Protein AF-A0A182FDA2-F1 (afdb_monomer_lite)

Radius of gyration: 55.87 Å; chains: 1; bounding box: 161×146×212 Å

Sequence (959 aa):
EVDFEPELHINSNLETEDSETIPLSEDIINPGRIKLGPQDFELKKVLGKGGYGKVFQVRKTTGADANSFFAMKVLKKASIVRNQKDTAHTRAERNILEAVRHPFIVELVYAFQTGGKLYLILEYLSGGELFMHLEREGIFLEDTACFYLCEIILALEHLHNLGIIYRDLKPENVLLDAQGHVKLTDFGLCKEHIQEGIVTHTFCGTIEYMAPEILMRSGHGKAVDWWSLGALMYDMLTGMPPFCADNRKKTVDAILKDKLNIPGYLTPDSRDLIRRLMKRQVGQRLGSGPTDGQAVREHPFFKNVNWEDVLARRLDPPIKPVLASEDDVSQFDTKFTKEIPVDSPDETTLSESANLIFQGFTYVAPSVLEDMQTRVTTPRSPRRMPRHHHHHHGHHMHHHHHNHHLGGGSMGGASVGAAGSSTAAAPGAAGGGTHATSSSRMMAAGAGAGVGHVGLENGNIPPLHLHLHHNPLQHHPHQGSGSNIRIVRGPGGPQQQPASSSGAAPPQLHQQAPPMQSGPSGSRPFNAASIARRTPPHLQPFAPRPSPQDEMMDQNLVIVPAEQPKYTTHDWDANNRSQNLFSIAQQALADRVISESERIIDETKHTTNECKDEVDFRLRERIEDIRFRRDELQHQKREAHIEEEALKVYKRRTIDAINTLREIAVPLCQKCLVLRETREGSDLVNDGVDRELRKELTVMEGGVAMLEKVLAECVEQIRRLRATIYLLDRDLADKDRSIRIDEKNLELRPNQMEMKVYAGRVPLDPYNATDEEWIMVTNRNIEATAKEINSAQPLRSYIDQLLRQIADDIRVQVERTNAAFRQRIAELRYTKVKLENVHKETVRQVNELTRTVTRLEIEIAEKEGYVALAQTRLANRAQRPGIELCRDSVFEGLKRELAELRSTTAKLDGSLVKSKATLRYLLNTQVMQEEEINRKTGSLRIDEVDCMTMRESLKFQDF

Structure (mmCIF, N/CA/C/O backbone):
data_AF-A0A182FDA2-F1
#
_entry.id   AF-A0A182FDA2-F1
#
loop_
_atom_site.group_PDB
_atom_site.id
_atom_site.type_symbol
_atom_site.label_atom_id
_atom_site.label_alt_id
_atom_site.label_comp_id
_atom_site.label_asym_id
_atom_site.label_entity_id
_atom_site.label_seq_id
_atom_site.pdbx_PDB_ins_code
_atom_site.Cartn_x
_atom_site.Cartn_y
_atom_site.Cartn_z
_atom_site.occupancy
_atom_site.B_iso_or_equiv
_atom_site.auth_seq_id
_atom_site.auth_comp_id
_atom_site.auth_asym_id
_atom_site.auth_atom_id
_atom_site.pdbx_PDB_model_num
ATOM 1 N N . GLU A 1 1 ? -44.197 -9.170 -18.275 1.00 35.97 1 GLU A N 1
ATOM 2 C CA . GLU A 1 1 ? -44.218 -10.556 -18.789 1.00 35.97 1 GLU A CA 1
ATOM 3 C C . GLU A 1 1 ? -42.811 -10.878 -19.293 1.00 35.97 1 GLU A C 1
ATOM 5 O O . GLU A 1 1 ? -42.019 -9.948 -19.431 1.00 35.97 1 GLU A O 1
ATOM 10 N N . VAL A 1 2 ? -42.468 -12.152 -19.492 1.00 29.84 2 VAL A N 1
ATOM 11 C CA . VAL A 1 2 ? -41.174 -12.579 -20.056 1.00 29.84 2 VAL A CA 1
ATOM 12 C C . VAL A 1 2 ? -41.462 -13.693 -21.052 1.00 29.84 2 VAL A C 1
ATOM 14 O O . VAL A 1 2 ? -41.973 -14.738 -20.652 1.00 29.84 2 VAL A O 1
ATOM 17 N N . ASP A 1 3 ? -41.159 -13.458 -22.324 1.00 27.17 3 ASP A N 1
ATOM 18 C CA . ASP A 1 3 ? -41.335 -14.461 -23.370 1.00 27.17 3 ASP A CA 1
ATOM 19 C C . ASP A 1 3 ? -40.253 -15.545 -23.263 1.00 27.17 3 ASP A C 1
ATOM 21 O O . ASP A 1 3 ? -39.062 -15.253 -23.134 1.00 27.17 3 ASP A O 1
ATOM 25 N N . PHE A 1 4 ? -40.688 -16.803 -23.306 1.00 31.80 4 PHE A N 1
ATOM 26 C CA . PHE A 1 4 ? -39.827 -17.977 -23.430 1.00 31.80 4 PHE A CA 1
ATOM 27 C C . PHE A 1 4 ? -39.786 -18.407 -24.900 1.00 31.80 4 PHE A C 1
ATOM 29 O O . PHE A 1 4 ? -40.836 -18.692 -25.475 1.00 31.80 4 PHE A O 1
ATOM 36 N N . GLU A 1 5 ? -38.589 -18.559 -25.468 1.00 27.95 5 GLU A N 1
ATOM 37 C CA . GLU A 1 5 ? -38.373 -19.444 -26.621 1.00 27.95 5 GLU A CA 1
ATOM 38 C C . GLU A 1 5 ? -37.727 -20.768 -26.159 1.00 27.95 5 GLU A C 1
ATOM 40 O O . GLU A 1 5 ? -37.063 -20.791 -25.117 1.00 27.95 5 GLU A O 1
ATOM 45 N N . PRO A 1 6 ? -37.983 -21.893 -26.856 1.00 37.69 6 PRO A N 1
ATOM 46 C CA . PRO A 1 6 ? -37.813 -23.229 -26.284 1.00 37.69 6 PRO A CA 1
ATOM 47 C C . PRO A 1 6 ? -36.409 -23.825 -26.453 1.00 37.69 6 PRO A C 1
ATOM 49 O O . PRO A 1 6 ? -35.705 -23.571 -27.430 1.00 37.69 6 PRO A O 1
ATOM 52 N N . GLU A 1 7 ? -36.042 -24.718 -25.531 1.00 29.84 7 GLU A N 1
ATOM 53 C CA . GLU A 1 7 ? -34.841 -25.547 -25.645 1.00 29.84 7 GLU A CA 1
ATOM 54 C C . GLU A 1 7 ? -34.996 -26.619 -26.741 1.00 29.84 7 GLU A C 1
ATOM 56 O O . GLU A 1 7 ? -36.025 -27.291 -26.853 1.00 29.84 7 GLU A O 1
ATOM 61 N N . LEU A 1 8 ? -33.946 -26.812 -27.545 1.00 28.36 8 LEU A N 1
ATOM 62 C CA . LEU A 1 8 ? -33.887 -27.869 -28.554 1.00 28.36 8 LEU A CA 1
ATOM 63 C C . LEU A 1 8 ? -33.518 -29.210 -27.906 1.00 28.36 8 LEU A C 1
ATOM 65 O O . LEU A 1 8 ? -32.347 -29.478 -27.636 1.00 28.36 8 LEU A O 1
ATOM 69 N N . HIS A 1 9 ? -34.511 -30.079 -27.712 1.00 28.81 9 HIS A N 1
ATOM 70 C CA . HIS A 1 9 ? -34.269 -31.480 -27.364 1.00 28.81 9 HIS A CA 1
ATOM 71 C C . HIS A 1 9 ? -33.496 -32.194 -28.485 1.00 28.81 9 HIS A C 1
ATOM 73 O O . HIS A 1 9 ? -33.993 -32.346 -29.601 1.00 28.81 9 HIS A O 1
ATOM 79 N N . ILE A 1 10 ? -32.300 -32.684 -28.160 1.00 31.27 10 ILE A N 1
ATOM 80 C CA . ILE A 1 10 ? -31.494 -33.577 -28.999 1.00 31.27 10 ILE A CA 1
ATOM 81 C C . ILE A 1 10 ? -31.263 -34.874 -28.207 1.00 31.27 10 ILE A C 1
ATOM 83 O O . ILE A 1 10 ? -31.086 -34.823 -26.991 1.00 31.27 10 ILE A O 1
ATOM 87 N N . ASN A 1 11 ? -31.251 -36.011 -28.912 1.00 30.61 11 ASN A N 1
ATOM 88 C CA . ASN A 1 11 ? -31.189 -37.398 -28.415 1.00 30.61 11 ASN A CA 1
ATOM 89 C C . ASN A 1 11 ? -32.526 -37.998 -27.938 1.00 30.61 11 ASN A C 1
ATOM 91 O O . ASN A 1 11 ? -32.749 -38.240 -26.755 1.00 30.61 11 ASN A O 1
ATOM 95 N N . SER A 1 12 ? -33.365 -38.362 -28.909 1.00 31.22 12 SER A N 1
ATOM 96 C CA . SER A 1 12 ? -34.164 -39.592 -28.842 1.00 31.22 12 SER A CA 1
ATOM 97 C C . SER A 1 12 ? -33.597 -40.619 -29.836 1.00 31.22 12 SER A C 1
ATOM 99 O O . SER A 1 12 ? -32.899 -40.243 -30.777 1.00 31.22 12 SER A O 1
ATOM 101 N N . ASN A 1 13 ? -33.909 -41.902 -29.627 1.00 29.53 13 ASN A N 1
ATOM 102 C CA . ASN A 1 13 ? -33.491 -43.064 -30.430 1.00 29.53 13 ASN A CA 1
ATOM 103 C C . ASN A 1 13 ? -31.997 -43.444 -30.367 1.00 29.53 13 ASN A C 1
ATOM 105 O O . ASN A 1 13 ? -31.227 -43.143 -31.276 1.00 29.53 13 ASN A O 1
ATOM 109 N N . LEU A 1 14 ? -31.641 -44.252 -29.363 1.00 34.22 14 LEU A N 1
ATOM 110 C CA . LEU A 1 14 ? -30.783 -45.432 -29.558 1.00 34.22 14 LEU A CA 1
ATOM 111 C C . LEU A 1 14 ? -31.020 -46.443 -28.418 1.00 34.22 14 LEU A C 1
ATOM 113 O O . LEU A 1 14 ? -30.134 -46.760 -27.631 1.00 34.22 14 LEU A O 1
ATOM 117 N N . GLU A 1 15 ? -32.259 -46.927 -28.309 1.00 36.75 15 GLU A N 1
ATOM 118 C CA . GLU A 1 15 ? -32.572 -48.079 -27.459 1.00 36.75 15 GLU A CA 1
ATOM 119 C C . GLU A 1 15 ? -32.098 -49.356 -28.163 1.00 36.75 15 GLU A C 1
ATOM 121 O O . GLU A 1 15 ? -32.731 -49.842 -29.100 1.00 36.75 15 GLU A O 1
ATOM 126 N N . THR A 1 16 ? -30.959 -49.885 -27.722 1.00 34.91 16 THR A N 1
ATOM 127 C CA . THR A 1 16 ? -30.557 -51.268 -27.985 1.00 34.91 16 THR A CA 1
ATOM 128 C C . THR A 1 16 ? -30.722 -52.071 -26.703 1.00 34.91 16 THR A C 1
ATOM 130 O O . THR A 1 16 ? -30.028 -51.819 -25.711 1.00 34.91 16 THR A O 1
ATOM 133 N N . GLU A 1 17 ? -31.633 -53.043 -26.742 1.00 41.69 17 GLU A N 1
ATOM 134 C CA . GLU A 1 17 ? -31.697 -54.129 -25.761 1.00 41.69 17 GLU A CA 1
ATOM 135 C C . GLU A 1 17 ? -30.321 -54.836 -25.682 1.00 41.69 17 GLU A C 1
ATOM 137 O O . GLU A 1 17 ? -29.529 -54.765 -26.623 1.00 41.69 17 GLU A O 1
ATOM 142 N N . ASP A 1 18 ? -30.014 -55.459 -24.540 1.00 38.38 18 ASP A N 1
ATOM 143 C CA . ASP A 1 18 ? -28.679 -55.966 -24.159 1.00 38.38 18 ASP A CA 1
ATOM 144 C C . ASP A 1 18 ? -27.582 -54.891 -23.954 1.00 38.38 18 ASP A C 1
ATOM 146 O O . ASP A 1 18 ? -26.452 -55.006 -24.433 1.00 38.38 18 ASP A O 1
ATOM 150 N N . SER A 1 19 ? -27.880 -53.861 -23.149 1.00 31.23 19 SER A N 1
ATOM 151 C CA . SER A 1 19 ? -26.870 -52.961 -22.561 1.00 31.23 19 SER A CA 1
ATOM 152 C C . SER A 1 19 ? -26.817 -53.074 -21.025 1.00 31.23 19 SER A C 1
ATOM 154 O O . SER A 1 19 ? -27.722 -52.636 -20.316 1.00 31.23 19 SER A O 1
ATOM 156 N N . GLU A 1 20 ? -25.741 -53.662 -20.481 1.00 35.28 20 GLU A N 1
ATOM 157 C CA . GLU A 1 20 ? -25.531 -53.759 -19.026 1.00 35.28 20 GLU A CA 1
ATOM 158 C C . GLU A 1 20 ? -25.237 -52.380 -18.410 1.00 35.28 20 GLU A C 1
ATOM 160 O O . GLU A 1 20 ? -24.183 -51.781 -18.636 1.00 35.28 20 GLU A O 1
ATOM 165 N N . THR A 1 21 ? -26.145 -51.880 -17.568 1.00 37.59 21 THR A N 1
ATOM 166 C CA . THR A 1 21 ? -25.944 -50.633 -16.816 1.00 37.59 21 THR A CA 1
ATOM 167 C C . THR A 1 21 ? -24.972 -50.843 -15.651 1.00 37.59 21 THR A C 1
ATOM 169 O O . THR A 1 21 ? -25.389 -51.075 -14.513 1.00 37.59 21 THR A O 1
ATOM 172 N N . ILE A 1 22 ? -23.667 -50.750 -15.917 1.00 38.78 22 ILE A N 1
ATOM 173 C CA . ILE A 1 22 ? -22.638 -50.752 -14.868 1.00 38.78 22 ILE A CA 1
ATOM 174 C C . ILE A 1 22 ? -22.795 -49.475 -14.016 1.00 38.78 22 ILE A C 1
ATOM 176 O O . ILE A 1 22 ? -22.706 -48.372 -14.564 1.00 38.78 22 ILE A O 1
ATOM 180 N N . PRO A 1 23 ? -23.002 -49.570 -12.687 1.00 37.19 23 PRO A N 1
ATOM 181 C CA . PRO A 1 23 ? -23.067 -48.394 -11.828 1.00 37.19 23 PRO A CA 1
ATOM 182 C C . PRO A 1 23 ? -21.688 -47.728 -11.750 1.00 37.19 23 PRO A C 1
ATOM 184 O O . PRO A 1 23 ? -20.720 -48.325 -11.283 1.00 37.19 23 PRO A O 1
ATOM 187 N N . LEU A 1 24 ? -21.597 -46.481 -12.212 1.00 34.34 24 LEU A N 1
ATOM 188 C CA . LEU A 1 24 ? -20.350 -45.719 -12.312 1.00 34.34 24 LEU A CA 1
ATOM 189 C C . LEU A 1 24 ? -19.846 -45.236 -10.938 1.00 34.34 24 LEU A C 1
ATOM 191 O O . LEU A 1 24 ? -20.035 -44.077 -10.569 1.00 34.34 24 LEU A O 1
ATOM 195 N N . SER A 1 25 ? -19.182 -46.116 -10.183 1.00 42.75 25 SER A N 1
ATOM 196 C CA . SER A 1 25 ? -18.443 -45.733 -8.973 1.00 42.75 25 SER A CA 1
ATOM 197 C C . SER A 1 25 ? -17.075 -45.111 -9.297 1.00 42.75 25 SER A C 1
ATOM 199 O O . SER A 1 25 ? -16.518 -45.301 -10.382 1.00 42.75 25 SER A O 1
ATOM 201 N N . GLU A 1 26 ? -16.505 -44.383 -8.329 1.00 40.59 26 GLU A N 1
ATOM 202 C CA . GLU A 1 26 ? -15.170 -43.768 -8.440 1.00 40.59 26 GLU A CA 1
ATOM 203 C C . GLU A 1 26 ? -14.077 -44.808 -8.770 1.00 40.59 26 GLU A C 1
ATOM 205 O O . GLU A 1 26 ? -13.181 -44.536 -9.571 1.00 40.59 26 GLU A O 1
ATOM 210 N N . ASP A 1 27 ? -14.204 -46.023 -8.225 1.00 41.34 27 ASP A N 1
ATOM 211 C CA . ASP A 1 27 ? -13.261 -47.133 -8.418 1.00 41.34 27 ASP A CA 1
ATOM 212 C C . ASP A 1 27 ? -13.308 -47.749 -9.831 1.00 41.34 27 ASP A C 1
ATOM 214 O O . ASP A 1 27 ? -12.321 -48.329 -10.284 1.00 41.34 27 ASP A O 1
ATOM 218 N N . ILE A 1 28 ? -14.438 -47.622 -10.541 1.00 44.69 28 ILE A N 1
ATOM 219 C CA . ILE A 1 28 ? -14.645 -48.213 -11.878 1.00 44.69 28 ILE A CA 1
ATOM 220 C C . ILE A 1 28 ? -14.116 -47.294 -12.989 1.00 44.69 28 ILE A C 1
ATOM 222 O O . ILE A 1 28 ? -13.635 -47.780 -14.012 1.00 44.69 28 ILE A O 1
ATOM 226 N N . ILE A 1 29 ? -14.148 -45.972 -12.789 1.00 42.41 29 ILE A N 1
ATOM 227 C CA . ILE A 1 29 ? -13.668 -44.991 -13.782 1.00 42.41 29 ILE A CA 1
ATOM 228 C C . ILE A 1 29 ? -12.135 -44.830 -13.738 1.00 42.41 29 ILE A C 1
ATOM 230 O O . ILE A 1 29 ? -11.528 -44.497 -14.754 1.00 42.41 29 ILE A O 1
ATOM 234 N N . ASN A 1 30 ? -11.490 -45.063 -12.586 1.00 41.97 30 ASN A N 1
ATOM 235 C CA . ASN A 1 30 ? -10.058 -44.781 -12.383 1.00 41.97 30 ASN A CA 1
ATOM 236 C C . ASN A 1 30 ? -9.223 -45.977 -11.844 1.00 41.97 30 ASN A C 1
ATOM 238 O O . ASN A 1 30 ? -8.476 -45.822 -10.871 1.00 41.97 30 ASN A O 1
ATOM 242 N N . PRO A 1 31 ? -9.285 -47.177 -12.461 1.00 32.50 31 PRO A N 1
ATOM 243 C CA . PRO A 1 31 ? -8.534 -48.342 -11.996 1.00 32.50 31 PRO A CA 1
ATOM 244 C C . PRO A 1 31 ? -7.013 -48.159 -12.171 1.00 32.50 31 PRO A C 1
ATOM 246 O O . PRO A 1 31 ? -6.457 -48.394 -13.243 1.00 32.50 31 PRO A O 1
ATOM 249 N N . GLY A 1 32 ? -6.323 -47.781 -11.088 1.00 44.00 32 GLY A N 1
ATOM 250 C CA . GLY A 1 32 ? -4.858 -47.861 -10.974 1.00 44.00 32 GLY A CA 1
ATOM 251 C C . GLY A 1 32 ? -4.070 -46.543 -10.938 1.00 44.00 32 GLY A C 1
ATOM 252 O O . GLY A 1 32 ? -2.842 -46.596 -10.999 1.00 44.00 32 GLY A O 1
ATOM 253 N N . ARG A 1 33 ? -4.710 -45.369 -10.819 1.00 50.44 33 ARG A N 1
ATOM 254 C CA . ARG A 1 33 ? -3.995 -44.091 -10.591 1.00 50.44 33 ARG A CA 1
ATOM 255 C C . ARG A 1 33 ? -3.788 -43.792 -9.098 1.00 50.44 33 ARG A C 1
ATOM 257 O O . ARG A 1 33 ? -4.558 -44.228 -8.247 1.00 50.44 33 ARG A O 1
ATOM 264 N N . ILE A 1 34 ? -2.719 -43.054 -8.781 1.00 56.84 34 ILE A N 1
ATOM 265 C CA . ILE A 1 34 ? -2.297 -42.732 -7.405 1.00 56.84 34 ILE A CA 1
ATOM 266 C C . ILE A 1 34 ? -3.372 -41.878 -6.709 1.00 56.84 34 ILE A C 1
ATOM 268 O O . ILE A 1 34 ? -3.685 -40.784 -7.179 1.00 56.84 34 ILE A O 1
ATOM 272 N N . LYS A 1 35 ? -3.906 -42.344 -5.569 1.00 65.69 35 LYS A N 1
ATOM 273 C CA . LYS A 1 35 ? -4.932 -41.629 -4.784 1.00 65.69 35 LYS A CA 1
ATOM 274 C C . LYS A 1 35 ? -4.309 -40.535 -3.899 1.00 65.69 35 LYS A C 1
ATOM 276 O O . LYS A 1 35 ? -4.275 -40.657 -2.679 1.00 65.69 35 LYS A O 1
ATOM 281 N N . LEU A 1 36 ? -3.792 -39.489 -4.549 1.00 77.69 36 LEU A N 1
ATOM 282 C CA . LEU A 1 36 ? -3.275 -38.268 -3.917 1.00 77.69 36 LEU A CA 1
ATOM 283 C C . LEU A 1 36 ? -4.358 -37.561 -3.087 1.00 77.69 36 LEU A C 1
ATOM 285 O O . LEU A 1 36 ? -5.515 -37.477 -3.505 1.00 77.69 36 LEU A O 1
ATOM 289 N N . GLY A 1 37 ? -3.967 -36.989 -1.949 1.00 84.62 37 GLY A N 1
ATOM 290 C CA . GLY A 1 37 ? -4.824 -36.117 -1.143 1.00 84.62 37 GLY A CA 1
ATOM 291 C C . GLY A 1 37 ? -4.027 -35.126 -0.286 1.00 84.62 37 GLY A C 1
ATOM 292 O O . GLY A 1 37 ? -2.804 -35.046 -0.410 1.00 84.62 37 GLY A O 1
ATOM 293 N N . PRO A 1 38 ? -4.688 -34.363 0.608 1.00 85.56 38 PRO A N 1
ATOM 294 C CA . PRO A 1 38 ? -4.025 -33.342 1.424 1.00 85.56 38 PRO A CA 1
ATOM 295 C C . PRO A 1 38 ? -2.858 -33.879 2.268 1.00 85.56 38 PRO A C 1
ATOM 297 O O . PRO A 1 38 ? -1.892 -33.164 2.501 1.00 85.56 38 PRO A O 1
ATOM 300 N N . GLN A 1 39 ? -2.924 -35.145 2.696 1.00 87.06 39 GLN A N 1
ATOM 301 C CA . GLN A 1 39 ? -1.892 -35.808 3.502 1.00 87.06 39 GLN A CA 1
ATOM 302 C C . GLN A 1 39 ? -0.533 -35.985 2.795 1.00 87.06 39 GLN A C 1
ATOM 304 O O . GLN A 1 39 ? 0.482 -36.160 3.467 1.00 87.06 39 GLN A O 1
ATOM 309 N N . ASP A 1 40 ? -0.500 -35.927 1.460 1.00 88.62 40 ASP A N 1
ATOM 310 C CA . ASP A 1 40 ? 0.728 -36.025 0.659 1.00 88.62 40 ASP A CA 1
ATOM 311 C C . ASP A 1 40 ? 1.526 -34.701 0.624 1.00 88.62 40 ASP A C 1
ATOM 313 O O . ASP A 1 40 ? 2.588 -34.627 0.001 1.00 88.62 40 ASP A O 1
ATOM 317 N N . PHE A 1 41 ? 1.031 -33.648 1.288 1.00 92.75 41 PHE A N 1
ATOM 318 C CA . PHE A 1 41 ? 1.572 -32.289 1.235 1.00 92.75 41 PHE A CA 1
ATOM 319 C C . PHE A 1 41 ? 1.667 -31.650 2.633 1.00 92.75 41 PHE A C 1
ATOM 321 O O . PHE A 1 41 ? 0.671 -31.375 3.298 1.00 92.75 41 PHE A O 1
ATOM 328 N N . GLU A 1 42 ? 2.887 -31.350 3.073 1.00 93.56 42 GLU A N 1
ATOM 329 C CA . GLU A 1 42 ? 3.165 -30.601 4.300 1.00 93.56 42 GLU A CA 1
ATOM 330 C C . GLU A 1 42 ? 2.925 -29.099 4.066 1.00 93.56 42 GLU A C 1
ATOM 332 O O . GLU A 1 42 ? 3.623 -28.482 3.259 1.00 93.56 42 GLU A O 1
ATOM 337 N N . LEU A 1 43 ? 1.974 -28.488 4.783 1.00 93.44 43 LEU A N 1
ATOM 338 C CA . LEU A 1 43 ? 1.747 -27.037 4.740 1.00 93.44 43 LEU A CA 1
ATOM 339 C C . LEU A 1 43 ? 2.933 -26.285 5.375 1.00 93.44 43 LEU A C 1
ATOM 341 O O . LEU A 1 43 ? 3.273 -26.527 6.533 1.00 93.44 43 LEU A O 1
ATOM 345 N N . LYS A 1 44 ? 3.547 -25.349 4.637 1.00 94.06 44 LYS A N 1
ATOM 346 C CA . LYS A 1 44 ? 4.739 -24.596 5.081 1.00 94.06 44 LYS A CA 1
ATOM 347 C C . LYS A 1 44 ? 4.428 -23.141 5.429 1.00 94.06 44 LYS A C 1
ATOM 349 O O . LYS A 1 44 ? 4.767 -22.679 6.518 1.00 94.06 44 LYS A O 1
ATOM 354 N N . LYS A 1 45 ? 3.774 -22.421 4.513 1.00 93.75 45 LYS A N 1
ATOM 355 C CA . LYS A 1 45 ? 3.455 -20.986 4.618 1.00 93.75 45 LYS A CA 1
ATOM 356 C C . LYS A 1 45 ? 2.143 -20.664 3.913 1.00 93.75 45 LYS A C 1
ATOM 358 O O . LYS A 1 45 ? 1.767 -21.355 2.973 1.00 93.75 45 LYS A O 1
ATOM 363 N N . VAL A 1 46 ? 1.463 -19.596 4.330 1.00 92.75 46 VAL A N 1
ATOM 364 C CA . VAL A 1 46 ? 0.418 -18.961 3.511 1.00 92.75 46 VAL A CA 1
ATOM 365 C C . VAL A 1 46 ? 1.111 -17.961 2.584 1.00 92.75 46 VAL A C 1
ATOM 367 O O . VAL A 1 46 ? 1.839 -17.095 3.063 1.00 92.75 46 VAL A O 1
ATOM 370 N N . LEU A 1 47 ? 0.907 -18.102 1.275 1.00 90.12 47 LEU A N 1
ATOM 371 C CA . LEU A 1 47 ? 1.454 -17.199 0.253 1.00 90.12 47 LEU A CA 1
ATOM 372 C C . LEU A 1 47 ? 0.450 -16.104 -0.118 1.00 90.12 47 LEU A C 1
ATOM 374 O O . LEU A 1 47 ? 0.840 -14.968 -0.348 1.00 90.12 47 LEU A O 1
ATOM 378 N N . GLY A 1 48 ? -0.846 -16.434 -0.134 1.00 87.00 48 GLY A N 1
ATOM 379 C CA . GLY A 1 48 ? -1.903 -15.509 -0.538 1.00 87.00 48 GLY A CA 1
ATOM 380 C C . GLY A 1 48 ? -3.298 -15.938 -0.086 1.00 87.00 48 GLY A C 1
ATOM 381 O O . GLY A 1 48 ? -3.531 -17.080 0.323 1.00 87.00 48 GLY A O 1
ATOM 382 N N . LYS A 1 49 ? -4.249 -15.002 -0.146 1.00 82.94 49 LYS A N 1
ATOM 383 C CA . LYS A 1 49 ? -5.632 -15.180 0.322 1.00 82.94 49 LYS A CA 1
ATOM 384 C C . LYS A 1 49 ? -6.567 -14.267 -0.468 1.00 82.94 49 LYS A C 1
ATOM 386 O O . LYS A 1 49 ? -6.439 -13.049 -0.396 1.00 82.94 49 LYS A O 1
ATOM 391 N N . GLY A 1 50 ? -7.509 -14.862 -1.196 1.00 71.19 50 GLY A N 1
ATOM 392 C CA . GLY A 1 50 ? -8.485 -14.156 -2.031 1.00 71.19 50 GLY A CA 1
ATOM 393 C C . GLY A 1 50 ? -9.927 -14.521 -1.676 1.00 71.19 50 GLY A C 1
ATOM 394 O O . GLY A 1 50 ? -10.178 -15.321 -0.776 1.00 71.19 50 GLY A O 1
ATOM 395 N N . GLY A 1 51 ? -10.895 -13.965 -2.411 1.00 62.59 51 GLY A N 1
ATOM 396 C CA . GLY A 1 51 ? -12.326 -14.194 -2.152 1.00 62.59 51 GLY A CA 1
ATOM 397 C C . GLY A 1 51 ? -12.777 -15.658 -2.280 1.00 62.59 51 GLY A C 1
ATOM 398 O O . GLY A 1 51 ? -13.734 -16.063 -1.622 1.00 62.59 51 GLY A O 1
ATOM 399 N N . TYR A 1 52 ? -12.072 -16.461 -3.083 1.00 64.12 52 TYR A N 1
ATOM 400 C CA . TYR A 1 52 ? -12.439 -17.849 -3.389 1.00 64.12 52 TYR A CA 1
ATOM 401 C C . TYR A 1 52 ? -11.643 -18.905 -2.595 1.00 64.12 52 TYR A C 1
ATOM 403 O O . TYR A 1 52 ? -12.051 -20.068 -2.552 1.00 64.12 52 TYR A O 1
ATOM 411 N N . GLY A 1 53 ? -10.528 -18.530 -1.949 1.00 79.12 53 GLY A N 1
ATOM 412 C CA . GLY A 1 53 ? -9.633 -19.494 -1.303 1.00 79.12 53 GLY A CA 1
ATOM 413 C C . GLY A 1 53 ? -8.329 -18.934 -0.725 1.00 79.12 53 GLY A C 1
ATOM 414 O O . GLY A 1 53 ? -8.092 -17.724 -0.705 1.00 79.12 53 GLY A O 1
ATOM 415 N N . LYS A 1 54 ? -7.473 -19.850 -0.260 1.00 88.88 54 LYS A N 1
ATOM 416 C CA . LYS A 1 54 ? -6.098 -19.586 0.203 1.00 88.88 54 LYS A CA 1
ATOM 417 C C . LYS A 1 54 ? -5.085 -20.251 -0.728 1.00 88.88 54 LYS A C 1
ATOM 419 O O . LYS A 1 54 ? -5.369 -21.312 -1.276 1.00 88.88 54 LYS A O 1
ATOM 424 N N . VAL A 1 55 ? -3.896 -19.663 -0.837 1.00 92.19 55 VAL A N 1
ATOM 425 C CA . VAL A 1 55 ? -2.725 -20.275 -1.476 1.00 92.19 55 VAL A CA 1
ATOM 426 C C . VAL A 1 55 ? -1.676 -20.557 -0.405 1.00 92.19 55 VAL A C 1
ATOM 428 O O . VAL A 1 55 ? -1.298 -19.657 0.350 1.00 92.19 55 VAL A O 1
ATOM 431 N N . PHE A 1 56 ? -1.208 -21.800 -0.338 1.00 94.44 56 PHE A N 1
ATOM 432 C CA . PHE A 1 56 ? -0.169 -22.246 0.584 1.00 94.44 56 PHE A CA 1
ATOM 433 C C . PHE A 1 56 ? 1.088 -22.662 -0.181 1.00 94.44 56 PHE A C 1
ATOM 435 O O . PHE A 1 56 ? 0.996 -23.330 -1.207 1.00 94.44 56 PHE A O 1
ATOM 442 N N . GLN A 1 57 ? 2.260 -22.342 0.361 1.00 95.81 57 GLN A N 1
ATOM 443 C CA . GLN A 1 57 ? 3.488 -23.058 0.034 1.00 95.81 57 GLN A CA 1
ATOM 444 C C . GLN A 1 57 ? 3.397 -24.428 0.705 1.00 95.81 57 GLN A C 1
ATOM 446 O O . GLN A 1 57 ? 3.139 -24.509 1.913 1.00 95.81 57 GLN A O 1
ATOM 451 N N . VAL A 1 58 ? 3.609 -25.494 -0.060 1.00 95.62 58 VAL A N 1
ATOM 452 C CA . VAL A 1 58 ? 3.575 -26.868 0.448 1.00 95.62 58 VAL A CA 1
ATOM 453 C C . VAL A 1 58 ? 4.808 -27.640 0.014 1.00 95.62 58 VAL A C 1
ATOM 455 O O . VAL A 1 58 ? 5.323 -27.421 -1.080 1.00 95.62 58 VAL A O 1
ATOM 458 N N . ARG A 1 59 ? 5.264 -28.566 0.857 1.00 95.06 59 ARG A N 1
ATOM 459 C CA . ARG A 1 59 ? 6.315 -29.531 0.519 1.00 95.06 59 ARG A CA 1
ATOM 460 C C . ARG A 1 59 ? 5.686 -30.904 0.339 1.00 95.06 59 ARG A C 1
ATOM 462 O O . ARG A 1 59 ? 5.028 -31.392 1.257 1.00 95.06 59 ARG A O 1
ATOM 469 N N . LYS A 1 60 ? 5.880 -31.545 -0.811 1.00 93.19 60 LYS A N 1
ATOM 470 C CA . LYS A 1 60 ? 5.332 -32.889 -1.033 1.00 93.19 60 LYS A CA 1
ATOM 471 C C . LYS A 1 60 ? 6.105 -33.933 -0.222 1.00 93.19 60 LYS A C 1
ATOM 473 O O . LYS A 1 60 ? 7.331 -33.876 -0.148 1.00 93.19 60 LYS A O 1
ATOM 478 N N . THR A 1 61 ? 5.407 -34.884 0.391 1.00 90.38 61 THR A N 1
ATOM 479 C CA . THR A 1 61 ? 5.998 -35.898 1.286 1.00 90.38 61 THR A CA 1
ATOM 480 C C . THR A 1 61 ? 6.151 -37.275 0.631 1.00 90.38 61 THR A C 1
ATOM 482 O O . THR A 1 61 ? 6.886 -38.117 1.148 1.00 90.38 61 THR A O 1
ATOM 485 N N . THR A 1 62 ? 5.503 -37.506 -0.515 1.00 83.94 62 THR A N 1
ATOM 486 C CA . THR A 1 62 ? 5.440 -38.795 -1.224 1.00 83.94 62 THR A CA 1
ATOM 487 C C . THR A 1 62 ? 5.746 -38.646 -2.723 1.00 83.94 62 THR A C 1
ATOM 489 O O . THR A 1 62 ? 5.690 -37.550 -3.277 1.00 83.94 62 THR A O 1
ATOM 492 N N . GLY A 1 63 ? 6.057 -39.753 -3.408 1.00 80.06 63 GLY A N 1
ATOM 493 C CA . GLY A 1 63 ? 6.310 -39.773 -4.858 1.00 80.06 63 GLY A CA 1
ATOM 494 C C . GLY A 1 63 ? 7.783 -39.630 -5.264 1.00 80.06 63 GLY A C 1
ATOM 495 O O . GLY A 1 63 ? 8.686 -39.752 -4.439 1.00 80.06 63 GLY A O 1
ATOM 496 N N . ALA A 1 64 ? 8.022 -39.423 -6.563 1.00 75.25 64 ALA A N 1
ATOM 497 C CA . ALA A 1 64 ? 9.364 -39.232 -7.134 1.00 75.25 64 ALA A CA 1
ATOM 498 C C . ALA A 1 64 ? 9.904 -37.802 -6.911 1.00 75.25 64 ALA A C 1
ATOM 500 O O . ALA A 1 64 ? 11.110 -37.593 -6.837 1.00 75.25 64 ALA A O 1
ATOM 501 N N . ASP A 1 65 ? 8.974 -36.864 -6.757 1.00 84.75 65 ASP A N 1
ATOM 502 C CA . ASP A 1 65 ? 9.071 -35.436 -6.448 1.00 84.75 65 ASP A CA 1
ATOM 503 C C . ASP A 1 65 ? 8.904 -35.154 -4.937 1.00 84.75 65 ASP A C 1
ATOM 505 O O . ASP A 1 65 ? 8.458 -34.086 -4.512 1.00 84.75 65 ASP A O 1
ATOM 509 N N . ALA A 1 66 ? 9.228 -36.135 -4.090 1.00 86.31 66 ALA A N 1
ATOM 510 C CA . ALA A 1 66 ? 9.197 -35.968 -2.643 1.00 86.31 66 ALA A CA 1
ATOM 511 C C . ALA A 1 66 ? 10.272 -34.966 -2.180 1.00 86.31 66 ALA A C 1
ATOM 513 O O . ALA A 1 66 ? 11.439 -35.061 -2.558 1.00 86.31 66 ALA A O 1
ATOM 514 N N . ASN A 1 67 ? 9.885 -34.072 -1.269 1.00 87.88 67 ASN A N 1
ATOM 515 C CA . ASN A 1 67 ? 10.582 -32.860 -0.817 1.00 87.88 67 ASN A CA 1
ATOM 516 C C . ASN A 1 67 ? 10.532 -31.651 -1.766 1.00 87.88 67 ASN A C 1
ATOM 518 O O . ASN A 1 67 ? 10.940 -30.577 -1.331 1.00 87.88 67 ASN A O 1
ATOM 522 N N . SER A 1 68 ? 9.988 -31.763 -2.982 1.00 91.75 68 SER A N 1
ATOM 523 C CA . SER A 1 68 ? 9.774 -30.596 -3.850 1.00 91.75 68 SER A CA 1
ATOM 524 C C . SER A 1 68 ? 8.694 -29.657 -3.292 1.00 91.75 68 SER A C 1
ATOM 526 O O . SER A 1 68 ? 7.744 -30.095 -2.627 1.00 91.75 68 SER A O 1
ATOM 528 N N . PHE A 1 69 ? 8.848 -28.359 -3.569 1.00 94.00 69 PHE A N 1
ATOM 529 C CA . PHE A 1 69 ? 7.929 -27.303 -3.143 1.00 94.00 69 PHE A CA 1
ATOM 530 C C . PHE A 1 69 ? 6.938 -26.931 -4.250 1.00 94.00 69 PHE A C 1
ATOM 532 O O . PHE A 1 69 ? 7.300 -26.829 -5.420 1.00 94.00 69 PHE A O 1
ATOM 539 N N . PHE A 1 70 ? 5.687 -26.696 -3.857 1.00 95.31 70 PHE A N 1
ATOM 540 C CA . PHE A 1 70 ? 4.574 -26.369 -4.749 1.00 95.31 70 PHE A CA 1
ATOM 541 C C . PHE A 1 70 ? 3.687 -25.268 -4.150 1.00 95.31 70 PHE A C 1
ATOM 543 O O . PHE A 1 70 ? 3.674 -25.057 -2.932 1.00 95.31 70 PHE A O 1
ATOM 550 N N . ALA A 1 71 ? 2.900 -24.601 -4.994 1.00 95.00 71 ALA A N 1
ATOM 551 C CA . ALA A 1 71 ? 1.853 -23.674 -4.573 1.00 95.00 71 ALA A CA 1
ATOM 552 C C . ALA A 1 71 ? 0.477 -24.370 -4.605 1.00 95.00 71 ALA A C 1
ATOM 554 O O . ALA A 1 71 ? -0.083 -24.646 -5.665 1.00 95.00 71 ALA A O 1
ATOM 555 N N . MET A 1 72 ? -0.085 -24.655 -3.429 1.00 94.50 72 MET A N 1
ATOM 556 C CA . MET A 1 72 ? -1.403 -25.275 -3.261 1.00 94.50 72 MET A CA 1
ATOM 557 C C . MET A 1 72 ? -2.494 -24.202 -3.145 1.00 94.50 72 MET A C 1
ATOM 559 O O . MET A 1 72 ? -2.632 -23.564 -2.099 1.00 94.50 72 MET A O 1
ATOM 563 N N . LYS A 1 73 ? -3.313 -24.032 -4.188 1.00 92.19 73 LYS A N 1
ATOM 564 C CA . LYS A 1 73 ? -4.521 -23.188 -4.182 1.00 92.19 73 LYS A CA 1
ATOM 565 C C . LYS A 1 73 ? -5.717 -24.026 -3.708 1.00 92.19 73 LYS A C 1
ATOM 567 O O . LYS A 1 73 ? -6.136 -24.965 -4.384 1.00 92.19 73 LYS A O 1
ATOM 572 N N . VAL A 1 74 ? -6.247 -23.697 -2.527 1.00 91.12 74 VAL A N 1
ATOM 573 C CA . VAL A 1 74 ? -7.347 -24.413 -1.853 1.00 91.12 74 VAL A CA 1
ATOM 574 C C . VAL A 1 74 ? -8.637 -23.610 -1.963 1.00 91.12 74 VAL A C 1
ATOM 576 O O . VAL A 1 74 ? -8.732 -22.501 -1.430 1.00 91.12 74 VAL A O 1
ATOM 579 N N . LEU A 1 75 ? -9.645 -24.189 -2.617 1.00 88.00 75 LEU A N 1
ATOM 580 C CA . LEU A 1 75 ? -10.940 -23.561 -2.881 1.00 88.00 75 LEU A CA 1
ATOM 581 C C . LEU A 1 75 ? -12.069 -24.316 -2.165 1.00 88.00 75 LEU A C 1
ATOM 583 O O . LEU A 1 75 ? -12.097 -25.547 -2.146 1.00 88.00 75 LEU A O 1
ATOM 587 N N . LYS A 1 76 ? -13.044 -23.592 -1.603 1.00 86.69 76 LYS A N 1
ATOM 588 C CA . LYS A 1 76 ? -14.200 -24.205 -0.922 1.00 86.69 76 LYS A CA 1
ATOM 589 C C . LYS A 1 76 ? -15.354 -24.424 -1.903 1.00 86.69 76 LYS A C 1
ATOM 591 O O . LYS A 1 76 ? -15.964 -23.452 -2.352 1.00 86.69 76 LYS A O 1
ATOM 596 N N . LYS A 1 77 ? -15.729 -25.684 -2.167 1.00 85.25 77 LYS A N 1
ATOM 597 C CA . LYS A 1 77 ? -16.883 -26.038 -3.022 1.00 85.25 77 LYS A CA 1
ATOM 598 C C . LYS A 1 77 ? -18.161 -25.340 -2.541 1.00 85.25 77 LYS A C 1
ATOM 600 O O . LYS A 1 77 ? -18.909 -24.794 -3.344 1.00 85.25 77 LYS A O 1
ATOM 605 N N . ALA A 1 78 ? -18.373 -25.278 -1.223 1.00 80.56 78 ALA A N 1
ATOM 606 C CA . ALA A 1 78 ? -19.534 -24.627 -0.609 1.00 80.56 78 ALA A CA 1
ATOM 607 C C . ALA A 1 78 ? -19.565 -23.087 -0.750 1.00 80.56 78 ALA A C 1
ATOM 609 O O . ALA A 1 78 ? -20.605 -22.484 -0.474 1.00 80.56 78 ALA A O 1
ATOM 610 N N . SER A 1 79 ? -18.466 -22.451 -1.175 1.00 78.00 79 SER A N 1
ATOM 611 C CA . SER A 1 79 ? -18.455 -21.055 -1.640 1.00 78.00 79 SER A CA 1
ATOM 612 C C . SER A 1 79 ? -18.773 -20.984 -3.135 1.00 78.00 79 SER A C 1
ATOM 614 O O . SER A 1 79 ? -19.658 -20.232 -3.528 1.00 78.00 79 SER A O 1
ATOM 616 N N . ILE A 1 80 ? -18.109 -21.820 -3.942 1.00 78.56 80 ILE A N 1
ATOM 617 C CA . ILE A 1 80 ? -18.235 -21.877 -5.408 1.00 78.56 80 ILE A CA 1
ATOM 618 C C . ILE A 1 80 ? -19.683 -22.159 -5.852 1.00 78.56 80 ILE A C 1
ATOM 620 O O . ILE A 1 80 ? -20.236 -21.434 -6.674 1.00 78.56 80 ILE A O 1
ATOM 624 N N . VAL A 1 81 ? -20.330 -23.181 -5.280 1.00 79.19 81 VAL A N 1
ATOM 625 C CA . VAL A 1 81 ? -21.670 -23.651 -5.699 1.00 79.19 81 VAL A CA 1
ATOM 626 C C . VAL A 1 81 ? -22.781 -22.625 -5.416 1.00 79.19 81 VAL A C 1
ATOM 628 O O . VAL A 1 81 ? -23.847 -22.688 -6.024 1.00 79.19 81 VAL A O 1
ATOM 631 N N . ARG A 1 82 ? -22.540 -21.622 -4.556 1.00 74.75 82 ARG A N 1
ATOM 632 C CA . ARG A 1 82 ? -23.501 -20.527 -4.302 1.00 74.75 82 ARG A CA 1
ATOM 633 C C . ARG A 1 82 ? -23.714 -19.625 -5.520 1.00 74.75 82 ARG A C 1
ATOM 635 O O . ARG A 1 82 ? -24.690 -18.880 -5.552 1.00 74.75 82 ARG A O 1
ATOM 642 N N . ASN A 1 83 ? -22.806 -19.666 -6.493 1.00 72.69 83 ASN A N 1
ATOM 643 C CA . ASN A 1 83 ? -22.837 -18.825 -7.678 1.00 72.69 83 ASN A CA 1
ATOM 644 C C . ASN A 1 83 ? -22.460 -19.653 -8.915 1.00 72.69 83 ASN A C 1
ATOM 646 O O . ASN A 1 83 ? -21.330 -20.117 -9.068 1.00 72.69 83 ASN A O 1
ATOM 650 N N . GLN A 1 84 ? -23.407 -19.797 -9.845 1.00 69.06 84 GLN A N 1
ATOM 651 C CA . GLN A 1 84 ? -23.192 -20.529 -11.099 1.00 69.06 84 GLN A CA 1
ATOM 652 C C . GLN A 1 84 ? -22.033 -19.954 -11.932 1.00 69.06 84 GLN A C 1
ATOM 654 O O . GLN A 1 84 ? -21.380 -20.700 -12.659 1.00 69.06 84 GLN A O 1
ATOM 659 N N . LYS A 1 85 ? -21.734 -18.651 -11.803 1.00 70.50 85 LYS A N 1
ATOM 660 C CA . LYS A 1 85 ? -20.575 -18.035 -12.464 1.00 70.50 85 LYS A CA 1
ATOM 661 C C . LYS A 1 85 ? -19.275 -18.558 -11.876 1.00 70.50 85 LYS A C 1
ATOM 663 O O . LYS A 1 85 ? -18.444 -19.043 -12.628 1.00 70.50 85 LYS A O 1
ATOM 668 N N . ASP A 1 86 ? -19.125 -18.524 -10.556 1.00 75.75 86 ASP A N 1
ATOM 669 C CA . ASP A 1 86 ? -17.897 -18.958 -9.875 1.00 75.75 86 ASP A CA 1
ATOM 670 C C . ASP A 1 86 ? -17.665 -20.461 -10.098 1.00 75.75 86 ASP A C 1
ATOM 672 O O . ASP A 1 86 ? -16.543 -20.900 -10.336 1.00 75.75 86 ASP A O 1
ATOM 676 N N . THR A 1 87 ? -18.753 -21.236 -10.157 1.00 75.50 87 THR A N 1
ATOM 677 C CA . THR A 1 87 ? -18.748 -22.647 -10.577 1.00 75.50 87 THR A CA 1
ATOM 678 C C . THR A 1 87 ? -18.196 -22.840 -11.994 1.00 75.50 87 THR A C 1
ATOM 680 O O . THR A 1 87 ? -17.354 -23.714 -12.213 1.00 75.50 87 THR A O 1
ATOM 683 N N . ALA A 1 88 ? -18.623 -22.019 -12.958 1.00 72.62 88 ALA A N 1
ATOM 684 C CA . ALA A 1 88 ? -18.083 -22.049 -14.316 1.00 72.62 88 ALA A CA 1
ATOM 685 C C . ALA A 1 88 ? -16.623 -21.558 -14.378 1.00 72.62 88 ALA A C 1
ATOM 687 O O . ALA A 1 88 ? -15.823 -22.146 -15.102 1.00 72.62 88 ALA A O 1
ATOM 688 N N . HIS A 1 89 ? -16.264 -20.536 -13.594 1.00 77.19 89 HIS A N 1
ATOM 689 C CA . HIS A 1 89 ? -14.909 -19.989 -13.503 1.00 77.19 89 HIS A CA 1
ATOM 690 C C . HIS A 1 89 ? -13.906 -21.026 -12.977 1.00 77.19 89 HIS A C 1
ATOM 692 O O . HIS A 1 89 ? -12.911 -21.282 -13.646 1.00 77.19 89 HIS A O 1
ATOM 698 N N . THR A 1 90 ? -14.181 -21.705 -11.855 1.00 78.88 90 THR A N 1
ATOM 699 C CA . THR A 1 90 ? -13.271 -22.742 -11.327 1.00 78.88 90 THR A CA 1
ATOM 700 C C . THR A 1 90 ? -13.145 -23.955 -12.257 1.00 78.88 90 THR A C 1
ATOM 702 O O . THR A 1 90 ? -12.073 -24.556 -12.336 1.00 78.88 90 THR A O 1
ATOM 705 N N . ARG A 1 91 ? -14.203 -24.320 -13.000 1.00 77.81 91 ARG A N 1
ATOM 706 C CA . ARG A 1 91 ? -14.106 -25.381 -14.018 1.00 77.81 91 ARG A CA 1
ATOM 707 C C . ARG A 1 91 ? -13.239 -24.940 -15.204 1.00 77.81 91 ARG A C 1
ATOM 709 O O . ARG A 1 91 ? -12.374 -25.705 -15.618 1.00 77.81 91 ARG A O 1
ATOM 716 N N . ALA A 1 92 ? -13.444 -23.725 -15.715 1.00 76.94 92 ALA A N 1
ATOM 717 C CA . ALA A 1 92 ? -12.645 -23.169 -16.807 1.00 76.94 92 ALA A CA 1
ATOM 718 C C . ALA A 1 92 ? -11.167 -23.016 -16.413 1.00 76.94 92 ALA A C 1
ATOM 720 O O . ALA A 1 92 ? -10.301 -23.410 -17.181 1.00 76.94 92 ALA A O 1
ATOM 721 N N . GLU A 1 93 ? -10.873 -22.540 -15.198 1.00 84.19 93 GLU A N 1
ATOM 722 C CA . GLU A 1 93 ? -9.507 -22.439 -14.670 1.00 84.19 93 GLU A CA 1
ATOM 723 C C . GLU A 1 93 ? -8.774 -23.790 -14.731 1.00 84.19 93 GLU A C 1
ATOM 725 O O . GLU A 1 93 ? -7.677 -23.879 -15.280 1.00 84.19 93 GLU A O 1
ATOM 730 N N . ARG A 1 94 ? -9.412 -24.861 -14.234 1.00 83.19 94 ARG A N 1
ATOM 731 C CA . ARG A 1 94 ? -8.856 -26.224 -14.256 1.00 83.19 94 ARG A CA 1
ATOM 732 C C . ARG A 1 94 ? -8.689 -26.771 -15.680 1.00 83.19 94 ARG A C 1
ATOM 734 O O . ARG A 1 94 ? -7.704 -27.446 -15.945 1.00 83.19 94 ARG A O 1
ATOM 741 N N . ASN A 1 95 ? -9.630 -26.491 -16.585 1.00 83.25 95 ASN A N 1
ATOM 742 C CA . ASN A 1 95 ? -9.536 -26.904 -17.991 1.00 83.25 95 ASN A CA 1
ATOM 743 C C . ASN A 1 95 ? -8.368 -26.218 -18.712 1.00 83.25 95 ASN A C 1
ATOM 745 O O . ASN A 1 95 ? -7.565 -26.882 -19.363 1.00 83.25 95 ASN A O 1
ATOM 749 N N . ILE A 1 96 ? -8.254 -24.898 -18.559 1.00 86.31 96 ILE A N 1
ATOM 750 C CA . ILE A 1 96 ? -7.211 -24.086 -19.191 1.00 86.31 96 ILE A CA 1
ATOM 751 C C . ILE A 1 96 ? -5.830 -24.523 -18.696 1.00 86.31 96 ILE A C 1
ATOM 753 O O . ILE A 1 96 ? -4.938 -24.744 -19.506 1.00 86.31 96 ILE A O 1
ATOM 757 N N . LEU A 1 97 ? -5.669 -24.718 -17.385 1.00 86.62 97 LEU A N 1
ATOM 758 C CA . LEU A 1 97 ? -4.408 -25.163 -16.786 1.00 86.62 97 LEU A CA 1
ATOM 759 C C . LEU A 1 97 ? -4.027 -26.624 -17.112 1.00 86.62 97 LEU A C 1
ATOM 761 O O . LEU A 1 97 ? -2.871 -26.994 -16.931 1.00 86.62 97 LEU A O 1
ATOM 765 N N . GLU A 1 98 ? -4.960 -27.453 -17.592 1.00 86.38 98 GLU A N 1
ATOM 766 C CA . GLU A 1 98 ? -4.661 -28.776 -18.170 1.00 86.38 98 GLU A CA 1
ATOM 767 C C . GLU A 1 98 ? -4.275 -28.681 -19.659 1.00 86.38 98 GLU A C 1
ATOM 769 O O . GLU A 1 98 ? -3.422 -29.433 -20.128 1.00 86.38 98 GLU A O 1
ATOM 774 N N . ALA A 1 99 ? -4.888 -27.760 -20.410 1.00 83.50 99 ALA A N 1
ATOM 775 C CA . ALA A 1 99 ? -4.689 -27.618 -21.855 1.00 83.50 99 ALA A CA 1
ATOM 776 C C . ALA A 1 99 ? -3.474 -26.755 -22.254 1.00 83.50 99 ALA A C 1
ATOM 778 O O . ALA A 1 99 ? -2.981 -26.871 -23.377 1.00 83.50 99 ALA A O 1
ATOM 779 N N . VAL A 1 100 ? -3.008 -25.869 -21.370 1.00 88.50 100 VAL A N 1
ATOM 780 C CA . VAL A 1 100 ? -1.951 -24.882 -21.642 1.00 88.50 100 VAL A CA 1
ATOM 781 C C . VAL A 1 100 ? -0.606 -25.349 -21.088 1.00 88.50 100 VAL A C 1
ATOM 783 O O . VAL A 1 100 ? -0.482 -25.644 -19.902 1.00 88.50 100 VAL A O 1
ATOM 786 N N . ARG A 1 101 ? 0.441 -25.337 -21.926 1.00 89.56 101 ARG A N 1
ATOM 787 C CA . ARG A 1 101 ? 1.826 -25.601 -21.501 1.00 89.56 101 ARG A CA 1
ATOM 788 C C . ARG A 1 101 ? 2.798 -24.679 -22.235 1.00 89.56 101 ARG A C 1
ATOM 790 O O . ARG A 1 101 ? 3.031 -24.835 -23.431 1.00 89.56 101 ARG A O 1
ATOM 797 N N . HIS A 1 102 ? 3.362 -23.713 -21.512 1.00 94.81 102 HIS A N 1
ATOM 798 C CA . HIS A 1 102 ? 4.209 -22.654 -22.066 1.00 94.81 102 HIS A CA 1
ATOM 799 C C . HIS A 1 102 ? 5.249 -22.196 -21.023 1.00 94.81 102 HIS A C 1
ATOM 801 O O . HIS A 1 102 ? 4.889 -22.096 -19.850 1.00 94.81 102 HIS A O 1
ATOM 807 N N . PRO A 1 103 ? 6.510 -21.874 -21.389 1.00 95.56 103 PRO A N 1
ATOM 808 C CA . PRO A 1 103 ? 7.554 -21.498 -20.423 1.00 95.56 103 PRO A CA 1
ATOM 809 C C . PRO A 1 103 ? 7.207 -20.285 -19.545 1.00 95.56 103 PRO A C 1
ATOM 811 O O . PRO A 1 103 ? 7.726 -20.191 -18.436 1.00 95.56 103 PRO A O 1
ATOM 814 N N . PHE A 1 104 ? 6.318 -19.403 -20.015 1.00 97.50 104 PHE A N 1
ATOM 815 C CA . PHE A 1 104 ? 5.888 -18.176 -19.324 1.00 97.50 104 PHE A CA 1
ATOM 816 C C . PHE A 1 104 ? 4.463 -18.247 -18.743 1.00 97.50 104 PHE A C 1
ATOM 818 O O . PHE A 1 104 ? 3.824 -17.228 -18.481 1.00 97.50 104 PHE A O 1
ATOM 825 N N . ILE A 1 105 ? 3.939 -19.460 -18.552 1.00 96.44 105 ILE A N 1
ATOM 826 C CA . ILE A 1 105 ? 2.661 -19.733 -17.879 1.00 96.44 105 ILE A CA 1
ATOM 827 C C . ILE A 1 105 ? 2.910 -20.746 -16.753 1.00 96.44 105 ILE A C 1
ATOM 829 O O . ILE A 1 105 ? 3.820 -21.574 -16.856 1.00 96.44 105 ILE A O 1
ATOM 833 N N . VAL A 1 106 ? 2.147 -20.639 -15.661 1.00 94.88 106 VAL A N 1
ATOM 834 C CA . VAL A 1 106 ? 2.236 -21.544 -14.507 1.00 94.88 106 VAL A CA 1
ATOM 835 C C . VAL A 1 106 ? 1.756 -22.969 -14.856 1.00 94.88 106 VAL A C 1
ATOM 837 O O . VAL A 1 106 ? 0.643 -23.149 -15.348 1.00 94.88 106 VAL A O 1
ATOM 840 N N . GLU A 1 107 ? 2.582 -23.991 -14.610 1.00 92.94 107 GLU A N 1
ATOM 841 C CA . GLU A 1 107 ? 2.241 -25.409 -14.805 1.00 92.94 107 GLU A CA 1
ATOM 842 C C . GLU A 1 107 ? 1.398 -25.918 -13.620 1.00 92.94 107 GLU A C 1
ATOM 844 O O . GLU A 1 107 ? 1.787 -25.818 -12.450 1.00 92.94 107 GLU A O 1
ATOM 849 N N . LEU A 1 108 ? 0.231 -26.491 -13.931 1.00 92.31 108 LEU A N 1
ATOM 850 C CA . LEU A 1 108 ? -0.555 -27.296 -13.000 1.00 92.31 108 LEU A CA 1
ATOM 851 C C . LEU A 1 108 ? 0.036 -28.705 -12.958 1.00 92.31 108 LEU A C 1
ATOM 853 O O . LEU A 1 108 ? 0.040 -29.414 -13.960 1.00 92.31 108 LEU A O 1
ATOM 857 N N . VAL A 1 109 ? 0.508 -29.115 -11.783 1.00 90.38 109 VAL A N 1
ATOM 858 C CA . VAL A 1 109 ? 1.204 -30.393 -11.580 1.00 90.38 109 VAL A CA 1
ATOM 859 C C . VAL A 1 109 ? 0.229 -31.475 -11.103 1.00 90.38 109 VAL A C 1
ATOM 861 O O . VAL A 1 109 ? 0.258 -32.610 -11.583 1.00 90.38 109 VAL A O 1
ATOM 864 N N . TYR A 1 110 ? -0.687 -31.113 -10.197 1.00 90.06 110 TYR A N 1
ATOM 865 C CA . TYR A 1 110 ? -1.739 -32.000 -9.689 1.00 90.06 110 TYR A CA 1
ATOM 866 C C . TYR A 1 110 ? -3.040 -31.239 -9.431 1.00 90.06 110 TYR A C 1
ATOM 868 O O . TYR A 1 110 ? -3.017 -30.078 -9.027 1.00 90.06 110 TYR A O 1
ATOM 876 N N . ALA A 1 111 ? -4.176 -31.923 -9.543 1.00 89.69 111 ALA A N 1
ATOM 877 C CA . ALA A 1 111 ? -5.435 -31.467 -8.960 1.00 89.69 111 ALA A CA 1
ATOM 878 C C . ALA A 1 111 ? -6.144 -32.625 -8.249 1.00 89.69 111 ALA A C 1
ATOM 880 O O . ALA A 1 111 ? -6.097 -33.764 -8.713 1.00 89.69 111 ALA A O 1
ATOM 881 N N . PHE A 1 112 ? -6.807 -32.347 -7.128 1.00 89.44 112 PHE A N 1
ATOM 882 C CA . PHE A 1 112 ? -7.616 -33.323 -6.388 1.00 89.44 112 PHE A CA 1
ATOM 883 C C . PHE A 1 112 ? -8.708 -32.622 -5.565 1.00 89.44 112 PHE A C 1
ATOM 885 O O . PHE A 1 112 ? -8.803 -31.395 -5.535 1.00 89.44 112 PHE A O 1
ATOM 892 N N . GLN A 1 113 ? -9.580 -33.393 -4.914 1.00 87.12 113 GLN A N 1
ATOM 893 C CA . GLN A 1 113 ? -10.724 -32.862 -4.170 1.00 87.12 113 GLN A CA 1
ATOM 894 C C . GLN A 1 113 ? -11.032 -33.668 -2.905 1.00 87.12 113 GLN A C 1
ATOM 896 O O . GLN A 1 113 ? -10.644 -34.827 -2.786 1.00 87.12 113 GLN A O 1
ATOM 901 N N . THR A 1 114 ? -11.762 -33.047 -1.980 1.00 85.44 114 THR A N 1
ATOM 902 C CA . THR A 1 114 ? -12.340 -33.689 -0.786 1.00 85.44 114 THR A CA 1
ATOM 903 C C . THR A 1 114 ? -13.862 -33.481 -0.769 1.00 85.44 114 THR A C 1
ATOM 905 O O . THR A 1 114 ? -14.446 -33.081 -1.782 1.00 85.44 114 THR A O 1
ATOM 908 N N . GLY A 1 115 ? -14.536 -33.743 0.357 1.00 79.19 115 GLY A N 1
ATOM 909 C CA . GLY A 1 115 ? -15.989 -33.584 0.474 1.00 79.19 115 GLY A CA 1
ATOM 910 C C . GLY A 1 115 ? -16.460 -32.149 0.207 1.00 79.19 115 GLY A C 1
ATOM 911 O O . GLY A 1 115 ? -17.370 -31.943 -0.598 1.00 79.19 115 GLY A O 1
ATOM 912 N N . GLY A 1 116 ? -15.807 -31.156 0.820 1.00 82.44 116 GLY A N 1
ATOM 913 C CA . GLY A 1 116 ? -16.179 -29.739 0.720 1.00 82.44 116 GLY A CA 1
ATOM 914 C C . GLY A 1 116 ? -15.189 -28.840 -0.032 1.00 82.44 116 GLY A C 1
ATOM 915 O O . GLY A 1 116 ? -15.451 -27.637 -0.150 1.00 82.44 116 GLY A O 1
ATOM 916 N N . LYS A 1 117 ? -14.077 -29.366 -0.572 1.00 88.00 117 LYS A N 1
ATOM 917 C CA . LYS A 1 117 ? -13.004 -28.552 -1.186 1.00 88.00 117 LYS A CA 1
ATOM 918 C C . LYS A 1 117 ? -12.428 -29.107 -2.489 1.00 88.00 117 LYS A C 1
ATOM 920 O O . LYS A 1 117 ? -12.587 -30.282 -2.816 1.00 88.00 117 LYS A O 1
ATOM 925 N N . LEU A 1 118 ? -11.722 -28.224 -3.192 1.00 88.38 118 LEU A N 1
ATOM 926 C CA . LEU A 1 118 ? -10.904 -28.478 -4.375 1.00 88.38 118 LEU A CA 1
ATOM 927 C C . LEU A 1 118 ? -9.472 -27.990 -4.109 1.00 88.38 118 LEU A C 1
ATOM 929 O O . LEU A 1 118 ? -9.283 -26.955 -3.464 1.00 88.38 118 LEU A O 1
ATOM 933 N N . TYR A 1 119 ? -8.488 -28.713 -4.633 1.00 90.56 119 TYR A N 1
ATOM 934 C CA . TYR A 1 119 ? -7.062 -28.446 -4.467 1.00 90.56 119 TYR A CA 1
ATOM 935 C C . TYR A 1 119 ? -6.381 -28.428 -5.841 1.00 90.56 119 TYR A C 1
ATOM 937 O O . TYR A 1 119 ? -6.414 -29.431 -6.554 1.00 90.56 119 TYR A O 1
ATOM 945 N N . LEU A 1 120 ? -5.759 -27.303 -6.201 1.00 91.25 120 LEU A N 1
ATOM 946 C CA . LEU A 1 120 ? -4.871 -27.175 -7.363 1.00 91.25 120 LEU A CA 1
ATOM 947 C C . LEU A 1 120 ? -3.430 -27.047 -6.857 1.00 91.25 120 LEU A C 1
ATOM 949 O O . LEU A 1 120 ? -3.163 -26.214 -5.991 1.00 91.25 120 LEU A O 1
ATOM 953 N N . ILE A 1 121 ? -2.516 -27.863 -7.381 1.00 93.25 121 ILE A N 1
ATOM 954 C CA . ILE A 1 121 ? -1.091 -27.864 -7.034 1.00 93.25 121 ILE A CA 1
ATOM 955 C C . ILE A 1 121 ? -0.307 -27.350 -8.240 1.00 93.25 121 ILE A C 1
ATOM 957 O O . ILE A 1 121 ? -0.159 -28.053 -9.240 1.00 93.25 121 ILE A O 1
ATOM 961 N N . LEU A 1 122 ? 0.159 -26.112 -8.135 1.00 94.06 122 LEU A N 1
ATOM 962 C CA . LEU A 1 122 ? 0.934 -25.401 -9.149 1.00 94.06 122 LEU A CA 1
ATOM 963 C C . LEU A 1 122 ? 2.435 -25.473 -8.819 1.00 94.06 122 LEU A C 1
ATOM 965 O O . LEU A 1 122 ? 2.806 -25.715 -7.665 1.00 94.06 122 LEU A O 1
ATOM 969 N N . GLU A 1 123 ? 3.304 -25.221 -9.798 1.00 93.94 123 GLU A N 1
ATOM 970 C CA . GLU A 1 123 ? 4.734 -24.981 -9.531 1.00 93.94 123 GLU A CA 1
ATOM 971 C C . GLU A 1 123 ? 4.944 -23.832 -8.515 1.00 93.94 123 GLU A C 1
ATOM 973 O O . GLU A 1 123 ? 4.136 -22.902 -8.426 1.00 93.94 123 GLU A O 1
ATOM 978 N N . TYR A 1 124 ? 6.015 -23.894 -7.715 1.00 94.44 124 TYR A N 1
ATOM 979 C CA . TYR A 1 124 ? 6.319 -22.843 -6.739 1.00 94.44 124 TYR A CA 1
ATOM 980 C C . TYR A 1 124 ? 7.189 -21.735 -7.349 1.00 94.44 124 TYR A C 1
ATOM 982 O O . TYR A 1 124 ? 8.359 -21.938 -7.664 1.00 94.44 124 TYR A O 1
ATOM 990 N N . LEU A 1 125 ? 6.607 -20.543 -7.476 1.00 94.69 125 LEU A N 1
ATOM 991 C CA . LEU A 1 125 ? 7.235 -19.361 -8.068 1.00 94.69 125 LEU A CA 1
ATOM 992 C C . LEU A 1 125 ? 7.859 -18.478 -6.979 1.00 94.69 125 LEU A C 1
ATOM 994 O O . LEU A 1 125 ? 7.277 -17.487 -6.542 1.00 94.69 125 LEU A O 1
ATOM 998 N N . SER A 1 126 ? 9.039 -18.877 -6.503 1.00 92.62 126 SER A N 1
ATOM 999 C CA . SER A 1 126 ? 9.734 -18.246 -5.368 1.00 92.62 126 SER A CA 1
ATOM 1000 C C . SER A 1 126 ? 10.192 -16.801 -5.604 1.00 92.62 126 SER A C 1
ATOM 1002 O O . SER A 1 126 ? 10.487 -16.102 -4.635 1.00 92.62 126 SER A O 1
ATOM 1004 N N . GLY A 1 127 ? 10.225 -16.327 -6.854 1.00 91.44 127 GLY A N 1
ATOM 1005 C CA . GLY A 1 127 ? 10.568 -14.944 -7.183 1.00 91.44 127 GLY A CA 1
ATOM 1006 C C . GLY A 1 127 ? 9.522 -13.916 -6.737 1.00 91.44 127 GLY A C 1
ATOM 1007 O O . GLY A 1 127 ? 9.873 -12.754 -6.576 1.00 91.44 127 GLY A O 1
ATOM 1008 N N . GLY A 1 128 ? 8.279 -14.330 -6.463 1.00 91.38 128 GLY A N 1
ATOM 1009 C CA . GLY A 1 128 ? 7.209 -13.441 -5.994 1.00 91.38 128 GLY A CA 1
ATOM 1010 C C . GLY A 1 128 ? 6.508 -12.667 -7.117 1.00 91.38 128 GLY A C 1
ATOM 1011 O O . GLY A 1 128 ? 6.630 -12.999 -8.293 1.00 91.38 128 GLY A O 1
ATOM 1012 N N . GLU A 1 129 ? 5.716 -11.659 -6.753 1.00 92.19 129 GLU A N 1
ATOM 1013 C CA . GLU A 1 129 ? 4.886 -10.877 -7.685 1.00 92.19 129 GLU A CA 1
ATOM 1014 C C . GLU A 1 129 ? 5.689 -9.749 -8.360 1.00 92.19 129 GLU A C 1
ATOM 1016 O O . GLU A 1 129 ? 6.401 -8.994 -7.691 1.00 92.19 129 GLU A O 1
ATOM 1021 N N . LEU A 1 130 ? 5.512 -9.548 -9.672 1.00 91.00 130 LEU A N 1
ATOM 1022 C CA . LEU A 1 130 ? 6.113 -8.427 -10.408 1.00 91.00 130 LEU A CA 1
ATOM 1023 C C . LEU A 1 130 ? 5.658 -7.073 -9.838 1.00 91.00 130 LEU A C 1
ATOM 1025 O O . LEU A 1 130 ? 6.437 -6.121 -9.841 1.00 91.00 130 LEU A O 1
ATOM 1029 N N . PHE A 1 131 ? 4.447 -7.009 -9.268 1.00 87.44 131 PHE A N 1
ATOM 1030 C CA . PHE A 1 131 ? 3.968 -5.884 -8.458 1.00 87.44 131 PHE A CA 1
ATOM 1031 C C . PHE A 1 131 ? 4.950 -5.486 -7.343 1.00 87.44 131 PHE A C 1
ATOM 1033 O O . PHE A 1 131 ? 5.324 -4.320 -7.238 1.00 87.44 131 PHE A O 1
ATOM 1040 N N . MET A 1 132 ? 5.427 -6.449 -6.546 1.00 85.69 132 MET A N 1
ATOM 1041 C CA . MET A 1 132 ? 6.340 -6.190 -5.422 1.00 85.69 132 MET A CA 1
ATOM 1042 C C . MET A 1 132 ? 7.710 -5.691 -5.901 1.00 85.69 132 MET A C 1
ATOM 1044 O O . MET A 1 132 ? 8.342 -4.862 -5.241 1.00 85.69 132 MET A O 1
ATOM 1048 N N . HIS A 1 133 ? 8.160 -6.147 -7.074 1.00 88.62 133 HIS A N 1
ATOM 1049 C CA . HIS A 1 133 ? 9.345 -5.597 -7.731 1.00 88.62 133 HIS A CA 1
ATOM 1050 C C . HIS A 1 133 ? 9.104 -4.170 -8.240 1.00 88.62 133 HIS A C 1
ATOM 1052 O O . HIS A 1 133 ? 9.945 -3.300 -8.015 1.00 88.62 133 HIS A O 1
ATOM 1058 N N . LEU A 1 134 ? 7.953 -3.894 -8.860 1.00 88.19 134 LEU A N 1
ATOM 1059 C CA . LEU A 1 134 ? 7.621 -2.563 -9.366 1.00 88.19 134 LEU A CA 1
ATOM 1060 C C . LEU A 1 134 ? 7.410 -1.540 -8.237 1.00 88.19 134 LEU A C 1
ATOM 1062 O O . LEU A 1 134 ? 7.897 -0.422 -8.355 1.00 88.19 134 LEU A O 1
ATOM 1066 N N . GLU A 1 135 ? 6.808 -1.899 -7.099 1.00 82.50 135 GLU A N 1
ATOM 1067 C CA . GLU A 1 135 ? 6.748 -1.011 -5.922 1.00 82.50 135 GLU A CA 1
ATOM 1068 C C . GLU A 1 135 ? 8.141 -0.669 -5.366 1.00 82.50 135 GLU A C 1
ATOM 1070 O O . GLU A 1 135 ? 8.382 0.452 -4.894 1.00 82.50 135 GLU A O 1
ATOM 1075 N N . ARG A 1 136 ? 9.067 -1.637 -5.412 1.00 80.06 136 ARG A N 1
ATOM 1076 C CA . ARG A 1 136 ? 10.435 -1.497 -4.902 1.00 80.06 136 ARG A CA 1
ATOM 1077 C C . ARG A 1 136 ? 11.284 -0.621 -5.821 1.00 80.06 136 ARG A C 1
ATOM 1079 O O . ARG A 1 136 ? 11.824 0.393 -5.366 1.00 80.06 136 ARG A O 1
ATOM 1086 N N . GLU A 1 137 ? 11.344 -0.945 -7.112 1.00 79.81 137 GLU A N 1
ATOM 1087 C CA . GLU A 1 137 ? 12.123 -0.188 -8.104 1.00 79.81 137 GLU A CA 1
ATOM 1088 C C . GLU A 1 137 ? 11.410 1.102 -8.565 1.00 79.81 137 GLU A C 1
ATOM 1090 O O . GLU A 1 137 ? 12.049 2.047 -9.020 1.00 79.81 137 GLU A O 1
ATOM 1095 N N . GLY A 1 138 ? 10.094 1.207 -8.358 1.00 78.88 138 GLY A N 1
ATOM 1096 C CA . GLY A 1 138 ? 9.225 2.356 -8.651 1.00 78.88 138 GLY A CA 1
ATOM 1097 C C . GLY A 1 138 ? 8.946 2.590 -10.129 1.00 78.88 138 GLY A C 1
ATOM 1098 O O . GLY A 1 138 ? 7.812 2.871 -10.487 1.00 78.88 138 GLY A O 1
ATOM 1099 N N . ILE A 1 139 ? 9.973 2.498 -10.969 1.00 85.56 139 ILE A N 1
ATOM 1100 C CA . ILE A 1 139 ? 9.874 2.415 -12.427 1.00 85.56 139 ILE A CA 1
ATOM 1101 C C . ILE A 1 139 ? 10.921 1.413 -12.914 1.00 85.56 139 ILE A C 1
ATOM 1103 O O . ILE A 1 139 ? 12.010 1.316 -12.347 1.00 85.56 139 ILE A O 1
ATOM 1107 N N . PHE A 1 140 ? 10.616 0.694 -13.984 1.00 87.88 140 PHE A N 1
ATOM 1108 C CA . PHE A 1 140 ? 11.584 -0.116 -14.710 1.00 87.88 140 PHE A CA 1
ATOM 1109 C C . PHE A 1 140 ? 12.209 0.690 -15.854 1.00 87.88 140 PHE A C 1
ATOM 1111 O O . PHE A 1 140 ? 11.581 1.575 -16.440 1.00 87.88 140 PHE A O 1
ATOM 1118 N N . LEU A 1 141 ? 13.460 0.365 -16.191 1.00 86.75 141 LEU A N 1
ATOM 1119 C CA . LEU A 1 141 ? 14.116 0.876 -17.395 1.00 86.75 141 LEU A CA 1
ATOM 1120 C C . LEU A 1 141 ? 13.392 0.333 -18.640 1.00 86.75 141 LEU A C 1
ATOM 1122 O O . LEU A 1 141 ? 12.812 -0.752 -18.588 1.00 86.75 141 LEU A O 1
ATOM 1126 N N . GLU A 1 142 ? 13.471 1.030 -19.777 1.00 89.38 142 GLU A N 1
ATOM 1127 C CA . GLU A 1 142 ? 12.852 0.548 -21.024 1.00 89.38 142 GLU A CA 1
ATOM 1128 C C . GLU A 1 142 ? 13.348 -0.849 -21.439 1.00 89.38 142 GLU A C 1
ATOM 1130 O O . GLU A 1 142 ? 12.528 -1.655 -21.866 1.00 89.38 142 GLU A O 1
ATOM 1135 N N . ASP A 1 143 ? 14.624 -1.186 -21.217 1.00 88.88 143 ASP A N 1
ATOM 1136 C CA . ASP A 1 143 ? 15.164 -2.530 -21.485 1.00 88.88 143 ASP A CA 1
ATOM 1137 C C . ASP A 1 143 ? 14.595 -3.598 -20.526 1.00 88.88 143 ASP A C 1
ATOM 1139 O O . ASP A 1 143 ? 14.219 -4.690 -20.953 1.00 88.88 143 ASP A O 1
ATOM 1143 N N . THR A 1 144 ? 14.456 -3.272 -19.234 1.00 92.31 144 THR A N 1
ATOM 1144 C CA . THR A 1 144 ? 13.849 -4.146 -18.211 1.00 92.31 144 THR A CA 1
ATOM 1145 C C . THR A 1 144 ? 12.373 -4.409 -18.510 1.00 92.31 144 THR A C 1
ATOM 1147 O O . THR A 1 144 ? 11.922 -5.552 -18.472 1.00 92.31 144 THR A O 1
ATOM 1150 N N . ALA A 1 145 ? 11.621 -3.360 -18.856 1.00 95.44 145 ALA A N 1
ATOM 1151 C CA . ALA A 1 145 ? 10.232 -3.486 -19.278 1.00 95.44 145 ALA A CA 1
ATOM 1152 C C . ALA A 1 145 ? 10.121 -4.255 -20.606 1.00 95.44 145 ALA A C 1
ATOM 1154 O O . ALA A 1 145 ? 9.235 -5.091 -20.746 1.00 95.44 145 ALA A O 1
ATOM 1155 N N . CYS A 1 146 ? 11.029 -4.024 -21.562 1.00 96.62 146 CYS A N 1
ATOM 1156 C CA . CYS A 1 146 ? 11.067 -4.738 -22.838 1.00 96.62 146 CYS A CA 1
ATOM 1157 C C . CYS A 1 146 ? 11.227 -6.249 -22.637 1.00 96.62 146 CYS A C 1
ATOM 1159 O O . CYS A 1 146 ? 10.436 -7.005 -23.199 1.00 96.62 146 CYS A O 1
ATOM 1161 N N . PHE A 1 147 ? 12.164 -6.683 -21.784 1.00 97.19 147 PHE A N 1
ATOM 1162 C CA . PHE A 1 147 ? 12.360 -8.097 -21.440 1.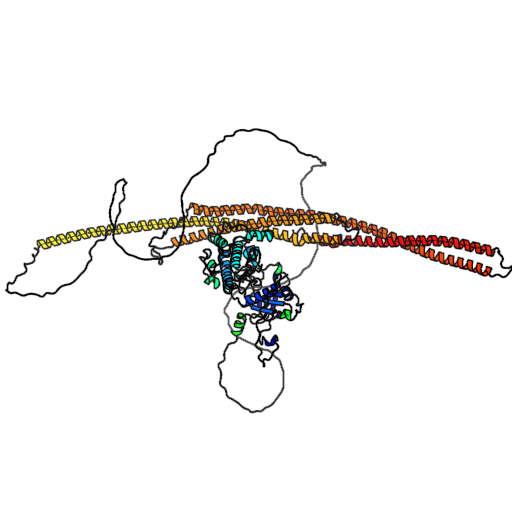00 97.19 147 PHE A CA 1
ATOM 1163 C C . PHE A 1 147 ? 11.048 -8.750 -20.972 1.00 97.19 147 PHE A C 1
ATOM 1165 O O . PHE A 1 147 ? 10.570 -9.695 -21.602 1.00 97.19 147 PHE A O 1
ATOM 1172 N N . TYR A 1 148 ? 10.407 -8.198 -19.934 1.00 97.88 148 TYR A N 1
ATOM 1173 C CA . TYR A 1 148 ? 9.167 -8.765 -19.390 1.00 97.88 148 TYR A CA 1
ATOM 1174 C C . TYR A 1 148 ? 7.992 -8.684 -20.370 1.00 97.88 148 TYR A C 1
ATOM 1176 O O . TYR A 1 148 ? 7.212 -9.629 -20.472 1.00 97.88 148 TYR A O 1
ATOM 1184 N N . LEU A 1 149 ? 7.881 -7.604 -21.151 1.00 98.12 149 LEU A N 1
ATOM 1185 C CA . LEU A 1 149 ? 6.867 -7.502 -22.202 1.00 98.12 149 LEU A CA 1
ATOM 1186 C C . LEU A 1 149 ? 7.043 -8.591 -23.266 1.00 98.12 149 LEU A C 1
ATOM 1188 O O . LEU A 1 149 ? 6.039 -9.134 -23.712 1.00 98.12 149 LEU A O 1
ATOM 1192 N N . CYS A 1 150 ? 8.272 -8.953 -23.648 1.00 98.19 150 CYS A N 1
ATOM 1193 C CA . CYS A 1 150 ? 8.500 -10.014 -24.632 1.00 98.19 150 CYS A CA 1
ATOM 1194 C C . CYS A 1 150 ? 7.990 -11.377 -24.141 1.00 98.19 150 CYS A C 1
ATOM 1196 O O . CYS A 1 150 ? 7.292 -12.079 -24.874 1.00 98.19 150 CYS A O 1
ATOM 1198 N N . GLU A 1 151 ? 8.292 -11.736 -22.893 1.00 98.31 151 GLU A N 1
ATOM 1199 C CA . GLU A 1 151 ? 7.843 -12.999 -22.297 1.00 98.31 151 GLU A CA 1
ATOM 1200 C C . GLU A 1 151 ? 6.308 -13.039 -22.124 1.00 98.31 151 GLU A C 1
ATOM 1202 O O . GLU A 1 151 ? 5.667 -14.036 -22.473 1.00 98.31 151 GLU A O 1
ATOM 1207 N N . ILE A 1 152 ? 5.694 -11.926 -21.691 1.00 98.44 152 ILE A N 1
ATOM 1208 C CA . ILE A 1 152 ? 4.230 -11.786 -21.578 1.00 98.44 152 ILE A CA 1
ATOM 1209 C C . ILE A 1 152 ? 3.551 -11.849 -22.956 1.00 98.44 152 ILE A C 1
ATOM 1211 O O . ILE A 1 152 ? 2.535 -12.528 -23.094 1.00 98.44 152 ILE A O 1
ATOM 1215 N N . ILE A 1 153 ? 4.095 -11.190 -23.989 1.00 98.38 153 ILE A N 1
ATOM 1216 C CA . ILE A 1 153 ? 3.539 -11.221 -25.356 1.00 98.38 153 ILE A CA 1
ATOM 1217 C C . ILE A 1 153 ? 3.470 -12.659 -25.877 1.00 98.38 153 ILE A C 1
ATOM 1219 O O . ILE A 1 153 ? 2.434 -13.055 -26.407 1.00 98.38 153 ILE A O 1
ATOM 1223 N N . LEU A 1 154 ? 4.525 -13.458 -25.679 1.00 98.12 154 LEU A N 1
ATOM 1224 C CA . LEU A 1 154 ? 4.532 -14.868 -26.084 1.00 98.12 154 LEU A CA 1
ATOM 1225 C C . LEU A 1 154 ? 3.498 -15.700 -25.304 1.00 98.12 154 LEU A C 1
ATOM 1227 O O . LEU A 1 154 ? 2.834 -16.553 -25.890 1.00 98.12 154 LEU A O 1
ATOM 1231 N N . ALA A 1 155 ? 3.314 -15.435 -24.004 1.00 97.56 155 ALA A N 1
ATOM 1232 C CA . ALA A 1 155 ? 2.283 -16.097 -23.201 1.00 97.56 155 ALA A CA 1
ATOM 1233 C C . ALA A 1 155 ? 0.855 -15.761 -23.675 1.00 97.56 155 ALA A C 1
ATOM 1235 O O . ALA A 1 155 ? 0.027 -16.664 -23.813 1.00 97.56 155 ALA A O 1
ATOM 1236 N N . LEU A 1 156 ? 0.573 -14.487 -23.972 1.00 97.44 156 LEU A N 1
ATOM 1237 C CA . LEU A 1 156 ? -0.716 -14.055 -24.523 1.00 97.44 156 LEU A CA 1
ATOM 1238 C C . LEU A 1 156 ? -0.965 -14.652 -25.911 1.00 97.44 156 LEU A C 1
ATOM 1240 O O . LEU A 1 156 ? -2.033 -15.208 -26.147 1.00 97.44 156 LEU A O 1
ATOM 1244 N N . GLU A 1 157 ? 0.024 -14.604 -26.807 1.00 95.62 157 GLU A N 1
ATOM 1245 C CA . GLU A 1 157 ? -0.082 -15.154 -28.163 1.00 95.62 157 GLU A CA 1
ATOM 1246 C C . GLU A 1 157 ? -0.346 -16.673 -28.135 1.00 95.62 157 GLU A C 1
ATOM 1248 O O . GLU A 1 157 ? -1.180 -17.175 -28.889 1.00 95.62 157 GLU A O 1
ATOM 1253 N N . HIS A 1 158 ? 0.274 -17.413 -27.208 1.00 95.56 158 HIS A N 1
ATOM 1254 C CA . HIS A 1 158 ? -0.018 -18.834 -26.990 1.00 95.56 158 HIS A CA 1
ATOM 1255 C C . HIS A 1 158 ? -1.481 -19.077 -26.564 1.00 95.56 158 HIS A C 1
ATOM 1257 O O . HIS A 1 158 ? -2.164 -19.909 -27.164 1.00 95.56 158 HIS A O 1
ATOM 1263 N N . LEU A 1 159 ? -1.997 -18.321 -25.585 1.00 94.81 159 LEU A N 1
ATOM 1264 C CA . LEU A 1 159 ? -3.402 -18.410 -25.150 1.00 94.81 159 LEU A CA 1
ATOM 1265 C C . LEU A 1 159 ? -4.374 -18.038 -26.281 1.00 94.81 159 LEU A C 1
ATOM 1267 O O . LEU A 1 159 ? -5.349 -18.749 -26.536 1.00 94.81 159 LEU A O 1
ATOM 1271 N N . HIS A 1 160 ? -4.075 -16.962 -27.007 1.00 94.38 160 HIS A N 1
ATOM 1272 C CA . HIS A 1 160 ? -4.862 -16.489 -28.139 1.00 94.38 160 HIS A CA 1
ATOM 1273 C C . HIS A 1 160 ? -4.913 -17.514 -29.278 1.00 94.38 160 HIS A C 1
ATOM 1275 O O . HIS A 1 160 ? -5.972 -17.677 -29.892 1.00 94.38 160 HIS A O 1
ATOM 1281 N N . ASN A 1 161 ? -3.820 -18.233 -29.546 1.00 92.50 161 ASN A N 1
ATOM 1282 C CA . ASN A 1 161 ? -3.779 -19.312 -30.537 1.00 92.50 161 ASN A CA 1
ATOM 1283 C C . ASN A 1 161 ? -4.626 -20.531 -30.126 1.00 92.50 161 ASN A C 1
ATOM 1285 O O . ASN A 1 161 ? -5.200 -21.190 -30.990 1.00 92.50 161 ASN A O 1
ATOM 1289 N N . LEU A 1 162 ? -4.800 -20.775 -28.823 1.00 91.94 162 LEU A N 1
ATOM 1290 C CA . LEU A 1 162 ? -5.726 -21.781 -28.281 1.00 91.94 162 LEU A CA 1
ATOM 1291 C C . LEU A 1 162 ? -7.189 -21.287 -28.184 1.00 91.94 162 LEU A C 1
ATOM 1293 O O . LEU A 1 162 ? -8.060 -22.008 -27.700 1.00 91.94 162 LEU A O 1
ATOM 1297 N N . GLY A 1 163 ? -7.491 -20.063 -28.636 1.00 90.25 163 GLY A N 1
ATOM 1298 C CA . GLY A 1 163 ? -8.837 -19.480 -28.551 1.00 90.25 163 GLY A CA 1
ATOM 1299 C C . GLY A 1 163 ? -9.247 -19.076 -27.129 1.00 90.25 163 GLY A C 1
ATOM 1300 O O . GLY A 1 163 ? -10.442 -19.012 -26.825 1.00 90.25 163 GLY A O 1
ATOM 1301 N N . ILE A 1 164 ? -8.265 -18.823 -26.260 1.00 92.00 164 ILE A N 1
ATOM 1302 C CA . ILE A 1 164 ? -8.432 -18.402 -24.867 1.00 92.00 164 ILE A CA 1
ATOM 1303 C C . ILE A 1 164 ? -8.121 -16.903 -24.769 1.00 92.00 164 ILE A C 1
ATOM 1305 O O . ILE A 1 164 ? -7.171 -16.423 -25.380 1.00 92.00 164 ILE A O 1
ATOM 1309 N N . ILE A 1 165 ? -8.912 -16.164 -23.990 1.00 92.69 165 ILE A N 1
ATOM 1310 C CA . ILE A 1 165 ? -8.615 -14.778 -23.587 1.00 92.69 165 ILE A CA 1
ATOM 1311 C C . ILE A 1 165 ? -8.401 -14.709 -22.075 1.00 92.69 165 ILE A C 1
ATOM 1313 O O . ILE A 1 165 ? -9.093 -15.405 -21.324 1.00 92.69 165 ILE A O 1
ATOM 1317 N N . TYR A 1 166 ? -7.448 -13.892 -21.633 1.00 94.00 166 TYR A N 1
ATOM 1318 C CA . TYR A 1 166 ? -6.911 -13.922 -20.271 1.00 94.00 166 TYR A CA 1
ATOM 1319 C C . TYR A 1 166 ? -7.686 -12.994 -19.319 1.00 94.00 166 TYR A C 1
ATOM 1321 O O . TYR A 1 166 ? -8.196 -13.441 -18.292 1.00 94.00 166 TYR A O 1
ATOM 1329 N N . ARG A 1 167 ? -7.895 -11.740 -19.739 1.00 93.88 167 ARG A N 1
ATOM 1330 C CA . ARG A 1 167 ? -8.764 -10.689 -19.170 1.00 93.88 167 ARG A CA 1
ATOM 1331 C C . ARG A 1 167 ? -8.401 -10.097 -17.807 1.00 93.88 167 ARG A C 1
ATOM 1333 O O . ARG A 1 167 ? -9.128 -9.216 -17.350 1.00 93.88 167 ARG A O 1
ATOM 1340 N N . ASP A 1 168 ? -7.313 -10.521 -17.173 1.00 92.94 168 ASP A N 1
ATOM 1341 C CA . ASP A 1 168 ? -6.864 -9.958 -15.889 1.00 92.94 168 ASP A CA 1
ATOM 1342 C C . ASP A 1 168 ? -5.337 -9.764 -15.840 1.00 92.94 168 ASP A C 1
ATOM 1344 O O . ASP A 1 168 ? -4.676 -10.097 -14.860 1.00 92.94 168 ASP A O 1
ATOM 1348 N N . LEU A 1 169 ? -4.753 -9.246 -16.927 1.00 96.44 169 LEU A N 1
ATOM 1349 C CA . LEU A 1 169 ? -3.332 -8.889 -16.973 1.00 96.44 169 LEU A CA 1
ATOM 1350 C C . LEU A 1 169 ? -3.063 -7.599 -16.190 1.00 96.44 169 LEU A C 1
ATOM 1352 O O . LEU A 1 169 ? -3.544 -6.528 -16.556 1.00 96.44 169 LEU A O 1
ATOM 1356 N N . LYS A 1 170 ? -2.270 -7.746 -15.127 1.00 93.62 170 LYS A N 1
ATOM 1357 C CA . LYS A 1 170 ? -1.860 -6.724 -14.157 1.00 93.62 170 LYS A CA 1
ATOM 1358 C C . LYS A 1 170 ? -0.602 -7.204 -13.406 1.00 93.62 170 LYS A C 1
ATOM 1360 O O . LYS A 1 170 ? -0.374 -8.419 -13.398 1.00 93.62 170 LYS A O 1
ATOM 1365 N N . PRO A 1 171 ? 0.200 -6.326 -12.774 1.00 91.56 171 PRO A N 1
ATOM 1366 C CA . PRO A 1 171 ? 1.454 -6.714 -12.118 1.00 91.56 171 PRO A CA 1
ATOM 1367 C C . PRO A 1 171 ? 1.316 -7.801 -11.037 1.00 91.56 171 PRO A C 1
ATOM 1369 O O . PRO A 1 171 ? 2.248 -8.574 -10.839 1.00 91.56 171 PRO A O 1
ATOM 1372 N N . GLU A 1 172 ? 0.172 -7.883 -10.349 1.00 90.62 172 GLU A N 1
ATOM 1373 C CA . GLU A 1 172 ? -0.085 -8.874 -9.287 1.00 90.62 172 GLU A CA 1
ATOM 1374 C C . GLU A 1 172 ? -0.262 -10.306 -9.833 1.00 90.62 172 GLU A C 1
ATOM 1376 O O . GLU A 1 172 ? -0.003 -11.281 -9.133 1.00 90.62 172 GLU A O 1
ATOM 1381 N N . ASN A 1 173 ? -0.686 -10.444 -11.096 1.00 93.69 173 ASN A N 1
ATOM 1382 C CA . ASN A 1 173 ? -0.922 -11.739 -11.751 1.00 93.69 173 ASN A CA 1
ATOM 1383 C C . ASN A 1 173 ? 0.272 -12.206 -12.614 1.00 93.69 173 ASN A C 1
ATOM 1385 O O . ASN A 1 173 ? 0.197 -13.244 -13.280 1.00 93.69 173 ASN A O 1
ATOM 1389 N N . VAL A 1 174 ? 1.371 -11.446 -12.611 1.00 96.06 174 VAL A N 1
ATOM 1390 C CA . VAL A 1 174 ? 2.643 -11.803 -13.247 1.00 96.06 174 VAL A CA 1
ATOM 1391 C C . VAL A 1 174 ? 3.639 -12.105 -12.132 1.00 96.06 174 VAL A C 1
ATOM 1393 O O . VAL A 1 174 ? 4.031 -11.203 -11.399 1.00 96.06 174 VAL A O 1
ATOM 1396 N N . LEU A 1 175 ? 4.040 -13.364 -11.974 1.00 95.62 175 LEU A N 1
ATOM 1397 C CA . LEU A 1 175 ? 5.016 -13.773 -10.957 1.00 95.62 175 LEU A CA 1
ATOM 1398 C C . LEU A 1 175 ? 6.376 -14.043 -11.603 1.00 95.62 175 LEU A C 1
ATOM 1400 O O . LEU A 1 175 ? 6.441 -14.339 -12.794 1.00 95.62 175 LEU A O 1
ATOM 1404 N N . LEU A 1 176 ? 7.453 -13.963 -10.823 1.00 95.62 176 LEU A N 1
ATOM 1405 C CA . LEU A 1 176 ? 8.792 -14.375 -11.238 1.00 95.62 176 LEU A CA 1
ATOM 1406 C C . LEU A 1 176 ? 9.130 -15.771 -10.700 1.00 95.62 176 LEU A C 1
ATOM 1408 O O . LEU A 1 176 ? 8.809 -16.119 -9.561 1.00 95.62 176 LEU A O 1
ATOM 1412 N N . ASP A 1 177 ? 9.822 -16.569 -11.510 1.00 94.19 177 ASP A N 1
ATOM 1413 C CA . ASP A 1 177 ? 10.456 -17.803 -11.042 1.00 94.19 177 ASP A CA 1
ATOM 1414 C C . ASP A 1 177 ? 11.802 -17.545 -10.338 1.00 94.19 177 ASP A C 1
ATOM 1416 O O . ASP A 1 177 ? 12.266 -16.411 -10.219 1.00 94.19 177 ASP A O 1
ATOM 1420 N N . ALA A 1 178 ? 12.451 -18.613 -9.865 1.00 92.81 178 ALA A N 1
ATOM 1421 C CA . ALA A 1 178 ? 13.723 -18.536 -9.142 1.00 92.81 178 ALA A CA 1
ATOM 1422 C C . ALA A 1 178 ? 14.905 -17.986 -9.973 1.00 92.81 178 ALA A C 1
ATOM 1424 O O . ALA A 1 178 ? 15.956 -17.689 -9.408 1.00 92.81 178 ALA A O 1
ATOM 1425 N N . GLN A 1 179 ? 14.771 -17.869 -11.300 1.00 92.81 179 GLN A N 1
ATOM 1426 C CA . GLN A 1 179 ? 15.784 -17.279 -12.180 1.00 92.81 179 GLN A CA 1
ATOM 1427 C C . GLN A 1 179 ? 15.453 -15.828 -12.564 1.00 92.81 179 GLN A C 1
ATOM 1429 O O . GLN A 1 179 ? 16.368 -15.077 -12.902 1.00 92.81 179 GLN A O 1
ATOM 1434 N N . GLY A 1 180 ? 14.180 -15.425 -12.471 1.00 94.25 180 GLY A N 1
ATOM 1435 C CA . GLY A 1 180 ? 13.696 -14.077 -12.779 1.00 94.25 180 GLY A CA 1
ATOM 1436 C C . GLY A 1 180 ? 12.878 -13.960 -14.069 1.00 94.25 180 GLY A C 1
ATOM 1437 O O . GLY A 1 180 ? 12.640 -12.838 -14.512 1.00 94.25 180 GLY A O 1
ATOM 1438 N N . HIS A 1 181 ? 12.455 -15.075 -14.676 1.00 96.88 181 HIS A N 1
ATOM 1439 C CA . HIS A 1 181 ? 11.545 -15.062 -15.833 1.00 96.88 181 HIS A CA 1
ATOM 1440 C C . HIS A 1 181 ? 10.085 -14.978 -15.377 1.00 96.88 181 HIS A C 1
ATOM 1442 O O . HIS A 1 181 ? 9.743 -15.482 -14.302 1.00 96.88 181 HIS A O 1
ATOM 1448 N N . VAL A 1 182 ? 9.212 -14.380 -16.193 1.00 96.62 182 VAL A N 1
ATOM 1449 C CA . VAL A 1 182 ? 7.792 -14.219 -15.835 1.00 96.62 182 VAL A CA 1
ATOM 1450 C C . VAL A 1 182 ? 6.973 -15.490 -16.028 1.00 96.62 182 VAL A C 1
ATOM 1452 O O . VAL A 1 182 ? 7.195 -16.292 -16.935 1.00 96.62 182 VAL A O 1
ATOM 1455 N N . LYS A 1 183 ? 5.937 -15.616 -15.206 1.00 96.94 183 LYS A N 1
ATOM 1456 C CA . LYS A 1 183 ? 4.923 -16.665 -15.235 1.00 96.94 183 LYS A CA 1
ATOM 1457 C C . LYS A 1 183 ? 3.554 -16.026 -15.001 1.00 96.94 183 LYS A C 1
ATOM 1459 O O . LYS A 1 183 ? 3.300 -15.479 -13.927 1.00 96.94 183 LYS A O 1
ATOM 1464 N N . LEU A 1 184 ? 2.664 -16.093 -15.994 1.00 96.62 184 LEU A N 1
ATOM 1465 C CA . LEU A 1 184 ? 1.260 -15.707 -15.804 1.00 96.62 184 LEU A CA 1
ATOM 1466 C C . LEU A 1 184 ? 0.553 -16.718 -14.887 1.00 96.62 184 LEU A C 1
ATOM 1468 O O . LEU A 1 184 ? 0.750 -17.928 -15.039 1.00 96.62 184 LEU A O 1
ATOM 1472 N N . THR A 1 185 ? -0.286 -16.225 -13.970 1.00 92.88 185 THR A N 1
ATOM 1473 C CA . THR A 1 185 ? -1.059 -17.040 -13.011 1.00 92.88 185 THR A CA 1
ATOM 1474 C C . THR A 1 185 ? -2.555 -16.667 -12.979 1.00 92.88 185 THR A C 1
ATOM 1476 O O . THR A 1 185 ? -3.031 -15.929 -13.834 1.00 92.88 185 THR A O 1
ATOM 1479 N N . ASP A 1 186 ? -3.307 -17.222 -12.024 1.00 87.12 186 ASP A N 1
ATOM 1480 C CA . ASP A 1 186 ? -4.728 -16.961 -11.713 1.00 87.12 186 ASP A CA 1
ATOM 1481 C C . ASP A 1 186 ? -5.700 -16.949 -12.913 1.00 87.12 186 ASP A C 1
ATOM 1483 O O . ASP A 1 186 ? -6.396 -15.976 -13.205 1.00 87.12 186 ASP A O 1
ATOM 1487 N N . PHE A 1 187 ? -5.816 -18.094 -13.590 1.00 87.12 187 PHE A N 1
ATOM 1488 C CA . PHE A 1 187 ? -6.641 -18.269 -14.794 1.00 87.12 187 PHE A CA 1
ATOM 1489 C C . PHE A 1 187 ? -8.169 -18.268 -14.543 1.00 87.12 187 PHE A C 1
ATOM 1491 O O . PHE A 1 187 ? -8.960 -18.529 -15.452 1.00 87.12 187 PHE A O 1
ATOM 1498 N N . GLY A 1 188 ? -8.618 -17.933 -13.327 1.00 81.25 188 GLY A N 1
ATOM 1499 C CA . GLY A 1 188 ? -10.032 -17.909 -12.938 1.00 81.25 188 GLY A CA 1
ATOM 1500 C C . GLY A 1 188 ? -10.903 -16.946 -13.754 1.00 81.25 188 GLY A C 1
ATOM 1501 O O . GLY A 1 188 ? -12.091 -17.206 -13.953 1.00 81.25 188 GLY A O 1
ATOM 1502 N N . LEU A 1 189 ? -10.334 -15.851 -14.273 1.00 81.75 189 LEU A N 1
ATOM 1503 C CA . LEU A 1 189 ? -11.062 -14.862 -15.083 1.00 81.75 189 LEU A CA 1
ATOM 1504 C C . LEU A 1 189 ? -10.930 -15.055 -16.600 1.00 81.75 189 LEU A C 1
ATOM 1506 O O . LEU A 1 189 ? -11.536 -14.295 -17.363 1.00 81.75 189 LEU A O 1
ATOM 1510 N N . CYS A 1 190 ? -10.244 -16.098 -17.059 1.00 87.25 190 CYS A N 1
ATOM 1511 C CA . CYS A 1 190 ? -10.083 -16.379 -18.482 1.00 87.25 190 CYS A CA 1
ATOM 1512 C C . CYS A 1 190 ? -11.395 -16.826 -19.163 1.00 87.25 190 CYS A C 1
ATOM 1514 O O . CYS A 1 190 ? -12.440 -17.003 -18.523 1.00 87.25 190 CYS A O 1
ATOM 1516 N N . LYS A 1 191 ? -11.375 -16.967 -20.494 1.00 84.62 191 LYS A N 1
ATOM 1517 C CA . LYS A 1 191 ? -12.500 -17.503 -21.276 1.00 84.62 191 LYS A CA 1
ATOM 1518 C C . LYS A 1 191 ? -12.017 -18.236 -22.529 1.00 84.62 191 LYS A C 1
ATOM 1520 O O . LYS A 1 191 ? -11.404 -17.635 -23.400 1.00 84.62 191 LYS A O 1
ATOM 1525 N N . GLU A 1 192 ? -12.357 -19.518 -22.613 1.00 84.06 192 GLU A N 1
ATOM 1526 C CA . GLU A 1 192 ? -12.131 -20.401 -23.765 1.00 84.06 192 GLU A CA 1
ATOM 1527 C C . GLU A 1 192 ? -13.164 -20.181 -24.892 1.00 84.06 192 GLU A C 1
ATOM 1529 O O . GLU A 1 192 ? -14.222 -19.574 -24.674 1.00 84.06 192 GLU A O 1
ATOM 1534 N N . HIS A 1 193 ? -12.909 -20.812 -26.046 1.00 72.81 193 HIS A N 1
ATOM 1535 C CA . HIS A 1 193 ? -13.803 -20.910 -27.212 1.00 72.81 193 HIS A CA 1
ATOM 1536 C C . HIS A 1 193 ? -14.094 -19.567 -27.920 1.00 72.81 193 HIS A C 1
ATOM 1538 O O . HIS A 1 193 ? -15.152 -19.385 -28.524 1.00 72.81 193 HIS A O 1
ATOM 1544 N N . ILE A 1 194 ? -13.147 -18.624 -27.880 1.00 69.88 194 ILE A N 1
ATOM 1545 C CA . ILE A 1 194 ? -13.221 -17.344 -28.601 1.00 69.88 194 ILE A CA 1
ATOM 1546 C C . ILE A 1 194 ? -12.661 -17.515 -30.023 1.00 69.88 194 ILE A C 1
ATOM 1548 O O . ILE A 1 194 ? -11.471 -17.316 -30.281 1.00 69.88 194 ILE A O 1
ATOM 1552 N N . GLN A 1 195 ? -13.543 -17.910 -30.944 1.00 69.06 195 GLN A N 1
ATOM 1553 C CA . GLN A 1 195 ? -13.292 -17.910 -32.392 1.00 69.06 195 GLN A CA 1
ATOM 1554 C C . GLN A 1 195 ? -13.530 -16.512 -32.995 1.00 69.06 195 GLN A C 1
ATOM 1556 O O . GLN A 1 195 ? -14.094 -15.631 -32.340 1.00 69.06 195 GLN A O 1
ATOM 1561 N N . GLU A 1 196 ? -13.109 -16.290 -34.243 1.00 64.00 196 GLU A N 1
ATOM 1562 C CA . GLU A 1 196 ? -13.319 -15.006 -34.926 1.00 64.00 196 GLU A CA 1
ATOM 1563 C C . GLU A 1 196 ? -14.810 -14.629 -34.984 1.00 64.00 196 GLU A C 1
ATOM 1565 O O . GLU A 1 196 ? -15.671 -15.447 -35.301 1.00 64.00 196 GLU A O 1
ATOM 1570 N N . GLY A 1 197 ? -15.124 -13.379 -34.635 1.00 63.50 197 GLY A N 1
ATOM 1571 C CA . GLY A 1 197 ? -16.498 -12.868 -34.556 1.00 63.50 197 GLY A CA 1
ATOM 1572 C C . GLY A 1 197 ? -17.269 -13.218 -33.273 1.00 63.50 197 GLY A C 1
ATOM 1573 O O . GLY A 1 197 ? -18.269 -12.560 -32.991 1.00 63.50 197 GLY A O 1
ATOM 1574 N N . ILE A 1 198 ? -16.812 -14.176 -32.456 1.00 74.75 198 ILE A N 1
ATOM 1575 C CA . ILE A 1 198 ? -17.457 -14.505 -31.174 1.00 74.75 198 ILE A CA 1
ATOM 1576 C C . ILE A 1 198 ? -16.976 -13.538 -30.084 1.00 74.75 198 ILE A C 1
ATOM 1578 O O . ILE A 1 198 ? -15.781 -13.426 -29.814 1.00 74.75 198 ILE A O 1
ATOM 1582 N N . VAL A 1 199 ? -17.919 -12.871 -29.413 1.00 84.19 199 VAL A N 1
ATOM 1583 C CA . VAL A 1 199 ? -17.651 -11.957 -28.290 1.00 84.19 199 VAL A CA 1
ATOM 1584 C C . VAL A 1 199 ? -18.321 -12.421 -26.998 1.00 84.19 199 VAL A C 1
ATOM 1586 O O . VAL A 1 199 ? -19.368 -13.067 -27.002 1.00 84.19 199 VAL A O 1
ATOM 1589 N N . THR A 1 200 ? -17.723 -12.067 -25.863 1.00 85.81 200 THR A N 1
ATOM 1590 C CA . THR A 1 200 ? -18.296 -12.252 -24.521 1.00 85.81 200 THR A CA 1
ATOM 1591 C C . THR A 1 200 ? -18.693 -10.900 -23.924 1.00 85.81 200 THR A C 1
ATOM 1593 O O . THR A 1 200 ? -18.108 -9.883 -24.268 1.00 85.81 200 THR A O 1
ATOM 1596 N N . HIS A 1 201 ? -19.692 -10.872 -23.035 1.00 85.88 201 HIS A N 1
ATOM 1597 C CA . HIS A 1 201 ? -20.177 -9.653 -22.362 1.00 85.88 201 HIS A CA 1
ATOM 1598 C C . HIS A 1 201 ? -19.928 -9.665 -20.835 1.00 85.88 201 HIS A C 1
ATOM 1600 O O . HIS A 1 201 ? -20.513 -8.875 -20.091 1.00 85.88 201 HIS A O 1
ATOM 1606 N N . THR A 1 202 ? -19.083 -10.574 -20.331 1.00 84.62 202 THR A N 1
ATOM 1607 C CA . THR A 1 202 ? -18.783 -10.687 -18.892 1.00 84.62 202 THR A CA 1
ATOM 1608 C C . THR A 1 202 ? -17.946 -9.505 -18.395 1.00 84.62 202 THR A C 1
ATOM 1610 O O . THR A 1 202 ? -16.788 -9.368 -18.769 1.00 84.62 202 THR A O 1
ATOM 1613 N N . PHE A 1 203 ? -18.488 -8.690 -17.491 1.00 86.75 203 PHE A N 1
ATOM 1614 C CA . PHE A 1 203 ? -17.717 -7.658 -16.790 1.00 86.75 203 PHE A CA 1
ATOM 1615 C C . PHE A 1 203 ? -16.801 -8.310 -15.730 1.00 86.75 203 PHE A C 1
ATOM 1617 O O . PHE A 1 203 ? -17.311 -8.827 -14.734 1.00 86.75 203 PHE A O 1
ATOM 1624 N N . CYS A 1 204 ? -15.480 -8.300 -15.937 1.00 85.06 204 CYS A N 1
ATOM 1625 C CA . CYS A 1 204 ? -14.468 -8.911 -15.057 1.00 85.06 204 CYS A CA 1
ATOM 1626 C C . CYS A 1 204 ? -13.070 -8.280 -15.249 1.00 85.06 204 CYS A C 1
ATOM 1628 O O . CYS A 1 204 ? -12.835 -7.660 -16.284 1.00 85.06 204 CYS A O 1
ATOM 1630 N N . GLY A 1 205 ? -12.172 -8.463 -14.268 1.00 85.50 205 GLY A N 1
ATOM 1631 C CA . GLY A 1 205 ? -10.786 -7.949 -14.231 1.00 85.50 205 GLY A CA 1
ATOM 1632 C C . GLY A 1 205 ? -10.554 -6.849 -13.175 1.00 85.50 205 GLY A C 1
ATOM 1633 O O . GLY A 1 205 ? -11.512 -6.381 -12.549 1.00 85.50 205 GLY A O 1
ATOM 1634 N N . THR A 1 206 ? -9.305 -6.406 -12.988 1.00 89.19 206 THR A N 1
ATOM 1635 C CA . THR A 1 206 ? -8.963 -5.160 -12.260 1.00 89.19 206 THR A CA 1
ATOM 1636 C C . THR A 1 206 ? -9.204 -3.926 -13.148 1.00 89.19 206 THR A C 1
ATOM 1638 O O . THR A 1 206 ? -8.843 -3.907 -14.322 1.00 89.19 206 THR A O 1
ATOM 1641 N N . ILE A 1 207 ? -9.850 -2.886 -12.606 1.00 92.75 207 ILE A N 1
ATOM 1642 C CA . ILE A 1 207 ? -10.498 -1.805 -13.382 1.00 92.75 207 ILE A CA 1
ATOM 1643 C C . ILE A 1 207 ? -9.488 -0.912 -14.097 1.00 92.75 207 ILE A C 1
ATOM 1645 O O . ILE A 1 207 ? -9.704 -0.537 -15.244 1.00 92.75 207 ILE A O 1
ATOM 1649 N N . GLU A 1 208 ? -8.384 -0.625 -13.428 1.00 94.75 208 GLU A N 1
ATOM 1650 C CA . GLU A 1 208 ? -7.270 0.220 -13.850 1.00 94.75 208 GLU A CA 1
ATOM 1651 C C . GLU A 1 208 ? -6.595 -0.318 -15.132 1.00 94.75 208 GLU A C 1
ATOM 1653 O O . GLU A 1 208 ? -6.035 0.452 -15.914 1.00 94.75 208 GLU A O 1
ATOM 1658 N N . TYR A 1 209 ? -6.737 -1.626 -15.387 1.00 96.56 209 TYR A N 1
ATOM 1659 C CA . TYR A 1 209 ? -6.242 -2.335 -16.571 1.00 96.56 209 TYR A CA 1
ATOM 1660 C C . TYR A 1 209 ? -7.360 -2.717 -17.563 1.00 96.56 209 TYR A C 1
ATOM 1662 O O . TYR A 1 209 ? -7.060 -3.152 -18.671 1.00 96.56 209 TYR A O 1
ATOM 1670 N N . MET A 1 210 ? -8.649 -2.536 -17.230 1.00 96.12 210 MET A N 1
ATOM 1671 C CA . MET A 1 210 ? -9.760 -2.916 -18.118 1.00 96.12 210 MET A CA 1
ATOM 1672 C C . MET A 1 210 ? -9.793 -2.099 -19.412 1.00 96.12 210 MET A C 1
ATOM 1674 O O . MET A 1 210 ? -9.728 -0.867 -19.407 1.00 96.12 210 MET A O 1
ATOM 1678 N N . ALA A 1 211 ? -10.047 -2.793 -20.520 1.00 96.31 211 ALA A N 1
ATOM 1679 C CA . ALA A 1 211 ? -10.340 -2.166 -21.799 1.00 96.31 211 ALA A CA 1
ATOM 1680 C C . ALA A 1 211 ? -11.713 -1.443 -21.794 1.00 96.31 211 ALA A C 1
ATOM 1682 O O . ALA A 1 211 ? -12.670 -1.941 -21.185 1.00 96.31 211 ALA A O 1
ATOM 1683 N N . PRO A 1 212 ? -11.862 -0.304 -22.506 1.00 96.56 212 PRO A N 1
ATOM 1684 C CA . PRO A 1 212 ? -13.106 0.471 -22.583 1.00 96.56 212 PRO A CA 1
ATOM 1685 C C . PRO A 1 212 ? -14.354 -0.345 -22.939 1.00 96.56 212 PRO A C 1
ATOM 1687 O O . PRO A 1 212 ? -15.420 -0.115 -22.373 1.00 96.56 212 PRO A O 1
ATOM 1690 N N . GLU A 1 213 ? -14.231 -1.326 -23.833 1.00 95.50 213 GLU A N 1
ATOM 1691 C CA . GLU A 1 213 ? -15.324 -2.206 -24.259 1.00 95.50 213 GLU A CA 1
ATOM 1692 C C . GLU A 1 213 ? -15.858 -3.124 -23.140 1.00 95.50 213 GLU A C 1
ATOM 1694 O O . GLU A 1 213 ? -17.059 -3.406 -23.107 1.00 95.50 213 GLU A O 1
ATOM 1699 N N . ILE A 1 214 ? -15.017 -3.518 -22.170 1.00 94.56 214 ILE A N 1
ATOM 1700 C CA . ILE A 1 214 ? -15.452 -4.256 -20.969 1.00 94.56 214 ILE A CA 1
ATOM 1701 C C . ILE A 1 214 ? -16.273 -3.319 -20.076 1.00 94.56 214 ILE A C 1
ATOM 1703 O O . ILE A 1 214 ? -17.362 -3.674 -19.618 1.00 94.56 214 ILE A O 1
ATOM 1707 N N . LEU A 1 215 ? -15.783 -2.090 -19.879 1.00 93.38 215 LEU A N 1
ATOM 1708 C CA . LEU A 1 215 ? -16.449 -1.065 -19.071 1.00 93.38 215 LEU A CA 1
ATOM 1709 C C . LEU A 1 215 ? -17.800 -0.641 -19.666 1.00 93.38 215 LEU A C 1
ATOM 1711 O O . LEU A 1 215 ? -18.773 -0.472 -18.930 1.00 93.38 215 LEU A O 1
ATOM 1715 N N . MET A 1 216 ? -17.876 -0.539 -20.995 1.00 91.94 216 MET A N 1
ATOM 1716 C CA . MET A 1 216 ? -19.098 -0.259 -21.757 1.00 91.94 216 MET A CA 1
ATOM 1717 C C . MET A 1 216 ? -20.000 -1.491 -21.954 1.00 91.94 216 MET A C 1
ATOM 1719 O O . MET A 1 216 ? -21.142 -1.334 -22.381 1.00 91.94 216 MET A O 1
ATOM 1723 N N . ARG A 1 217 ? -19.516 -2.703 -21.637 1.00 91.19 217 ARG A N 1
ATOM 1724 C CA . ARG A 1 217 ? -20.192 -4.003 -21.845 1.00 91.19 217 ARG A CA 1
ATOM 1725 C C . ARG A 1 217 ? -20.595 -4.292 -23.299 1.00 91.19 217 ARG A C 1
ATOM 1727 O O . ARG A 1 217 ? -21.475 -5.120 -23.545 1.00 91.19 217 ARG A O 1
ATOM 1734 N N . SER A 1 218 ? -19.941 -3.650 -24.266 1.00 86.94 218 SER A N 1
ATOM 1735 C CA . SER A 1 218 ? -20.281 -3.714 -25.698 1.00 86.94 218 SER A CA 1
ATOM 1736 C C . SER A 1 218 ? -20.007 -5.070 -26.358 1.00 86.94 218 SER A C 1
ATOM 1738 O O . SER A 1 218 ? -20.360 -5.259 -27.517 1.00 86.94 218 SER A O 1
ATOM 1740 N N . GLY A 1 219 ? -19.393 -6.001 -25.627 1.00 88.38 219 GLY A N 1
ATOM 1741 C CA . GLY A 1 219 ? -18.843 -7.244 -26.154 1.00 88.38 219 GLY A CA 1
ATOM 1742 C C . GLY A 1 219 ? -17.336 -7.110 -26.351 1.00 88.38 219 GLY A C 1
ATOM 1743 O O . GLY A 1 219 ? -16.853 -6.053 -26.763 1.00 88.38 219 GLY A O 1
ATOM 1744 N N . HIS A 1 220 ? -16.589 -8.165 -26.028 1.00 91.88 220 HIS A N 1
ATOM 1745 C CA . HIS A 1 220 ? -15.131 -8.192 -26.137 1.00 91.88 220 HIS A CA 1
ATOM 1746 C C . HIS A 1 220 ? -14.563 -9.568 -26.513 1.00 91.88 220 HIS A C 1
ATOM 1748 O O . HIS A 1 220 ? -15.217 -10.600 -26.361 1.00 91.88 220 HIS A O 1
ATOM 1754 N N . GLY A 1 221 ? -13.316 -9.548 -26.988 1.00 92.69 221 GLY A N 1
ATOM 1755 C CA . GLY A 1 221 ? -12.485 -10.699 -27.357 1.00 92.69 221 GLY A CA 1
ATOM 1756 C C . GLY A 1 221 ? -10.996 -10.372 -27.153 1.00 92.69 221 GLY A C 1
ATOM 1757 O O . GLY A 1 221 ? -10.684 -9.444 -26.407 1.00 92.69 221 GLY A O 1
ATOM 1758 N N . LYS A 1 222 ? -10.091 -11.089 -27.838 1.00 93.94 222 LYS A N 1
ATOM 1759 C CA . LYS A 1 222 ? -8.612 -11.060 -27.661 1.00 93.94 222 LYS A CA 1
ATOM 1760 C C . LYS A 1 222 ? -7.990 -9.663 -27.508 1.00 93.94 222 LYS A C 1
ATOM 1762 O O . LYS A 1 222 ? -7.095 -9.453 -26.698 1.00 93.94 222 LYS A O 1
ATOM 1767 N N . ALA A 1 223 ? -8.520 -8.671 -28.225 1.00 95.00 223 ALA A N 1
ATOM 1768 C CA . ALA A 1 223 ? -8.024 -7.296 -28.207 1.00 95.00 223 ALA A CA 1
ATOM 1769 C C . ALA A 1 223 ? -7.994 -6.616 -26.819 1.00 95.00 223 ALA A C 1
ATOM 1771 O O . ALA A 1 223 ? -7.297 -5.608 -26.674 1.00 95.00 223 ALA A O 1
ATOM 1772 N N . VAL A 1 224 ? -8.723 -7.114 -25.808 1.00 96.56 224 VAL A N 1
ATOM 1773 C CA . VAL A 1 224 ? -8.661 -6.552 -24.443 1.00 96.56 224 VAL A CA 1
ATOM 1774 C C . VAL A 1 224 ? -7.319 -6.801 -23.771 1.00 96.56 224 VAL A C 1
ATOM 1776 O O . VAL A 1 224 ? -6.815 -5.904 -23.106 1.00 96.56 224 VAL A O 1
ATOM 1779 N N . ASP A 1 225 ? -6.705 -7.960 -24.002 1.00 97.62 225 ASP A N 1
ATOM 1780 C CA . ASP A 1 225 ? -5.445 -8.324 -23.353 1.00 97.62 225 ASP A CA 1
ATOM 1781 C C . ASP A 1 225 ? -4.284 -7.468 -23.886 1.00 97.62 225 ASP A C 1
ATOM 1783 O O . ASP A 1 225 ? -3.405 -7.065 -23.127 1.00 97.62 225 ASP A O 1
ATOM 1787 N N . TRP A 1 226 ? -4.362 -7.031 -25.150 1.00 98.19 226 TRP A N 1
ATOM 1788 C CA . TRP A 1 226 ? -3.458 -6.027 -25.721 1.00 98.19 226 TRP A CA 1
ATOM 1789 C C . TRP A 1 226 ? -3.663 -4.610 -25.153 1.00 98.19 226 TRP A C 1
ATOM 1791 O O . TRP A 1 226 ? -2.701 -3.846 -25.070 1.00 98.19 226 TRP A O 1
ATOM 1801 N N . TRP A 1 227 ? -4.871 -4.244 -24.704 1.00 98.25 227 TRP A N 1
ATOM 1802 C CA . TRP A 1 227 ? -5.061 -3.001 -23.939 1.00 98.25 227 TRP A CA 1
ATOM 1803 C C . TRP A 1 227 ? -4.441 -3.122 -22.544 1.00 98.25 227 TRP A C 1
ATOM 1805 O O . TRP A 1 227 ? -3.704 -2.225 -22.133 1.00 98.25 227 TRP A O 1
ATOM 1815 N N . SER A 1 228 ? -4.686 -4.236 -21.846 1.00 98.19 228 SER A N 1
ATOM 1816 C CA . SER A 1 228 ? -4.114 -4.502 -20.522 1.00 98.19 228 SER A CA 1
ATOM 1817 C C . SER A 1 228 ? -2.583 -4.545 -20.564 1.00 98.19 228 SER A C 1
ATOM 1819 O O . SER A 1 228 ? -1.937 -3.979 -19.687 1.00 98.19 228 SER A O 1
ATOM 1821 N N . LEU A 1 229 ? -1.987 -5.097 -21.630 1.00 98.44 229 LEU A N 1
ATOM 1822 C CA . LEU A 1 229 ? -0.544 -5.030 -21.887 1.00 98.44 229 LEU A CA 1
ATOM 1823 C C . LEU A 1 229 ? -0.057 -3.581 -22.053 1.00 98.44 229 LEU A C 1
ATOM 1825 O O . LEU A 1 229 ? 0.990 -3.220 -21.526 1.00 98.44 229 LEU A O 1
ATOM 1829 N N . GLY A 1 230 ? -0.818 -2.732 -22.752 1.00 98.12 230 GLY A N 1
ATOM 1830 C CA . GLY A 1 230 ? -0.519 -1.302 -22.876 1.00 98.12 230 GLY A CA 1
ATOM 1831 C C . GLY A 1 230 ? -0.589 -0.551 -21.542 1.00 98.12 230 GLY A C 1
ATOM 1832 O O . GLY A 1 230 ? 0.240 0.323 -21.289 1.00 98.12 230 GLY A O 1
ATOM 1833 N N . ALA A 1 231 ? -1.536 -0.919 -20.675 1.00 97.81 231 ALA A N 1
ATOM 1834 C CA . ALA A 1 231 ? -1.649 -0.380 -19.322 1.00 97.81 231 ALA A CA 1
ATOM 1835 C C . ALA A 1 231 ? -0.510 -0.864 -18.406 1.00 97.81 231 ALA A C 1
ATOM 1837 O O . ALA A 1 231 ? 0.091 -0.043 -17.719 1.00 97.81 231 ALA A O 1
ATOM 1838 N N . LEU A 1 232 ? -0.149 -2.150 -18.465 1.00 97.50 232 LEU A N 1
ATOM 1839 C CA . LEU A 1 232 ? 0.983 -2.741 -17.743 1.00 97.50 232 LEU A CA 1
ATOM 1840 C C . LEU A 1 232 ? 2.335 -2.170 -18.212 1.00 97.50 232 LEU A C 1
ATOM 1842 O O . LEU A 1 232 ? 3.195 -1.868 -17.391 1.00 97.50 232 LEU A O 1
ATOM 1846 N N . MET A 1 233 ? 2.518 -1.951 -19.519 1.00 97.62 233 MET A N 1
ATOM 1847 C CA . MET A 1 233 ? 3.689 -1.252 -20.064 1.00 97.62 233 MET A CA 1
ATOM 1848 C C . MET A 1 233 ? 3.789 0.179 -19.527 1.00 97.62 233 MET A C 1
ATOM 1850 O O . MET A 1 233 ? 4.875 0.622 -19.158 1.00 97.62 233 MET A O 1
ATOM 1854 N N . TYR A 1 234 ? 2.673 0.913 -19.494 1.00 97.00 234 TYR A N 1
ATOM 1855 C CA . TYR A 1 234 ? 2.646 2.263 -18.938 1.00 97.00 234 TYR A CA 1
ATOM 1856 C C . TYR A 1 234 ? 2.969 2.254 -17.435 1.00 97.00 234 TYR A C 1
ATOM 1858 O O . TYR A 1 234 ? 3.752 3.089 -16.984 1.00 97.00 234 TYR A O 1
ATOM 1866 N N . ASP A 1 235 ? 2.408 1.310 -16.678 1.00 95.19 235 ASP A N 1
ATOM 1867 C CA . ASP A 1 235 ? 2.650 1.166 -15.242 1.00 95.19 235 ASP A CA 1
ATOM 1868 C C . ASP A 1 235 ? 4.132 0.874 -14.954 1.00 95.19 235 ASP A C 1
ATOM 1870 O O . ASP A 1 235 ? 4.793 1.669 -14.289 1.00 95.19 235 ASP A O 1
ATOM 1874 N N . MET A 1 236 ? 4.717 -0.147 -15.594 1.00 94.75 236 MET A N 1
ATOM 1875 C CA . MET A 1 236 ? 6.152 -0.452 -15.474 1.00 94.75 236 MET A CA 1
ATOM 1876 C C . MET A 1 236 ? 7.060 0.743 -15.810 1.00 94.75 236 MET A C 1
ATOM 1878 O O . MET A 1 236 ? 8.079 0.942 -15.155 1.00 94.75 236 MET A O 1
ATOM 1882 N N . LEU A 1 237 ? 6.706 1.559 -16.809 1.00 92.94 237 LEU A N 1
ATOM 1883 C CA . LEU A 1 237 ? 7.523 2.690 -17.276 1.00 92.94 237 LEU A CA 1
ATOM 1884 C C . LEU A 1 237 ? 7.259 4.023 -16.548 1.00 92.94 237 LEU A C 1
ATOM 1886 O O . LEU A 1 237 ? 7.928 5.027 -16.830 1.00 92.94 237 LEU A O 1
ATOM 1890 N N . THR A 1 238 ? 6.275 4.086 -15.647 1.00 89.00 238 THR A N 1
ATOM 1891 C CA . THR A 1 238 ? 5.894 5.348 -14.984 1.00 89.00 238 THR A CA 1
ATOM 1892 C C . THR A 1 238 ? 5.589 5.243 -13.492 1.00 89.00 238 THR A C 1
ATOM 1894 O O . THR A 1 238 ? 5.643 6.279 -12.828 1.00 89.00 238 THR A O 1
ATOM 1897 N N . GLY A 1 239 ? 5.347 4.040 -12.966 1.00 87.38 239 GLY A N 1
ATOM 1898 C CA . GLY A 1 239 ? 5.145 3.733 -11.547 1.00 87.38 239 GLY A CA 1
ATOM 1899 C C . GLY A 1 239 ? 3.707 3.849 -11.043 1.00 87.38 239 GLY A C 1
ATOM 1900 O O . GLY A 1 239 ? 3.499 3.791 -9.834 1.00 87.38 239 GLY A O 1
ATOM 1901 N N . MET A 1 240 ? 2.740 4.076 -11.938 1.00 88.19 240 MET A N 1
ATOM 1902 C CA . MET A 1 240 ? 1.300 3.959 -11.677 1.00 88.19 240 MET A CA 1
ATOM 1903 C C . MET A 1 240 ? 0.547 3.631 -12.979 1.00 88.19 240 MET A C 1
ATOM 1905 O O . MET A 1 240 ? 0.968 4.084 -14.050 1.00 88.19 240 MET A O 1
ATOM 1909 N N . PRO A 1 241 ? -0.619 2.957 -12.923 1.00 92.75 241 PRO A N 1
ATOM 1910 C CA . PRO A 1 241 ? -1.438 2.703 -14.103 1.00 92.75 241 PRO A CA 1
ATOM 1911 C C . PRO A 1 241 ? -1.934 4.005 -14.773 1.00 92.75 241 PRO A C 1
ATOM 1913 O O . PRO A 1 241 ? -2.120 5.032 -14.113 1.00 92.75 241 PRO A O 1
ATOM 1916 N N . PRO A 1 242 ? -2.200 3.978 -16.095 1.00 94.50 242 PRO A N 1
ATOM 1917 C CA . PRO A 1 242 ? -2.446 5.172 -16.922 1.00 94.50 242 PRO A CA 1
ATOM 1918 C C . PRO A 1 242 ? -3.705 5.970 -16.573 1.00 94.50 242 PRO A C 1
ATOM 1920 O O . PRO A 1 242 ? -3.821 7.134 -16.960 1.00 94.50 242 PRO A O 1
ATOM 1923 N N . PHE A 1 243 ? -4.648 5.353 -15.862 1.00 94.88 243 PHE A N 1
ATOM 1924 C CA . PHE A 1 243 ? -5.862 5.989 -15.370 1.00 94.88 243 PHE A CA 1
ATOM 1925 C C . PHE A 1 243 ? -6.132 5.484 -13.949 1.00 94.88 243 PHE A C 1
ATOM 1927 O O . PHE A 1 243 ? -6.499 4.328 -13.758 1.00 94.88 243 PHE A O 1
ATOM 1934 N N . CYS A 1 244 ? -5.964 6.354 -12.955 1.00 87.50 244 CYS A N 1
ATOM 1935 C CA . CYS A 1 244 ? -6.262 6.074 -11.552 1.00 87.50 244 CYS A CA 1
ATOM 1936 C C . CYS A 1 244 ? -6.865 7.325 -10.899 1.00 87.50 244 CYS A C 1
ATOM 1938 O O . CYS A 1 244 ? -6.503 8.450 -11.252 1.00 87.50 244 CYS A O 1
ATOM 1940 N N . ALA A 1 245 ? -7.814 7.139 -9.982 1.00 87.62 245 ALA A N 1
ATOM 1941 C CA . ALA A 1 245 ? -8.477 8.217 -9.261 1.00 87.62 245 ALA A CA 1
ATOM 1942 C C . ALA A 1 245 ? -9.053 7.717 -7.929 1.00 87.62 245 ALA A C 1
ATOM 1944 O O . ALA A 1 245 ? -9.331 6.533 -7.760 1.00 87.62 245 ALA A O 1
ATOM 1945 N N . ASP A 1 246 ? -9.327 8.643 -7.009 1.00 78.38 246 ASP A N 1
ATOM 1946 C CA . ASP A 1 246 ? -9.771 8.385 -5.629 1.00 78.38 246 ASP A CA 1
ATOM 1947 C C . ASP A 1 246 ? -11.134 7.663 -5.474 1.00 78.38 246 ASP A C 1
ATOM 1949 O O . ASP A 1 246 ? -11.569 7.394 -4.357 1.00 78.38 246 ASP A O 1
ATOM 1953 N N . ASN A 1 247 ? -11.814 7.296 -6.569 1.00 87.44 247 ASN A N 1
ATOM 1954 C CA . ASN A 1 247 ? -12.833 6.245 -6.541 1.00 87.44 247 ASN A CA 1
ATOM 1955 C C . ASN A 1 247 ? -13.058 5.593 -7.915 1.00 87.44 247 ASN A C 1
ATOM 1957 O O . ASN A 1 247 ? -12.965 6.238 -8.960 1.00 87.44 247 ASN A O 1
ATOM 1961 N N . ARG A 1 248 ? -13.522 4.336 -7.880 1.00 88.88 248 ARG A N 1
ATOM 1962 C CA . ARG A 1 248 ? -13.907 3.506 -9.035 1.00 88.88 248 ARG A CA 1
ATOM 1963 C C . ARG A 1 248 ? -14.679 4.241 -10.138 1.00 88.88 248 ARG A C 1
ATOM 1965 O O . ARG A 1 248 ? -14.452 3.961 -11.311 1.00 88.88 248 ARG A O 1
ATOM 1972 N N . LYS A 1 249 ? -15.624 5.129 -9.799 1.00 91.56 249 LYS A N 1
ATOM 1973 C CA . LYS A 1 249 ? -16.421 5.827 -10.820 1.00 91.56 249 LYS A CA 1
ATOM 1974 C C . LYS A 1 249 ? -15.561 6.837 -11.581 1.00 91.56 249 LYS A C 1
ATOM 1976 O O . LYS A 1 249 ? -15.601 6.827 -12.806 1.00 91.56 249 LYS A O 1
ATOM 1981 N N . LYS A 1 250 ? -14.754 7.638 -10.872 1.00 92.56 250 LYS A N 1
ATOM 1982 C CA . LYS A 1 250 ? -13.769 8.536 -11.496 1.00 92.56 250 LYS A CA 1
ATOM 1983 C C . LYS A 1 250 ? -12.791 7.758 -12.384 1.00 92.56 250 LYS A C 1
ATOM 1985 O O . LYS A 1 250 ? -12.573 8.179 -13.512 1.00 92.56 250 LYS A O 1
ATOM 1990 N N . THR A 1 251 ? -12.269 6.615 -11.925 1.00 93.88 251 THR A N 1
ATOM 1991 C CA . THR A 1 251 ? -11.350 5.780 -12.723 1.00 93.88 251 THR A CA 1
ATOM 1992 C C . THR A 1 251 ? -11.997 5.310 -14.029 1.00 93.88 251 THR A C 1
ATOM 1994 O O . THR A 1 251 ? -11.418 5.475 -15.099 1.00 93.88 251 THR A O 1
ATOM 1997 N N . VAL A 1 252 ? -13.236 4.805 -13.977 1.00 94.88 252 VAL A N 1
ATOM 1998 C CA . VAL A 1 252 ? -13.990 4.403 -15.181 1.00 94.88 252 VAL A CA 1
ATOM 1999 C C . VAL A 1 252 ? -14.272 5.595 -16.102 1.00 94.88 252 VAL A C 1
ATOM 2001 O O . VAL A 1 252 ? -14.092 5.481 -17.313 1.00 94.88 252 VAL A O 1
ATOM 2004 N N . ASP A 1 253 ? -14.679 6.745 -15.556 1.00 94.75 253 ASP A N 1
ATOM 2005 C CA . ASP A 1 253 ? -14.881 7.965 -16.344 1.00 94.75 253 ASP A CA 1
ATOM 2006 C C . ASP A 1 253 ? -13.578 8.399 -17.054 1.00 94.75 253 ASP A C 1
ATOM 2008 O O . ASP A 1 253 ? -13.618 8.704 -18.249 1.00 94.75 253 ASP A O 1
ATOM 2012 N N . ALA A 1 254 ? -12.426 8.330 -16.375 1.00 94.38 254 ALA A N 1
ATOM 2013 C CA . ALA A 1 254 ? -11.112 8.651 -16.934 1.00 94.38 254 ALA A CA 1
ATOM 2014 C C . ALA A 1 254 ? -10.684 7.675 -18.047 1.00 94.38 254 ALA A C 1
ATOM 2016 O O . ALA A 1 254 ? -10.337 8.111 -19.149 1.00 94.38 254 ALA A O 1
ATOM 2017 N N . ILE A 1 255 ? -10.800 6.357 -17.820 1.00 96.31 255 ILE A N 1
ATOM 2018 C CA . ILE A 1 255 ? -10.499 5.322 -18.830 1.00 96.31 255 ILE A CA 1
ATOM 2019 C C . ILE A 1 255 ? -11.319 5.541 -20.104 1.00 96.31 255 ILE A C 1
ATOM 2021 O O . ILE A 1 255 ? -10.795 5.360 -21.205 1.00 96.31 255 ILE A O 1
ATOM 2025 N N . LEU A 1 256 ? -12.576 5.979 -19.988 1.00 95.44 256 LEU A N 1
ATOM 2026 C CA . LEU A 1 256 ? -13.456 6.216 -21.134 1.00 95.44 256 LEU A CA 1
ATOM 2027 C C . LEU A 1 256 ? -13.224 7.568 -21.836 1.00 95.44 256 LEU A C 1
ATOM 2029 O O . LEU A 1 256 ? -13.419 7.647 -23.051 1.00 95.44 256 LEU A O 1
ATOM 2033 N N . LYS A 1 257 ? -12.820 8.624 -21.114 1.00 93.81 257 LYS A N 1
ATOM 2034 C CA . LYS A 1 257 ? -12.874 10.016 -21.613 1.00 93.81 257 LYS A CA 1
ATOM 2035 C C . LYS A 1 257 ? -11.523 10.721 -21.696 1.00 93.81 257 LYS A C 1
ATOM 2037 O O . LYS A 1 257 ? -11.268 11.410 -22.684 1.00 93.81 257 LYS A O 1
ATOM 2042 N N . ASP A 1 258 ? -10.654 10.548 -20.707 1.00 94.75 258 ASP A N 1
ATOM 2043 C CA . ASP A 1 258 ? -9.514 11.447 -20.502 1.00 94.75 258 ASP A CA 1
ATOM 2044 C C . ASP A 1 258 ? -8.402 11.249 -21.536 1.00 94.75 258 ASP A C 1
ATOM 2046 O O . ASP A 1 258 ? -8.320 10.226 -22.224 1.00 94.75 258 ASP A O 1
ATOM 2050 N N . LYS A 1 259 ? -7.525 12.244 -21.681 1.00 93.44 259 LYS A N 1
ATOM 2051 C CA . LYS A 1 259 ? -6.379 12.153 -22.588 1.00 93.44 259 LYS A CA 1
ATOM 2052 C C . LYS A 1 259 ? -5.249 11.376 -21.913 1.00 93.44 259 LYS A C 1
ATOM 2054 O O . LYS A 1 259 ? -4.713 11.835 -20.912 1.00 93.44 259 LYS A O 1
ATOM 2059 N N . LEU A 1 260 ? -4.839 10.260 -22.517 1.00 93.56 260 LEU A N 1
ATOM 2060 C CA . LEU A 1 260 ? -3.665 9.496 -22.091 1.00 93.56 260 LEU A CA 1
ATOM 2061 C C . LEU A 1 260 ? -2.416 10.398 -22.071 1.00 93.56 260 LEU A C 1
ATOM 2063 O O . LEU A 1 260 ? -2.000 10.923 -23.111 1.00 93.56 260 LEU A O 1
ATOM 2067 N N . ASN A 1 261 ? -1.844 10.594 -20.884 1.00 92.19 261 ASN A N 1
ATOM 2068 C CA . ASN A 1 261 ? -0.721 11.495 -20.643 1.00 92.19 261 ASN A CA 1
ATOM 2069 C C . ASN A 1 261 ? 0.590 10.706 -20.561 1.00 92.19 261 ASN A C 1
ATOM 2071 O O . ASN A 1 261 ? 0.940 10.204 -19.503 1.00 92.19 261 ASN A O 1
ATOM 2075 N N . ILE A 1 262 ? 1.316 10.585 -21.673 1.00 92.00 262 ILE A N 1
ATOM 2076 C CA . ILE A 1 262 ? 2.554 9.795 -21.716 1.00 92.00 262 ILE A CA 1
ATOM 2077 C C . ILE A 1 262 ? 3.765 10.707 -21.448 1.00 92.00 262 ILE A C 1
ATOM 2079 O O . ILE A 1 262 ? 3.949 11.667 -22.206 1.00 92.00 262 ILE A O 1
ATOM 2083 N N . PRO A 1 263 ? 4.602 10.431 -20.424 1.00 87.56 263 PRO A N 1
ATOM 2084 C CA . PRO A 1 263 ? 5.725 11.294 -20.059 1.00 87.56 263 PRO A CA 1
ATOM 2085 C C . PRO A 1 263 ? 6.749 11.534 -21.175 1.00 87.56 263 PRO A C 1
ATOM 2087 O O . PRO A 1 263 ? 6.993 10.687 -22.034 1.00 87.56 263 PRO A O 1
ATOM 2090 N N . GLY A 1 264 ? 7.388 12.707 -21.137 1.00 82.94 264 GLY A N 1
ATOM 2091 C CA . GLY A 1 264 ? 8.347 13.146 -22.156 1.00 82.94 264 GLY A CA 1
ATOM 2092 C C . GLY A 1 264 ? 9.719 12.462 -22.118 1.00 82.94 264 GLY A C 1
ATOM 2093 O O . GLY A 1 264 ? 10.440 12.557 -23.107 1.00 82.94 264 GLY A O 1
ATOM 2094 N N . TYR A 1 265 ? 10.076 11.786 -21.018 1.00 81.31 265 TYR A N 1
ATOM 2095 C CA . TYR A 1 265 ? 11.372 11.110 -20.855 1.00 81.31 265 TYR A CA 1
ATOM 2096 C C . TYR A 1 265 ? 11.478 9.778 -21.622 1.00 81.31 265 TYR A C 1
ATOM 2098 O O . TYR A 1 265 ? 12.584 9.371 -21.986 1.00 81.31 265 TYR A O 1
ATOM 2106 N N . LEU A 1 266 ? 10.335 9.138 -21.897 1.00 88.38 266 LEU A N 1
ATOM 2107 C CA . LEU A 1 266 ? 10.232 7.882 -22.642 1.00 88.38 266 LEU A CA 1
ATOM 2108 C C . LEU A 1 266 ? 10.593 8.074 -24.124 1.00 88.38 266 LEU A C 1
ATOM 2110 O O . LEU A 1 266 ? 10.311 9.119 -24.725 1.00 88.38 266 LEU A O 1
ATOM 2114 N N . THR A 1 267 ? 11.190 7.058 -24.746 1.00 88.06 267 THR A N 1
ATOM 2115 C CA . THR A 1 267 ? 11.653 7.138 -26.142 1.00 88.06 267 THR A CA 1
ATOM 2116 C C . THR A 1 267 ? 10.490 7.281 -27.138 1.00 88.06 267 THR A C 1
ATOM 2118 O O . THR A 1 267 ? 9.321 7.077 -26.790 1.00 88.06 267 THR A O 1
ATOM 2121 N N . PRO A 1 268 ? 10.735 7.719 -28.392 1.00 92.12 268 PRO A N 1
ATOM 2122 C CA . PRO A 1 268 ? 9.688 7.771 -29.415 1.00 92.12 268 PRO A CA 1
ATOM 2123 C C . PRO A 1 268 ? 8.964 6.429 -29.590 1.00 92.12 268 PRO A C 1
ATOM 2125 O O . PRO A 1 268 ? 7.735 6.424 -29.647 1.00 92.12 268 PRO A O 1
ATOM 2128 N N . ASP A 1 269 ? 9.715 5.324 -29.580 1.00 94.12 269 ASP A N 1
ATOM 2129 C CA . ASP A 1 269 ? 9.210 3.967 -29.805 1.00 94.12 269 ASP A CA 1
ATOM 2130 C C . ASP A 1 269 ? 8.313 3.491 -28.652 1.00 94.12 269 ASP A C 1
ATOM 2132 O O . ASP A 1 269 ? 7.181 3.075 -28.904 1.00 94.12 269 ASP A O 1
ATOM 2136 N N . SER A 1 270 ? 8.743 3.638 -27.390 1.00 95.12 270 SER A N 1
ATOM 2137 C CA . SER A 1 270 ? 7.916 3.313 -26.212 1.00 95.12 270 SER A CA 1
ATOM 2138 C C . SER A 1 270 ? 6.608 4.090 -26.201 1.00 95.12 270 SER A C 1
ATOM 2140 O O . SER A 1 270 ? 5.524 3.534 -26.015 1.00 95.12 270 SER A O 1
ATOM 2142 N N . ARG A 1 271 ? 6.696 5.405 -26.444 1.00 96.44 271 ARG A N 1
ATOM 2143 C CA . ARG A 1 271 ? 5.520 6.277 -26.444 1.00 96.44 271 ARG A CA 1
ATOM 2144 C C . ARG A 1 271 ? 4.576 5.962 -27.598 1.00 96.44 271 ARG A C 1
ATOM 2146 O O . ARG A 1 271 ? 3.389 6.243 -27.466 1.00 96.44 271 ARG A O 1
ATOM 2153 N N . ASP A 1 272 ? 5.062 5.414 -28.711 1.00 97.75 272 ASP A N 1
ATOM 2154 C CA . ASP A 1 272 ? 4.191 4.991 -29.806 1.00 97.75 272 ASP A CA 1
ATOM 2155 C C . ASP A 1 272 ? 3.560 3.616 -29.565 1.00 97.75 272 ASP A C 1
ATOM 2157 O O . ASP A 1 272 ? 2.360 3.471 -29.796 1.00 97.75 272 ASP A O 1
ATOM 2161 N N . LEU A 1 273 ? 4.297 2.658 -28.989 1.00 98.19 273 LEU A N 1
ATOM 2162 C CA . LEU A 1 273 ? 3.748 1.351 -28.609 1.00 98.19 273 LEU A CA 1
ATOM 2163 C C . LEU A 1 273 ? 2.562 1.515 -27.646 1.00 98.19 273 LEU A C 1
ATOM 2165 O O . LEU A 1 273 ? 1.462 1.037 -27.933 1.00 98.19 273 LEU A O 1
ATOM 2169 N N . ILE A 1 274 ? 2.744 2.305 -26.580 1.00 98.19 274 ILE A N 1
ATOM 2170 C CA . ILE A 1 274 ? 1.677 2.651 -25.626 1.00 98.19 274 ILE A CA 1
ATOM 2171 C C . ILE A 1 274 ? 0.479 3.294 -26.352 1.00 98.19 274 ILE A C 1
ATOM 2173 O O . ILE A 1 274 ? -0.659 2.877 -26.144 1.00 98.19 274 ILE A O 1
ATOM 2177 N N . ARG A 1 275 ? 0.692 4.264 -27.260 1.00 97.62 275 ARG A N 1
ATOM 2178 C CA . ARG A 1 275 ? -0.405 4.909 -28.022 1.00 97.62 275 ARG A CA 1
ATOM 2179 C C . ARG A 1 275 ? -1.176 3.960 -28.937 1.00 97.62 275 ARG A C 1
ATOM 2181 O O . ARG A 1 275 ? -2.325 4.270 -29.259 1.00 97.62 275 ARG A O 1
ATOM 2188 N N . ARG A 1 276 ? -0.551 2.882 -29.423 1.00 98.06 276 ARG A N 1
ATOM 2189 C CA . ARG A 1 276 ? -1.181 1.901 -30.320 1.00 98.06 276 ARG A CA 1
ATOM 2190 C C . ARG A 1 276 ? -1.890 0.786 -29.544 1.00 98.06 276 ARG A C 1
ATOM 2192 O O . ARG A 1 276 ? -2.979 0.392 -29.951 1.00 98.06 276 ARG A O 1
ATOM 2199 N N . LEU A 1 277 ? -1.332 0.331 -28.420 1.00 98.31 277 LEU A N 1
ATOM 2200 C CA . LEU A 1 277 ? -1.981 -0.624 -27.507 1.00 98.31 277 LEU A CA 1
ATOM 2201 C C . LEU A 1 277 ? -3.161 0.016 -26.750 1.00 98.31 277 LEU A C 1
ATOM 2203 O O . LEU A 1 277 ? -4.224 -0.582 -26.621 1.00 98.31 277 LEU A O 1
ATOM 2207 N N . MET A 1 278 ? -3.044 1.280 -26.334 1.00 97.56 278 MET A N 1
ATOM 2208 C CA . MET A 1 278 ? -4.099 2.000 -25.604 1.00 97.56 278 MET A CA 1
ATOM 2209 C C . MET A 1 278 ? -5.104 2.731 -26.517 1.00 97.56 278 MET A C 1
ATOM 2211 O O . MET A 1 278 ? -5.575 3.836 -26.226 1.00 97.56 278 MET A O 1
ATOM 2215 N N . LYS A 1 279 ? -5.465 2.127 -27.655 1.00 97.31 279 LYS A N 1
ATOM 2216 C CA . LYS A 1 279 ? -6.522 2.653 -28.535 1.00 97.31 279 LYS A CA 1
ATOM 2217 C C . LYS A 1 279 ? -7.898 2.240 -28.024 1.00 97.31 279 LYS A C 1
ATOM 2219 O O . LYS A 1 279 ? -8.225 1.056 -27.972 1.00 97.31 279 LYS A O 1
ATOM 2224 N N . ARG A 1 280 ? -8.738 3.231 -27.699 1.00 95.88 280 ARG A N 1
ATOM 2225 C CA . ARG A 1 280 ? -10.128 2.998 -27.256 1.00 95.88 280 ARG A CA 1
ATOM 2226 C C . ARG A 1 280 ? -10.981 2.318 -28.329 1.00 95.88 280 ARG A C 1
ATOM 2228 O O . ARG A 1 280 ? -11.795 1.467 -28.008 1.00 95.88 280 ARG A O 1
ATOM 2235 N N . GLN A 1 281 ? -10.772 2.673 -29.596 1.00 94.69 281 GLN A N 1
ATOM 2236 C CA . GLN A 1 281 ? -11.418 2.011 -30.727 1.00 94.69 281 GLN A CA 1
ATOM 2237 C C . GLN A 1 281 ? -10.701 0.694 -31.027 1.00 94.69 281 GLN A C 1
ATOM 2239 O O . GLN A 1 281 ? -9.545 0.720 -31.449 1.00 94.69 281 GLN A O 1
ATOM 2244 N N . VAL A 1 282 ? -11.392 -0.431 -30.818 1.00 94.75 282 VAL A N 1
ATOM 2245 C CA . VAL A 1 282 ? -10.819 -1.786 -30.903 1.00 94.75 282 VAL A CA 1
ATOM 2246 C C . VAL A 1 282 ? -10.107 -2.012 -32.234 1.00 94.75 282 VAL A C 1
ATOM 2248 O O . VAL A 1 282 ? -8.921 -2.294 -32.227 1.00 94.75 282 VAL A O 1
ATOM 2251 N N . GLY A 1 283 ? -10.771 -1.767 -33.370 1.00 93.44 283 GLY A N 1
ATOM 2252 C CA . GLY A 1 283 ? -10.193 -1.937 -34.715 1.00 93.44 283 GLY A CA 1
ATOM 2253 C C . GLY A 1 283 ? -9.088 -0.943 -35.115 1.00 93.44 283 GLY A C 1
ATOM 2254 O O . GLY A 1 283 ? -8.699 -0.911 -36.277 1.00 93.44 283 GLY A O 1
ATOM 2255 N N . GLN A 1 284 ? -8.605 -0.102 -34.193 1.00 95.69 284 GLN A N 1
ATOM 2256 C CA . GLN A 1 284 ? -7.385 0.702 -34.365 1.00 95.69 284 GLN A CA 1
ATOM 2257 C C . GLN A 1 284 ? -6.249 0.262 -33.426 1.00 95.69 284 GLN A C 1
ATOM 2259 O O . GLN A 1 284 ? -5.185 0.883 -33.441 1.00 95.69 284 GLN A O 1
ATOM 2264 N N . ARG A 1 285 ? -6.482 -0.741 -32.570 1.00 97.62 285 ARG A N 1
ATOM 2265 C CA . ARG A 1 285 ? -5.561 -1.181 -31.521 1.00 97.62 285 ARG A CA 1
ATOM 2266 C C . ARG A 1 285 ? -4.523 -2.149 -32.082 1.00 97.62 285 ARG A C 1
ATOM 2268 O O . ARG A 1 285 ? -4.846 -3.025 -32.880 1.00 97.62 285 ARG A O 1
ATOM 2275 N N . LEU A 1 286 ? -3.269 -2.010 -31.657 1.00 97.62 286 LEU A N 1
ATOM 2276 C CA . LEU A 1 286 ? -2.246 -3.002 -31.996 1.00 97.62 286 LEU A CA 1
ATOM 2277 C C . LEU A 1 286 ? -2.645 -4.363 -31.408 1.00 97.62 286 LEU A C 1
ATOM 2279 O O . LEU A 1 286 ? -3.186 -4.418 -30.306 1.00 97.62 286 LEU A O 1
ATOM 2283 N N . GLY A 1 287 ? -2.441 -5.434 -32.173 1.00 94.88 287 GLY A N 1
ATOM 2284 C CA . GLY A 1 287 ? -2.901 -6.777 -31.816 1.00 94.88 287 GLY A CA 1
ATOM 2285 C C . GLY A 1 287 ? -4.404 -7.044 -32.007 1.00 94.88 287 GLY A C 1
ATOM 2286 O O . GLY A 1 287 ? -4.837 -8.168 -31.803 1.00 94.88 287 GLY A O 1
ATOM 2287 N N . SER A 1 288 ? -5.232 -6.082 -32.446 1.00 93.50 288 SER A N 1
ATOM 2288 C CA . SER A 1 288 ? -6.654 -6.364 -32.742 1.00 93.50 288 SER A CA 1
ATOM 2289 C C . SER A 1 288 ? -6.908 -6.990 -34.122 1.00 93.50 288 SER A C 1
ATOM 2291 O O . SER A 1 288 ? -8.064 -7.207 -34.483 1.00 93.50 288 SER A O 1
ATOM 2293 N N . GLY A 1 289 ? -5.868 -7.136 -34.945 1.00 90.56 289 GLY A N 1
ATOM 2294 C CA . GLY A 1 289 ? -5.953 -7.687 -36.299 1.00 90.56 289 GLY A CA 1
ATOM 2295 C C . GLY A 1 289 ? -5.761 -9.208 -36.328 1.00 90.56 289 GLY A C 1
ATOM 2296 O O . GLY A 1 289 ? -5.406 -9.792 -35.308 1.00 90.56 289 GLY A O 1
ATOM 2297 N N . PRO A 1 290 ? -5.920 -9.856 -37.496 1.00 88.44 290 PRO A N 1
ATOM 2298 C CA . PRO A 1 290 ? -5.779 -11.311 -37.631 1.00 88.44 290 PRO A CA 1
ATOM 2299 C C . PRO A 1 290 ? -4.355 -11.826 -37.353 1.00 88.44 290 PRO A C 1
ATOM 2301 O O . PRO A 1 290 ? -4.170 -13.012 -37.113 1.00 88.44 290 PRO A O 1
ATOM 2304 N N . THR A 1 291 ? -3.347 -10.948 -37.368 1.00 91.81 291 THR A N 1
ATOM 2305 C CA . THR A 1 291 ? -1.960 -11.255 -36.981 1.00 91.81 291 THR A CA 1
ATOM 2306 C C . THR A 1 291 ? -1.694 -11.143 -35.475 1.00 91.81 291 THR A C 1
ATOM 2308 O O . THR A 1 291 ? -0.606 -11.508 -35.043 1.00 91.81 291 THR A O 1
ATOM 2311 N N . ASP A 1 292 ? -2.657 -10.657 -34.680 1.00 94.12 292 ASP A N 1
ATOM 2312 C CA . ASP A 1 292 ? -2.644 -10.674 -33.209 1.00 94.12 292 ASP A CA 1
ATOM 2313 C C . ASP A 1 292 ? -1.265 -10.308 -32.597 1.00 94.12 292 ASP A C 1
ATOM 2315 O O . ASP A 1 292 ? -0.751 -9.215 -32.868 1.00 94.12 292 ASP A O 1
ATOM 2319 N N . GLY A 1 293 ? -0.638 -11.198 -31.817 1.00 93.50 293 GLY A N 1
ATOM 2320 C CA . GLY A 1 293 ? 0.667 -10.968 -31.185 1.00 93.50 293 GLY A CA 1
ATOM 2321 C C . GLY A 1 293 ? 1.805 -10.619 -32.153 1.00 93.50 293 GLY A C 1
ATOM 2322 O O . GLY A 1 293 ? 2.627 -9.760 -31.828 1.00 93.50 293 GLY A O 1
ATOM 2323 N N . GLN A 1 294 ? 1.819 -11.154 -33.382 1.00 95.19 294 GLN A N 1
ATOM 2324 C CA . GLN A 1 294 ? 2.853 -10.843 -34.382 1.00 95.19 294 GLN A CA 1
ATOM 2325 C C . GLN A 1 294 ? 2.917 -9.335 -34.683 1.00 95.19 294 GLN A C 1
ATOM 2327 O O . GLN A 1 294 ? 4.005 -8.763 -34.733 1.00 95.19 294 GLN A O 1
ATOM 2332 N N . ALA A 1 295 ? 1.767 -8.659 -34.792 1.00 95.81 295 ALA A N 1
ATOM 2333 C CA . ALA A 1 295 ? 1.721 -7.213 -35.032 1.00 95.81 295 ALA A CA 1
ATOM 2334 C C . ALA A 1 295 ? 2.272 -6.385 -33.853 1.00 95.81 295 ALA A C 1
ATOM 2336 O O . ALA A 1 295 ? 2.683 -5.239 -34.040 1.00 95.81 295 ALA A O 1
ATOM 2337 N N . VAL A 1 296 ? 2.279 -6.949 -32.640 1.00 97.38 296 VAL A N 1
ATOM 2338 C CA . VAL A 1 296 ? 2.931 -6.355 -31.465 1.00 97.38 296 VAL A CA 1
ATOM 2339 C C . VAL A 1 296 ? 4.440 -6.616 -31.515 1.00 97.38 296 VAL A C 1
ATOM 2341 O O . VAL A 1 296 ? 5.220 -5.683 -31.324 1.00 97.38 296 VAL A O 1
ATOM 2344 N N . ARG A 1 297 ? 4.855 -7.849 -31.849 1.00 97.12 297 ARG A N 1
ATOM 2345 C CA . ARG A 1 297 ? 6.267 -8.268 -31.958 1.00 97.12 297 ARG A CA 1
ATOM 2346 C C . ARG A 1 297 ? 7.054 -7.532 -33.049 1.00 97.12 297 ARG A C 1
ATOM 2348 O O . ARG A 1 297 ? 8.245 -7.294 -32.880 1.00 97.12 297 ARG A O 1
ATOM 2355 N N . GLU A 1 298 ? 6.392 -7.122 -34.131 1.00 96.50 298 GLU A N 1
ATOM 2356 C CA . GLU A 1 298 ? 6.975 -6.334 -35.233 1.00 96.50 298 GLU A CA 1
ATOM 2357 C C . GLU A 1 298 ? 7.151 -4.831 -34.914 1.00 96.50 298 GLU A C 1
ATOM 2359 O O . GLU A 1 298 ? 7.656 -4.069 -35.743 1.00 96.50 298 GLU A O 1
ATOM 2364 N N . HIS A 1 299 ? 6.744 -4.357 -33.729 1.00 98.06 299 HIS A N 1
ATOM 2365 C CA . HIS A 1 299 ? 6.850 -2.939 -33.383 1.00 98.06 299 HIS A CA 1
ATOM 2366 C C . HIS A 1 299 ? 8.320 -2.490 -33.188 1.00 98.06 299 HIS A C 1
ATOM 2368 O O . HIS A 1 299 ? 9.067 -3.188 -32.503 1.00 98.06 299 HIS A O 1
ATOM 2374 N N . PRO A 1 300 ? 8.747 -1.293 -33.659 1.00 96.81 300 PRO A N 1
ATOM 2375 C CA . PRO A 1 300 ? 10.140 -0.821 -33.554 1.00 96.81 300 PRO A CA 1
ATOM 2376 C C . PRO A 1 300 ? 10.756 -0.795 -32.146 1.00 96.81 300 PRO A C 1
ATOM 2378 O O . PRO A 1 300 ? 11.976 -0.816 -32.016 1.00 96.81 300 PRO A O 1
ATOM 2381 N N . PHE A 1 301 ? 9.938 -0.795 -31.094 1.00 96.88 301 PHE A N 1
ATOM 2382 C CA . PHE A 1 301 ? 10.393 -0.963 -29.708 1.00 96.88 301 PHE A CA 1
ATOM 2383 C C . PHE A 1 301 ? 11.125 -2.307 -29.490 1.00 96.88 301 PHE A C 1
ATOM 2385 O O . PHE A 1 301 ? 12.125 -2.353 -28.782 1.00 96.88 301 PHE A O 1
ATOM 2392 N N . PHE A 1 302 ? 10.705 -3.374 -30.178 1.00 97.19 302 PHE A N 1
ATOM 2393 C CA . PHE A 1 302 ? 11.287 -4.719 -30.091 1.00 97.19 302 PHE A CA 1
ATOM 2394 C C . PHE A 1 302 ? 12.308 -5.033 -31.204 1.00 97.19 302 PHE A C 1
ATOM 2396 O O . PHE A 1 302 ? 12.720 -6.179 -31.356 1.00 97.19 302 PHE A O 1
ATOM 2403 N N . LYS A 1 303 ? 12.756 -4.040 -31.989 1.00 91.94 303 LYS A N 1
ATOM 2404 C CA . LYS A 1 303 ? 13.613 -4.228 -33.188 1.00 91.94 303 LYS A CA 1
ATOM 2405 C C . LYS A 1 303 ? 14.943 -4.972 -32.966 1.00 91.94 303 LYS A C 1
ATOM 2407 O O . LYS A 1 303 ? 15.532 -5.439 -33.934 1.00 91.94 303 LYS A O 1
ATOM 2412 N N . ASN A 1 304 ? 15.410 -5.061 -31.719 1.00 89.25 304 ASN A N 1
ATOM 2413 C CA . ASN A 1 304 ? 16.649 -5.742 -31.325 1.00 89.25 304 ASN A CA 1
ATOM 2414 C C . ASN A 1 304 ? 16.404 -7.111 -30.647 1.00 89.25 304 ASN A C 1
ATOM 2416 O O . ASN A 1 304 ? 17.356 -7.739 -30.191 1.00 89.25 304 ASN A O 1
ATOM 2420 N N . VAL A 1 305 ? 15.149 -7.559 -30.524 1.00 94.31 305 VAL A N 1
ATOM 2421 C CA . VAL A 1 305 ? 14.773 -8.773 -29.781 1.00 94.31 305 VAL A CA 1
ATOM 2422 C C . VAL A 1 305 ? 14.836 -10.002 -30.685 1.00 94.31 305 VAL A C 1
ATOM 2424 O O . VAL A 1 305 ? 14.125 -10.079 -31.688 1.00 94.31 305 VAL A O 1
ATOM 2427 N N . ASN A 1 306 ? 15.618 -11.011 -30.291 1.00 95.44 306 ASN A N 1
ATOM 2428 C CA . ASN A 1 306 ? 15.490 -12.348 -30.865 1.00 95.44 306 ASN A CA 1
ATOM 2429 C C . ASN A 1 306 ? 14.419 -13.149 -30.110 1.00 95.44 306 ASN A C 1
ATOM 2431 O O . ASN A 1 306 ? 14.666 -13.692 -29.035 1.00 95.44 306 ASN A O 1
ATOM 2435 N N . TRP A 1 307 ? 13.230 -13.249 -30.699 1.00 96.44 307 TRP A N 1
ATOM 2436 C CA . TRP A 1 307 ? 12.087 -13.958 -30.118 1.00 96.44 307 TRP A CA 1
ATOM 2437 C C . TRP A 1 307 ? 12.332 -15.458 -29.883 1.00 96.44 307 TRP A C 1
ATOM 2439 O O . TRP A 1 307 ? 11.714 -16.031 -28.987 1.00 96.44 307 TRP A O 1
ATOM 2449 N N . GLU A 1 308 ? 13.260 -16.090 -30.614 1.00 96.06 308 GLU A N 1
ATOM 2450 C CA . GLU A 1 308 ? 13.668 -17.475 -30.339 1.00 96.06 308 GLU A CA 1
ATOM 2451 C C . GLU A 1 308 ? 14.518 -17.591 -29.066 1.00 96.06 308 GLU A C 1
ATOM 2453 O O . GLU A 1 308 ? 14.387 -18.571 -28.333 1.00 96.06 308 GLU A O 1
ATOM 2458 N N . ASP A 1 309 ? 15.369 -16.598 -28.778 1.00 96.44 309 ASP A N 1
ATOM 2459 C CA . ASP A 1 309 ? 16.155 -16.555 -27.539 1.00 96.44 309 ASP A CA 1
ATOM 2460 C C . ASP A 1 309 ? 15.270 -16.248 -26.327 1.00 96.44 309 ASP A C 1
ATOM 2462 O O . ASP A 1 309 ? 15.499 -16.817 -25.259 1.00 96.44 309 ASP A O 1
ATOM 2466 N N . VAL A 1 310 ? 14.230 -15.418 -26.498 1.00 96.75 310 VAL A N 1
ATOM 2467 C CA . VAL A 1 310 ? 13.187 -15.217 -25.477 1.00 96.75 310 VAL A CA 1
ATOM 2468 C C . VAL A 1 310 ? 12.484 -16.549 -25.200 1.00 96.75 310 VAL A C 1
ATOM 2470 O O . VAL A 1 310 ? 12.563 -17.056 -24.087 1.00 96.75 310 VAL A O 1
ATOM 2473 N N . LEU A 1 311 ? 11.849 -17.165 -26.207 1.00 96.38 311 LEU A N 1
ATOM 2474 C CA . LEU A 1 311 ? 11.046 -18.382 -26.021 1.00 96.38 311 LEU A CA 1
ATOM 2475 C C . LEU A 1 311 ? 11.856 -19.558 -25.447 1.00 96.38 311 LEU A C 1
ATOM 2477 O O . LEU A 1 311 ? 11.340 -20.331 -24.642 1.00 96.38 311 LEU A O 1
ATOM 2481 N N . ALA A 1 312 ? 13.130 -19.678 -25.828 1.00 95.75 312 ALA A N 1
ATOM 2482 C CA . ALA A 1 312 ? 14.041 -20.697 -25.312 1.00 95.75 312 ALA A CA 1
ATOM 2483 C C . ALA A 1 312 ? 14.741 -20.312 -23.990 1.00 95.75 312 ALA A C 1
ATOM 2485 O O . ALA A 1 312 ? 15.634 -21.042 -23.560 1.00 95.75 312 ALA A O 1
ATOM 2486 N N . ARG A 1 313 ? 14.370 -19.182 -23.364 1.00 96.31 313 ARG A N 1
ATOM 2487 C CA . ARG A 1 313 ? 14.940 -18.659 -22.106 1.00 96.31 313 ARG A CA 1
ATOM 2488 C C . ARG A 1 313 ? 16.474 -18.557 -22.124 1.00 96.31 313 ARG A C 1
ATOM 2490 O O . ARG A 1 313 ? 17.149 -18.888 -21.153 1.00 96.31 313 ARG A O 1
ATOM 2497 N N . ARG A 1 314 ? 17.025 -18.097 -23.254 1.00 94.19 314 ARG A N 1
ATOM 2498 C CA . ARG A 1 314 ? 18.468 -17.869 -23.468 1.00 94.19 314 ARG A CA 1
ATOM 2499 C C . ARG A 1 314 ? 18.919 -16.441 -23.148 1.00 94.19 314 ARG A C 1
ATOM 2501 O O . ARG A 1 314 ? 20.119 -16.186 -23.128 1.00 94.19 314 ARG A O 1
ATOM 2508 N N . LEU A 1 315 ? 17.984 -15.519 -22.910 1.00 91.81 315 LEU A N 1
ATOM 2509 C CA . LEU A 1 315 ? 18.280 -14.160 -22.453 1.00 91.81 315 LEU A CA 1
ATOM 2510 C C . LEU A 1 315 ? 18.369 -14.111 -20.921 1.00 91.81 315 LEU A C 1
ATOM 2512 O O . LEU A 1 315 ? 17.510 -14.661 -20.236 1.00 91.81 315 LEU A O 1
ATOM 2516 N N . ASP A 1 316 ? 19.382 -13.422 -20.395 1.00 90.94 316 ASP A N 1
ATOM 2517 C CA . ASP A 1 316 ? 19.572 -13.204 -18.957 1.00 90.94 316 ASP A CA 1
ATOM 2518 C C . ASP A 1 316 ? 18.477 -12.289 -18.361 1.00 90.94 316 ASP A C 1
ATOM 2520 O O . ASP A 1 316 ? 18.334 -11.153 -18.823 1.00 90.94 316 ASP A O 1
ATOM 2524 N N . PRO A 1 317 ? 17.749 -12.715 -17.306 1.00 93.62 317 PRO A N 1
ATOM 2525 C CA . PRO A 1 317 ? 16.767 -11.861 -16.640 1.00 93.62 317 PRO A CA 1
ATOM 2526 C C . PRO A 1 317 ? 17.373 -10.605 -15.989 1.00 93.62 317 PRO A C 1
ATOM 2528 O O . PRO A 1 317 ? 18.412 -10.705 -15.324 1.00 93.62 317 PRO A O 1
ATOM 2531 N N . PRO A 1 318 ? 16.716 -9.431 -16.109 1.00 91.31 318 PRO A N 1
ATOM 2532 C CA . PRO A 1 318 ? 17.228 -8.158 -15.596 1.00 91.31 318 PRO A CA 1
ATOM 2533 C C . PRO A 1 318 ? 17.084 -8.011 -14.073 1.00 91.31 318 PRO A C 1
ATOM 2535 O O . PRO A 1 318 ? 17.880 -7.310 -13.453 1.00 91.31 318 PRO A O 1
ATOM 2538 N N . ILE A 1 319 ? 16.100 -8.678 -13.459 1.00 90.69 319 ILE A N 1
ATOM 2539 C CA . ILE A 1 319 ? 15.974 -8.809 -12.002 1.00 90.69 319 ILE A CA 1
ATOM 2540 C C . ILE A 1 319 ? 16.083 -10.294 -11.673 1.00 90.69 319 ILE A C 1
ATOM 2542 O O . ILE A 1 319 ? 15.238 -11.085 -12.083 1.00 90.69 319 ILE A O 1
ATOM 2546 N N . LYS A 1 320 ? 17.117 -10.664 -10.915 1.00 89.06 320 LYS A N 1
ATOM 2547 C CA . LYS A 1 320 ? 17.322 -12.029 -10.419 1.00 89.06 320 LYS A CA 1
ATOM 2548 C C . LYS A 1 320 ? 16.956 -12.059 -8.931 1.00 89.06 320 LYS A C 1
ATOM 2550 O O . LYS A 1 320 ? 17.590 -11.327 -8.165 1.00 89.06 320 LYS A O 1
ATOM 2555 N N . PRO A 1 321 ? 15.923 -12.813 -8.508 1.00 88.31 321 PRO A N 1
ATOM 2556 C CA . PRO A 1 321 ? 15.490 -12.837 -7.113 1.00 88.31 321 PRO A CA 1
ATOM 2557 C C . PRO A 1 321 ? 16.608 -13.272 -6.159 1.00 88.31 321 PRO A C 1
ATOM 2559 O O . PRO A 1 321 ? 17.324 -14.239 -6.413 1.00 88.31 321 PRO A O 1
ATOM 2562 N N . VAL A 1 322 ? 16.751 -12.560 -5.039 1.00 85.94 322 VAL A N 1
ATOM 2563 C CA . VAL A 1 322 ? 17.713 -12.909 -3.986 1.00 85.94 322 VAL A CA 1
ATOM 2564 C C . VAL A 1 322 ? 17.003 -13.810 -2.983 1.00 85.94 322 VAL A C 1
ATOM 2566 O O . VAL A 1 322 ? 16.238 -13.326 -2.152 1.00 85.94 322 VAL A O 1
ATOM 2569 N N . LEU A 1 323 ? 17.245 -15.115 -3.097 1.00 88.75 323 LEU A N 1
ATOM 2570 C CA . LEU A 1 323 ? 16.601 -16.159 -2.299 1.00 88.75 323 LEU A CA 1
ATOM 2571 C C . LEU A 1 323 ? 17.614 -16.822 -1.361 1.00 88.75 323 LEU A C 1
ATOM 2573 O O . LEU A 1 323 ? 18.733 -17.133 -1.771 1.00 88.75 323 LEU A O 1
ATOM 2577 N N . ALA A 1 324 ? 17.220 -17.063 -0.111 1.00 87.81 324 ALA A N 1
ATOM 2578 C CA . ALA A 1 324 ? 18.065 -17.753 0.869 1.00 87.81 324 ALA A CA 1
ATOM 2579 C C . ALA A 1 324 ? 18.077 -19.287 0.697 1.00 87.81 324 ALA A C 1
ATOM 2581 O O . ALA A 1 324 ? 19.051 -19.946 1.067 1.00 87.81 324 ALA A O 1
ATOM 2582 N N . SER A 1 325 ? 16.992 -19.851 0.163 1.00 89.50 325 SER A N 1
ATOM 2583 C CA . SER A 1 325 ? 16.742 -21.290 0.019 1.00 89.50 325 SER A CA 1
ATOM 2584 C C . SER A 1 325 ? 15.592 -21.547 -0.967 1.00 89.50 325 SER A C 1
ATOM 2586 O O . SER A 1 325 ? 14.876 -20.625 -1.353 1.00 89.50 325 SER A O 1
ATOM 2588 N N . GLU A 1 326 ? 15.380 -22.808 -1.360 1.00 84.94 326 GLU A N 1
ATOM 2589 C CA . GLU A 1 326 ? 14.241 -23.215 -2.209 1.00 84.94 326 GLU A CA 1
ATOM 2590 C C . GLU A 1 326 ? 12.873 -22.999 -1.533 1.00 84.94 326 GLU A C 1
ATOM 2592 O O . GLU A 1 326 ? 11.861 -22.856 -2.218 1.00 84.94 326 GLU A O 1
ATOM 2597 N N . ASP A 1 327 ? 12.837 -22.950 -0.197 1.00 86.75 327 ASP A N 1
ATOM 2598 C CA . ASP A 1 327 ? 11.638 -22.685 0.603 1.00 86.75 327 ASP A CA 1
ATOM 2599 C C . ASP A 1 327 ? 11.494 -21.220 1.045 1.00 86.75 327 ASP A C 1
ATOM 2601 O O . ASP A 1 327 ? 10.565 -20.895 1.790 1.00 86.75 327 ASP A O 1
ATOM 2605 N N . ASP A 1 328 ? 12.364 -20.323 0.570 1.00 88.62 328 ASP A N 1
ATOM 2606 C CA . ASP A 1 328 ? 12.303 -18.905 0.911 1.00 88.62 328 ASP A CA 1
ATOM 2607 C C . ASP A 1 328 ? 11.008 -18.255 0.389 1.00 88.62 328 ASP A C 1
ATOM 2609 O O . ASP A 1 328 ? 10.581 -18.467 -0.748 1.00 88.62 328 ASP A O 1
ATOM 2613 N N . VAL A 1 329 ? 10.386 -17.449 1.252 1.00 89.38 329 VAL A N 1
ATOM 2614 C CA . VAL A 1 329 ? 9.167 -16.666 0.988 1.00 89.38 329 VAL A CA 1
ATOM 2615 C C . VAL A 1 329 ? 9.417 -15.155 1.117 1.00 89.38 329 VAL A C 1
ATOM 2617 O O . VAL A 1 329 ? 8.473 -14.380 1.255 1.00 89.38 329 VAL A O 1
ATOM 2620 N N . SER A 1 330 ? 10.682 -14.722 1.099 1.00 87.06 330 SER A N 1
ATOM 2621 C CA . SER A 1 330 ? 11.114 -13.328 1.287 1.00 87.06 330 SER A CA 1
ATOM 2622 C C . SER A 1 330 ? 10.529 -12.327 0.283 1.00 87.06 330 SER A C 1
ATOM 2624 O O . SER A 1 330 ? 10.391 -11.154 0.627 1.00 87.06 330 SER A O 1
ATOM 2626 N N . GLN A 1 331 ? 10.151 -12.775 -0.921 1.00 87.31 331 GLN A N 1
ATOM 2627 C CA . GLN A 1 331 ? 9.527 -11.933 -1.953 1.00 87.31 331 GLN A CA 1
ATOM 2628 C C . GLN A 1 331 ? 7.981 -11.890 -1.870 1.00 87.31 331 GLN A C 1
ATOM 2630 O O . GLN A 1 331 ? 7.345 -11.222 -2.683 1.00 87.31 331 GLN A O 1
ATOM 2635 N N . PHE A 1 332 ? 7.361 -12.569 -0.893 1.00 87.00 332 PHE A N 1
ATOM 2636 C CA . PHE A 1 332 ? 5.906 -12.569 -0.670 1.00 87.00 332 PHE A CA 1
ATOM 2637 C C . PHE A 1 332 ? 5.499 -11.646 0.486 1.00 87.00 332 PHE A C 1
ATOM 2639 O O . PHE A 1 332 ? 6.235 -11.469 1.460 1.00 87.00 332 PHE A O 1
ATOM 2646 N N . ASP A 1 333 ? 4.283 -11.094 0.423 1.00 84.38 333 ASP A N 1
ATOM 2647 C CA . ASP A 1 333 ? 3.797 -10.150 1.430 1.00 84.38 333 ASP A CA 1
ATOM 2648 C C . ASP A 1 333 ? 3.748 -10.768 2.842 1.00 84.38 333 ASP A C 1
ATOM 2650 O O . ASP A 1 333 ? 3.095 -11.786 3.111 1.00 84.38 333 ASP A O 1
ATOM 2654 N N . THR A 1 334 ? 4.413 -10.098 3.788 1.00 83.31 334 THR A N 1
ATOM 2655 C CA . THR A 1 334 ? 4.498 -10.556 5.177 1.00 83.31 334 THR A CA 1
ATOM 2656 C C . THR A 1 334 ? 3.153 -10.597 5.905 1.00 83.31 334 THR A C 1
ATOM 2658 O O . THR A 1 334 ? 3.051 -11.308 6.905 1.00 83.31 334 THR A O 1
ATOM 2661 N N . LYS A 1 335 ? 2.104 -9.918 5.409 1.00 84.00 335 LYS A N 1
ATOM 2662 C CA . LYS A 1 335 ? 0.727 -10.056 5.922 1.00 84.00 335 LYS A CA 1
ATOM 2663 C C . LYS A 1 335 ? 0.191 -11.483 5.763 1.00 84.00 335 LYS A C 1
ATOM 2665 O O . LYS A 1 335 ? -0.615 -11.921 6.578 1.00 84.00 335 LYS A O 1
ATOM 2670 N N . PHE A 1 336 ? 0.667 -12.217 4.752 1.00 86.81 336 PHE A N 1
ATOM 2671 C CA . PHE A 1 336 ? 0.319 -13.618 4.518 1.00 86.81 336 PHE A CA 1
ATOM 2672 C C . PHE A 1 336 ? 1.356 -14.570 5.117 1.00 86.81 336 PHE A C 1
ATOM 2674 O O . PHE A 1 336 ? 0.982 -15.481 5.851 1.00 86.81 336 PHE A O 1
ATOM 2681 N N . THR A 1 337 ? 2.659 -14.343 4.909 1.00 88.50 337 THR A N 1
ATOM 2682 C CA . THR A 1 337 ? 3.701 -15.303 5.342 1.00 88.50 337 THR A CA 1
ATOM 2683 C C . THR A 1 337 ? 3.904 -15.380 6.867 1.00 88.50 337 THR A C 1
ATOM 2685 O O . THR A 1 337 ? 4.604 -16.279 7.358 1.00 88.50 337 THR A O 1
ATOM 2688 N N . LYS A 1 338 ? 3.260 -14.476 7.625 1.00 87.62 338 LYS A N 1
ATOM 2689 C CA . LYS A 1 338 ? 3.096 -14.517 9.091 1.00 87.62 338 LYS A CA 1
ATOM 2690 C C . LYS A 1 338 ? 1.803 -15.214 9.563 1.00 87.62 338 LYS A C 1
ATOM 2692 O O . LYS A 1 338 ? 1.723 -15.533 10.748 1.00 87.62 338 LYS A O 1
ATOM 2697 N N . GLU A 1 339 ? 0.807 -15.475 8.703 1.00 87.69 339 GLU A N 1
ATOM 2698 C CA . GLU A 1 339 ? -0.348 -16.312 9.082 1.00 87.69 339 GLU A CA 1
ATOM 2699 C C . GLU A 1 339 ? 0.127 -17.745 9.400 1.00 87.69 339 GLU A C 1
ATOM 2701 O O . GLU A 1 339 ? 0.994 -18.301 8.720 1.00 87.69 339 GLU A O 1
ATOM 2706 N N . ILE A 1 340 ? -0.476 -18.379 10.412 1.00 85.56 340 ILE A N 1
ATOM 2707 C CA . ILE A 1 340 ? -0.226 -19.796 10.710 1.00 85.56 340 ILE A CA 1
ATOM 2708 C C . ILE A 1 340 ? -0.763 -20.636 9.528 1.00 85.56 340 ILE A C 1
ATOM 2710 O O . ILE A 1 340 ? -1.921 -20.440 9.137 1.00 85.56 340 ILE A O 1
ATOM 2714 N N . PRO A 1 341 ? 0.027 -21.561 8.944 1.00 87.00 341 PRO A N 1
ATOM 2715 C CA . PRO A 1 341 ? -0.347 -22.321 7.748 1.00 87.00 341 PRO A CA 1
ATOM 2716 C C . PRO A 1 341 ? -1.352 -23.440 8.072 1.00 87.00 341 PRO A C 1
ATOM 2718 O O . PRO A 1 341 ? -1.031 -24.624 8.046 1.00 87.00 341 PRO A O 1
ATOM 2721 N N . VAL A 1 342 ? -2.587 -23.049 8.390 1.00 84.50 342 VAL A N 1
ATOM 2722 C CA . VAL A 1 342 ? -3.703 -23.951 8.699 1.00 84.50 342 VAL A CA 1
ATOM 2723 C C . VAL A 1 342 ? -4.745 -23.880 7.585 1.00 84.50 342 VAL A C 1
ATOM 2725 O O . VAL A 1 342 ? -5.308 -22.813 7.311 1.00 84.50 342 VAL A O 1
ATOM 2728 N N . ASP A 1 343 ? -5.025 -25.025 6.966 1.00 79.88 343 ASP A N 1
ATOM 2729 C CA . ASP A 1 343 ? -6.248 -25.237 6.194 1.00 79.88 343 ASP A CA 1
ATOM 2730 C C . ASP A 1 343 ? -7.407 -25.533 7.164 1.00 79.88 343 ASP A C 1
ATOM 2732 O O . ASP A 1 343 ? -7.278 -26.333 8.090 1.00 79.88 343 ASP A O 1
ATOM 2736 N N . SER A 1 344 ? -8.539 -24.850 6.989 1.00 77.75 344 SER A N 1
ATOM 2737 C CA . SER A 1 344 ? -9.720 -25.018 7.850 1.00 77.75 344 SER A CA 1
ATOM 2738 C C . SER A 1 344 ? -10.315 -26.431 7.726 1.00 77.75 344 SER A C 1
ATOM 2740 O O . SER A 1 344 ? -10.224 -26.997 6.635 1.00 77.75 344 SER A O 1
ATOM 2742 N N . PRO A 1 345 ? -10.990 -26.984 8.750 1.00 73.06 345 PRO A N 1
ATOM 2743 C CA . PRO A 1 345 ? -11.620 -28.304 8.653 1.00 73.06 345 PRO A CA 1
ATOM 2744 C C . PRO A 1 345 ? -12.617 -28.422 7.482 1.00 73.06 345 PRO A C 1
ATOM 2746 O O . PRO A 1 345 ? -13.148 -27.423 6.989 1.00 73.06 345 PRO A O 1
ATOM 2749 N N . ASP A 1 346 ? -12.854 -29.648 7.006 1.00 67.88 346 ASP A N 1
ATOM 2750 C CA . ASP A 1 346 ? -13.787 -29.921 5.900 1.00 67.88 346 ASP A CA 1
ATOM 2751 C C . ASP A 1 346 ? -15.221 -30.120 6.434 1.00 67.88 346 ASP A C 1
ATOM 2753 O O . ASP A 1 346 ? -15.741 -31.228 6.508 1.00 67.88 346 ASP A O 1
ATOM 2757 N N . GLU A 1 347 ? -15.828 -29.025 6.900 1.00 57.19 347 GLU A N 1
ATOM 2758 C CA . GLU A 1 347 ? -17.055 -29.023 7.723 1.00 57.19 347 GLU A CA 1
ATOM 2759 C C . GLU A 1 347 ? -18.368 -29.247 6.947 1.00 57.19 347 GLU A C 1
ATOM 2761 O O . GLU A 1 347 ? -19.437 -29.294 7.556 1.00 57.19 347 GLU A O 1
ATOM 2766 N N . THR A 1 348 ? -18.332 -29.356 5.614 1.00 59.16 348 THR A N 1
ATOM 2767 C CA . THR A 1 348 ? -19.548 -29.395 4.781 1.00 59.16 348 THR A CA 1
ATOM 2768 C C . THR A 1 348 ? -19.557 -30.548 3.783 1.00 59.16 348 THR A C 1
ATOM 2770 O O . THR A 1 348 ? -18.925 -30.470 2.727 1.00 59.16 348 THR A O 1
ATOM 2773 N N . THR A 1 349 ? -20.376 -31.564 4.051 1.00 59.81 349 THR A N 1
ATOM 2774 C CA . THR A 1 349 ? -20.857 -32.494 3.025 1.00 59.81 349 THR A CA 1
ATOM 2775 C C . THR A 1 349 ? -21.868 -31.781 2.124 1.00 59.81 349 THR A C 1
ATOM 2777 O O . THR A 1 349 ? -22.959 -31.403 2.547 1.00 59.81 349 THR A O 1
ATOM 2780 N N . LEU A 1 350 ? -21.495 -31.564 0.863 1.00 65.31 350 LEU A N 1
ATOM 2781 C CA . LEU A 1 350 ? -22.418 -31.070 -0.161 1.00 65.31 350 LEU A CA 1
ATOM 2782 C C . LEU A 1 350 ? -23.344 -32.184 -0.661 1.00 65.31 350 LEU A C 1
ATOM 2784 O O . LEU A 1 350 ? -23.009 -33.366 -0.564 1.00 65.31 350 LEU A O 1
ATOM 2788 N N . SER A 1 351 ? -24.487 -31.804 -1.241 1.00 68.25 351 SER A N 1
ATOM 2789 C CA . SER A 1 351 ? -25.370 -32.762 -1.909 1.00 68.25 351 SER A CA 1
ATOM 2790 C C . SER A 1 351 ? -24.639 -33.484 -3.041 1.00 68.25 351 SER A C 1
ATOM 2792 O O . SER A 1 351 ? -23.747 -32.933 -3.688 1.00 68.25 351 SER A O 1
ATOM 2794 N N . GLU A 1 352 ? -25.044 -34.720 -3.313 1.00 65.38 352 GLU A N 1
ATOM 2795 C CA . GLU A 1 352 ? -24.488 -35.545 -4.390 1.00 65.38 352 GLU A CA 1
ATOM 2796 C C . GLU A 1 352 ? -24.559 -34.825 -5.749 1.00 65.38 352 GLU A C 1
ATOM 2798 O O . GLU A 1 352 ? -23.555 -34.698 -6.449 1.00 65.38 352 GLU A O 1
ATOM 2803 N N . SER A 1 353 ? -25.697 -34.180 -6.031 1.00 64.56 353 SER A N 1
ATOM 2804 C CA . SER A 1 353 ? -25.906 -33.296 -7.186 1.00 64.56 353 SER A CA 1
ATOM 2805 C C . SER A 1 353 ? -24.909 -32.133 -7.296 1.00 64.56 353 SER A C 1
ATOM 2807 O O . SER A 1 353 ? -24.552 -31.744 -8.405 1.00 64.56 353 SER A O 1
ATOM 2809 N N . ALA A 1 354 ? -24.430 -31.588 -6.174 1.00 64.69 354 ALA A N 1
ATOM 2810 C CA . ALA A 1 354 ? -23.426 -30.525 -6.149 1.00 64.69 354 ALA A CA 1
ATOM 2811 C C . ALA A 1 354 ? -21.984 -31.060 -6.221 1.00 64.69 354 ALA A C 1
ATOM 2813 O O . ALA A 1 354 ? -21.076 -30.314 -6.583 1.00 64.69 354 ALA A O 1
ATOM 2814 N N . ASN A 1 355 ? -21.759 -32.343 -5.917 1.00 69.38 355 ASN A N 1
ATOM 2815 C CA . ASN A 1 355 ? -20.469 -33.005 -6.111 1.00 69.38 355 ASN A CA 1
ATOM 2816 C C . ASN A 1 355 ? -20.265 -33.482 -7.558 1.00 69.38 355 ASN A C 1
ATOM 2818 O O . ASN A 1 355 ? -19.154 -33.350 -8.069 1.00 69.38 355 ASN A O 1
ATOM 2822 N N . LEU A 1 356 ? -21.325 -33.917 -8.255 1.00 71.38 356 LEU A N 1
ATOM 2823 C CA . LEU A 1 356 ? -21.282 -34.246 -9.693 1.00 71.38 356 LEU A CA 1
ATOM 2824 C C . LEU A 1 356 ? -20.761 -33.079 -10.558 1.00 71.38 356 LEU A C 1
ATOM 2826 O O . LEU A 1 356 ? -20.093 -33.296 -11.565 1.00 71.38 356 LEU A O 1
ATOM 2830 N N . ILE A 1 357 ? -20.973 -31.831 -10.125 1.00 70.81 357 ILE A N 1
ATOM 2831 C CA . ILE A 1 357 ? -20.429 -30.616 -10.763 1.00 70.81 357 ILE A CA 1
ATOM 2832 C C . ILE A 1 357 ? -18.888 -30.640 -10.861 1.00 70.81 357 ILE A C 1
ATOM 2834 O O . ILE A 1 357 ? -18.328 -30.032 -11.779 1.00 70.81 357 ILE A O 1
ATOM 2838 N N . PHE A 1 358 ? -18.210 -31.351 -9.956 1.00 75.31 358 PHE A N 1
ATOM 2839 C CA . PHE A 1 358 ? -16.749 -31.466 -9.875 1.00 75.31 358 PHE A CA 1
ATOM 2840 C C . PHE A 1 358 ? -16.242 -32.884 -10.198 1.00 75.31 358 PHE A C 1
ATOM 2842 O O . PHE A 1 358 ? -15.098 -33.227 -9.889 1.00 75.31 358 PHE A O 1
ATOM 2849 N N . GLN A 1 359 ? -17.064 -33.725 -10.833 1.00 72.88 359 GLN A N 1
ATOM 2850 C CA . GLN A 1 359 ? -16.605 -35.001 -11.382 1.00 72.88 359 GLN A CA 1
ATOM 2851 C C . GLN A 1 359 ? -15.515 -34.750 -12.442 1.00 72.88 359 GLN A C 1
ATOM 2853 O O . GLN A 1 359 ? -15.591 -33.790 -13.208 1.00 72.88 359 GLN A O 1
ATOM 2858 N N . GLY A 1 360 ? -14.462 -35.573 -12.451 1.00 71.62 360 GLY A N 1
ATOM 2859 C CA . GLY A 1 360 ? -13.310 -35.389 -13.346 1.00 71.62 360 GLY A CA 1
ATOM 2860 C C . GLY A 1 360 ? -12.312 -34.294 -12.934 1.00 71.62 360 GLY A C 1
ATOM 2861 O O . GLY A 1 360 ? -11.378 -34.031 -13.681 1.00 71.62 360 GLY A O 1
ATOM 2862 N N . PHE A 1 361 ? -12.449 -33.667 -11.757 1.00 78.31 361 PHE A N 1
ATOM 2863 C CA . PHE A 1 361 ? -11.498 -32.637 -11.301 1.00 78.31 361 PHE A CA 1
ATOM 2864 C C . PHE A 1 361 ? -10.076 -33.173 -11.025 1.00 78.31 361 PHE A C 1
ATOM 2866 O O . PHE A 1 361 ? -9.117 -32.408 -11.074 1.00 78.31 361 PHE A O 1
ATOM 2873 N N . THR A 1 362 ? -9.928 -34.466 -10.720 1.00 81.50 362 THR A N 1
ATOM 2874 C CA . THR A 1 362 ? -8.647 -35.074 -10.320 1.00 81.50 362 THR A CA 1
ATOM 2875 C C . THR A 1 362 ? -7.694 -35.246 -11.509 1.00 81.50 362 THR A C 1
ATOM 2877 O O . THR A 1 362 ? -8.019 -35.947 -12.465 1.00 81.50 362 THR A O 1
ATOM 2880 N N . TYR A 1 363 ? -6.497 -34.662 -11.419 1.00 82.31 363 TYR A N 1
ATOM 2881 C CA . TYR A 1 363 ? -5.506 -34.572 -12.498 1.00 82.31 363 TYR A CA 1
ATOM 2882 C C . TYR A 1 363 ? -4.074 -34.810 -11.986 1.00 82.31 363 TYR A C 1
ATOM 2884 O O . TYR A 1 363 ? -3.751 -34.506 -10.836 1.00 82.31 363 TYR A O 1
ATOM 2892 N N . VAL A 1 364 ? -3.217 -35.342 -12.860 1.00 79.31 364 VAL A N 1
ATOM 2893 C CA . VAL A 1 364 ? -1.774 -35.549 -12.655 1.00 79.31 364 VAL A CA 1
ATOM 2894 C C . VAL A 1 364 ? -1.077 -35.203 -13.968 1.00 79.31 364 VAL A C 1
ATOM 2896 O O . VAL A 1 364 ? -1.443 -35.764 -15.002 1.00 79.31 364 VAL A O 1
ATOM 2899 N N . ALA A 1 365 ? -0.091 -34.306 -13.933 1.00 76.94 365 ALA A N 1
ATOM 2900 C CA . ALA A 1 365 ? 0.553 -33.804 -15.141 1.00 76.94 365 ALA A CA 1
ATOM 2901 C C . ALA A 1 365 ? 1.334 -34.889 -15.916 1.00 76.94 365 ALA A C 1
ATOM 2903 O O . ALA A 1 365 ? 1.992 -35.734 -15.297 1.00 76.94 365 ALA A O 1
ATOM 2904 N N . PRO A 1 366 ? 1.327 -34.860 -17.268 1.00 76.00 366 PRO A N 1
ATOM 2905 C CA . PRO A 1 366 ? 2.109 -35.784 -18.092 1.00 76.00 366 PRO A CA 1
ATOM 2906 C C . PRO A 1 366 ? 3.608 -35.784 -17.771 1.00 76.00 366 PRO A C 1
ATOM 2908 O O . PRO A 1 366 ? 4.209 -36.851 -17.756 1.00 76.00 366 PRO A O 1
ATOM 2911 N N . SER A 1 367 ? 4.176 -34.626 -17.418 1.00 70.06 367 SER A N 1
ATOM 2912 C CA . SER A 1 367 ? 5.563 -34.460 -16.955 1.00 70.06 367 SER A CA 1
ATOM 2913 C C . SER A 1 367 ? 5.925 -35.428 -15.821 1.00 70.06 367 SER A C 1
ATOM 2915 O O . SER A 1 367 ? 6.901 -36.172 -15.909 1.00 70.06 367 SER A O 1
ATOM 2917 N N . VAL A 1 368 ? 5.076 -35.502 -14.794 1.00 70.81 368 VAL A N 1
ATOM 2918 C CA . VAL A 1 368 ? 5.234 -36.426 -13.659 1.00 70.81 368 VAL A CA 1
ATOM 2919 C C . VAL A 1 368 ? 5.121 -37.890 -14.104 1.00 70.81 368 VAL A C 1
ATOM 2921 O O . VAL A 1 368 ? 5.842 -38.756 -13.605 1.00 70.81 368 VAL A O 1
ATOM 2924 N N . LEU A 1 369 ? 4.218 -38.190 -15.041 1.00 66.94 369 LEU A N 1
ATOM 2925 C CA . LEU A 1 369 ? 3.996 -39.551 -15.541 1.00 66.94 369 LEU A CA 1
ATOM 2926 C C . LEU A 1 369 ? 5.148 -40.041 -16.438 1.00 66.94 369 LEU A C 1
ATOM 2928 O O . LEU A 1 369 ? 5.458 -41.233 -16.424 1.00 66.94 369 LEU A O 1
ATOM 2932 N N . GLU A 1 370 ? 5.792 -39.142 -17.180 1.00 62.91 370 GLU A N 1
ATOM 2933 C CA . GLU A 1 370 ? 6.983 -39.405 -17.997 1.00 62.91 370 GLU A CA 1
ATOM 2934 C C . GLU A 1 370 ? 8.207 -39.693 -17.107 1.00 62.91 370 GLU A C 1
ATOM 2936 O O . GLU A 1 370 ? 8.868 -40.721 -17.284 1.00 62.91 370 GLU A O 1
ATOM 2941 N N . ASP A 1 371 ? 8.446 -38.883 -16.069 1.00 58.66 371 ASP A N 1
ATOM 2942 C CA . ASP A 1 371 ? 9.513 -39.114 -15.078 1.00 58.66 371 ASP A CA 1
ATOM 2943 C C . ASP A 1 371 ? 9.325 -40.412 -14.270 1.00 58.66 371 ASP A C 1
ATOM 2945 O O . ASP A 1 371 ? 10.300 -41.070 -13.888 1.00 58.66 371 ASP A O 1
ATOM 2949 N N . MET A 1 372 ? 8.076 -40.837 -14.044 1.00 55.62 372 MET A N 1
ATOM 2950 C CA . MET A 1 372 ? 7.781 -42.147 -13.455 1.00 55.62 372 MET A CA 1
ATOM 2951 C C . MET A 1 372 ? 8.068 -43.314 -14.413 1.00 55.62 372 MET A C 1
ATOM 2953 O O . MET A 1 372 ? 8.443 -44.391 -13.951 1.00 55.62 372 MET A O 1
ATOM 2957 N N . GLN A 1 373 ? 7.923 -43.130 -15.730 1.00 47.31 373 GLN A N 1
ATOM 2958 C CA . GLN A 1 373 ? 8.141 -44.191 -16.724 1.00 47.31 373 GLN A CA 1
ATOM 2959 C C . GLN A 1 373 ? 9.617 -44.367 -17.104 1.00 47.31 373 GLN A C 1
ATOM 2961 O O . GLN A 1 373 ? 10.087 -45.503 -17.211 1.00 47.31 373 GLN A O 1
ATOM 2966 N N . THR A 1 374 ? 10.379 -43.276 -17.249 1.00 44.38 374 THR A N 1
ATOM 2967 C CA . THR A 1 374 ? 11.796 -43.319 -17.676 1.00 44.38 374 THR A CA 1
ATOM 2968 C C . THR A 1 374 ? 12.704 -44.127 -16.741 1.00 44.38 374 THR A C 1
ATOM 2970 O O . THR A 1 374 ? 13.748 -44.622 -17.167 1.00 44.38 374 THR A O 1
ATOM 2973 N N . ARG A 1 375 ? 12.303 -44.332 -15.479 1.00 45.12 375 ARG A N 1
ATOM 2974 C CA . ARG A 1 375 ? 13.051 -45.127 -14.488 1.00 45.12 375 ARG A CA 1
ATOM 2975 C C . ARG A 1 375 ? 12.716 -46.630 -14.480 1.00 45.12 375 ARG A C 1
ATOM 2977 O O . ARG A 1 375 ? 13.320 -47.362 -13.698 1.00 45.12 375 ARG A O 1
ATOM 2984 N N . VAL A 1 376 ? 11.812 -47.121 -15.341 1.00 44.75 376 VAL A N 1
ATOM 2985 C CA . VAL A 1 376 ? 11.299 -48.515 -15.305 1.00 44.75 376 VAL A CA 1
ATOM 2986 C C . VAL A 1 376 ? 11.622 -49.327 -16.577 1.00 44.75 376 VAL A C 1
ATOM 2988 O O . VAL A 1 376 ? 10.876 -50.220 -16.970 1.00 44.75 376 VAL A O 1
ATOM 2991 N N . THR A 1 377 ? 12.784 -49.107 -17.208 1.00 33.97 377 THR A N 1
ATOM 2992 C CA . THR A 1 377 ? 13.283 -50.006 -18.275 1.00 33.97 377 THR A CA 1
ATOM 2993 C C . THR A 1 377 ? 14.774 -50.340 -18.177 1.00 33.97 377 THR A C 1
ATOM 2995 O O . THR A 1 377 ? 15.627 -49.586 -18.634 1.00 33.97 377 THR A O 1
ATOM 2998 N N . THR A 1 378 ? 15.087 -51.557 -17.717 1.00 28.86 378 THR A N 1
ATOM 2999 C CA . THR A 1 378 ? 16.301 -52.292 -18.132 1.00 28.86 378 THR A CA 1
ATOM 3000 C C . THR A 1 378 ? 15.918 -53.712 -18.584 1.00 28.86 378 THR A C 1
ATOM 3002 O O . THR A 1 378 ? 15.735 -54.606 -17.754 1.00 28.86 378 THR A O 1
ATOM 3005 N N . PRO A 1 379 ? 15.747 -53.964 -19.898 1.00 34.97 379 PRO A N 1
ATOM 3006 C CA . PRO A 1 379 ? 15.327 -55.277 -20.389 1.00 34.97 379 PRO A CA 1
ATOM 3007 C C . PRO A 1 379 ? 16.422 -56.339 -20.207 1.00 34.97 379 PRO A C 1
ATOM 3009 O O . PRO A 1 379 ? 17.497 -56.252 -20.801 1.00 34.97 379 PRO A O 1
ATOM 3012 N N . ARG A 1 380 ? 16.150 -57.395 -19.428 1.00 33.34 380 ARG A N 1
ATOM 3013 C CA . ARG A 1 380 ? 17.009 -58.592 -19.395 1.00 33.34 380 ARG A CA 1
ATOM 3014 C C . ARG A 1 380 ? 16.678 -59.517 -20.569 1.00 33.34 380 ARG A C 1
ATOM 3016 O O . ARG A 1 380 ? 15.549 -59.975 -20.706 1.00 33.34 380 ARG A O 1
ATOM 3023 N N . SER A 1 381 ? 17.689 -59.813 -21.385 1.00 30.36 381 SER A N 1
ATOM 3024 C CA . SER A 1 381 ? 17.588 -60.700 -22.554 1.00 30.36 381 SER A CA 1
ATOM 3025 C C . SER A 1 381 ? 17.200 -62.146 -22.161 1.00 30.36 381 SER A C 1
ATOM 3027 O O . SER A 1 381 ? 17.678 -62.641 -21.133 1.00 30.36 381 SER A O 1
ATOM 3029 N N . PRO A 1 382 ? 16.334 -62.842 -22.928 1.00 38.75 382 PRO A N 1
ATOM 3030 C CA . PRO A 1 382 ? 15.708 -64.091 -22.490 1.00 38.75 382 PRO A CA 1
ATOM 3031 C C . PRO A 1 382 ? 16.629 -65.319 -22.591 1.00 38.75 382 PRO A C 1
ATOM 3033 O O . PRO A 1 382 ? 17.272 -65.561 -23.612 1.00 38.75 382 PRO A O 1
ATOM 3036 N N . ARG A 1 383 ? 16.609 -66.180 -21.562 1.00 31.78 383 ARG A N 1
ATOM 3037 C CA . ARG A 1 383 ? 17.161 -67.548 -21.632 1.00 31.78 383 ARG A CA 1
ATOM 3038 C C . ARG A 1 383 ? 16.066 -68.573 -21.940 1.00 31.78 383 ARG A C 1
ATOM 3040 O O . ARG A 1 383 ? 14.961 -68.494 -21.412 1.00 31.78 383 ARG A O 1
ATOM 3047 N N . ARG A 1 384 ? 16.396 -69.553 -22.788 1.00 31.00 384 ARG A N 1
ATOM 3048 C CA . ARG A 1 384 ? 15.528 -70.693 -23.141 1.00 31.00 384 ARG A CA 1
ATOM 3049 C C . ARG A 1 384 ? 15.383 -71.688 -21.974 1.00 31.00 384 ARG A C 1
ATOM 3051 O O . ARG A 1 384 ? 16.293 -71.837 -21.165 1.00 31.00 384 ARG A O 1
ATOM 3058 N N . MET A 1 385 ? 14.238 -72.377 -21.952 1.00 32.06 385 MET A N 1
ATOM 3059 C CA . MET A 1 385 ? 13.853 -73.446 -21.009 1.00 32.06 385 MET A CA 1
ATOM 3060 C C . MET A 1 385 ? 14.810 -74.658 -21.040 1.00 32.06 385 MET A C 1
ATOM 3062 O O . MET A 1 385 ? 15.496 -74.866 -22.044 1.00 32.06 385 MET A O 1
ATOM 3066 N N . PRO A 1 386 ? 14.794 -75.515 -19.998 1.00 31.45 386 PRO A N 1
ATOM 3067 C CA . PRO A 1 386 ? 14.075 -76.800 -20.125 1.00 31.45 386 PRO A CA 1
ATOM 3068 C C . PRO A 1 386 ? 12.934 -77.010 -19.104 1.00 31.45 386 PRO A C 1
ATOM 3070 O O . PRO A 1 386 ? 12.611 -76.131 -18.312 1.00 31.45 386 PRO A O 1
ATOM 3073 N N . ARG A 1 387 ? 12.276 -78.178 -19.175 1.00 29.30 387 ARG A N 1
ATOM 3074 C CA . ARG A 1 387 ? 10.966 -78.502 -18.574 1.00 29.30 387 ARG A CA 1
ATOM 3075 C C . ARG A 1 387 ? 11.018 -79.685 -17.581 1.00 29.30 387 ARG A C 1
ATOM 3077 O O . ARG A 1 387 ? 11.718 -80.650 -17.848 1.00 29.30 387 ARG A O 1
ATOM 3084 N N . HIS A 1 388 ? 10.105 -79.647 -16.599 1.00 28.27 388 HIS A N 1
ATOM 3085 C CA . HIS A 1 388 ? 9.424 -80.767 -15.901 1.00 28.27 388 HIS A CA 1
ATOM 3086 C C . HIS A 1 388 ? 10.149 -81.734 -14.925 1.00 28.27 388 HIS A C 1
ATOM 3088 O O . HIS A 1 388 ? 11.221 -82.251 -15.195 1.00 28.27 388 HIS A O 1
ATOM 3094 N N . HIS A 1 389 ? 9.384 -82.070 -13.865 1.00 26.47 389 HIS A N 1
ATOM 3095 C CA . HIS A 1 389 ? 9.332 -83.322 -13.070 1.00 26.47 389 HIS A CA 1
ATOM 3096 C C . HIS A 1 389 ? 10.566 -83.749 -12.236 1.00 26.47 389 HIS A C 1
ATOM 3098 O O . HIS A 1 389 ? 11.634 -84.038 -12.748 1.00 26.47 389 HIS A O 1
ATOM 3104 N N . HIS A 1 390 ? 10.475 -83.681 -10.898 1.00 28.02 390 HIS A N 1
ATOM 3105 C CA . HIS A 1 390 ? 9.901 -84.687 -9.964 1.00 28.02 390 HIS A CA 1
ATOM 3106 C C . HIS A 1 390 ? 10.858 -85.849 -9.613 1.00 28.02 390 HIS A C 1
ATOM 3108 O O . HIS A 1 390 ? 10.830 -86.881 -10.273 1.00 28.02 390 HIS A O 1
ATOM 3114 N N . HIS A 1 391 ? 11.598 -85.720 -8.505 1.00 27.77 391 HIS A N 1
ATOM 3115 C CA . HIS A 1 391 ? 11.469 -86.499 -7.248 1.00 27.77 391 HIS A CA 1
ATOM 3116 C C . HIS A 1 391 ? 12.278 -85.731 -6.162 1.00 27.77 391 HIS A C 1
ATOM 3118 O O . HIS A 1 391 ? 13.243 -85.070 -6.530 1.00 27.77 391 HIS A O 1
ATOM 3124 N N . HIS A 1 392 ? 11.913 -85.548 -4.883 1.00 26.88 392 HIS A N 1
ATOM 3125 C CA . HIS A 1 392 ? 11.300 -86.347 -3.797 1.00 26.88 392 HIS A CA 1
ATOM 3126 C C . HIS A 1 392 ? 12.353 -86.901 -2.807 1.00 26.88 392 HIS A C 1
ATOM 3128 O O . HIS A 1 392 ? 13.376 -87.417 -3.243 1.00 26.88 392 HIS A O 1
ATOM 3134 N N . HIS A 1 393 ? 12.046 -86.844 -1.499 1.00 28.94 393 HIS A N 1
ATOM 3135 C CA . HIS A 1 393 ? 12.936 -86.989 -0.317 1.00 28.94 393 HIS A CA 1
ATOM 3136 C C . HIS A 1 393 ? 13.859 -85.776 -0.031 1.00 28.94 393 HIS A C 1
ATOM 3138 O O . HIS A 1 393 ? 14.438 -85.211 -0.951 1.00 28.94 393 HIS A O 1
ATOM 3144 N N . GLY A 1 394 ? 14.040 -85.337 1.226 1.00 25.12 394 GLY A N 1
ATOM 3145 C CA . GLY A 1 394 ? 13.336 -85.732 2.462 1.00 25.12 394 GLY A CA 1
ATOM 3146 C C . GLY A 1 394 ? 13.949 -85.133 3.747 1.00 25.12 394 GLY A C 1
ATOM 3147 O O . GLY A 1 394 ? 15.108 -84.739 3.724 1.00 25.12 394 GLY A O 1
ATOM 3148 N N . HIS A 1 395 ? 13.179 -85.143 4.852 1.00 30.50 395 HIS A N 1
ATOM 3149 C CA . HIS A 1 395 ? 13.557 -84.769 6.242 1.00 30.50 395 HI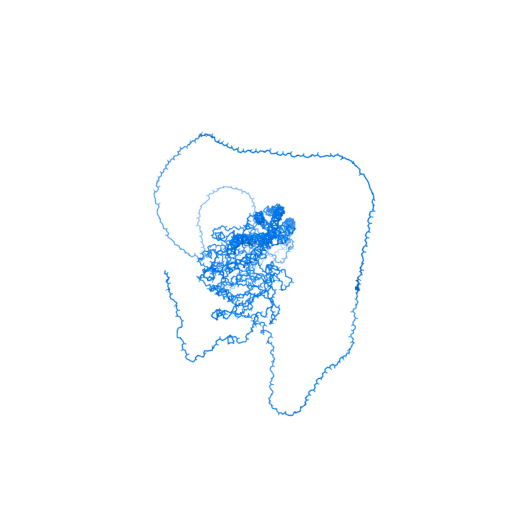S A CA 1
ATOM 3150 C C . HIS A 1 395 ? 13.875 -83.265 6.493 1.00 30.50 395 HIS A C 1
ATOM 3152 O O . HIS A 1 395 ? 14.545 -82.615 5.704 1.00 30.50 395 HIS A O 1
ATOM 3158 N N . HIS A 1 396 ? 13.162 -82.584 7.411 1.00 29.31 396 HIS A N 1
ATOM 3159 C CA . HIS A 1 396 ? 13.348 -82.480 8.885 1.00 29.31 396 HIS A CA 1
ATOM 3160 C C . HIS A 1 396 ? 14.587 -81.660 9.309 1.00 29.31 396 HIS A C 1
ATOM 3162 O O . HIS A 1 396 ? 15.643 -81.824 8.720 1.00 29.31 396 HIS A O 1
ATOM 3168 N N . MET A 1 397 ? 14.566 -80.842 10.374 1.00 27.48 397 MET A N 1
ATOM 3169 C CA . MET A 1 397 ? 13.473 -80.252 11.183 1.00 27.48 397 MET A CA 1
ATOM 3170 C C . MET A 1 397 ? 14.051 -79.078 12.011 1.00 27.48 397 MET A C 1
ATOM 3172 O O . MET A 1 397 ? 15.225 -79.130 12.341 1.00 27.48 397 MET A O 1
ATOM 3176 N N . HIS A 1 398 ? 13.201 -78.117 12.408 1.00 30.69 398 HIS A N 1
ATOM 3177 C CA . HIS A 1 398 ? 13.329 -77.180 13.552 1.00 30.69 398 HIS A CA 1
ATOM 3178 C C . HIS A 1 398 ? 14.620 -76.344 13.817 1.00 30.69 398 HIS A C 1
ATOM 3180 O O . HIS A 1 398 ? 15.712 -76.873 13.910 1.00 30.69 398 HIS A O 1
ATOM 3186 N N . HIS A 1 399 ? 14.393 -75.046 14.117 1.00 31.48 399 HIS A N 1
ATOM 3187 C CA . HIS A 1 399 ? 14.920 -74.232 15.251 1.00 31.48 399 HIS A CA 1
ATOM 3188 C C . HIS A 1 399 ? 16.432 -74.207 15.619 1.00 31.48 399 HIS A C 1
ATOM 3190 O O . HIS A 1 399 ? 17.134 -75.199 15.539 1.00 31.48 399 HIS A O 1
ATOM 3196 N N . HIS A 1 400 ? 17.002 -73.130 16.182 1.00 33.06 400 HIS A N 1
ATOM 3197 C CA . HIS A 1 400 ? 16.587 -71.729 16.421 1.00 33.06 400 HIS A CA 1
ATOM 3198 C C . HIS A 1 400 ? 17.847 -70.917 16.811 1.00 33.06 400 HIS A C 1
ATOM 3200 O O . HIS A 1 400 ? 18.747 -71.502 17.400 1.00 33.06 400 HIS A O 1
ATOM 3206 N N . HIS A 1 401 ? 17.805 -69.576 16.685 1.00 31.89 401 HIS A N 1
ATOM 3207 C CA . HIS A 1 401 ? 18.572 -68.625 17.532 1.00 31.89 401 HIS A CA 1
ATOM 3208 C C . HIS A 1 401 ? 20.128 -68.704 17.479 1.00 31.89 401 HIS A C 1
ATOM 3210 O O . HIS A 1 401 ? 20.695 -69.583 16.850 1.00 31.89 401 HIS A O 1
ATOM 3216 N N . HIS A 1 402 ? 20.901 -67.793 18.092 1.00 34.12 402 HIS A N 1
ATOM 3217 C CA . HIS A 1 402 ? 20.877 -66.314 18.014 1.00 34.12 402 HIS A CA 1
ATOM 3218 C C . HIS A 1 402 ? 22.275 -65.753 18.398 1.00 34.12 402 HIS A C 1
ATOM 3220 O O . HIS A 1 402 ? 23.033 -66.442 19.066 1.00 34.12 402 HIS A O 1
ATOM 3226 N N . ASN A 1 403 ? 22.535 -64.477 18.077 1.00 33.38 403 ASN A N 1
ATOM 3227 C CA . ASN A 1 403 ? 23.527 -63.563 18.691 1.00 33.38 403 ASN A CA 1
ATOM 3228 C C . ASN A 1 403 ? 25.055 -63.853 18.702 1.00 33.38 403 ASN A C 1
ATOM 3230 O O . ASN A 1 403 ? 25.527 -64.766 19.364 1.00 33.38 403 ASN A O 1
ATOM 3234 N N . HIS A 1 404 ? 25.796 -62.836 18.215 1.00 33.94 404 HIS A N 1
ATOM 3235 C CA . HIS A 1 404 ? 27.099 -62.334 18.722 1.00 33.94 404 HIS A CA 1
ATOM 3236 C C . HIS A 1 404 ? 28.356 -63.247 18.575 1.00 33.94 404 HIS A C 1
ATOM 3238 O O . HIS A 1 404 ? 28.236 -64.430 18.303 1.00 33.94 404 HIS A O 1
ATOM 3244 N N . HIS A 1 405 ? 29.613 -62.763 18.654 1.00 31.23 405 HIS A N 1
ATOM 3245 C CA . HIS A 1 405 ? 30.174 -61.458 19.079 1.00 31.23 405 HIS A CA 1
ATOM 3246 C C . HIS A 1 405 ? 31.540 -61.150 18.380 1.00 31.23 405 HIS A C 1
ATOM 3248 O O . HIS A 1 405 ? 32.194 -62.075 17.921 1.00 31.23 405 HIS A O 1
ATOM 3254 N N . LEU A 1 406 ? 31.960 -59.869 18.359 1.00 31.97 406 LEU A N 1
ATOM 3255 C CA . LEU A 1 406 ? 33.332 -59.280 18.253 1.00 31.97 406 LEU A CA 1
ATOM 3256 C C . LEU A 1 406 ? 34.487 -59.899 17.397 1.00 31.97 406 LEU A C 1
ATOM 3258 O O . LEU A 1 406 ? 34.904 -61.025 17.628 1.00 31.97 406 LEU A O 1
ATOM 3262 N N . GLY A 1 407 ? 35.223 -59.025 16.671 1.00 28.03 407 GLY A N 1
ATOM 3263 C CA . GLY A 1 407 ? 36.684 -58.860 16.912 1.00 28.03 407 GLY A CA 1
ATOM 3264 C C . GLY A 1 407 ? 37.715 -58.860 15.748 1.00 28.03 407 GLY A C 1
ATOM 3265 O O . GLY A 1 407 ? 38.004 -59.908 15.190 1.00 28.03 407 GLY A O 1
ATOM 3266 N N . GLY A 1 408 ? 38.425 -57.728 15.544 1.00 27.45 408 GLY A N 1
ATOM 3267 C CA . GLY A 1 408 ? 39.915 -57.706 15.522 1.00 27.45 408 GLY A CA 1
ATOM 3268 C C . GLY A 1 408 ? 40.751 -57.522 14.221 1.00 27.45 408 GLY A C 1
ATOM 3269 O O . GLY A 1 408 ? 41.146 -58.510 13.619 1.00 27.45 408 GLY A O 1
ATOM 3270 N N . GLY A 1 409 ? 41.231 -56.288 13.953 1.00 28.72 409 GLY A N 1
ATOM 3271 C CA . GLY A 1 409 ? 42.532 -55.966 13.290 1.00 28.72 409 GLY A CA 1
ATOM 3272 C C . GLY A 1 409 ? 42.700 -56.182 11.761 1.00 28.72 409 GLY A C 1
ATOM 3273 O O . GLY A 1 409 ? 41.841 -56.780 11.133 1.00 28.72 409 GLY A O 1
ATOM 3274 N N . SER A 1 410 ? 43.791 -55.752 11.085 1.00 33.00 410 SER A N 1
ATOM 3275 C CA . SER A 1 410 ? 44.807 -54.693 11.352 1.00 33.00 410 SER A CA 1
ATOM 3276 C C . SER A 1 410 ? 45.733 -54.442 10.115 1.00 33.00 410 SER A C 1
ATOM 3278 O O . SER A 1 410 ? 45.757 -55.270 9.212 1.00 33.00 410 SER A O 1
ATOM 3280 N N . MET A 1 411 ? 46.573 -53.384 10.162 1.00 33.84 411 MET A N 1
ATOM 3281 C CA . MET A 1 411 ? 47.813 -53.087 9.378 1.00 33.84 411 MET A CA 1
ATOM 3282 C C . MET A 1 411 ? 47.794 -52.457 7.953 1.00 33.84 411 MET A C 1
ATOM 3284 O O . MET A 1 411 ? 47.219 -52.998 7.017 1.00 33.84 411 MET A O 1
ATOM 3288 N N . GLY A 1 412 ? 48.633 -51.407 7.790 1.00 30.08 412 GLY A N 1
ATOM 3289 C CA . GLY A 1 412 ? 49.284 -50.941 6.538 1.00 30.08 412 GLY A CA 1
ATOM 3290 C C . GLY A 1 412 ? 48.622 -49.767 5.778 1.00 30.08 412 GLY A C 1
ATOM 3291 O O . GLY A 1 412 ? 47.443 -49.844 5.467 1.00 30.08 412 GLY A O 1
ATOM 3292 N N . GLY A 1 413 ? 49.303 -48.668 5.398 1.00 30.33 413 GLY A N 1
ATOM 3293 C CA . GLY A 1 413 ? 50.669 -48.188 5.706 1.00 30.33 413 GLY A CA 1
ATOM 3294 C C . GLY A 1 413 ? 51.060 -46.911 4.908 1.00 30.33 413 GLY A C 1
ATOM 3295 O O . GLY A 1 413 ? 50.541 -46.728 3.819 1.00 30.33 413 GLY A O 1
ATOM 3296 N N . ALA A 1 414 ? 51.955 -46.071 5.469 1.00 30.94 414 ALA A N 1
ATOM 3297 C CA . ALA A 1 414 ? 52.722 -44.907 4.928 1.00 30.94 414 ALA A CA 1
ATOM 3298 C C . ALA A 1 414 ? 52.091 -43.915 3.892 1.00 30.94 414 ALA A C 1
ATOM 3300 O O . ALA A 1 414 ? 51.600 -44.343 2.860 1.00 30.94 414 ALA A O 1
ATOM 3301 N N . SER A 1 415 ? 52.086 -42.566 3.972 1.00 31.19 415 SER A N 1
ATOM 3302 C CA . SER A 1 415 ? 52.713 -41.478 4.779 1.00 31.19 415 SER A CA 1
ATOM 3303 C C . SER A 1 415 ? 53.801 -40.606 4.094 1.00 31.19 415 SER A C 1
ATOM 3305 O O . SER A 1 415 ? 54.987 -40.898 4.229 1.00 31.19 415 SER A O 1
ATOM 3307 N N . VAL A 1 416 ? 53.404 -39.461 3.507 1.00 32.34 416 VAL A N 1
ATOM 3308 C CA . VAL A 1 416 ? 54.154 -38.173 3.413 1.00 32.34 416 VAL A CA 1
ATOM 3309 C C . VAL A 1 416 ? 53.104 -37.044 3.252 1.00 32.34 416 VAL A C 1
ATOM 3311 O O . VAL A 1 416 ? 52.150 -37.248 2.513 1.00 32.34 416 VAL A O 1
ATOM 3314 N N . GLY A 1 417 ? 53.165 -35.858 3.876 1.00 33.09 417 GLY A N 1
ATOM 3315 C CA . GLY A 1 417 ? 53.987 -35.422 5.012 1.00 33.09 417 GLY A CA 1
ATOM 3316 C C . GLY A 1 417 ? 53.937 -33.896 5.261 1.00 33.09 417 GLY A C 1
ATOM 3317 O O . GLY A 1 417 ? 54.296 -33.154 4.362 1.00 33.09 417 GLY A O 1
ATOM 3318 N N . ALA A 1 418 ? 53.589 -33.492 6.501 1.00 35.09 418 ALA A N 1
ATOM 3319 C CA . ALA A 1 418 ? 53.906 -32.217 7.201 1.00 35.09 418 ALA A CA 1
ATOM 3320 C C . ALA A 1 418 ? 53.483 -30.854 6.579 1.00 35.09 418 ALA A C 1
ATOM 3322 O O . ALA A 1 418 ? 53.448 -30.690 5.371 1.00 35.09 418 ALA A O 1
ATOM 3323 N N . ALA A 1 419 ? 53.233 -29.770 7.330 1.00 34.84 419 ALA A N 1
ATOM 3324 C CA . ALA A 1 419 ? 52.847 -29.487 8.735 1.00 34.84 419 ALA A CA 1
ATOM 3325 C C . ALA A 1 419 ? 52.317 -28.019 8.727 1.00 34.84 419 ALA A C 1
ATOM 3327 O O . ALA A 1 419 ? 52.645 -27.287 7.800 1.00 34.84 419 ALA A O 1
ATOM 3328 N N . GLY A 1 420 ? 51.481 -27.467 9.613 1.00 33.06 420 GLY A N 1
ATOM 3329 C CA . GLY A 1 420 ? 51.307 -27.536 11.074 1.00 33.06 420 GLY A CA 1
ATOM 3330 C C . GLY A 1 420 ? 50.988 -26.088 11.548 1.00 33.06 420 GLY A C 1
ATOM 3331 O O . GLY A 1 420 ? 51.191 -25.156 10.778 1.00 33.06 420 GLY A O 1
ATOM 3332 N N . SER A 1 421 ? 50.480 -25.785 12.747 1.00 33.56 421 SER A N 1
ATOM 3333 C CA . SER A 1 421 ? 50.059 -26.618 13.884 1.00 33.56 421 SER A CA 1
ATOM 3334 C C . SER A 1 421 ? 49.229 -25.798 14.903 1.00 33.56 421 SER A C 1
ATOM 3336 O O . SER A 1 421 ? 49.394 -24.586 14.957 1.00 33.56 421 SER A O 1
ATOM 3338 N N . SER A 1 422 ? 48.478 -26.492 15.784 1.00 32.09 422 SER A N 1
ATOM 3339 C CA . SER A 1 422 ? 48.195 -26.156 17.216 1.00 32.09 422 SER A CA 1
ATOM 3340 C C . SER A 1 422 ? 47.496 -24.830 17.613 1.00 32.09 422 SER A C 1
ATOM 3342 O O . SER A 1 422 ? 47.800 -23.787 17.060 1.00 32.09 422 SER A O 1
ATOM 3344 N N . THR A 1 423 ? 46.653 -24.710 18.655 1.00 30.64 423 THR A N 1
ATOM 3345 C CA . THR A 1 423 ? 45.869 -25.608 19.560 1.00 30.64 423 THR A CA 1
ATOM 3346 C C . THR A 1 423 ? 44.880 -24.681 20.309 1.00 30.64 423 THR A C 1
ATOM 3348 O O . THR A 1 423 ? 45.283 -23.605 20.730 1.00 30.64 423 THR A O 1
ATOM 3351 N N . ALA A 1 424 ? 43.567 -24.926 20.377 1.00 31.58 424 ALA A N 1
ATOM 3352 C CA . ALA A 1 424 ? 42.868 -25.820 21.318 1.00 31.58 424 ALA A CA 1
ATOM 3353 C C . ALA A 1 424 ? 43.092 -25.532 22.828 1.00 31.58 424 ALA A C 1
ATOM 3355 O O . ALA A 1 424 ? 44.152 -25.882 23.337 1.00 31.58 424 ALA A O 1
ATOM 3356 N N . ALA A 1 425 ? 42.073 -24.990 23.530 1.00 30.19 425 ALA A N 1
ATOM 3357 C CA . ALA A 1 425 ? 41.520 -25.485 24.819 1.00 30.19 425 ALA A CA 1
ATOM 3358 C C . ALA A 1 425 ? 40.627 -24.453 25.569 1.00 30.19 425 ALA A C 1
ATOM 3360 O O . ALA A 1 425 ? 40.972 -23.283 25.692 1.00 30.19 425 ALA A O 1
ATOM 3361 N N . ALA A 1 426 ? 39.510 -24.931 26.132 1.00 33.75 426 ALA A N 1
ATOM 3362 C CA . ALA A 1 426 ? 38.787 -24.354 27.288 1.00 33.75 426 ALA A CA 1
ATOM 3363 C C . ALA A 1 426 ? 39.224 -25.139 28.573 1.00 33.75 426 ALA A C 1
ATOM 3365 O O . ALA A 1 426 ? 40.089 -26.004 28.400 1.00 33.75 426 ALA A O 1
ATOM 3366 N N . PRO A 1 427 ? 38.691 -24.978 29.820 1.00 48.28 427 PRO A N 1
ATOM 3367 C CA . PRO A 1 427 ? 37.456 -24.306 30.276 1.00 48.28 427 PRO A CA 1
ATOM 3368 C C . PRO A 1 427 ? 37.604 -23.514 31.614 1.00 48.28 427 PRO A C 1
ATOM 3370 O O . PRO A 1 427 ? 38.713 -23.242 32.061 1.00 48.28 427 PRO A O 1
ATOM 3373 N N . GLY A 1 428 ? 36.494 -23.189 32.301 1.00 30.67 428 GLY A N 1
ATOM 3374 C CA . GLY A 1 428 ? 36.490 -22.749 33.714 1.00 30.67 428 GLY A CA 1
ATOM 3375 C C . GLY A 1 428 ? 35.241 -21.949 34.124 1.00 30.67 428 GLY A C 1
ATOM 3376 O O . GLY A 1 428 ? 34.659 -21.270 33.284 1.00 30.67 428 GLY A O 1
ATOM 3377 N N . ALA A 1 429 ? 34.806 -22.030 35.391 1.00 32.12 429 ALA A N 1
ATOM 3378 C CA . ALA A 1 429 ? 33.600 -21.350 35.899 1.00 32.12 429 ALA A CA 1
ATOM 3379 C C . ALA A 1 429 ? 33.676 -20.992 37.405 1.00 32.12 429 ALA A C 1
ATOM 3381 O O . ALA A 1 429 ? 34.502 -21.549 38.123 1.00 32.12 429 ALA A O 1
ATOM 3382 N N . ALA A 1 430 ? 32.741 -20.134 37.857 1.00 31.61 430 ALA A N 1
ATOM 3383 C CA . ALA A 1 430 ? 32.546 -19.589 39.222 1.00 31.61 430 ALA A CA 1
ATOM 3384 C C . ALA A 1 430 ? 33.640 -18.614 39.744 1.00 31.61 430 ALA A C 1
ATOM 3386 O O . ALA A 1 430 ? 34.792 -18.698 39.341 1.00 31.61 430 ALA A O 1
ATOM 3387 N N . GLY A 1 431 ? 33.351 -17.655 40.643 1.00 29.73 431 GLY A N 1
ATOM 3388 C CA . GLY A 1 431 ? 32.047 -17.149 41.119 1.00 29.73 431 GLY A CA 1
ATOM 3389 C C . GLY A 1 431 ? 32.094 -16.440 42.496 1.00 29.73 431 GLY A C 1
ATOM 3390 O O . GLY A 1 431 ? 32.910 -16.800 43.335 1.00 29.73 431 GLY A O 1
ATOM 3391 N N . GLY A 1 432 ? 31.163 -15.504 42.755 1.00 29.53 432 GLY A N 1
ATOM 3392 C CA . GLY A 1 432 ? 30.762 -15.050 44.110 1.00 29.53 432 GLY A CA 1
ATOM 3393 C C . GLY A 1 432 ? 31.329 -13.721 44.669 1.00 29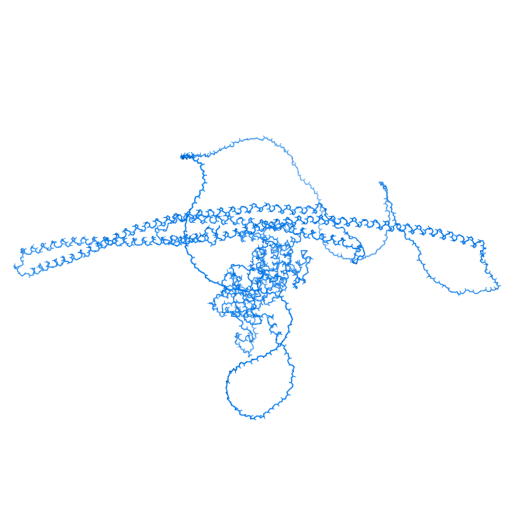.53 432 GLY A C 1
ATOM 3394 O O . GLY A 1 432 ? 32.474 -13.375 44.418 1.00 29.53 432 GLY A O 1
ATOM 3395 N N . GLY A 1 433 ? 30.511 -13.036 45.494 1.00 29.08 433 GLY A N 1
ATOM 3396 C CA . GLY A 1 433 ? 30.872 -11.951 46.442 1.00 29.08 433 GLY A CA 1
ATOM 3397 C C . GLY A 1 433 ? 31.053 -10.530 45.852 1.00 29.08 433 GLY A C 1
ATOM 3398 O O . GLY A 1 433 ? 31.873 -10.378 44.961 1.00 29.08 433 GLY A O 1
ATOM 3399 N N . THR A 1 434 ? 30.388 -9.402 46.182 1.00 32.75 434 THR A N 1
ATOM 3400 C CA . THR A 1 434 ? 29.486 -8.846 47.241 1.00 32.75 434 THR A CA 1
ATOM 3401 C C . THR A 1 434 ? 30.129 -7.787 48.161 1.00 32.75 434 THR A C 1
ATOM 3403 O O . THR A 1 434 ? 31.029 -8.124 48.920 1.00 32.75 434 THR A O 1
ATOM 3406 N N . HIS A 1 435 ? 29.524 -6.582 48.202 1.00 32.84 435 HIS A N 1
ATOM 3407 C CA . HIS A 1 435 ? 29.717 -5.468 49.170 1.00 32.84 435 HIS A CA 1
ATOM 3408 C C . HIS A 1 435 ? 31.089 -4.738 49.193 1.00 32.84 435 HIS A C 1
ATOM 3410 O O . HIS A 1 435 ? 32.099 -5.314 48.822 1.00 32.84 435 HIS A O 1
ATOM 3416 N N . ALA A 1 436 ? 31.230 -3.486 49.671 1.00 32.25 436 ALA A N 1
ATOM 3417 C CA . ALA A 1 436 ? 30.342 -2.298 49.746 1.00 32.25 436 ALA A CA 1
ATOM 3418 C C . ALA A 1 436 ? 31.145 -1.067 50.266 1.00 32.25 436 ALA A C 1
ATOM 3420 O O . ALA A 1 436 ? 32.154 -1.264 50.936 1.00 32.25 436 ALA A O 1
ATOM 3421 N N . THR A 1 437 ? 30.623 0.168 50.099 1.00 30.06 437 THR A N 1
ATOM 3422 C CA . THR A 1 437 ? 31.003 1.428 50.827 1.00 30.06 437 THR A CA 1
ATOM 3423 C C . THR A 1 437 ? 32.456 1.963 50.675 1.00 30.06 437 THR A C 1
ATOM 3425 O O . THR A 1 437 ? 33.366 1.203 50.395 1.00 30.06 437 THR A O 1
ATOM 3428 N N . SER A 1 438 ? 32.798 3.255 50.855 1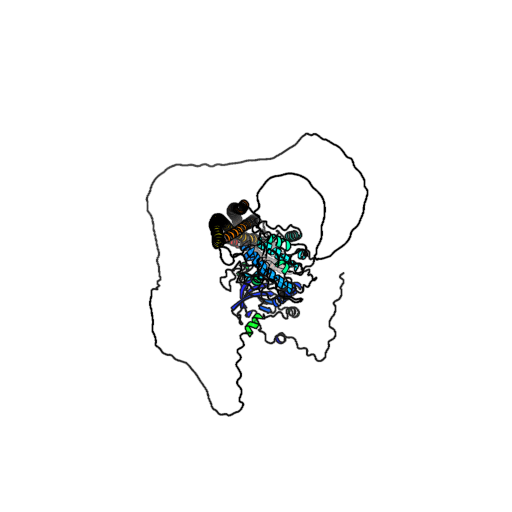.00 29.92 438 SER A N 1
ATOM 3429 C CA . SER A 1 438 ? 32.043 4.535 50.823 1.00 29.92 438 SER A CA 1
ATOM 3430 C C . SER A 1 438 ? 32.983 5.770 50.874 1.00 29.92 438 SER A C 1
ATOM 3432 O O . SER A 1 438 ? 34.022 5.700 51.518 1.00 29.92 438 SER A O 1
ATOM 3434 N N . SER A 1 439 ? 32.517 6.923 50.368 1.00 28.69 439 SER A N 1
ATOM 3435 C CA . SER A 1 439 ? 32.832 8.303 50.831 1.00 28.69 439 SER A CA 1
ATOM 3436 C C . SER A 1 439 ? 34.221 8.962 50.622 1.00 28.69 439 SER A C 1
ATOM 3438 O O . SER A 1 439 ? 35.161 8.735 51.370 1.00 28.69 439 SER A O 1
ATOM 3440 N N . SER A 1 440 ? 34.214 9.995 49.762 1.00 29.92 440 SER A N 1
ATOM 3441 C CA . SER A 1 440 ? 34.633 11.395 50.046 1.00 29.92 440 SER A CA 1
ATOM 3442 C C . SER A 1 440 ? 36.075 11.775 50.450 1.00 29.92 440 SER A C 1
ATOM 3444 O O . SER A 1 440 ? 36.473 11.514 51.581 1.00 29.92 440 SER A O 1
ATOM 3446 N N . ARG A 1 441 ? 36.697 12.707 49.685 1.00 32.94 441 ARG A N 1
ATOM 3447 C CA . ARG A 1 441 ? 36.874 14.138 50.093 1.00 32.94 441 ARG A CA 1
ATOM 3448 C C . ARG A 1 441 ? 37.594 15.049 49.062 1.00 32.94 441 ARG A C 1
ATOM 3450 O O . ARG A 1 441 ? 38.614 14.628 48.552 1.00 32.94 441 ARG A O 1
ATOM 3457 N N . MET A 1 442 ? 37.101 16.303 48.921 1.00 31.27 442 MET A N 1
ATOM 3458 C CA . MET A 1 442 ? 37.807 17.631 48.880 1.00 31.27 442 MET A CA 1
ATOM 3459 C C . MET A 1 442 ? 39.047 17.851 47.962 1.00 31.27 442 MET A C 1
ATOM 3461 O O . MET A 1 442 ? 39.787 16.922 47.705 1.00 31.27 442 MET A O 1
ATOM 3465 N N . MET A 1 443 ? 39.425 19.038 47.445 1.00 32.97 443 MET A N 1
ATOM 3466 C CA . MET A 1 443 ? 39.087 20.496 47.511 1.00 32.97 443 MET A CA 1
ATOM 3467 C C . MET A 1 443 ? 39.549 21.128 46.152 1.00 32.97 443 MET A C 1
ATOM 3469 O O . MET A 1 443 ? 40.199 20.417 45.394 1.00 32.97 443 MET A O 1
ATOM 3473 N N . ALA A 1 444 ? 39.433 22.410 45.756 1.00 34.19 444 ALA A N 1
ATOM 3474 C CA . ALA A 1 444 ? 38.579 23.615 45.949 1.00 34.19 444 ALA A CA 1
ATOM 3475 C C . ALA A 1 444 ? 39.179 24.714 44.983 1.00 34.19 444 ALA A C 1
ATOM 3477 O O . ALA A 1 444 ? 40.047 24.357 44.192 1.00 34.19 444 ALA A O 1
ATOM 3478 N N . ALA A 1 445 ? 38.869 26.022 44.902 1.00 32.47 445 ALA A N 1
ATOM 3479 C CA . ALA A 1 445 ? 37.937 26.971 45.540 1.00 32.47 445 ALA A CA 1
ATOM 3480 C C . ALA A 1 445 ? 37.757 28.225 44.616 1.00 32.47 445 ALA A C 1
ATOM 3482 O O . ALA A 1 445 ? 38.497 28.362 43.646 1.00 32.47 445 ALA A O 1
ATOM 3483 N N . GLY A 1 446 ? 36.867 29.177 44.957 1.00 29.27 446 GLY A N 1
ATOM 3484 C CA . GLY A 1 446 ? 36.726 30.506 44.302 1.00 29.27 446 GLY A CA 1
ATOM 3485 C C . GLY A 1 446 ? 35.319 30.742 43.712 1.00 29.27 446 GLY A C 1
ATOM 3486 O O . GLY A 1 446 ? 34.985 30.117 42.717 1.00 29.27 446 GLY A O 1
ATOM 3487 N N . ALA A 1 447 ? 34.359 31.440 44.337 1.00 32.06 447 ALA A N 1
ATOM 3488 C CA . ALA A 1 447 ? 34.290 32.817 44.877 1.00 32.06 447 ALA A CA 1
ATOM 3489 C C . ALA A 1 447 ? 34.005 33.898 43.796 1.00 32.06 447 ALA A C 1
ATOM 3491 O O . ALA A 1 447 ? 34.780 34.023 42.859 1.00 32.06 447 ALA A O 1
ATOM 3492 N N . GLY A 1 448 ? 32.946 34.724 43.893 1.00 30.38 448 GLY A N 1
ATOM 3493 C CA . GLY A 1 448 ? 31.810 34.684 44.835 1.00 30.38 448 GLY A CA 1
ATOM 3494 C C . GLY A 1 448 ? 30.901 35.937 44.832 1.00 30.38 448 GLY A C 1
ATOM 3495 O O . GLY A 1 448 ? 31.268 36.955 44.263 1.00 30.38 448 GLY A O 1
ATOM 3496 N N . ALA A 1 449 ? 29.772 35.842 45.560 1.00 32.41 449 ALA A N 1
ATOM 3497 C CA . ALA A 1 449 ? 28.839 36.904 46.013 1.00 32.41 449 ALA A CA 1
ATOM 3498 C C . ALA A 1 449 ? 27.994 37.706 44.978 1.00 32.41 449 ALA A C 1
ATOM 3500 O O . ALA A 1 449 ? 28.506 38.212 43.989 1.00 32.41 449 ALA A O 1
ATOM 3501 N N . GLY A 1 450 ? 26.692 37.900 45.274 1.00 30.45 450 GLY A N 1
ATOM 3502 C CA . GLY A 1 450 ? 25.783 38.786 44.511 1.00 30.45 450 GLY A CA 1
ATOM 3503 C C . GLY A 1 450 ? 24.273 38.598 44.785 1.00 30.45 450 GLY A C 1
ATOM 3504 O O . GLY A 1 450 ? 23.618 37.805 44.121 1.00 30.45 450 GLY A O 1
ATOM 3505 N N . VAL A 1 451 ? 23.720 39.328 45.763 1.00 33.22 451 VAL A N 1
ATOM 3506 C CA . VAL A 1 451 ? 22.270 39.464 46.100 1.00 33.22 451 VAL A CA 1
ATOM 3507 C C . VAL A 1 451 ? 21.519 40.211 44.965 1.00 33.22 451 VAL A C 1
ATOM 3509 O O . VAL A 1 451 ? 22.160 41.020 44.307 1.00 33.22 451 VAL A O 1
ATOM 3512 N N . GLY A 1 452 ? 20.209 40.097 44.673 1.00 30.55 452 GLY A N 1
ATOM 3513 C CA . GLY A 1 452 ? 19.049 39.350 45.215 1.00 30.55 452 GLY A CA 1
ATOM 3514 C C . GLY A 1 452 ? 17.713 40.087 44.889 1.00 30.55 452 GLY A C 1
ATOM 3515 O O . GLY A 1 452 ? 17.771 41.175 44.327 1.00 30.55 452 GLY A O 1
ATOM 3516 N N . HIS A 1 453 ? 16.541 39.540 45.281 1.00 30.83 453 HIS A N 1
ATOM 3517 C CA . HIS A 1 453 ? 15.155 40.010 44.948 1.00 30.83 453 HIS A CA 1
ATOM 3518 C C . HIS A 1 453 ? 14.736 39.855 43.455 1.00 30.83 453 HIS A C 1
ATOM 3520 O O . HIS A 1 453 ? 15.611 39.843 42.601 1.00 30.83 453 HIS A O 1
ATOM 3526 N N . VAL A 1 454 ? 13.482 39.640 42.996 1.00 30.86 454 VAL A N 1
ATOM 3527 C CA . VAL A 1 454 ? 12.063 39.584 43.484 1.00 30.86 454 VAL A CA 1
ATOM 3528 C C . VAL A 1 454 ? 11.167 40.628 42.779 1.00 30.86 454 VAL A C 1
ATOM 3530 O O . VAL A 1 454 ? 11.473 41.813 42.797 1.00 30.86 454 VAL A O 1
ATOM 3533 N N . GLY A 1 455 ? 10.036 40.163 42.218 1.00 30.86 455 GLY A N 1
ATOM 3534 C CA . GLY A 1 455 ? 9.007 40.922 41.474 1.00 30.86 455 GLY A CA 1
ATOM 3535 C C . GLY A 1 455 ? 8.878 40.393 40.029 1.00 30.86 455 GLY A C 1
ATOM 3536 O O . GLY A 1 455 ? 9.900 40.316 39.360 1.00 30.86 455 GLY A O 1
ATOM 3537 N N . LEU A 1 456 ? 7.777 39.829 39.504 1.00 30.92 456 LEU A N 1
ATOM 3538 C CA . LEU A 1 456 ? 6.304 40.020 39.571 1.00 30.92 456 LEU A CA 1
ATOM 3539 C C . LEU A 1 456 ? 5.713 40.980 38.520 1.00 30.92 456 LEU A C 1
ATOM 3541 O O . LEU A 1 456 ? 6.317 41.984 38.172 1.00 30.92 456 LEU A O 1
ATOM 3545 N N . GLU A 1 457 ? 4.479 40.632 38.122 1.00 33.28 457 GLU A N 1
ATOM 3546 C CA . GLU A 1 457 ? 3.533 41.327 37.221 1.00 33.28 457 GLU A CA 1
ATOM 3547 C C . GLU A 1 457 ? 3.851 41.195 35.710 1.00 33.28 457 GLU A C 1
ATOM 3549 O O . GLU A 1 457 ? 5.004 41.261 35.300 1.00 33.28 457 GLU A O 1
ATOM 3554 N N . ASN A 1 458 ? 2.933 40.750 34.833 1.00 31.42 458 ASN A N 1
ATOM 3555 C CA . ASN A 1 458 ? 1.533 41.147 34.537 1.00 31.42 458 ASN A CA 1
ATOM 3556 C C . ASN A 1 458 ? 1.456 42.545 33.882 1.00 31.42 458 ASN A C 1
ATOM 3558 O O . ASN A 1 458 ? 2.084 43.473 34.367 1.00 31.42 458 ASN A O 1
ATOM 3562 N N . GLY A 1 459 ? 0.680 42.795 32.819 1.00 29.52 459 GLY A N 1
ATOM 3563 C CA . GLY A 1 459 ? -0.190 41.927 32.008 1.00 29.52 459 GLY A CA 1
ATOM 3564 C C . GLY A 1 459 ? -1.167 42.769 31.152 1.00 29.52 459 GLY A C 1
ATOM 3565 O O . GLY A 1 459 ? -1.087 43.991 31.180 1.00 29.52 459 GLY A O 1
ATOM 3566 N N . ASN A 1 460 ? -2.137 42.116 30.492 1.00 30.73 460 ASN A N 1
ATOM 3567 C CA . ASN A 1 460 ? -3.342 42.696 29.846 1.00 30.73 460 ASN A CA 1
ATOM 3568 C C . ASN A 1 460 ? -3.156 43.537 28.536 1.00 30.73 460 ASN A C 1
ATOM 3570 O O . ASN A 1 460 ? -2.164 44.237 28.402 1.00 30.73 460 ASN A O 1
ATOM 3574 N N . ILE A 1 461 ? -3.944 43.410 27.436 1.00 31.44 461 ILE A N 1
ATOM 3575 C CA . ILE A 1 461 ? -5.423 43.444 27.156 1.00 31.44 461 ILE A CA 1
ATOM 3576 C C . ILE A 1 461 ? -5.941 44.895 26.903 1.00 31.44 461 ILE A C 1
ATOM 3578 O O . ILE A 1 461 ? -5.572 45.752 27.704 1.00 31.44 461 ILE A O 1
ATOM 3582 N N . PRO A 1 462 ? -6.850 45.216 25.925 1.00 47.19 462 PRO A N 1
ATOM 3583 C CA . PRO A 1 462 ? -7.428 44.417 24.816 1.00 47.19 462 PRO A CA 1
ATOM 3584 C C . PRO A 1 462 ? -7.498 45.091 23.373 1.00 47.19 462 PRO A C 1
ATOM 3586 O O . PRO A 1 462 ? -6.428 45.198 22.785 1.00 47.19 462 PRO A O 1
ATOM 3589 N N . PRO A 1 463 ? -8.645 45.425 22.694 1.00 57.38 463 PRO A N 1
ATOM 3590 C CA . PRO A 1 463 ? -9.164 44.695 21.500 1.00 57.38 463 PRO A CA 1
ATOM 3591 C C . PRO A 1 463 ? -9.706 45.555 20.297 1.00 57.38 463 PRO A C 1
ATOM 3593 O O . PRO A 1 463 ? -9.528 46.766 20.274 1.00 57.38 463 PRO A O 1
ATOM 3596 N N . LEU A 1 464 ? -10.505 44.923 19.398 1.00 30.72 464 LEU A N 1
ATOM 3597 C CA . LEU A 1 464 ? -11.530 45.498 18.466 1.00 30.72 464 LEU A CA 1
ATOM 3598 C C . LEU A 1 464 ? -11.026 46.271 17.212 1.00 30.72 464 LEU A C 1
ATOM 3600 O O . LEU A 1 464 ? -9.900 46.742 17.193 1.00 30.72 464 LEU A O 1
ATOM 3604 N N . HIS A 1 465 ? -11.817 46.516 16.144 1.00 31.78 465 HIS A N 1
ATOM 3605 C CA . HIS A 1 465 ? -12.794 45.701 15.369 1.00 31.78 465 HIS A CA 1
ATOM 3606 C C . HIS A 1 465 ? -13.140 46.443 14.038 1.00 31.78 465 HIS A C 1
ATOM 3608 O O . HIS A 1 465 ? -12.632 47.534 13.832 1.00 31.78 465 HIS A O 1
ATOM 3614 N N . LEU A 1 466 ? -13.991 45.844 13.179 1.00 31.03 466 LEU A N 1
ATOM 3615 C CA . LEU A 1 466 ? -14.800 46.374 12.037 1.00 31.03 466 LEU A CA 1
ATOM 3616 C C . LEU A 1 466 ? -14.442 47.743 11.341 1.00 31.03 466 LEU A C 1
ATOM 3618 O O . LEU A 1 466 ? -14.257 48.733 12.026 1.00 31.03 466 LEU A O 1
ATOM 3622 N N . HIS A 1 467 ? -14.399 47.979 10.007 1.00 30.97 467 HIS A N 1
ATOM 3623 C CA . HIS A 1 467 ? -15.237 47.641 8.812 1.00 30.97 467 HIS A CA 1
ATOM 3624 C C . HIS A 1 467 ? -15.832 48.931 8.155 1.00 30.97 467 HIS A C 1
ATOM 3626 O O . HIS A 1 467 ? -16.222 49.823 8.899 1.00 30.97 467 HIS A O 1
ATOM 3632 N N . LEU A 1 468 ? -16.000 48.953 6.808 1.00 31.33 468 LEU A N 1
ATOM 3633 C CA . LEU A 1 468 ? -17.049 49.645 5.983 1.00 31.33 468 LEU A CA 1
ATOM 3634 C C . LEU A 1 468 ? -16.695 50.707 4.884 1.00 31.33 468 LEU A C 1
ATOM 3636 O O . LEU A 1 468 ? -15.961 51.659 5.104 1.00 31.33 468 LEU A O 1
ATOM 3640 N N . HIS A 1 469 ? -17.427 50.557 3.756 1.00 29.52 469 HIS A N 1
ATOM 3641 C CA . HIS A 1 469 ? -18.025 51.534 2.798 1.00 29.52 469 HIS A CA 1
ATOM 3642 C C . HIS A 1 469 ? -17.279 52.286 1.639 1.00 29.52 469 HIS A C 1
ATOM 3644 O O . HIS A 1 469 ? -16.493 53.196 1.846 1.00 29.52 469 HIS A O 1
ATOM 3650 N N . HIS A 1 470 ? -17.789 52.008 0.414 1.00 29.20 470 HIS A N 1
ATOM 3651 C CA . HIS A 1 470 ? -18.192 52.898 -0.720 1.00 29.20 470 HIS A CA 1
ATOM 3652 C C . HIS A 1 470 ? -17.214 53.592 -1.728 1.00 29.20 470 HIS A C 1
ATOM 3654 O 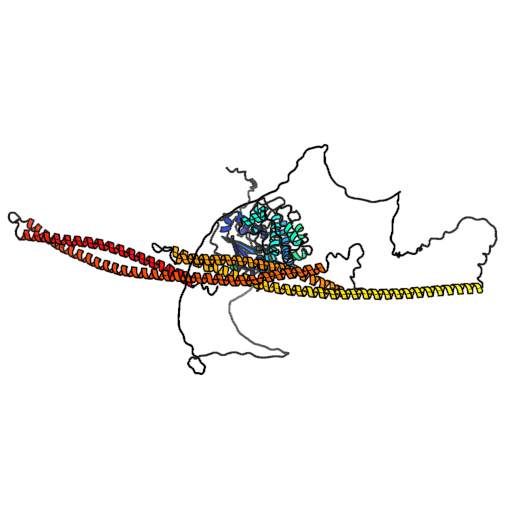O . HIS A 1 470 ? -16.498 54.525 -1.401 1.00 29.20 470 HIS A O 1
ATOM 3660 N N . ASN A 1 471 ? -17.339 53.184 -3.015 1.00 31.11 471 ASN A N 1
ATOM 3661 C CA . ASN A 1 471 ? -17.753 53.917 -4.260 1.00 31.11 471 ASN A CA 1
ATOM 3662 C C . ASN A 1 471 ? -18.019 55.458 -4.239 1.00 31.11 471 ASN A C 1
ATOM 3664 O O . ASN A 1 471 ? -18.366 55.951 -3.168 1.00 31.11 471 ASN A O 1
ATOM 3668 N N . PRO A 1 472 ? -18.153 56.177 -5.405 1.00 56.84 472 PRO A N 1
ATOM 3669 C CA . PRO A 1 472 ? -17.876 55.844 -6.840 1.00 56.84 472 PRO A CA 1
ATOM 3670 C C . PRO A 1 472 ? -17.267 57.009 -7.717 1.00 56.84 472 PRO A C 1
ATOM 3672 O O . PRO A 1 472 ? -17.012 58.084 -7.190 1.00 56.84 472 PRO A O 1
ATOM 3675 N N . LEU A 1 473 ? -17.139 56.826 -9.063 1.00 30.30 473 LEU A N 1
ATOM 3676 C CA . LEU A 1 473 ? -17.489 57.760 -10.199 1.00 30.30 473 LEU A CA 1
ATOM 3677 C C . LEU A 1 473 ? -16.475 57.947 -11.378 1.00 30.30 473 LEU A C 1
ATOM 3679 O O . LEU A 1 473 ? -15.331 58.311 -11.153 1.00 30.30 473 LEU A O 1
ATOM 3683 N N . GLN A 1 474 ? -17.013 57.888 -12.623 1.00 33.59 474 GLN A N 1
ATOM 3684 C CA . GLN A 1 474 ? -16.649 58.648 -13.865 1.00 33.59 474 GLN A CA 1
ATOM 3685 C C . GLN A 1 474 ? -15.249 58.447 -14.537 1.00 33.59 474 GLN A C 1
ATOM 3687 O O . GLN A 1 474 ? -14.321 57.985 -13.895 1.00 33.59 474 GLN A O 1
ATOM 3692 N N . HIS A 1 475 ? -14.998 58.716 -15.842 1.00 31.42 475 HIS A N 1
ATOM 3693 C CA . HIS A 1 475 ? -15.807 59.238 -16.979 1.00 31.42 475 HIS A CA 1
ATOM 3694 C C . HIS A 1 475 ? -15.346 58.655 -18.365 1.00 31.42 475 HIS A C 1
ATOM 3696 O O . HIS A 1 475 ? -14.235 58.154 -18.497 1.00 31.42 475 HIS A O 1
ATOM 3702 N N . HIS A 1 476 ? -16.197 58.747 -19.404 1.00 32.59 476 HIS A N 1
ATOM 3703 C CA . HIS A 1 476 ? -15.945 58.486 -20.860 1.00 32.59 476 HIS A CA 1
ATOM 3704 C C . HIS A 1 476 ? -15.368 59.748 -21.598 1.00 32.59 476 HIS A C 1
ATOM 3706 O O . HIS A 1 476 ? -15.164 60.719 -20.866 1.00 32.59 476 HIS A O 1
ATOM 3712 N N . PRO A 1 477 ? -15.162 59.862 -22.957 1.00 58.06 477 PRO A N 1
ATOM 3713 C CA . PRO A 1 477 ? -15.575 59.010 -24.115 1.00 58.06 477 PRO A CA 1
ATOM 3714 C C . PRO A 1 477 ? -14.572 58.836 -25.311 1.00 58.06 477 PRO A C 1
ATOM 3716 O O . PRO A 1 477 ? -13.595 59.565 -25.422 1.00 58.06 477 PRO A O 1
ATOM 3719 N N . HIS A 1 478 ? -14.882 57.955 -26.288 1.00 30.58 478 HIS A N 1
ATOM 3720 C CA . HIS A 1 478 ? -15.193 58.328 -27.700 1.00 30.58 478 HIS A CA 1
ATOM 3721 C C . HIS A 1 478 ? -15.585 57.123 -28.594 1.00 30.58 478 HIS A C 1
ATOM 3723 O O . HIS A 1 478 ? -15.259 55.979 -28.290 1.00 30.58 478 HIS A O 1
ATOM 3729 N N . GLN A 1 479 ? -16.297 57.391 -29.699 1.00 33.72 479 GLN A N 1
ATOM 3730 C CA . GLN A 1 479 ? -16.725 56.427 -30.734 1.00 33.72 479 GLN A CA 1
ATOM 3731 C C . GLN A 1 479 ? -16.235 56.839 -32.136 1.00 33.72 479 GLN A C 1
ATOM 3733 O O . GLN A 1 479 ? -15.993 58.021 -32.380 1.00 33.72 479 GLN A O 1
ATOM 3738 N N . GLY A 1 480 ? -16.214 55.883 -33.073 1.00 27.44 480 GLY A N 1
ATOM 3739 C CA . GLY A 1 480 ? -16.163 56.104 -34.525 1.00 27.44 480 GLY A CA 1
ATOM 3740 C C . GLY A 1 480 ? -16.861 54.949 -35.260 1.00 27.44 480 GLY A C 1
ATOM 3741 O O . GLY A 1 480 ? -16.680 53.797 -34.874 1.00 27.44 480 GLY A O 1
ATOM 3742 N N . SER A 1 481 ? -17.679 55.246 -36.278 1.00 31.11 481 SER A N 1
ATOM 3743 C CA . SER A 1 481 ? -18.646 54.293 -36.862 1.00 31.11 481 SER A CA 1
ATOM 3744 C C . SER A 1 481 ? -18.719 54.354 -38.393 1.00 31.11 481 SER A C 1
ATOM 3746 O O . SER A 1 481 ? -18.639 55.435 -38.969 1.00 31.11 481 SER A O 1
ATOM 3748 N N . GLY A 1 482 ? -18.996 53.208 -39.031 1.00 29.05 482 GLY A N 1
ATOM 3749 C CA . GLY A 1 482 ? -19.344 53.083 -40.459 1.00 29.05 482 GLY A CA 1
ATOM 3750 C C . GLY A 1 482 ? -18.520 52.014 -41.201 1.00 29.05 482 GLY A C 1
ATOM 3751 O O . GLY A 1 482 ? -17.360 51.810 -40.870 1.00 29.05 482 GLY A O 1
ATOM 3752 N N . SER A 1 483 ? -19.049 51.298 -42.201 1.00 30.97 483 SER A N 1
ATOM 3753 C CA . SER A 1 483 ? -20.437 51.222 -42.702 1.00 30.97 483 SER A CA 1
ATOM 3754 C C . SER A 1 483 ? -20.674 49.912 -43.497 1.00 30.97 483 SER A C 1
ATOM 3756 O O . SER A 1 483 ? -19.733 49.214 -43.863 1.00 30.97 483 SER A O 1
ATOM 3758 N N . ASN A 1 484 ? -21.942 49.540 -43.726 1.00 29.31 484 ASN A N 1
ATOM 3759 C CA . ASN A 1 484 ? -22.345 48.311 -44.441 1.00 29.31 484 ASN A CA 1
ATOM 3760 C C . ASN A 1 484 ? -22.312 48.459 -45.976 1.00 29.31 484 ASN A C 1
ATOM 3762 O O . ASN A 1 484 ? -22.583 49.550 -46.465 1.00 29.31 484 ASN A O 1
ATOM 3766 N N . ILE A 1 485 ? -22.192 47.335 -46.710 1.00 28.70 485 ILE A N 1
ATOM 3767 C CA . ILE A 1 485 ? -22.982 46.999 -47.928 1.00 28.70 485 ILE A CA 1
ATOM 3768 C C . ILE A 1 485 ? -22.836 45.491 -48.276 1.00 28.70 485 ILE A C 1
ATOM 3770 O O . ILE A 1 485 ? -22.070 44.780 -47.628 1.00 28.70 485 ILE A O 1
ATOM 3774 N N . ARG A 1 486 ? -23.675 44.953 -49.181 1.00 26.34 486 ARG A N 1
ATOM 3775 C CA . ARG A 1 486 ? -24.020 43.513 -49.305 1.00 26.34 486 ARG A CA 1
ATOM 3776 C C . ARG A 1 486 ? -24.364 43.124 -50.770 1.00 26.34 486 ARG A C 1
ATOM 3778 O O . ARG A 1 486 ? -24.743 44.005 -51.529 1.00 26.34 486 ARG A O 1
ATOM 3785 N N . ILE A 1 487 ? -24.415 41.808 -51.066 1.00 27.64 487 ILE A N 1
ATOM 3786 C CA . ILE A 1 487 ? -25.253 41.114 -52.100 1.00 27.64 487 ILE A CA 1
ATOM 3787 C C . ILE A 1 487 ? -24.753 40.954 -53.580 1.00 27.64 487 ILE A C 1
ATOM 3789 O O . ILE A 1 487 ? -24.750 41.914 -54.335 1.00 27.64 487 ILE A O 1
ATOM 3793 N N . VAL A 1 488 ? -24.506 39.666 -53.965 1.00 27.31 488 VAL A N 1
ATOM 3794 C CA . VAL A 1 488 ? -24.866 38.899 -55.222 1.00 27.31 488 VAL A CA 1
ATOM 3795 C C . VAL A 1 488 ? -24.243 39.337 -56.586 1.00 27.31 488 VAL A C 1
ATOM 3797 O O . VAL A 1 488 ? -24.020 40.518 -56.777 1.00 27.31 488 VAL A O 1
ATOM 3800 N N . ARG A 1 489 ? -23.918 38.511 -57.621 1.00 28.50 489 ARG A N 1
ATOM 3801 C CA . ARG A 1 489 ? -24.138 37.086 -58.085 1.00 28.50 489 ARG A CA 1
ATOM 3802 C C . ARG A 1 489 ? -22.775 36.483 -58.586 1.00 28.50 489 ARG A C 1
ATOM 3804 O O . ARG A 1 489 ? -21.767 37.116 -58.315 1.00 28.50 489 ARG A O 1
ATOM 3811 N N . GLY A 1 490 ? -22.550 35.325 -59.250 1.00 29.28 490 GLY A N 1
ATOM 3812 C CA . GLY A 1 490 ? -23.333 34.221 -59.877 1.00 29.28 490 GLY A CA 1
ATOM 3813 C C . GLY A 1 490 ? -23.501 34.353 -61.420 1.00 29.28 490 GLY A C 1
ATOM 3814 O O . GLY A 1 490 ? -23.697 35.496 -61.828 1.00 29.28 490 GLY A O 1
ATOM 3815 N N . PRO A 1 491 ? -23.510 33.284 -62.280 1.00 48.38 491 PRO A N 1
ATOM 3816 C CA . PRO A 1 491 ? -23.688 31.836 -61.987 1.00 48.38 491 PRO A CA 1
ATOM 3817 C C . PRO A 1 491 ? -22.803 30.792 -62.767 1.00 48.38 491 PRO A C 1
ATOM 3819 O O . PRO A 1 491 ? -22.100 31.141 -63.707 1.00 48.38 491 PRO A O 1
ATOM 3822 N N . GLY A 1 492 ? -22.962 29.488 -62.439 1.00 28.62 492 GLY A N 1
ATOM 3823 C CA . GLY A 1 492 ? -22.536 28.287 -63.220 1.00 28.62 492 GLY A CA 1
ATOM 3824 C C . GLY A 1 492 ? -21.209 27.618 -62.778 1.00 28.62 492 GLY A C 1
ATOM 3825 O O . GLY A 1 492 ? -20.267 28.336 -62.475 1.00 28.62 492 GLY A O 1
ATOM 3826 N N . GLY A 1 493 ? -21.017 26.285 -62.681 1.00 28.70 493 GLY A N 1
ATOM 3827 C CA . GLY A 1 493 ? -21.902 25.097 -62.789 1.00 28.70 493 GLY A CA 1
ATOM 3828 C C . GLY A 1 493 ? -21.538 24.123 -63.943 1.00 28.70 493 GLY A C 1
ATOM 3829 O O . GLY A 1 493 ? -21.165 24.629 -64.996 1.00 28.70 493 GLY A O 1
ATOM 3830 N N . PRO A 1 494 ? -21.751 22.781 -63.854 1.00 45.72 494 PRO A N 1
ATOM 3831 C CA . PRO A 1 494 ? -21.882 21.903 -62.671 1.00 45.72 494 PRO A CA 1
ATOM 3832 C C . PRO A 1 494 ? -21.193 20.492 -62.783 1.00 45.72 494 PRO A C 1
ATOM 3834 O O . PRO A 1 494 ? -20.777 20.074 -63.852 1.00 45.72 494 PRO A O 1
ATOM 3837 N N . GLN A 1 495 ? -21.256 19.711 -61.686 1.00 28.53 495 GLN A N 1
ATOM 3838 C CA . GLN A 1 495 ? -21.389 18.227 -61.615 1.00 28.53 495 GLN A CA 1
ATOM 3839 C C . GLN A 1 495 ? -20.232 17.202 -61.860 1.00 28.53 495 GLN A C 1
ATOM 3841 O O . GLN A 1 495 ? -19.481 17.262 -62.820 1.00 28.53 495 GLN A O 1
ATOM 3846 N N . GLN A 1 496 ? -20.312 16.144 -61.023 1.00 28.77 496 GLN A N 1
ATOM 3847 C CA . GLN A 1 496 ? -20.021 14.699 -61.225 1.00 28.77 496 GLN A CA 1
ATOM 3848 C C . GLN A 1 496 ? -18.609 14.066 -61.028 1.00 28.77 496 GLN A C 1
ATOM 3850 O O . GLN A 1 496 ? -17.576 14.544 -61.477 1.00 28.77 496 GLN A O 1
ATOM 3855 N N . GLN A 1 497 ? -18.650 12.923 -60.318 1.00 26.62 497 GLN A N 1
ATOM 3856 C CA . GLN A 1 497 ? -17.695 11.791 -60.208 1.00 26.62 497 GLN A CA 1
ATOM 3857 C C . GLN A 1 497 ? -17.941 10.795 -61.395 1.00 26.62 497 GLN A C 1
ATOM 3859 O O . GLN A 1 497 ? -18.908 11.065 -62.110 1.00 26.62 497 GLN A O 1
ATOM 3864 N N . PRO A 1 498 ? -17.225 9.648 -61.627 1.00 39.31 498 PRO A N 1
ATOM 3865 C CA . PRO A 1 498 ? -16.483 8.815 -60.652 1.00 39.31 498 PRO A CA 1
ATOM 3866 C C . PRO A 1 498 ? -15.246 7.994 -61.147 1.00 39.31 498 PRO A C 1
ATOM 3868 O O . PRO A 1 498 ? -14.793 8.113 -62.277 1.00 39.31 498 PRO A O 1
ATOM 3871 N N . ALA A 1 499 ? -14.791 7.085 -60.264 1.00 26.88 499 ALA A N 1
ATOM 3872 C CA . ALA A 1 499 ? -14.315 5.710 -60.539 1.00 26.88 499 ALA A CA 1
ATOM 3873 C C . ALA A 1 499 ? -12.854 5.391 -60.991 1.00 26.88 499 ALA A C 1
ATOM 3875 O O . ALA A 1 499 ? -12.454 5.565 -62.133 1.00 26.88 499 ALA A O 1
ATOM 3876 N N . SER A 1 500 ? -12.139 4.735 -60.058 1.00 25.66 500 SER A N 1
ATOM 3877 C CA . SER A 1 500 ? -11.479 3.406 -60.177 1.00 25.66 500 SER A CA 1
ATOM 3878 C C . SER A 1 500 ? -10.261 3.112 -61.098 1.00 25.66 500 SER A C 1
ATOM 3880 O O . SER A 1 500 ? -10.393 2.909 -62.298 1.00 25.66 500 SER A O 1
ATOM 3882 N N . SER A 1 501 ? -9.145 2.782 -60.419 1.00 24.88 501 SER A N 1
ATOM 3883 C CA . SER A 1 501 ? -8.406 1.487 -60.458 1.00 24.88 501 SER A CA 1
ATOM 3884 C C . SER A 1 501 ? -7.402 1.076 -61.565 1.00 24.88 501 SER A C 1
ATOM 3886 O O . SER A 1 501 ? -7.758 0.914 -62.726 1.00 24.88 501 SER A O 1
ATOM 3888 N N . SER A 1 502 ? -6.258 0.563 -61.069 1.00 25.80 502 SER A N 1
ATOM 3889 C CA . SER A 1 502 ? -5.441 -0.581 -61.566 1.00 25.80 502 SER A CA 1
ATOM 3890 C C . SER A 1 502 ? -4.412 -0.382 -62.703 1.00 25.80 502 SER A C 1
ATOM 3892 O O . SER A 1 502 ? -4.482 0.576 -63.460 1.00 25.80 502 SER A O 1
ATOM 3894 N N . GLY A 1 503 ? -3.434 -1.309 -62.778 1.00 26.72 503 GLY A N 1
ATOM 3895 C CA . GLY A 1 503 ? -2.255 -1.279 -63.673 1.00 26.72 503 GLY A CA 1
ATOM 3896 C C . GLY A 1 503 ? -1.059 -0.551 -63.034 1.00 26.72 503 GLY A C 1
ATOM 3897 O O . GLY A 1 503 ? -1.120 0.656 -62.854 1.00 26.72 503 GLY A O 1
ATOM 3898 N N . ALA A 1 504 ? 0.031 -1.162 -62.552 1.00 26.30 504 ALA A N 1
ATOM 3899 C CA . ALA A 1 504 ? 0.742 -2.413 -62.866 1.00 26.30 504 ALA A CA 1
ATOM 3900 C C . ALA A 1 504 ? 1.567 -2.380 -64.178 1.00 26.30 504 ALA A C 1
ATOM 3902 O O . ALA A 1 504 ? 1.039 -2.208 -65.268 1.00 26.30 504 ALA A O 1
ATOM 3903 N N . ALA A 1 505 ? 2.884 -2.523 -63.992 1.00 24.33 505 ALA A N 1
ATOM 3904 C CA . ALA A 1 505 ? 4.031 -2.465 -64.914 1.00 24.33 505 ALA A CA 1
ATOM 3905 C C . ALA A 1 505 ? 4.092 -3.591 -65.989 1.00 24.33 505 ALA A C 1
ATOM 3907 O O . ALA A 1 505 ? 3.271 -4.504 -65.904 1.00 24.33 505 ALA A O 1
ATOM 3908 N N . PRO A 1 506 ? 5.130 -3.694 -66.871 1.00 42.91 506 PRO A N 1
ATOM 3909 C CA . PRO A 1 506 ? 6.115 -2.740 -67.449 1.00 42.91 506 PRO A CA 1
ATOM 3910 C C . PRO A 1 506 ? 6.077 -2.860 -69.021 1.00 42.91 506 PRO A C 1
ATOM 3912 O O . PRO A 1 506 ? 4.966 -2.968 -69.531 1.00 42.91 506 PRO A O 1
ATOM 3915 N N . PRO A 1 507 ? 7.165 -2.990 -69.838 1.00 47.28 507 PRO A N 1
ATOM 3916 C CA . PRO A 1 507 ? 8.529 -2.416 -69.851 1.00 47.28 507 PRO A CA 1
ATOM 3917 C C . PRO A 1 507 ? 8.954 -1.733 -71.193 1.00 47.28 507 PRO A C 1
ATOM 3919 O O . PRO A 1 507 ? 8.339 -1.923 -72.231 1.00 47.28 507 PRO A O 1
ATOM 3922 N N . GLN A 1 508 ? 10.150 -1.116 -71.177 1.00 27.72 508 GLN A N 1
ATOM 3923 C CA . GLN A 1 508 ? 11.154 -1.067 -72.274 1.00 27.72 508 GLN A CA 1
ATOM 3924 C C . GLN A 1 508 ? 10.974 -0.226 -73.574 1.00 27.72 508 GLN A C 1
ATOM 3926 O O . GLN A 1 508 ? 9.903 -0.038 -74.126 1.00 27.72 508 GLN A O 1
ATOM 3931 N N . LEU A 1 509 ? 12.157 0.155 -74.093 1.00 27.95 509 LEU A N 1
ATOM 3932 C CA . LEU A 1 509 ? 12.558 0.374 -75.499 1.00 27.95 509 LEU A CA 1
ATOM 3933 C C . LEU A 1 509 ? 12.076 1.606 -76.318 1.00 27.95 509 LEU A C 1
ATOM 3935 O O . LEU A 1 509 ? 11.203 1.522 -77.168 1.00 27.95 509 LEU A O 1
ATOM 3939 N N . HIS A 1 510 ? 12.953 2.623 -76.280 1.00 28.95 510 HIS A N 1
ATOM 3940 C CA . HIS A 1 510 ? 13.754 3.100 -77.435 1.00 28.95 510 HIS A CA 1
ATOM 3941 C C . HIS A 1 510 ? 13.227 4.180 -78.419 1.00 28.95 510 HIS A C 1
ATOM 3943 O O . HIS A 1 510 ? 12.083 4.194 -78.845 1.00 28.95 510 HIS A O 1
ATOM 3949 N N . GLN A 1 511 ? 14.216 4.960 -78.892 1.00 28.89 511 GLN A N 1
ATOM 3950 C CA . GLN A 1 511 ? 14.306 5.760 -80.131 1.00 28.89 511 GLN A CA 1
ATOM 3951 C C . GLN A 1 511 ? 13.748 7.206 -80.232 1.00 28.89 511 GLN A C 1
ATOM 3953 O O . GLN A 1 511 ? 12.585 7.494 -80.001 1.00 28.89 511 GLN A O 1
ATOM 3958 N N . GLN A 1 512 ? 14.658 8.059 -80.738 1.00 28.36 512 GLN A N 1
ATOM 3959 C CA . GLN A 1 512 ? 14.490 9.249 -81.596 1.00 28.36 512 GLN A CA 1
ATOM 3960 C C . GLN A 1 512 ? 13.851 10.548 -81.038 1.00 28.36 512 GLN A C 1
ATOM 3962 O O . GLN A 1 512 ? 12.643 10.714 -80.932 1.00 28.36 512 GLN A O 1
ATOM 3967 N N . ALA A 1 513 ? 14.733 11.533 -80.812 1.00 25.17 513 ALA A N 1
ATOM 3968 C CA . ALA A 1 513 ? 14.493 12.983 -80.953 1.00 25.17 513 ALA A CA 1
ATOM 3969 C C . ALA A 1 513 ? 14.574 13.378 -82.465 1.00 25.17 513 ALA A C 1
ATOM 3971 O O . ALA A 1 513 ? 14.755 12.451 -83.262 1.00 25.17 513 ALA A O 1
ATOM 3972 N N . PRO A 1 514 ? 14.566 14.662 -82.928 1.00 49.88 514 PRO A N 1
ATOM 3973 C CA . PRO A 1 514 ? 14.604 15.984 -82.253 1.00 49.88 514 PRO A CA 1
ATOM 3974 C C . PRO A 1 514 ? 13.532 16.945 -82.888 1.00 49.88 514 PRO A C 1
ATOM 3976 O O . PRO A 1 514 ? 12.458 16.417 -83.170 1.00 49.88 514 PRO A O 1
ATOM 3979 N N . PRO A 1 515 ? 13.711 18.263 -83.213 1.00 51.25 515 PRO A N 1
ATOM 3980 C CA . PRO A 1 515 ? 14.691 19.312 -82.828 1.00 51.25 515 PRO A CA 1
ATOM 3981 C C . PRO A 1 515 ? 14.114 20.744 -82.544 1.00 51.25 515 PRO A C 1
ATOM 3983 O O . PRO A 1 515 ? 12.929 20.994 -82.719 1.00 51.25 515 PRO A O 1
ATOM 3986 N N . MET A 1 516 ? 15.021 21.709 -82.260 1.00 28.59 516 MET A N 1
ATOM 3987 C CA . MET A 1 516 ? 14.860 23.198 -82.318 1.00 28.59 516 MET A CA 1
ATOM 3988 C C . MET A 1 516 ? 13.994 23.859 -81.211 1.00 28.59 516 MET A C 1
ATOM 3990 O O . MET A 1 516 ? 13.096 23.216 -80.692 1.00 28.59 516 MET A O 1
ATOM 3994 N N . GLN A 1 517 ? 14.152 25.124 -80.767 1.00 28.98 517 GLN A N 1
ATOM 3995 C CA . GLN A 1 517 ? 15.182 26.207 -80.811 1.00 28.98 517 GLN A CA 1
ATOM 3996 C C . GLN A 1 517 ? 14.799 27.251 -79.703 1.00 28.98 517 GLN A C 1
ATOM 3998 O O . GLN A 1 517 ? 13.685 27.162 -79.197 1.00 28.98 517 GLN A O 1
ATOM 4003 N N . SER A 1 518 ? 15.565 28.258 -79.237 1.00 29.42 518 SER A N 1
ATOM 4004 C CA . SER A 1 518 ? 16.945 28.769 -79.444 1.00 29.42 518 SER A CA 1
ATOM 4005 C C . SER A 1 518 ? 17.435 29.525 -78.167 1.00 29.42 518 SER A C 1
ATOM 4007 O O . SER A 1 518 ? 16.786 29.456 -77.129 1.00 29.42 518 SER A O 1
ATOM 4009 N N . GLY A 1 519 ? 18.566 30.256 -78.223 1.00 27.38 519 GLY A N 1
ATOM 4010 C CA . GLY A 1 519 ? 19.023 31.212 -77.177 1.00 27.38 519 GLY A CA 1
ATOM 4011 C C . GLY A 1 519 ? 18.670 32.689 -77.487 1.00 27.38 519 GLY A C 1
ATOM 4012 O O . GLY A 1 519 ? 17.754 32.877 -78.292 1.00 27.38 519 GLY A O 1
ATOM 4013 N N . PRO A 1 520 ? 19.403 33.723 -76.972 1.00 45.31 520 PRO A N 1
ATOM 4014 C CA . PRO A 1 520 ? 20.707 33.660 -76.263 1.00 45.31 520 PRO A CA 1
ATOM 4015 C C . PRO A 1 520 ? 20.958 34.648 -75.070 1.00 45.31 520 PRO A C 1
ATOM 4017 O O . PRO A 1 520 ? 20.209 35.594 -74.861 1.00 45.31 520 PRO A O 1
ATOM 4020 N N . SER A 1 521 ? 22.137 34.515 -74.418 1.00 31.45 521 SER A N 1
ATOM 4021 C CA . SER A 1 521 ? 22.855 35.491 -73.530 1.00 31.45 521 SER A CA 1
ATOM 4022 C C . SER A 1 521 ? 22.197 35.903 -72.190 1.00 31.45 521 SER A C 1
ATOM 4024 O O . SER A 1 521 ? 20.982 35.942 -72.100 1.00 31.45 521 SER A O 1
ATOM 4026 N N . GLY A 1 522 ? 22.895 36.240 -71.089 1.00 28.94 522 GLY A N 1
ATOM 4027 C CA . GLY A 1 522 ? 24.319 36.255 -70.658 1.00 28.94 522 GLY A CA 1
ATOM 4028 C C . GLY A 1 522 ? 24.360 36.630 -69.143 1.00 28.94 522 GLY A C 1
ATOM 4029 O O . GLY A 1 522 ? 23.331 37.046 -68.629 1.00 28.94 522 GLY A O 1
ATOM 4030 N N . SER A 1 523 ? 25.422 36.524 -68.324 1.00 30.77 523 SER A N 1
ATOM 4031 C CA . SER A 1 523 ? 26.876 36.382 -68.543 1.00 30.77 523 SER A CA 1
ATOM 4032 C C . SER A 1 523 ? 27.647 36.005 -67.244 1.00 30.77 523 SER A C 1
ATOM 4034 O O . SER A 1 523 ? 27.304 36.567 -66.215 1.00 30.77 523 SER A O 1
ATOM 4036 N N . ARG A 1 524 ? 28.742 35.210 -67.347 1.00 30.52 524 ARG A N 1
ATOM 4037 C CA . ARG A 1 524 ? 29.992 35.137 -66.505 1.00 30.52 524 ARG A CA 1
ATOM 4038 C C . ARG A 1 524 ? 29.901 35.020 -64.949 1.00 30.52 524 ARG A C 1
ATOM 4040 O O . ARG A 1 524 ? 29.072 35.682 -64.346 1.00 30.52 524 ARG A O 1
ATOM 4047 N N . PRO A 1 525 ? 30.798 34.245 -64.274 1.00 39.59 525 PRO A N 1
ATOM 4048 C CA . PRO A 1 525 ? 32.262 34.392 -64.393 1.00 39.59 525 PRO A CA 1
ATOM 4049 C C . PRO A 1 525 ? 33.117 33.099 -64.494 1.00 39.59 525 PRO A C 1
ATOM 4051 O O . PRO A 1 525 ? 32.622 31.992 -64.670 1.00 39.59 525 PRO A O 1
ATOM 4054 N N . PHE A 1 526 ? 34.437 33.323 -64.476 1.00 29.42 526 PHE A N 1
ATOM 4055 C CA . PHE A 1 526 ? 35.590 32.402 -64.520 1.00 29.42 526 PHE A CA 1
ATOM 4056 C C . PHE A 1 526 ? 35.898 31.790 -63.124 1.00 29.42 526 PHE A C 1
ATOM 4058 O O . PHE A 1 526 ? 35.448 32.357 -62.136 1.00 29.42 526 PHE A O 1
ATOM 4065 N N . ASN A 1 527 ? 36.735 30.754 -62.921 1.00 30.06 527 ASN A N 1
ATOM 4066 C CA . ASN A 1 527 ? 37.283 29.676 -63.775 1.00 30.06 527 ASN A CA 1
ATOM 4067 C C . ASN A 1 527 ? 38.095 28.694 -62.883 1.00 30.06 527 ASN A C 1
ATOM 4069 O O . ASN A 1 527 ? 38.860 29.158 -62.043 1.00 30.06 527 ASN A O 1
ATOM 4073 N N . ALA A 1 528 ? 38.001 27.375 -63.092 1.00 28.77 528 ALA A N 1
ATOM 4074 C CA . ALA A 1 528 ? 38.901 26.364 -62.505 1.00 28.77 528 ALA A CA 1
ATOM 4075 C C . ALA A 1 528 ? 38.913 25.101 -63.392 1.00 28.77 528 ALA A C 1
ATOM 4077 O O . ALA A 1 528 ? 37.873 24.723 -63.931 1.00 28.77 528 ALA A O 1
ATOM 4078 N N . ALA A 1 529 ? 40.079 24.482 -63.602 1.00 29.80 529 ALA A N 1
ATOM 4079 C CA . ALA A 1 529 ? 40.283 23.516 -64.689 1.00 29.80 529 ALA A CA 1
ATOM 4080 C C . ALA A 1 529 ? 40.100 22.043 -64.277 1.00 29.80 529 ALA A C 1
ATOM 4082 O O . ALA A 1 529 ? 40.515 21.624 -63.199 1.00 29.80 529 ALA A O 1
ATOM 4083 N N . SER A 1 530 ? 39.533 21.241 -65.181 1.00 30.67 530 SER A N 1
ATOM 4084 C CA . SER A 1 530 ? 39.325 19.800 -65.016 1.00 30.67 530 SER A CA 1
ATOM 4085 C C . SER A 1 530 ? 40.430 18.969 -65.680 1.00 30.67 530 SER A C 1
ATOM 4087 O O . SER A 1 530 ? 40.772 19.179 -66.843 1.00 30.67 530 SER A O 1
ATOM 4089 N N . ILE A 1 531 ? 40.946 17.959 -64.970 1.00 32.16 531 ILE A N 1
ATOM 4090 C CA . ILE A 1 531 ? 41.818 16.924 -65.547 1.00 32.16 531 ILE A CA 1
ATOM 4091 C C . ILE A 1 531 ? 40.981 15.664 -65.786 1.00 32.16 531 ILE A C 1
ATOM 4093 O O . ILE A 1 531 ? 40.684 14.904 -64.866 1.00 32.16 531 ILE A O 1
ATOM 4097 N N . ALA A 1 532 ? 40.591 15.438 -67.041 1.00 32.59 532 ALA A N 1
ATOM 4098 C CA . ALA A 1 532 ? 39.910 14.218 -67.466 1.00 32.59 532 ALA A CA 1
ATOM 4099 C C . ALA A 1 532 ? 40.924 13.179 -67.972 1.00 32.59 532 ALA A C 1
ATOM 4101 O O . ALA A 1 532 ? 41.720 13.463 -68.869 1.00 32.59 532 ALA A O 1
ATOM 4102 N N . ARG A 1 533 ? 40.875 11.953 -67.435 1.00 31.64 533 ARG A N 1
ATOM 4103 C CA . ARG A 1 533 ? 41.699 10.832 -67.919 1.00 31.64 533 ARG A CA 1
ATOM 4104 C C . ARG A 1 533 ? 41.293 10.470 -69.354 1.00 31.64 533 ARG A C 1
ATOM 4106 O O . ARG A 1 533 ? 40.132 10.148 -69.594 1.00 31.64 533 ARG A O 1
ATOM 4113 N N . ARG A 1 534 ? 42.245 10.466 -70.294 1.00 34.09 534 ARG A N 1
ATOM 4114 C CA . ARG A 1 534 ? 42.070 9.870 -71.631 1.00 34.09 534 ARG A CA 1
ATOM 4115 C C . ARG A 1 534 ? 42.682 8.473 -71.669 1.00 34.09 534 ARG A C 1
ATOM 4117 O O . ARG A 1 534 ? 43.857 8.308 -71.361 1.00 34.09 534 ARG A O 1
ATOM 4124 N N . THR A 1 535 ? 41.897 7.491 -72.094 1.00 32.97 535 THR A N 1
ATOM 4125 C CA . THR A 1 535 ? 42.378 6.162 -72.491 1.00 32.97 535 THR A CA 1
ATOM 4126 C C . THR A 1 535 ? 43.035 6.211 -73.879 1.00 32.97 535 THR A C 1
ATOM 4128 O O . THR A 1 535 ? 42.492 6.861 -74.777 1.00 32.97 535 THR A O 1
ATOM 4131 N N . PRO A 1 536 ? 44.171 5.522 -74.098 1.00 33.50 536 PRO A N 1
ATOM 4132 C CA . PRO A 1 536 ? 44.714 5.293 -75.433 1.00 33.50 536 PRO A CA 1
ATOM 4133 C C . PRO A 1 536 ? 43.997 4.111 -76.131 1.00 33.50 536 PRO A C 1
ATOM 4135 O O . PRO A 1 536 ? 43.660 3.130 -75.465 1.00 33.50 536 PRO A O 1
ATOM 4138 N N . PRO A 1 537 ? 43.752 4.174 -77.454 1.00 35.09 537 PRO A N 1
ATOM 4139 C CA . PRO A 1 537 ? 43.170 3.074 -78.229 1.00 35.09 537 PRO A CA 1
ATOM 4140 C C . PRO A 1 537 ? 44.219 2.113 -78.834 1.00 35.09 537 PRO A C 1
ATOM 4142 O O . PRO A 1 537 ? 45.416 2.379 -78.800 1.00 35.09 537 PRO A O 1
ATOM 4145 N N . HIS A 1 538 ? 43.716 1.047 -79.477 1.00 33.84 538 HIS A N 1
ATOM 4146 C CA . HIS A 1 538 ? 44.411 0.052 -80.321 1.00 33.84 538 HIS A CA 1
ATOM 4147 C C . HIS A 1 538 ? 45.106 -1.147 -79.644 1.00 33.84 538 HIS A C 1
ATOM 4149 O O . HIS A 1 538 ? 46.325 -1.278 -79.635 1.00 33.84 538 HIS A O 1
ATOM 4155 N N . LEU A 1 539 ? 44.283 -2.137 -79.279 1.00 36.09 539 LEU A N 1
ATOM 4156 C CA . LEU A 1 539 ? 44.586 -3.557 -79.505 1.00 36.09 539 LEU A CA 1
ATOM 4157 C C . LEU A 1 539 ? 43.420 -4.183 -80.291 1.00 36.09 539 LEU A C 1
ATOM 4159 O O . LEU A 1 539 ? 42.304 -4.243 -79.782 1.00 36.09 539 LEU A O 1
ATOM 4163 N N . GLN A 1 540 ? 43.669 -4.626 -81.526 1.00 35.34 540 GLN A N 1
ATOM 4164 C CA . GLN A 1 540 ? 42.751 -5.439 -82.342 1.00 35.34 540 GLN A CA 1
ATOM 4165 C C . GLN A 1 540 ? 43.549 -6.376 -83.283 1.00 35.34 540 GLN A C 1
ATOM 4167 O O . GLN A 1 540 ? 44.752 -6.163 -83.444 1.00 35.34 540 GLN A O 1
ATOM 4172 N N . PRO A 1 541 ? 42.953 -7.480 -83.787 1.00 46.28 541 PRO A N 1
ATOM 4173 C CA . PRO A 1 541 ? 43.633 -8.776 -83.698 1.00 46.28 541 PRO A CA 1
ATOM 4174 C C . PRO A 1 541 ? 43.979 -9.459 -85.036 1.00 46.28 541 PRO A C 1
ATOM 4176 O O . PRO A 1 541 ? 43.575 -9.036 -86.115 1.00 46.28 541 PRO A O 1
ATOM 4179 N N . PHE A 1 542 ? 44.700 -10.581 -84.929 1.00 37.69 542 PHE A N 1
ATOM 4180 C CA . PHE A 1 542 ? 45.008 -11.501 -86.028 1.00 37.69 542 PHE A CA 1
ATOM 4181 C C . PHE A 1 542 ? 43.751 -12.163 -86.627 1.00 37.69 542 PHE A C 1
ATOM 4183 O O . PHE A 1 542 ? 42.953 -12.760 -85.907 1.00 37.69 542 PHE A O 1
ATOM 4190 N N . ALA A 1 543 ? 43.650 -12.141 -87.959 1.00 34.94 543 ALA A N 1
ATOM 4191 C CA . ALA A 1 543 ? 42.713 -12.906 -88.791 1.00 34.94 543 ALA A CA 1
ATOM 4192 C C . ALA A 1 543 ? 43.382 -13.202 -90.170 1.00 34.94 543 ALA A C 1
ATOM 4194 O O . ALA A 1 543 ? 44.469 -12.677 -90.423 1.00 34.94 543 ALA A O 1
ATOM 4195 N N . PRO A 1 544 ? 42.855 -14.116 -91.014 1.00 45.41 544 PRO A N 1
ATOM 4196 C CA . PRO A 1 544 ? 43.704 -15.176 -91.583 1.00 45.41 544 PRO A CA 1
ATOM 4197 C C . PRO A 1 544 ? 44.125 -15.026 -93.061 1.00 45.41 544 PRO A C 1
ATOM 4199 O O . PRO A 1 544 ? 43.659 -14.160 -93.795 1.00 45.41 544 PRO A O 1
ATOM 4202 N N . ARG A 1 545 ? 45.002 -15.942 -93.509 1.00 43.47 545 ARG A N 1
ATOM 4203 C CA . ARG A 1 545 ? 45.417 -16.112 -94.917 1.00 43.47 545 ARG A CA 1
ATOM 4204 C C . ARG A 1 545 ? 44.288 -16.676 -95.802 1.00 43.47 545 ARG A C 1
ATOM 4206 O O . ARG A 1 545 ? 43.655 -17.645 -95.383 1.00 43.47 545 ARG A O 1
ATOM 4213 N N . PRO A 1 546 ? 44.155 -16.218 -97.059 1.00 39.53 546 PRO A N 1
ATOM 4214 C CA . PRO A 1 546 ? 43.579 -16.995 -98.157 1.00 39.53 546 PRO A CA 1
ATOM 4215 C C . PRO A 1 546 ? 44.653 -17.807 -98.919 1.00 39.53 546 PRO A C 1
ATOM 4217 O O . PRO A 1 546 ? 45.853 -17.548 -98.798 1.00 39.53 546 PRO A O 1
ATOM 4220 N N . SER A 1 547 ? 44.213 -18.773 -99.729 1.00 36.81 547 SER A N 1
ATOM 4221 C CA . SER A 1 547 ? 45.032 -19.596 -100.642 1.00 36.81 547 SER A CA 1
ATOM 4222 C C . SER A 1 547 ? 44.554 -19.444 -102.100 1.00 36.81 547 SER A C 1
ATOM 4224 O O . SER A 1 547 ? 43.370 -19.168 -102.288 1.00 36.81 547 SER A O 1
ATOM 4226 N N . PRO A 1 548 ? 45.418 -19.611 -103.125 1.00 49.53 548 PRO A N 1
ATOM 4227 C CA . PRO A 1 548 ? 45.121 -19.157 -104.488 1.00 49.53 548 PRO A CA 1
ATOM 4228 C C . PRO A 1 548 ? 44.645 -20.266 -105.443 1.00 49.53 548 PRO A C 1
ATOM 4230 O O . PRO A 1 548 ? 45.195 -21.367 -105.428 1.00 49.53 548 PRO A O 1
ATOM 4233 N N . GLN A 1 549 ? 43.711 -19.925 -106.338 1.00 36.47 549 GLN A N 1
ATOM 4234 C CA . GLN A 1 549 ? 43.451 -20.594 -107.622 1.00 36.47 549 GLN A CA 1
ATOM 4235 C C . GLN A 1 549 ? 43.063 -19.536 -108.678 1.00 36.47 549 GLN A C 1
ATOM 4237 O O . GLN A 1 549 ? 42.763 -18.402 -108.307 1.00 36.47 549 GLN A O 1
ATOM 4242 N N . ASP A 1 550 ? 43.099 -19.944 -109.951 1.00 35.94 550 ASP A N 1
ATOM 4243 C CA . ASP A 1 550 ? 42.762 -19.203 -111.183 1.00 35.94 550 ASP A CA 1
ATOM 4244 C C . ASP A 1 550 ? 43.688 -18.003 -111.534 1.00 35.94 550 ASP A C 1
ATOM 4246 O O . ASP A 1 550 ? 43.996 -17.157 -110.700 1.00 35.94 550 ASP A O 1
ATOM 4250 N N . GLU A 1 551 ? 44.212 -17.854 -112.758 1.00 36.03 551 GLU A N 1
ATOM 4251 C CA . GLU A 1 551 ? 44.183 -18.745 -113.934 1.00 36.03 551 GLU A CA 1
ATOM 4252 C C . GLU A 1 551 ? 45.472 -18.581 -114.784 1.00 36.03 551 GLU A C 1
ATOM 4254 O O . GLU A 1 551 ? 46.291 -17.695 -114.534 1.00 36.03 551 GLU A O 1
ATOM 4259 N N . MET A 1 552 ? 45.707 -19.467 -115.759 1.00 36.06 552 MET A N 1
ATOM 4260 C CA . MET A 1 552 ? 46.974 -19.558 -116.511 1.00 36.06 552 MET A CA 1
ATOM 4261 C C . MET A 1 552 ? 46.975 -18.760 -117.825 1.00 36.06 552 MET A C 1
ATOM 4263 O O . MET A 1 552 ? 46.071 -18.960 -118.628 1.00 36.06 552 MET A O 1
ATOM 4267 N N . MET A 1 553 ? 48.069 -18.041 -118.140 1.00 35.69 553 MET A N 1
ATOM 4268 C CA . MET A 1 553 ? 48.649 -18.033 -119.504 1.00 35.69 553 MET A CA 1
ATOM 4269 C C . MET A 1 553 ? 50.090 -17.472 -119.594 1.00 35.69 553 MET A C 1
ATOM 4271 O O . MET A 1 553 ? 50.300 -16.267 -119.625 1.00 35.69 553 MET A O 1
ATOM 4275 N N . ASP A 1 554 ? 51.037 -18.409 -119.733 1.00 35.62 554 ASP A N 1
ATOM 4276 C CA . ASP A 1 554 ? 52.191 -18.409 -120.659 1.00 35.62 554 ASP A CA 1
ATOM 4277 C C . ASP A 1 554 ? 53.393 -17.416 -120.528 1.00 35.62 554 ASP A C 1
ATOM 4279 O O . ASP A 1 554 ? 53.294 -16.270 -120.109 1.00 35.62 554 ASP A O 1
ATOM 4283 N N . GLN A 1 555 ? 54.539 -17.912 -121.024 1.00 38.47 555 GLN A N 1
ATOM 4284 C CA . GLN A 1 555 ? 55.807 -17.258 -121.422 1.00 38.47 555 GLN A CA 1
ATOM 4285 C C . GLN A 1 555 ? 56.869 -16.898 -120.357 1.00 38.47 555 GLN A C 1
ATOM 4287 O O . GLN A 1 555 ? 56.656 -16.201 -119.370 1.00 38.47 555 GLN A O 1
ATOM 4292 N N . ASN A 1 556 ? 58.089 -17.392 -120.616 1.00 47.28 556 ASN A N 1
ATOM 4293 C CA . ASN A 1 556 ? 59.250 -17.339 -119.724 1.00 47.28 556 ASN A CA 1
ATOM 4294 C C . ASN A 1 556 ? 59.930 -15.957 -119.682 1.00 47.28 556 ASN A C 1
ATOM 4296 O O . ASN A 1 556 ? 60.643 -15.602 -120.620 1.00 47.28 556 ASN A O 1
ATOM 4300 N N . LEU A 1 557 ? 59.875 -15.267 -118.539 1.00 40.62 557 LEU A N 1
ATOM 4301 C CA . LEU A 1 557 ? 60.883 -14.272 -118.142 1.00 40.62 557 LEU A CA 1
ATOM 4302 C C . LEU A 1 557 ? 61.172 -14.368 -116.637 1.00 40.62 557 LEU A C 1
ATOM 4304 O O . LEU A 1 557 ? 60.273 -14.243 -115.809 1.00 40.62 557 LEU A O 1
ATOM 4308 N N . VAL A 1 558 ? 62.445 -14.554 -116.272 1.00 43.50 558 VAL A N 1
ATOM 4309 C CA . VAL A 1 558 ? 62.882 -14.544 -114.867 1.00 43.50 558 VAL A CA 1
ATOM 4310 C C . VAL A 1 558 ? 63.015 -13.096 -114.398 1.00 43.50 558 VAL A C 1
ATOM 4312 O O . VAL A 1 558 ? 64.041 -12.451 -114.613 1.00 43.50 558 VAL A O 1
ATOM 4315 N N . ILE A 1 559 ? 61.976 -12.585 -113.739 1.00 49.16 559 ILE A N 1
ATOM 4316 C CA . ILE A 1 559 ? 62.049 -11.309 -113.023 1.00 49.16 559 ILE A CA 1
ATOM 4317 C C . ILE A 1 559 ? 62.813 -11.544 -111.718 1.00 49.16 559 ILE A C 1
ATOM 4319 O O . ILE A 1 559 ? 62.271 -12.073 -110.748 1.00 49.16 559 ILE A O 1
ATOM 4323 N N . VAL A 1 560 ? 64.083 -11.141 -111.695 1.00 48.09 560 VAL A N 1
ATOM 4324 C CA . VAL A 1 560 ? 64.850 -11.015 -110.450 1.00 48.09 560 VAL A CA 1
ATOM 4325 C C . VAL A 1 560 ? 64.183 -9.921 -109.605 1.00 48.09 560 VAL A C 1
ATOM 4327 O O . VAL A 1 560 ? 64.045 -8.798 -110.100 1.00 48.09 560 VAL A O 1
ATOM 4330 N N . PRO A 1 561 ? 63.761 -10.191 -108.353 1.00 51.22 561 PRO A N 1
ATOM 4331 C CA . PRO A 1 561 ? 63.292 -9.139 -107.461 1.00 51.22 561 PRO A CA 1
ATOM 4332 C C . PRO A 1 561 ? 64.401 -8.102 -107.292 1.00 51.22 561 PRO A C 1
ATOM 4334 O O . PRO A 1 561 ? 65.538 -8.474 -106.997 1.00 51.22 561 PRO A O 1
ATOM 4337 N N . ALA A 1 562 ? 64.087 -6.820 -107.495 1.00 45.03 562 ALA A N 1
ATOM 4338 C CA . ALA A 1 562 ? 65.067 -5.749 -107.337 1.00 45.03 562 ALA A CA 1
ATOM 4339 C C . ALA A 1 562 ? 65.747 -5.865 -105.964 1.00 45.03 562 ALA A C 1
ATOM 4341 O O . ALA A 1 562 ? 65.057 -6.047 -104.956 1.00 45.03 562 ALA A O 1
ATOM 4342 N N . GLU A 1 563 ? 67.083 -5.792 -105.926 1.00 45.84 563 GLU A N 1
ATOM 4343 C CA . GLU A 1 563 ? 67.811 -5.899 -104.662 1.00 45.84 563 GLU A CA 1
ATOM 4344 C C . GLU A 1 563 ? 67.265 -4.860 -103.680 1.00 45.84 563 GLU A C 1
ATOM 4346 O O . GLU A 1 563 ? 67.267 -3.662 -103.976 1.00 45.84 563 GLU A O 1
ATOM 4351 N N . GLN A 1 564 ? 66.804 -5.307 -102.506 1.00 54.66 564 GLN A N 1
ATOM 4352 C CA . GLN A 1 564 ? 66.489 -4.369 -101.434 1.00 54.66 564 GLN A CA 1
ATOM 4353 C C . GLN A 1 564 ? 67.745 -3.531 -101.165 1.00 54.66 564 GLN A C 1
ATOM 4355 O O . GLN A 1 564 ? 68.833 -4.113 -101.083 1.00 54.66 564 GLN A O 1
ATOM 4360 N N . PRO A 1 565 ? 67.629 -2.193 -101.065 1.00 57.44 565 PRO A N 1
ATOM 4361 C CA . PRO A 1 565 ? 68.785 -1.315 -100.985 1.00 57.44 565 PRO A CA 1
ATOM 4362 C C . PRO A 1 565 ? 69.620 -1.679 -99.759 1.00 57.44 565 PRO A C 1
ATOM 4364 O O . PRO A 1 565 ? 69.233 -1.430 -98.618 1.00 57.44 565 PRO A O 1
ATOM 4367 N N . LYS A 1 566 ? 70.771 -2.307 -100.011 1.00 59.19 566 LYS A N 1
ATOM 4368 C CA . LYS A 1 566 ? 71.730 -2.692 -98.981 1.00 59.19 566 LYS A CA 1
ATOM 4369 C C . LYS A 1 566 ? 72.291 -1.404 -98.393 1.00 59.19 566 LYS A C 1
ATOM 4371 O O . LYS A 1 566 ? 73.077 -0.729 -99.055 1.00 59.19 566 LYS A O 1
ATOM 4376 N N . TYR A 1 567 ? 71.855 -1.069 -97.178 1.00 61.94 567 TYR A N 1
ATOM 4377 C CA . TYR A 1 567 ? 72.389 0.047 -96.399 1.00 61.94 567 TYR A CA 1
ATOM 4378 C C . TYR A 1 567 ? 73.916 0.049 -96.482 1.00 61.94 567 TYR A C 1
ATOM 4380 O O . TYR A 1 567 ? 74.547 -0.988 -96.247 1.00 61.94 567 TYR A O 1
ATOM 4388 N N . THR A 1 568 ? 74.519 1.192 -96.817 1.00 70.94 568 THR A N 1
ATOM 4389 C CA . THR A 1 568 ? 75.979 1.287 -96.759 1.00 70.94 568 THR A CA 1
ATOM 4390 C C . THR A 1 568 ? 76.436 1.124 -95.310 1.00 70.94 568 THR A C 1
ATOM 4392 O O . THR A 1 568 ? 75.651 1.289 -94.371 1.00 70.94 568 THR A O 1
ATOM 4395 N N . THR A 1 569 ? 77.721 0.837 -95.094 1.00 69.06 569 THR A N 1
ATOM 4396 C CA . THR A 1 569 ? 78.282 0.836 -93.734 1.00 69.06 569 THR A CA 1
ATOM 4397 C C . THR A 1 569 ? 78.011 2.163 -93.027 1.00 69.06 569 THR A C 1
ATOM 4399 O O . THR A 1 569 ? 77.648 2.149 -91.859 1.00 69.06 569 THR A O 1
ATOM 4402 N N . HIS A 1 570 ? 78.077 3.290 -93.743 1.00 73.50 570 HIS A N 1
ATOM 4403 C CA . HIS A 1 570 ? 77.719 4.609 -93.223 1.00 73.50 570 HIS A CA 1
ATOM 4404 C C . HIS A 1 570 ? 76.238 4.716 -92.815 1.00 73.50 570 HIS A C 1
ATOM 4406 O O . HIS A 1 570 ? 75.949 5.261 -91.753 1.00 73.50 570 HIS A O 1
ATOM 4412 N N . ASP A 1 571 ? 75.302 4.179 -93.602 1.00 71.19 571 ASP A N 1
ATOM 4413 C CA . ASP A 1 571 ? 73.863 4.262 -93.296 1.00 71.19 571 ASP A CA 1
ATOM 4414 C C . ASP A 1 571 ? 73.464 3.348 -92.134 1.00 71.19 571 ASP A C 1
ATOM 4416 O O . ASP A 1 571 ? 72.653 3.734 -91.295 1.00 71.19 571 ASP A O 1
ATOM 4420 N N . TRP A 1 572 ? 74.072 2.159 -92.042 1.00 73.00 572 TRP A N 1
ATOM 4421 C CA . TRP A 1 572 ? 73.946 1.267 -90.885 1.00 73.00 572 TRP A CA 1
ATOM 4422 C C . TRP A 1 572 ? 74.440 1.962 -89.609 1.00 73.00 572 TRP A C 1
ATOM 4424 O O . TRP A 1 572 ? 73.753 1.973 -88.590 1.00 73.00 572 TRP A O 1
ATOM 4434 N N . ASP A 1 573 ? 75.600 2.611 -89.691 1.00 74.56 573 ASP A N 1
ATOM 4435 C CA . ASP A 1 573 ? 76.265 3.290 -88.579 1.00 74.56 573 ASP A CA 1
ATOM 4436 C C . ASP A 1 573 ? 75.520 4.584 -88.173 1.00 74.56 573 ASP A C 1
ATOM 4438 O O . ASP A 1 573 ? 75.383 4.891 -86.989 1.00 74.56 573 ASP A O 1
ATOM 4442 N N . ALA A 1 574 ? 74.938 5.309 -89.136 1.00 75.75 574 ALA A N 1
ATOM 4443 C CA . ALA A 1 574 ? 74.073 6.468 -88.903 1.00 75.75 574 ALA A CA 1
ATOM 4444 C C . ALA A 1 574 ? 72.705 6.078 -88.315 1.00 75.75 574 ALA A C 1
ATOM 4446 O O . ALA A 1 574 ? 72.259 6.699 -87.347 1.00 75.75 574 ALA A O 1
ATOM 4447 N N . ASN A 1 575 ? 72.058 5.030 -88.839 1.00 79.62 575 ASN A N 1
ATOM 4448 C CA . ASN A 1 575 ? 70.809 4.509 -88.287 1.00 79.62 575 ASN A CA 1
ATOM 4449 C C . ASN A 1 575 ? 71.018 3.969 -86.868 1.00 79.62 575 ASN A C 1
ATOM 4451 O O . ASN A 1 575 ? 70.241 4.305 -85.984 1.00 79.62 575 ASN A O 1
ATOM 4455 N N . ASN A 1 576 ? 72.093 3.219 -86.609 1.00 77.31 576 ASN A N 1
ATOM 4456 C CA . ASN A 1 576 ? 72.395 2.722 -85.266 1.00 77.31 576 ASN A CA 1
ATOM 4457 C C . ASN A 1 576 ? 72.768 3.848 -84.295 1.00 77.31 576 ASN A C 1
ATOM 4459 O O . ASN A 1 576 ? 72.321 3.818 -83.150 1.00 77.31 576 ASN A O 1
ATOM 4463 N N . ARG A 1 577 ? 73.495 4.889 -84.732 1.00 77.06 577 ARG A N 1
ATOM 4464 C CA . ARG A 1 577 ? 73.681 6.106 -83.919 1.00 77.06 577 ARG A CA 1
ATOM 4465 C C . ARG A 1 577 ? 72.350 6.790 -83.601 1.00 77.06 577 ARG A C 1
ATOM 4467 O O . ARG A 1 577 ? 72.144 7.172 -82.455 1.00 77.06 577 ARG A O 1
ATOM 4474 N N . SER A 1 578 ? 71.438 6.895 -84.568 1.00 78.50 578 SER A N 1
ATOM 4475 C CA . SER A 1 578 ? 70.103 7.480 -84.370 1.00 78.50 578 SER A CA 1
ATOM 4476 C C . SER A 1 578 ? 69.227 6.642 -83.426 1.00 78.50 578 SER A C 1
ATOM 4478 O O . SER A 1 578 ? 68.674 7.174 -82.467 1.00 78.50 578 SER A O 1
ATOM 4480 N N . GLN A 1 579 ? 69.178 5.320 -83.620 1.00 76.88 579 GLN A N 1
ATOM 4481 C CA . GLN A 1 579 ? 68.481 4.359 -82.755 1.00 76.88 579 GLN A CA 1
ATOM 4482 C C . GLN A 1 579 ? 69.035 4.385 -81.324 1.00 76.88 579 GLN A C 1
ATOM 4484 O O . GLN A 1 579 ? 68.261 4.397 -80.369 1.00 76.88 579 GLN A O 1
ATOM 4489 N N . ASN A 1 580 ? 70.360 4.460 -81.160 1.00 78.06 580 ASN A N 1
ATOM 4490 C CA . ASN A 1 580 ? 71.007 4.562 -79.852 1.00 78.06 580 ASN A CA 1
ATOM 4491 C C . ASN A 1 580 ? 70.681 5.902 -79.170 1.00 78.06 580 ASN A C 1
ATOM 4493 O O . ASN A 1 580 ? 70.240 5.911 -78.027 1.00 78.06 580 ASN A O 1
ATOM 4497 N N . LEU A 1 581 ? 70.792 7.031 -79.881 1.00 80.94 581 LEU A N 1
ATOM 4498 C CA . LEU A 1 581 ? 70.393 8.347 -79.361 1.00 80.94 581 LEU A CA 1
ATOM 4499 C C . LEU A 1 581 ? 68.903 8.400 -78.985 1.00 80.94 581 LEU A C 1
ATOM 4501 O O . LEU A 1 581 ? 68.557 8.975 -77.956 1.00 80.94 581 LEU A O 1
ATOM 4505 N N . PHE A 1 582 ? 68.028 7.765 -79.768 1.00 80.75 582 PHE A N 1
ATOM 4506 C CA . PHE A 1 582 ? 66.603 7.638 -79.457 1.00 80.75 582 PHE A CA 1
ATOM 4507 C C . PHE A 1 582 ? 66.357 6.752 -78.227 1.00 80.75 582 PHE A C 1
ATOM 4509 O O . PHE A 1 582 ? 65.562 7.114 -77.362 1.00 80.75 582 PHE A O 1
ATOM 4516 N N . SER A 1 583 ? 67.084 5.640 -78.101 1.00 79.31 583 SER A N 1
ATOM 4517 C CA . SER A 1 583 ? 67.024 4.743 -76.938 1.00 79.31 583 SER A CA 1
ATOM 4518 C C . SER A 1 583 ? 67.495 5.445 -75.664 1.00 79.31 583 SER A C 1
ATOM 4520 O O . SER A 1 583 ? 66.806 5.389 -74.651 1.00 79.31 583 SER A O 1
ATOM 4522 N N . ILE A 1 584 ? 68.599 6.194 -75.734 1.00 84.00 584 ILE A N 1
ATOM 4523 C CA . ILE A 1 584 ? 69.113 7.032 -74.640 1.00 84.00 584 ILE A CA 1
ATOM 4524 C C . ILE A 1 584 ? 68.107 8.139 -74.282 1.00 84.00 584 ILE A C 1
ATOM 4526 O O . ILE A 1 584 ? 67.869 8.402 -73.106 1.00 84.00 584 ILE A O 1
ATOM 4530 N N . ALA A 1 585 ? 67.461 8.766 -75.271 1.00 82.12 585 ALA A N 1
ATOM 4531 C CA . ALA A 1 585 ? 66.426 9.771 -75.027 1.00 82.12 585 ALA A CA 1
ATOM 4532 C C . ALA A 1 585 ? 65.154 9.178 -74.387 1.00 82.12 585 ALA A C 1
ATOM 4534 O O . ALA A 1 585 ? 64.525 9.847 -73.563 1.00 82.12 585 ALA A O 1
ATOM 4535 N N . GLN A 1 586 ? 64.790 7.932 -74.721 1.00 83.38 586 GLN A N 1
ATOM 4536 C CA . GLN A 1 586 ? 63.708 7.202 -74.055 1.00 83.38 586 GLN A CA 1
ATOM 4537 C C . GLN A 1 586 ? 64.093 6.736 -72.648 1.00 83.38 586 GLN A C 1
ATOM 4539 O O . GLN A 1 586 ? 63.268 6.866 -71.750 1.00 83.38 586 GLN A O 1
ATOM 4544 N N . GLN A 1 587 ? 65.327 6.276 -72.421 1.00 85.88 587 GLN A N 1
ATOM 4545 C CA . GLN A 1 587 ? 65.846 5.962 -71.083 1.00 85.88 587 GLN A CA 1
ATOM 4546 C C . GLN A 1 587 ? 65.805 7.206 -70.190 1.00 85.88 587 GLN A C 1
ATOM 4548 O O . GLN A 1 587 ? 65.103 7.206 -69.189 1.00 85.88 587 GLN A O 1
ATOM 4553 N N . ALA A 1 588 ? 66.374 8.328 -70.639 1.00 86.31 588 ALA A N 1
ATOM 4554 C CA . ALA A 1 588 ? 66.321 9.590 -69.901 1.00 86.31 588 ALA A CA 1
ATOM 4555 C C . ALA A 1 588 ? 64.890 10.143 -69.704 1.00 86.31 588 ALA A C 1
ATOM 4557 O O . ALA A 1 588 ? 64.675 11.002 -68.848 1.00 86.31 588 ALA A O 1
ATOM 4558 N N . LEU A 1 589 ? 63.901 9.705 -70.496 1.00 89.19 589 LEU A N 1
ATOM 4559 C CA . LEU A 1 589 ? 62.483 9.983 -70.245 1.00 89.19 589 LEU A CA 1
ATOM 4560 C C . LEU A 1 589 ? 61.892 9.023 -69.205 1.00 89.19 589 LEU A C 1
ATOM 4562 O O . LEU A 1 589 ? 61.166 9.484 -68.328 1.00 89.19 589 LEU A O 1
ATOM 4566 N N . ALA A 1 590 ? 62.218 7.732 -69.276 1.00 84.25 590 ALA A N 1
ATOM 4567 C CA . ALA A 1 590 ? 61.830 6.735 -68.287 1.00 84.25 590 ALA A CA 1
ATOM 4568 C C . ALA A 1 590 ? 62.390 7.084 -66.901 1.00 84.25 590 ALA A C 1
ATOM 4570 O O . ALA A 1 590 ? 61.617 7.119 -65.955 1.00 84.25 590 ALA A O 1
ATOM 4571 N N . ASP A 1 591 ? 63.664 7.467 -66.794 1.00 90.31 591 ASP A N 1
ATOM 4572 C CA . ASP A 1 591 ? 64.306 7.881 -65.539 1.00 90.31 591 ASP A CA 1
ATOM 4573 C C . ASP A 1 591 ? 63.594 9.089 -64.903 1.00 90.31 591 ASP A C 1
ATOM 4575 O O . ASP A 1 591 ? 63.355 9.115 -63.697 1.00 90.31 591 ASP A O 1
ATOM 4579 N N . ARG A 1 592 ? 63.173 10.073 -65.716 1.00 88.94 592 ARG A N 1
ATOM 4580 C CA . ARG A 1 592 ? 62.360 11.210 -65.242 1.00 88.94 592 ARG A CA 1
ATOM 4581 C C . ARG A 1 592 ? 60.964 10.785 -64.790 1.00 88.94 592 ARG A C 1
ATOM 4583 O O . ARG A 1 592 ? 60.473 11.309 -63.796 1.00 88.94 592 ARG A O 1
ATOM 4590 N N . VAL A 1 593 ? 60.320 9.863 -65.508 1.00 89.06 593 VAL A N 1
ATOM 4591 C CA . VAL A 1 593 ? 58.995 9.339 -65.136 1.00 89.06 593 VAL A CA 1
ATOM 4592 C C . VAL A 1 593 ? 59.078 8.483 -63.872 1.00 89.06 593 VAL A C 1
ATOM 4594 O O . VAL A 1 593 ? 58.188 8.589 -63.035 1.00 89.06 593 VAL A O 1
ATOM 4597 N N . ILE A 1 594 ? 60.139 7.692 -63.698 1.00 89.88 594 ILE A N 1
ATOM 4598 C CA . ILE A 1 594 ? 60.419 6.922 -62.481 1.00 89.88 594 ILE A CA 1
ATOM 4599 C C . ILE A 1 594 ? 60.643 7.885 -61.316 1.00 89.88 594 ILE A C 1
ATOM 4601 O O . ILE A 1 594 ? 59.889 7.820 -60.356 1.00 89.88 594 ILE A O 1
ATOM 4605 N N . SER A 1 595 ? 61.568 8.841 -61.437 1.00 90.62 595 SER A N 1
ATOM 4606 C CA . SER A 1 595 ? 61.893 9.779 -60.353 1.00 90.62 595 SER A CA 1
ATOM 4607 C C . SER A 1 595 ? 60.705 10.657 -59.929 1.00 90.62 595 SER A C 1
ATOM 4609 O O . SER A 1 595 ? 60.474 10.829 -58.733 1.00 90.62 595 SER A O 1
ATOM 4611 N N . GLU A 1 596 ? 59.893 11.160 -60.868 1.00 91.12 596 GLU A N 1
ATOM 4612 C CA . GLU A 1 596 ? 58.666 11.898 -60.520 1.00 91.12 596 GLU A CA 1
ATOM 4613 C C . GLU A 1 596 ? 57.577 10.957 -59.963 1.00 91.12 596 GLU A C 1
ATOM 4615 O O . GLU A 1 596 ? 56.822 11.359 -59.082 1.00 91.12 596 GLU A O 1
ATOM 4620 N N . SER A 1 597 ? 57.514 9.688 -60.391 1.00 90.50 597 SER A N 1
ATOM 4621 C CA . SER A 1 597 ? 56.601 8.699 -59.790 1.00 90.50 597 SER A CA 1
ATOM 4622 C C . SER A 1 597 ? 57.009 8.331 -58.364 1.00 90.50 597 SER A C 1
ATOM 4624 O O . SER A 1 597 ? 56.148 8.271 -57.496 1.00 90.50 597 SER A O 1
ATOM 4626 N N . GLU A 1 598 ? 58.300 8.116 -58.102 1.00 92.38 598 GLU A N 1
ATOM 4627 C CA . GLU A 1 598 ? 58.861 7.868 -56.768 1.00 92.38 598 GLU A CA 1
ATOM 4628 C C . GLU A 1 598 ? 58.602 9.061 -55.847 1.00 92.38 598 GLU A C 1
ATOM 4630 O O . GLU A 1 598 ? 58.074 8.885 -54.750 1.00 92.38 598 GLU A O 1
ATOM 4635 N N . ARG A 1 599 ? 58.850 10.284 -56.336 1.00 92.75 599 ARG A N 1
ATOM 4636 C CA . ARG A 1 599 ? 58.503 11.512 -55.619 1.00 92.75 599 ARG A CA 1
ATOM 4637 C C . ARG A 1 599 ? 57.009 11.581 -55.298 1.00 92.75 599 ARG A C 1
ATOM 4639 O O . ARG A 1 599 ? 56.668 11.814 -54.147 1.00 92.75 599 ARG A O 1
ATOM 4646 N N . ILE A 1 600 ? 56.119 11.365 -56.270 1.00 90.31 600 ILE A N 1
ATOM 4647 C CA . ILE A 1 600 ? 54.661 11.383 -56.043 1.00 90.31 600 ILE A CA 1
ATOM 4648 C C . ILE A 1 600 ? 54.245 10.282 -55.056 1.00 90.31 600 ILE A C 1
ATOM 4650 O O . ILE A 1 600 ? 53.371 10.506 -54.219 1.00 90.31 600 ILE A O 1
ATOM 4654 N N . ILE A 1 601 ? 54.870 9.105 -55.116 1.00 89.00 601 ILE A N 1
ATOM 4655 C CA . ILE A 1 601 ? 54.649 7.997 -54.179 1.00 89.00 601 ILE A CA 1
ATOM 4656 C C . ILE A 1 601 ? 55.057 8.395 -52.753 1.00 89.00 601 ILE A C 1
ATOM 4658 O O . ILE A 1 601 ? 54.314 8.108 -51.817 1.00 89.00 601 ILE A O 1
ATOM 4662 N N . ASP A 1 602 ? 56.183 9.079 -52.561 1.00 90.62 602 ASP A N 1
ATOM 4663 C CA . ASP A 1 602 ? 56.626 9.501 -51.227 1.00 90.62 602 ASP A CA 1
ATOM 4664 C C . ASP A 1 602 ? 55.870 10.741 -50.714 1.00 90.62 602 ASP A C 1
ATOM 4666 O O . ASP A 1 602 ? 55.487 10.774 -49.546 1.00 90.62 602 ASP A O 1
ATOM 4670 N N . GLU A 1 603 ? 55.531 11.695 -51.585 1.00 91.88 603 GLU A N 1
ATOM 4671 C CA . GLU A 1 603 ? 54.674 12.857 -51.290 1.00 91.88 603 GLU A CA 1
ATOM 4672 C C . GLU A 1 603 ? 53.251 12.407 -50.880 1.00 91.88 603 GLU A C 1
ATOM 4674 O O . GLU A 1 603 ? 52.679 12.917 -49.912 1.00 91.88 603 GLU A O 1
ATOM 4679 N N . THR A 1 604 ? 52.702 11.372 -51.533 1.00 89.06 604 THR A N 1
ATOM 4680 C CA . THR A 1 604 ? 51.399 10.779 -51.164 1.00 89.06 604 THR A CA 1
ATOM 4681 C C . THR A 1 604 ? 51.465 9.884 -49.926 1.00 89.06 604 THR A C 1
ATOM 4683 O O . THR A 1 604 ? 50.538 9.934 -49.119 1.00 89.06 604 THR A O 1
ATOM 4686 N N . LYS A 1 605 ? 52.545 9.117 -49.693 1.00 88.06 605 LYS A N 1
ATOM 4687 C CA . LYS A 1 605 ? 52.761 8.413 -48.407 1.00 88.06 605 LYS A CA 1
ATOM 4688 C C . LYS A 1 605 ? 52.817 9.396 -47.238 1.00 88.06 605 LYS A C 1
ATOM 4690 O O . LYS A 1 605 ? 52.165 9.166 -46.225 1.00 88.06 605 LYS A O 1
ATOM 4695 N N . HIS A 1 606 ? 53.596 10.469 -47.383 1.00 88.50 606 HIS A N 1
ATOM 4696 C CA . HIS A 1 606 ? 53.811 11.476 -46.346 1.00 88.50 606 HIS A CA 1
ATOM 4697 C C . HIS A 1 606 ? 52.489 12.131 -45.943 1.00 88.50 606 HIS A C 1
ATOM 4699 O O . HIS A 1 606 ? 52.096 12.030 -44.783 1.00 88.50 606 HIS A O 1
ATOM 4705 N N . THR A 1 607 ? 51.760 12.684 -46.914 1.00 89.75 607 THR A N 1
ATOM 4706 C CA . THR A 1 607 ? 50.464 13.342 -46.679 1.00 89.75 607 THR A CA 1
ATOM 4707 C C . THR A 1 607 ? 49.374 12.378 -46.194 1.00 89.75 607 THR A C 1
ATOM 4709 O O . THR A 1 607 ? 48.544 12.759 -45.369 1.00 89.75 607 THR A O 1
ATOM 4712 N N . THR A 1 608 ? 49.386 11.110 -46.631 1.00 87.31 608 THR A N 1
ATOM 4713 C CA . THR A 1 608 ? 48.463 10.079 -46.112 1.00 87.31 608 THR A CA 1
ATOM 4714 C C . THR A 1 608 ? 48.745 9.763 -44.642 1.00 87.31 608 THR A C 1
ATOM 4716 O O . THR A 1 608 ? 47.808 9.671 -43.851 1.00 87.31 608 THR A O 1
ATOM 4719 N N . ASN A 1 609 ? 50.019 9.621 -44.261 1.00 87.56 609 ASN A N 1
ATOM 4720 C CA . ASN A 1 609 ? 50.407 9.356 -42.874 1.00 87.56 609 ASN A CA 1
ATOM 4721 C C . ASN A 1 609 ? 50.119 10.562 -41.967 1.00 87.56 609 ASN A C 1
ATOM 4723 O O . ASN A 1 609 ? 49.549 10.376 -40.899 1.00 87.56 609 ASN A O 1
ATOM 4727 N N . GLU A 1 610 ? 50.427 11.787 -42.404 1.00 90.06 610 GLU A N 1
ATOM 4728 C CA . GLU A 1 610 ? 50.105 13.010 -41.652 1.00 90.06 610 GLU A CA 1
ATOM 4729 C C . GLU A 1 610 ? 48.600 13.157 -41.413 1.00 90.06 610 GLU A C 1
ATOM 4731 O O . GLU A 1 610 ? 48.177 13.371 -40.281 1.00 90.06 610 GLU A O 1
ATOM 4736 N N . CYS A 1 611 ? 47.779 12.969 -42.453 1.00 87.94 611 CYS A N 1
ATOM 4737 C CA . CYS A 1 611 ? 46.323 13.032 -42.328 1.00 87.94 611 CYS A CA 1
ATOM 4738 C C . CYS A 1 611 ? 45.783 11.948 -41.376 1.00 87.94 611 CYS A C 1
ATOM 4740 O O . CYS A 1 611 ? 44.915 12.227 -40.549 1.00 87.94 611 CYS A O 1
ATOM 4742 N N . LYS A 1 612 ? 46.333 10.727 -41.437 1.00 89.25 612 LYS A N 1
ATOM 4743 C CA . LYS A 1 612 ? 45.998 9.643 -40.504 1.00 89.25 612 LYS A CA 1
ATOM 4744 C C . LYS A 1 612 ? 46.389 9.996 -39.063 1.00 89.25 612 LYS A C 1
ATOM 4746 O O . LYS A 1 612 ? 45.605 9.772 -38.148 1.00 89.25 612 LYS A O 1
ATOM 4751 N N . ASP A 1 613 ? 47.588 10.524 -38.842 1.00 89.50 613 ASP A N 1
ATOM 4752 C CA . ASP A 1 613 ? 48.097 10.819 -37.500 1.00 89.50 613 ASP A CA 1
ATOM 4753 C C . ASP A 1 613 ? 47.426 12.060 -36.877 1.00 89.50 613 ASP A C 1
ATOM 4755 O O . ASP A 1 613 ? 47.234 12.091 -35.658 1.00 89.50 613 ASP A O 1
ATOM 4759 N N . GLU A 1 614 ? 46.972 13.028 -37.689 1.00 92.50 614 GLU A N 1
ATOM 4760 C CA . GLU A 1 614 ? 46.072 14.103 -37.243 1.00 92.50 614 GLU A CA 1
ATOM 4761 C C . GLU A 1 614 ? 44.696 13.549 -36.839 1.00 92.50 614 GLU A C 1
ATOM 4763 O O . GLU A 1 614 ? 44.206 13.872 -35.756 1.00 92.50 614 GLU A O 1
ATOM 4768 N N . VAL A 1 615 ? 44.079 12.681 -37.651 1.00 90.50 615 VAL A N 1
ATOM 4769 C CA . VAL A 1 615 ? 42.778 12.070 -37.315 1.00 90.50 615 VAL A CA 1
ATOM 4770 C C . VAL A 1 615 ? 42.871 11.223 -36.042 1.00 90.50 615 VAL A C 1
ATOM 4772 O O . VAL A 1 615 ? 42.027 11.372 -35.158 1.00 90.50 615 VAL A O 1
ATOM 4775 N N . ASP A 1 616 ? 43.919 10.410 -35.879 1.00 91.56 616 ASP A N 1
ATOM 4776 C CA . ASP A 1 616 ? 44.150 9.668 -34.635 1.00 91.56 616 ASP A CA 1
ATOM 4777 C C . ASP A 1 616 ? 44.351 10.604 -33.428 1.00 91.56 616 ASP A C 1
ATOM 4779 O O . ASP A 1 616 ? 43.964 10.268 -32.307 1.00 91.56 616 ASP A O 1
ATOM 4783 N N . PHE A 1 617 ? 44.979 11.769 -33.617 1.00 93.31 617 PHE A N 1
ATOM 4784 C CA . PHE A 1 617 ? 45.116 12.771 -32.558 1.00 93.31 617 PHE A CA 1
ATOM 4785 C C . PHE A 1 617 ? 43.751 13.363 -32.173 1.00 93.31 617 PHE A C 1
ATOM 4787 O O . PHE A 1 617 ? 43.421 13.380 -30.987 1.00 93.31 617 PHE A O 1
ATOM 4794 N N . ARG A 1 618 ? 42.917 13.742 -33.152 1.00 91.56 618 ARG A N 1
ATOM 4795 C CA . ARG A 1 618 ? 41.552 14.250 -32.908 1.00 91.56 618 ARG A CA 1
ATOM 4796 C C . ARG A 1 618 ? 40.639 13.220 -32.244 1.00 91.56 618 ARG A C 1
ATOM 4798 O O . ARG A 1 618 ? 39.875 13.578 -31.352 1.00 91.56 618 ARG A O 1
ATOM 4805 N N . LEU A 1 619 ? 40.744 11.944 -32.622 1.00 90.75 619 LEU A N 1
ATOM 4806 C CA . LEU A 1 619 ? 40.023 10.856 -31.954 1.00 90.75 619 LEU A CA 1
ATOM 4807 C C . LEU A 1 619 ? 40.433 10.731 -30.478 1.00 90.75 619 LEU A C 1
ATOM 4809 O O . LEU A 1 619 ? 39.568 10.568 -29.622 1.00 90.75 619 LEU A O 1
ATOM 4813 N N . ARG A 1 620 ? 41.727 10.873 -30.153 1.00 93.50 620 ARG A N 1
ATOM 4814 C CA . ARG A 1 620 ? 42.201 10.869 -28.756 1.00 93.50 620 ARG A CA 1
ATOM 4815 C C . ARG A 1 620 ? 41.696 12.073 -27.957 1.00 93.50 620 ARG A C 1
ATOM 4817 O O . ARG A 1 620 ? 41.229 11.869 -26.841 1.00 93.50 620 ARG A O 1
ATOM 4824 N N . GLU A 1 621 ? 41.734 13.287 -28.516 1.00 93.50 621 GLU A N 1
ATOM 4825 C CA . GLU A 1 621 ? 41.124 14.472 -27.879 1.00 93.50 621 GLU A CA 1
ATOM 4826 C C . GLU A 1 621 ? 39.636 14.223 -27.579 1.00 93.50 621 GLU A C 1
ATOM 4828 O O . GLU A 1 621 ? 39.180 14.409 -26.450 1.00 93.50 621 GLU A O 1
ATOM 4833 N N . ARG A 1 622 ? 38.891 13.706 -28.565 1.00 91.69 622 ARG A N 1
ATOM 4834 C CA . ARG A 1 622 ? 37.453 13.464 -28.431 1.00 91.69 622 ARG A CA 1
ATOM 4835 C C . ARG A 1 622 ? 37.108 12.369 -27.419 1.00 91.69 622 ARG A C 1
ATOM 4837 O O . ARG A 1 622 ? 36.111 12.496 -26.710 1.00 91.69 622 ARG A O 1
ATOM 4844 N N . ILE A 1 623 ? 37.916 11.316 -27.310 1.00 92.69 623 ILE A N 1
ATOM 4845 C CA . ILE A 1 623 ? 37.733 10.279 -26.284 1.00 92.69 623 ILE A CA 1
ATOM 4846 C C . ILE A 1 623 ? 37.855 10.881 -24.876 1.00 92.69 623 ILE A C 1
ATOM 4848 O O . ILE A 1 623 ? 37.034 10.557 -24.017 1.00 92.69 623 ILE A O 1
ATOM 4852 N N . GLU A 1 624 ? 38.807 11.789 -24.637 1.00 95.06 624 GLU A N 1
ATOM 4853 C CA . GLU A 1 624 ? 38.941 12.471 -23.341 1.00 95.06 624 GLU A CA 1
ATOM 4854 C C . GLU A 1 624 ? 37.771 13.431 -23.056 1.00 95.06 624 GLU A C 1
ATOM 4856 O O . GLU A 1 624 ? 37.238 13.411 -21.944 1.00 95.06 624 GLU A O 1
ATOM 4861 N N . ASP A 1 625 ? 37.276 14.177 -24.052 1.00 91.81 625 ASP A N 1
ATOM 4862 C CA . ASP A 1 625 ? 36.047 14.983 -23.914 1.00 91.81 625 ASP A CA 1
ATOM 4863 C C . ASP A 1 625 ? 34.836 14.124 -23.503 1.00 91.81 625 ASP A C 1
ATOM 4865 O O . ASP A 1 625 ? 34.060 14.491 -22.612 1.00 91.81 625 ASP A O 1
ATOM 4869 N N . ILE A 1 626 ? 34.654 12.959 -24.139 1.00 92.94 626 ILE A N 1
ATOM 4870 C CA . ILE A 1 626 ? 33.540 12.051 -23.831 1.00 92.94 626 ILE A CA 1
ATOM 4871 C C . ILE A 1 626 ? 33.724 11.423 -22.440 1.00 92.94 626 ILE A C 1
ATOM 4873 O O . ILE A 1 626 ? 32.748 11.333 -21.692 1.00 92.94 626 ILE A O 1
ATOM 4877 N N . ARG A 1 627 ? 34.955 11.047 -22.056 1.00 94.81 627 ARG A N 1
ATOM 4878 C CA . ARG A 1 627 ? 35.293 10.544 -20.709 1.00 94.81 627 ARG A CA 1
ATOM 4879 C C . ARG A 1 627 ? 34.988 11.584 -19.629 1.00 94.81 627 ARG A C 1
ATOM 4881 O O . ARG A 1 627 ? 34.279 11.262 -18.680 1.00 94.81 627 ARG A O 1
ATOM 4888 N N . PHE A 1 628 ? 35.403 12.839 -19.812 1.00 94.62 628 PHE A N 1
ATOM 4889 C CA . PHE A 1 628 ? 35.079 13.937 -18.894 1.00 94.62 628 PHE A CA 1
ATOM 4890 C C . PHE A 1 628 ? 33.560 14.114 -18.720 1.00 94.62 628 PHE A C 1
ATOM 4892 O O . PHE A 1 628 ? 33.060 14.220 -17.599 1.00 94.62 628 PHE A O 1
ATOM 4899 N N . ARG A 1 629 ? 32.793 14.080 -19.820 1.00 92.81 629 ARG A N 1
ATOM 4900 C CA . ARG A 1 629 ? 31.324 14.183 -19.764 1.00 92.81 629 ARG A CA 1
ATOM 4901 C C . ARG A 1 629 ? 30.649 12.968 -19.130 1.00 92.81 629 ARG A C 1
ATOM 4903 O O . ARG A 1 629 ? 29.667 13.146 -18.413 1.00 92.81 629 ARG A O 1
ATOM 4910 N N . ARG A 1 630 ? 31.168 11.758 -19.351 1.00 94.56 630 ARG A N 1
ATOM 4911 C CA . ARG A 1 630 ? 30.733 10.538 -18.654 1.00 94.56 630 ARG A CA 1
ATOM 4912 C C . ARG A 1 630 ? 30.964 10.663 -17.147 1.00 94.56 630 ARG A C 1
ATOM 4914 O O . ARG A 1 630 ? 30.070 10.332 -16.377 1.00 94.56 630 ARG A O 1
ATOM 4921 N N . ASP A 1 631 ? 32.119 11.159 -16.720 1.00 94.69 631 ASP A N 1
ATOM 4922 C CA . ASP A 1 631 ? 32.484 11.190 -15.298 1.00 94.69 631 ASP A CA 1
ATOM 4923 C C . ASP A 1 631 ? 31.656 12.220 -14.507 1.00 94.69 631 ASP A C 1
ATOM 4925 O O . ASP A 1 631 ? 31.243 11.941 -13.378 1.00 94.69 631 ASP A O 1
ATOM 4929 N N . GLU A 1 632 ? 31.290 13.346 -15.131 1.00 95.00 632 GLU A N 1
ATOM 4930 C CA . GLU A 1 632 ? 30.301 14.287 -14.582 1.00 95.00 632 GLU A CA 1
ATOM 4931 C C . GLU A 1 632 ? 28.899 13.649 -14.483 1.00 95.00 632 GLU A C 1
ATOM 4933 O O . GLU A 1 632 ? 28.272 13.696 -13.424 1.00 95.00 632 GLU A O 1
ATOM 4938 N N . LEU A 1 633 ? 28.420 12.961 -15.531 1.00 94.50 633 LEU A N 1
ATOM 4939 C CA . LEU A 1 633 ? 27.156 12.206 -15.476 1.00 94.50 633 LEU A CA 1
ATOM 4940 C C . LEU A 1 633 ? 27.172 11.144 -14.350 1.00 94.50 633 LEU A C 1
ATOM 4942 O O . LEU A 1 633 ? 26.181 10.989 -13.633 1.00 94.50 633 LEU A O 1
ATOM 4946 N N . GLN A 1 634 ? 28.299 10.449 -14.139 1.00 95.31 634 GLN A N 1
ATOM 4947 C CA . GLN A 1 634 ? 28.478 9.489 -13.038 1.00 95.31 634 GLN A CA 1
ATOM 4948 C C . GLN A 1 634 ? 28.540 10.158 -11.656 1.00 95.31 634 GLN A C 1
ATOM 4950 O O . GLN A 1 634 ? 28.181 9.529 -10.657 1.00 95.31 634 GLN A O 1
ATOM 4955 N N . HIS A 1 635 ? 29.002 11.406 -11.545 1.00 95.56 635 HIS A N 1
ATOM 4956 C CA . HIS A 1 635 ? 28.900 12.168 -10.299 1.00 95.56 635 HIS A CA 1
ATOM 4957 C C . HIS A 1 635 ? 27.442 12.518 -9.994 1.00 95.56 635 HIS A C 1
ATOM 4959 O O . HIS A 1 635 ? 26.948 12.157 -8.926 1.00 95.56 635 HIS A O 1
ATOM 4965 N N . GLN A 1 636 ? 26.735 13.120 -10.950 1.00 96.06 636 GLN A N 1
ATOM 4966 C CA . GLN A 1 636 ? 25.349 13.564 -10.773 1.00 96.06 636 GLN A CA 1
ATOM 4967 C C . GLN A 1 636 ? 24.393 12.388 -10.517 1.00 96.06 636 GLN A C 1
ATOM 4969 O O . GLN A 1 636 ? 23.508 12.486 -9.666 1.00 96.06 636 GLN A O 1
ATOM 4974 N N . LYS A 1 637 ? 24.620 11.229 -11.158 1.00 94.62 637 LYS A N 1
ATOM 4975 C CA . LYS A 1 637 ? 23.875 9.992 -10.864 1.00 94.62 637 LYS A CA 1
ATOM 4976 C C . LYS A 1 637 ? 24.062 9.529 -9.411 1.00 94.62 637 LYS A C 1
ATOM 4978 O O . LYS A 1 637 ? 23.103 9.065 -8.796 1.00 94.62 637 LYS A O 1
ATOM 4983 N N . ARG A 1 638 ? 25.272 9.644 -8.846 1.00 95.69 638 ARG A N 1
ATOM 4984 C CA . ARG A 1 638 ? 25.539 9.254 -7.448 1.00 95.69 638 ARG A CA 1
ATOM 4985 C C . ARG A 1 638 ? 24.814 10.165 -6.460 1.00 95.69 638 ARG A C 1
ATOM 4987 O O . ARG A 1 638 ? 24.148 9.645 -5.570 1.00 95.69 638 ARG A O 1
ATOM 4994 N N . GLU A 1 639 ? 24.863 11.482 -6.658 1.00 96.19 639 GLU A N 1
ATOM 4995 C CA . GLU A 1 639 ? 24.117 12.436 -5.819 1.00 96.19 639 GLU A CA 1
ATOM 4996 C C . GLU A 1 639 ? 22.599 12.184 -5.888 1.00 96.19 639 GLU A C 1
ATOM 4998 O O . GLU A 1 639 ? 21.918 12.167 -4.862 1.00 96.19 639 GLU A O 1
ATOM 5003 N N . ALA A 1 640 ? 22.072 11.895 -7.084 1.00 94.62 640 ALA A N 1
ATOM 5004 C CA . ALA A 1 640 ? 20.659 11.576 -7.280 1.00 94.62 640 ALA A CA 1
ATOM 5005 C C . ALA A 1 640 ? 20.219 10.310 -6.526 1.00 94.62 640 ALA A C 1
ATOM 5007 O O . ALA A 1 640 ? 19.177 10.327 -5.872 1.00 94.62 640 ALA A O 1
ATOM 5008 N N . HIS A 1 641 ? 21.015 9.235 -6.564 1.00 92.50 641 HIS A N 1
ATOM 5009 C CA . HIS A 1 641 ? 20.727 8.012 -5.806 1.00 92.50 641 HIS A CA 1
ATOM 5010 C C . HIS A 1 641 ? 20.839 8.201 -4.286 1.00 92.50 641 HIS A C 1
ATOM 5012 O O . HIS A 1 641 ? 20.050 7.616 -3.548 1.00 92.50 641 HIS A O 1
ATOM 5018 N N . ILE A 1 642 ? 21.777 9.022 -3.797 1.00 94.50 642 ILE A N 1
ATOM 5019 C CA . ILE A 1 642 ? 21.884 9.335 -2.360 1.00 94.50 642 ILE A CA 1
ATOM 5020 C C . ILE A 1 642 ? 20.592 10.008 -1.867 1.00 94.50 642 ILE A C 1
ATOM 5022 O O . ILE A 1 642 ? 20.064 9.649 -0.813 1.00 94.50 642 ILE A O 1
ATOM 5026 N N . GLU A 1 643 ? 20.050 10.943 -2.648 1.00 94.31 643 GLU A N 1
ATOM 5027 C CA . GLU A 1 643 ? 18.790 11.625 -2.341 1.00 94.31 643 GLU A CA 1
ATOM 5028 C C . GLU A 1 643 ? 17.563 10.697 -2.495 1.00 94.31 643 GLU A C 1
ATOM 5030 O O . GLU A 1 643 ? 16.644 10.739 -1.673 1.00 94.31 643 GLU A O 1
ATOM 5035 N N . GLU A 1 644 ? 17.569 9.811 -3.498 1.00 92.56 644 GLU A N 1
ATOM 5036 C CA . GLU A 1 644 ? 16.545 8.780 -3.722 1.00 92.56 644 GLU A CA 1
ATOM 5037 C C . GLU A 1 644 ? 16.452 7.798 -2.537 1.00 92.56 644 GLU A C 1
ATOM 5039 O O . GLU A 1 644 ? 15.366 7.583 -1.994 1.00 92.56 644 GLU A O 1
ATOM 5044 N N . GLU A 1 645 ? 17.583 7.234 -2.095 1.00 90.88 645 GLU A N 1
ATOM 5045 C CA . GLU A 1 645 ? 17.651 6.337 -0.934 1.00 90.88 645 GLU A CA 1
ATOM 5046 C C . GLU A 1 645 ? 17.276 7.052 0.366 1.00 90.88 645 GLU A C 1
ATOM 5048 O O . GLU A 1 645 ? 16.532 6.506 1.187 1.00 90.88 645 GLU A O 1
ATOM 5053 N N . ALA A 1 646 ? 17.706 8.306 0.540 1.00 93.38 646 ALA A N 1
ATOM 5054 C CA . ALA A 1 646 ? 17.282 9.108 1.679 1.00 93.38 646 ALA A CA 1
ATOM 5055 C C . ALA A 1 646 ? 15.750 9.257 1.705 1.00 93.38 646 ALA A C 1
ATOM 5057 O O . ALA A 1 646 ? 15.128 8.976 2.732 1.00 93.38 646 ALA A O 1
ATOM 5058 N N . LEU A 1 647 ? 15.113 9.623 0.584 1.00 94.25 647 LEU A N 1
ATOM 5059 C CA . LEU A 1 647 ? 13.651 9.706 0.505 1.00 94.25 647 LEU A CA 1
ATOM 5060 C C . LEU A 1 647 ? 12.958 8.347 0.709 1.00 94.25 647 LEU A C 1
ATOM 5062 O O . LEU A 1 647 ? 11.909 8.324 1.349 1.00 94.25 647 LEU A O 1
ATOM 5066 N N . LYS A 1 648 ? 13.526 7.211 0.273 1.00 89.25 648 LYS A N 1
ATOM 5067 C CA . LYS A 1 648 ? 12.970 5.871 0.576 1.00 89.25 648 LYS A CA 1
ATOM 5068 C C . LYS A 1 648 ? 12.888 5.598 2.082 1.00 89.25 648 LYS A C 1
ATOM 5070 O O . LYS A 1 648 ? 11.897 5.026 2.543 1.00 89.25 648 LYS A O 1
ATOM 5075 N N . VAL A 1 649 ? 13.878 6.040 2.864 1.00 92.75 649 VAL A N 1
ATOM 5076 C CA . VAL A 1 649 ? 13.842 5.940 4.336 1.00 92.75 649 VAL A CA 1
ATOM 5077 C C . VAL A 1 649 ? 12.725 6.812 4.924 1.00 92.75 649 VAL A C 1
ATOM 5079 O O . VAL A 1 649 ? 11.994 6.351 5.802 1.00 92.75 649 VAL A O 1
ATOM 5082 N N . TYR A 1 650 ? 12.527 8.033 4.414 1.00 94.12 650 TYR A N 1
ATOM 5083 C CA . TYR A 1 650 ? 11.409 8.891 4.835 1.00 94.12 650 TYR A CA 1
ATOM 5084 C C . TYR A 1 650 ? 10.034 8.341 4.405 1.00 94.12 650 TYR A C 1
ATOM 5086 O O . TYR A 1 650 ? 9.106 8.374 5.216 1.00 94.12 650 TYR A O 1
ATOM 5094 N N . LYS A 1 651 ? 9.903 7.753 3.201 1.00 92.56 651 LYS A N 1
ATOM 5095 C CA . LYS A 1 651 ? 8.696 7.029 2.745 1.00 92.56 651 LYS A CA 1
ATOM 5096 C C . LYS A 1 651 ? 8.320 5.945 3.757 1.00 92.56 651 LYS A C 1
ATOM 5098 O O . LYS A 1 651 ? 7.177 5.907 4.205 1.00 92.56 651 LYS A O 1
ATOM 5103 N N . ARG A 1 652 ? 9.286 5.105 4.157 1.00 89.19 652 ARG A N 1
ATOM 5104 C CA . ARG A 1 652 ? 9.067 4.017 5.125 1.00 89.19 652 ARG A CA 1
ATOM 5105 C C . ARG A 1 652 ? 8.629 4.548 6.494 1.00 89.19 652 ARG A C 1
ATOM 5107 O O . ARG A 1 652 ? 7.540 4.200 6.927 1.00 89.19 652 ARG A O 1
ATOM 5114 N N . ARG A 1 653 ? 9.380 5.483 7.094 1.00 92.69 653 ARG A N 1
ATOM 5115 C CA . ARG A 1 653 ? 9.016 6.116 8.383 1.00 92.69 653 ARG A CA 1
ATOM 5116 C C . ARG A 1 653 ? 7.607 6.726 8.378 1.00 92.69 653 ARG A C 1
ATOM 5118 O O . ARG A 1 653 ? 6.896 6.637 9.372 1.00 92.69 653 ARG A O 1
ATOM 5125 N N . THR A 1 654 ? 7.200 7.331 7.261 1.00 93.88 654 THR A N 1
ATOM 5126 C CA . THR A 1 654 ? 5.861 7.927 7.110 1.00 93.88 654 THR A CA 1
ATOM 5127 C C . THR A 1 654 ? 4.768 6.852 7.056 1.00 93.88 654 THR A C 1
ATOM 5129 O O . THR A 1 654 ? 3.733 7.008 7.698 1.00 93.88 654 THR A O 1
ATOM 5132 N N . ILE A 1 655 ? 5.005 5.740 6.348 1.00 89.44 655 ILE A N 1
ATOM 5133 C CA . ILE A 1 655 ? 4.100 4.576 6.316 1.00 89.44 655 ILE A CA 1
ATOM 5134 C C . ILE A 1 655 ? 3.990 3.931 7.704 1.00 89.44 655 ILE A C 1
ATOM 5136 O O . ILE A 1 655 ? 2.879 3.683 8.168 1.00 89.44 655 ILE A O 1
ATOM 5140 N N . ASP A 1 656 ? 5.114 3.715 8.390 1.00 88.94 656 ASP A N 1
ATOM 5141 C CA . ASP A 1 656 ? 5.145 3.103 9.724 1.00 88.94 656 ASP A CA 1
ATOM 5142 C C . ASP A 1 656 ? 4.338 3.939 10.739 1.00 88.94 656 ASP A C 1
ATOM 5144 O O . ASP A 1 656 ? 3.532 3.395 11.499 1.00 88.94 656 ASP A O 1
ATOM 5148 N N . ALA A 1 657 ? 4.459 5.273 10.689 1.00 91.69 657 ALA A N 1
ATOM 5149 C CA . ALA A 1 657 ? 3.654 6.190 11.499 1.00 91.69 657 ALA A CA 1
ATOM 5150 C C . ALA A 1 657 ? 2.150 6.128 11.152 1.00 91.69 657 ALA A C 1
ATOM 5152 O O . ALA A 1 657 ? 1.319 6.021 12.055 1.00 91.69 657 ALA A O 1
ATOM 5153 N N . ILE A 1 658 ? 1.780 6.134 9.861 1.00 92.94 658 ILE A N 1
ATOM 5154 C CA . ILE A 1 658 ? 0.376 5.997 9.414 1.00 92.94 658 ILE A CA 1
ATOM 5155 C C . ILE A 1 658 ? -0.235 4.681 9.913 1.00 92.94 658 ILE A C 1
ATOM 5157 O O . ILE A 1 658 ? -1.355 4.683 10.429 1.00 92.94 658 ILE A O 1
ATOM 5161 N N . ASN A 1 659 ? 0.496 3.572 9.790 1.00 89.62 659 ASN A N 1
ATOM 5162 C CA . ASN A 1 659 ? 0.034 2.252 10.218 1.00 89.62 659 ASN A CA 1
ATOM 5163 C C . ASN A 1 659 ? -0.134 2.201 11.742 1.00 89.62 659 ASN A C 1
ATOM 5165 O O . ASN A 1 659 ? -1.176 1.772 12.229 1.00 89.62 659 ASN A O 1
ATOM 5169 N N . THR A 1 660 ? 0.821 2.738 12.504 1.00 88.94 660 THR A N 1
ATOM 5170 C CA . THR A 1 660 ? 0.735 2.792 13.975 1.00 88.94 660 THR A CA 1
ATOM 5171 C C . THR A 1 660 ? -0.458 3.646 14.445 1.00 88.94 660 THR A C 1
ATOM 5173 O O . THR A 1 660 ? -1.140 3.288 15.411 1.00 88.94 660 THR A O 1
ATOM 5176 N N . LEU A 1 661 ? -0.803 4.724 13.725 1.00 91.12 661 LEU A N 1
ATOM 5177 C CA . LEU A 1 661 ? -2.031 5.489 13.985 1.00 91.12 661 LEU A CA 1
ATOM 5178 C C . LEU A 1 661 ? -3.297 4.683 13.655 1.00 91.12 661 LEU A C 1
ATOM 5180 O O . LEU A 1 661 ? -4.210 4.619 14.479 1.00 91.12 661 LEU A O 1
ATOM 5184 N N . ARG A 1 662 ? -3.358 4.069 12.465 1.00 91.50 662 ARG A N 1
ATOM 5185 C CA . ARG A 1 662 ? -4.557 3.388 11.941 1.00 91.50 662 ARG A CA 1
ATOM 5186 C C . ARG A 1 662 ? -4.865 2.044 12.591 1.00 91.50 662 ARG A C 1
ATOM 5188 O O . ARG A 1 662 ? -6.036 1.731 12.774 1.00 91.50 662 ARG A O 1
ATOM 5195 N N . GLU A 1 663 ? -3.849 1.250 12.906 1.00 89.00 663 GLU A N 1
ATOM 5196 C CA . GLU A 1 663 ? -4.010 -0.130 13.378 1.00 89.00 663 GLU A CA 1
ATOM 5197 C C . GLU A 1 663 ? -4.008 -0.237 14.909 1.00 89.00 663 GLU A C 1
ATOM 5199 O O . GLU A 1 663 ? -4.585 -1.177 15.455 1.00 89.00 663 GLU A O 1
ATOM 5204 N N . ILE A 1 664 ? -3.401 0.731 15.613 1.00 88.62 664 ILE A N 1
ATOM 5205 C CA . ILE A 1 664 ? -3.228 0.689 17.074 1.00 88.62 664 ILE A CA 1
ATOM 5206 C C . ILE A 1 664 ? -3.937 1.862 17.763 1.00 88.62 664 ILE A C 1
ATOM 5208 O O . ILE A 1 664 ? -4.844 1.639 18.567 1.00 88.62 664 ILE A O 1
ATOM 5212 N N . ALA A 1 665 ? -3.556 3.109 17.465 1.00 90.06 665 ALA A N 1
ATOM 5213 C CA . ALA A 1 665 ? -4.014 4.265 18.244 1.00 90.06 665 ALA A CA 1
ATOM 5214 C C . ALA A 1 665 ? -5.514 4.575 18.051 1.00 90.06 665 ALA A C 1
ATOM 5216 O O . ALA A 1 665 ? -6.269 4.648 19.027 1.00 90.06 665 ALA A O 1
ATOM 5217 N N . VAL A 1 666 ? -5.963 4.693 16.796 1.00 92.19 666 VAL A N 1
ATOM 5218 C CA . VAL A 1 666 ? -7.361 4.994 16.445 1.00 92.19 666 VAL A CA 1
ATOM 5219 C C . VAL A 1 666 ? -8.332 3.900 16.925 1.00 92.19 666 VAL A C 1
ATOM 5221 O O . VAL A 1 666 ? -9.288 4.250 17.627 1.00 92.19 666 VAL A O 1
ATOM 5224 N N . PRO A 1 667 ? -8.109 2.592 16.664 1.00 92.94 667 PRO A N 1
ATOM 5225 C CA . PRO A 1 667 ? -9.018 1.538 17.118 1.00 92.94 667 PRO A CA 1
ATOM 5226 C C . PRO A 1 667 ? -9.134 1.448 18.642 1.00 92.94 667 PRO A C 1
ATOM 5228 O O . PRO A 1 667 ? -10.204 1.131 19.160 1.00 92.94 667 PRO A O 1
ATOM 5231 N N . LEU A 1 668 ? -8.065 1.758 19.385 1.00 92.06 668 LEU A N 1
ATOM 5232 C CA . LEU A 1 668 ? -8.098 1.762 20.849 1.00 92.06 668 LEU A CA 1
ATOM 5233 C C . LEU A 1 668 ? -8.911 2.946 21.389 1.00 92.06 668 LEU A C 1
ATOM 5235 O O . LEU A 1 668 ? -9.763 2.753 22.258 1.00 92.06 668 LEU A O 1
ATOM 5239 N N . CYS A 1 669 ? -8.727 4.145 20.828 1.00 93.50 669 CYS A N 1
ATOM 5240 C CA . CYS A 1 669 ? -9.530 5.321 21.172 1.00 93.50 669 CYS A CA 1
ATOM 5241 C C . CYS A 1 669 ? -11.030 5.089 20.883 1.00 93.50 669 CYS A C 1
ATOM 5243 O O . CYS A 1 669 ? -11.883 5.329 21.743 1.00 93.50 669 CYS A O 1
ATOM 5245 N N . GLN A 1 670 ? -11.349 4.507 19.720 1.00 95.31 670 GLN A N 1
ATOM 5246 C CA . GLN A 1 670 ? -12.707 4.085 19.358 1.00 95.31 670 GLN A CA 1
ATOM 5247 C C . GLN A 1 670 ? -13.260 3.019 20.320 1.00 95.31 670 GLN A C 1
ATOM 5249 O O . GLN A 1 670 ? -14.402 3.126 20.767 1.00 95.31 670 GLN A O 1
ATOM 5254 N N . LYS A 1 671 ? -12.455 2.026 20.718 1.00 95.19 671 LYS A N 1
ATOM 5255 C CA . LYS A 1 671 ? -12.864 0.992 21.682 1.00 95.19 671 LYS A CA 1
ATOM 5256 C C . LYS A 1 671 ? -13.156 1.568 23.073 1.00 95.19 671 LYS A C 1
ATOM 5258 O O . LYS A 1 671 ? -14.093 1.108 23.719 1.00 95.19 671 LYS A O 1
ATOM 5263 N N . CYS A 1 672 ? -12.426 2.594 23.523 1.00 95.06 672 CYS A N 1
ATOM 5264 C CA . CYS A 1 672 ? -12.762 3.325 24.751 1.00 95.06 672 CYS A CA 1
ATOM 5265 C C . CYS A 1 672 ? -14.128 4.027 24.663 1.00 95.06 672 CYS A C 1
ATOM 5267 O O . CYS A 1 672 ? -14.877 4.000 25.637 1.00 95.06 672 CYS A O 1
ATOM 5269 N N . LEU A 1 673 ? -14.483 4.614 23.512 1.00 95.31 673 LEU A N 1
ATOM 5270 C CA . LEU A 1 673 ? -15.817 5.195 23.301 1.00 95.31 673 LEU A CA 1
ATOM 5271 C C . LEU A 1 673 ? -16.910 4.112 23.341 1.00 95.31 673 LEU A C 1
ATOM 5273 O O . LEU A 1 673 ? -17.842 4.227 24.133 1.00 95.31 673 LEU A O 1
ATOM 5277 N N . VAL A 1 674 ? -16.752 3.021 22.582 1.00 95.50 674 VAL A N 1
ATOM 5278 C CA . VAL A 1 674 ? -17.726 1.909 22.540 1.00 95.50 674 VAL A CA 1
ATOM 5279 C C . VAL A 1 674 ? -17.929 1.265 23.917 1.00 95.50 674 VAL A C 1
ATOM 5281 O O . VAL A 1 674 ? -19.059 0.974 24.299 1.00 95.50 674 VAL A O 1
ATOM 5284 N N . LEU A 1 675 ? -16.867 1.081 24.711 1.00 94.94 675 LEU A N 1
ATOM 5285 C CA . LEU A 1 675 ? -16.999 0.558 26.078 1.00 94.94 675 LEU A CA 1
ATOM 5286 C C . LEU A 1 675 ? -17.818 1.496 26.979 1.00 94.94 675 LEU A C 1
ATOM 5288 O O . LEU A 1 675 ? -18.620 1.026 27.787 1.00 94.94 675 LEU A O 1
ATOM 5292 N N . ARG A 1 676 ? -17.677 2.815 26.819 1.00 94.94 676 ARG A N 1
ATOM 5293 C CA . ARG A 1 676 ? -18.428 3.818 27.594 1.00 94.94 676 ARG A CA 1
ATOM 5294 C C . ARG A 1 676 ? -19.887 3.953 27.158 1.00 94.94 676 ARG A C 1
ATOM 5296 O O . ARG A 1 676 ? -20.725 4.300 27.987 1.00 94.94 676 ARG A O 1
ATOM 5303 N N . GLU A 1 677 ? -20.213 3.589 25.921 1.00 94.06 677 GLU A N 1
ATOM 5304 C CA . GLU A 1 677 ? -21.599 3.447 25.453 1.00 94.06 677 GLU A CA 1
ATOM 5305 C C . GLU A 1 677 ? -22.328 2.243 26.086 1.00 94.06 677 GLU A C 1
ATOM 5307 O O . GLU A 1 677 ? -23.554 2.217 26.086 1.00 94.06 677 GLU A O 1
ATOM 5312 N N . THR A 1 678 ? -21.614 1.296 26.719 1.00 92.75 678 THR A N 1
ATOM 5313 C CA . THR A 1 678 ? -22.230 0.184 27.483 1.00 92.75 678 THR A CA 1
ATOM 5314 C C . THR A 1 678 ? -22.569 0.528 28.944 1.00 92.75 678 THR A C 1
ATOM 5316 O O . THR A 1 678 ? -22.914 -0.354 29.730 1.00 92.75 678 THR A O 1
ATOM 5319 N N . ARG A 1 679 ? -22.484 1.808 29.335 1.00 93.56 679 ARG A N 1
ATOM 5320 C CA . ARG A 1 679 ? -22.943 2.295 30.648 1.00 93.56 679 ARG A CA 1
ATOM 5321 C C . ARG A 1 679 ? -24.469 2.323 30.749 1.00 93.56 679 ARG A C 1
ATOM 5323 O O . ARG A 1 679 ? -25.173 2.516 29.764 1.00 93.56 679 ARG A O 1
ATOM 5330 N N . GLU A 1 680 ? -24.975 2.232 31.977 1.00 89.25 680 GLU A N 1
ATOM 5331 C CA . GLU A 1 680 ? -26.410 2.168 32.261 1.00 89.25 680 GLU A CA 1
ATOM 5332 C C . GLU A 1 680 ? -26.923 3.380 33.055 1.00 89.25 680 GLU A C 1
ATOM 5334 O O . GLU A 1 680 ? -26.252 3.919 33.941 1.00 89.25 680 GLU A O 1
ATOM 5339 N N . GLY A 1 681 ? -28.171 3.771 32.782 1.00 89.00 681 GLY A N 1
ATOM 5340 C CA . GLY A 1 681 ? -28.906 4.762 33.569 1.00 89.00 681 GLY A CA 1
ATOM 5341 C C . GLY A 1 681 ? -28.222 6.131 33.636 1.00 89.00 681 GLY A C 1
ATOM 5342 O O . GLY A 1 681 ? -27.912 6.739 32.615 1.00 89.00 681 GLY A O 1
ATOM 5343 N N . SER A 1 682 ? -28.016 6.632 34.856 1.00 86.19 682 SER A N 1
ATOM 5344 C CA . SER A 1 682 ? -27.521 7.988 35.139 1.00 86.19 682 SER A CA 1
ATOM 5345 C C . SER A 1 682 ? -26.056 8.240 34.741 1.00 86.19 682 SER A C 1
ATOM 5347 O O . SER A 1 682 ? -25.652 9.400 34.660 1.00 86.19 682 SER A O 1
ATOM 5349 N N . ASP A 1 683 ? -25.264 7.190 34.488 1.00 89.56 683 ASP A N 1
ATOM 5350 C CA . ASP A 1 683 ? -23.849 7.309 34.097 1.00 89.56 683 ASP A CA 1
ATOM 5351 C C . ASP A 1 683 ? -23.614 7.267 32.578 1.00 89.56 683 ASP A C 1
ATOM 5353 O O . ASP A 1 683 ? -22.504 7.577 32.126 1.00 89.56 683 ASP A O 1
ATOM 5357 N N . LEU A 1 684 ? -24.639 6.938 31.780 1.00 90.56 684 LEU A N 1
ATOM 5358 C CA . LEU A 1 684 ? -24.605 7.054 30.320 1.00 90.56 684 LEU A CA 1
ATOM 5359 C C . LEU A 1 684 ? -24.771 8.531 29.917 1.00 90.56 684 LEU A C 1
ATOM 5361 O O . LEU A 1 684 ? -25.827 8.984 29.478 1.00 90.56 684 LEU A O 1
ATOM 5365 N N . VAL A 1 685 ? -23.708 9.304 30.134 1.00 86.75 685 VAL A N 1
ATOM 5366 C CA . VAL A 1 685 ? -23.648 10.752 29.916 1.00 86.75 685 VAL A CA 1
ATOM 5367 C C . VAL A 1 685 ? -22.397 11.118 29.122 1.00 86.75 685 VAL A C 1
ATOM 5369 O O . VAL A 1 685 ? -21.320 10.592 29.376 1.00 86.75 685 VAL A O 1
ATOM 5372 N N . ASN A 1 686 ? -22.546 12.051 28.179 1.00 89.31 686 ASN A N 1
ATOM 5373 C CA . ASN A 1 686 ? -21.466 12.607 27.362 1.00 89.31 686 ASN A CA 1
ATOM 5374 C C . ASN A 1 686 ? -20.626 13.599 28.198 1.00 89.31 686 ASN A C 1
ATOM 5376 O O . ASN A 1 686 ? -20.891 14.807 28.196 1.00 89.31 686 ASN A O 1
ATOM 5380 N N . ASP A 1 687 ? -19.675 13.079 28.980 1.00 92.88 687 ASP A N 1
ATOM 5381 C CA . ASP A 1 687 ? -18.979 13.812 30.042 1.00 92.88 687 ASP A CA 1
ATOM 5382 C C . ASP A 1 687 ? -17.693 14.530 29.564 1.00 92.88 687 ASP A C 1
ATOM 5384 O O . ASP A 1 687 ? -17.600 15.009 28.427 1.00 92.88 687 ASP A O 1
ATOM 5388 N N . GLY A 1 688 ? -16.720 14.752 30.451 1.00 94.12 688 GLY A N 1
ATOM 5389 C CA . GLY A 1 688 ? -15.431 15.340 30.075 1.00 94.12 688 GLY A CA 1
ATOM 5390 C C . GLY A 1 688 ? -14.602 14.401 29.196 1.00 94.12 688 GLY A C 1
ATOM 5391 O O . GLY A 1 688 ? -13.982 14.840 28.231 1.00 94.12 688 GLY A O 1
ATOM 5392 N N . VAL A 1 689 ? -14.640 13.102 29.486 1.00 96.38 689 VAL A N 1
ATOM 5393 C CA . VAL A 1 689 ? -13.809 12.087 28.834 1.00 96.38 689 VAL A CA 1
ATOM 5394 C C . VAL A 1 689 ? -14.286 11.813 27.411 1.00 96.38 689 VAL A C 1
ATOM 5396 O O . VAL A 1 689 ? -13.470 11.786 26.498 1.00 96.38 689 VAL A O 1
ATOM 5399 N N . ASP A 1 690 ? -15.599 11.707 27.179 1.00 95.19 690 ASP A N 1
ATOM 5400 C CA . ASP A 1 690 ? -16.168 11.478 25.836 1.00 95.19 690 ASP A CA 1
ATOM 5401 C C . ASP A 1 690 ? -15.894 12.641 24.865 1.00 95.19 690 ASP A C 1
ATOM 5403 O O . ASP A 1 690 ? -15.967 12.492 23.643 1.00 95.19 690 ASP A O 1
ATOM 5407 N N . ARG A 1 691 ? -15.588 13.822 25.409 1.00 96.50 691 ARG A N 1
ATOM 5408 C CA . ARG A 1 691 ? -15.202 15.020 24.658 1.00 96.50 691 ARG A CA 1
ATOM 5409 C C . ARG A 1 691 ? -13.724 14.991 24.286 1.00 96.50 691 ARG A C 1
ATOM 5411 O O . ARG A 1 691 ? -13.393 15.260 23.135 1.00 96.50 691 ARG A O 1
ATOM 5418 N N . GLU A 1 692 ? -12.851 14.645 25.233 1.00 97.50 692 GLU A N 1
ATOM 5419 C CA . GLU A 1 692 ? -11.412 14.550 24.972 1.00 97.50 692 GLU A CA 1
ATOM 5420 C C . GLU A 1 692 ? -11.048 13.312 24.137 1.00 97.50 692 GLU A C 1
ATOM 5422 O O . GLU A 1 692 ? -10.218 13.449 23.245 1.00 97.50 692 GLU A O 1
ATOM 5427 N N . LEU A 1 693 ? -11.741 12.175 24.295 1.00 96.00 693 LEU A N 1
ATOM 5428 C CA . LEU A 1 693 ? -11.624 11.006 23.405 1.00 96.00 693 LEU A CA 1
ATOM 5429 C C . LEU A 1 693 ? -11.987 11.351 21.951 1.00 96.00 693 LEU A C 1
ATOM 5431 O O . LEU A 1 693 ? -11.248 11.011 21.034 1.00 96.00 693 LEU A O 1
ATOM 5435 N N . ARG A 1 694 ? -13.096 12.067 21.709 1.00 96.56 694 ARG A N 1
ATOM 5436 C CA . ARG A 1 694 ? -13.467 12.456 20.333 1.00 96.56 694 ARG A CA 1
ATOM 5437 C C . ARG A 1 694 ? -12.492 13.467 19.725 1.00 96.56 694 ARG A C 1
ATOM 5439 O O . ARG A 1 694 ? -12.196 13.366 18.539 1.00 96.56 694 ARG A O 1
ATOM 5446 N N . LYS A 1 695 ? -11.943 14.392 20.524 1.00 97.25 695 LYS A N 1
ATOM 5447 C CA . LYS A 1 695 ? -10.839 15.268 20.089 1.00 97.25 695 LYS A CA 1
ATOM 5448 C C . LYS A 1 695 ? -9.567 14.481 19.779 1.00 97.25 695 LYS A C 1
ATOM 5450 O O . LYS A 1 695 ? -8.924 14.768 18.783 1.00 97.25 695 LYS A O 1
ATOM 5455 N N . GLU A 1 696 ? -9.207 13.513 20.617 1.00 95.25 696 GLU A N 1
ATOM 5456 C CA . GLU A 1 696 ? -8.043 12.646 20.423 1.00 95.25 696 GLU A CA 1
ATOM 5457 C C . GLU A 1 696 ? -8.153 11.867 19.109 1.00 95.25 696 GLU A C 1
ATOM 5459 O O . GLU A 1 696 ? -7.222 11.903 18.308 1.00 95.25 696 GLU A O 1
ATOM 5464 N N . LEU A 1 697 ? -9.329 11.298 18.826 1.00 96.19 697 LEU A N 1
ATOM 5465 C CA . LEU A 1 697 ? -9.641 10.694 17.533 1.00 96.19 697 LEU A CA 1
ATOM 5466 C C . LEU A 1 697 ? -9.484 11.699 16.376 1.00 96.19 697 LEU A C 1
ATOM 5468 O O . LEU A 1 697 ? -8.785 11.401 15.415 1.00 96.19 697 LEU A O 1
ATOM 5472 N N . THR A 1 698 ? -10.036 12.916 16.494 1.00 97.00 698 THR A N 1
ATOM 5473 C CA . THR A 1 698 ? -9.885 13.968 15.463 1.00 97.00 698 THR A CA 1
ATOM 5474 C C . THR A 1 698 ? -8.420 14.376 15.234 1.00 97.00 698 THR A C 1
ATOM 5476 O O . THR A 1 698 ? -8.028 14.629 14.097 1.00 97.00 698 THR A O 1
ATOM 5479 N N . VAL A 1 699 ? -7.594 14.432 16.287 1.00 96.31 699 VAL A N 1
ATOM 5480 C CA . VAL A 1 699 ? -6.154 14.736 16.180 1.00 96.31 699 VAL A CA 1
ATOM 5481 C C . VAL A 1 699 ? -5.407 13.590 15.491 1.00 96.31 699 VAL A C 1
ATOM 5483 O O . VAL A 1 699 ? -4.604 13.847 14.597 1.00 96.31 699 VAL A O 1
ATOM 5486 N N . MET A 1 700 ? -5.705 12.333 15.835 1.00 94.75 700 MET A N 1
ATOM 5487 C CA . MET A 1 700 ? -5.111 11.160 15.181 1.00 94.75 700 MET A CA 1
ATOM 5488 C C . MET A 1 700 ? -5.509 11.061 13.700 1.00 94.75 700 MET A C 1
ATOM 5490 O O . MET A 1 700 ? -4.644 10.875 12.847 1.00 94.75 700 MET A O 1
ATOM 5494 N N . GLU A 1 701 ? -6.792 11.238 13.373 1.00 95.50 701 GLU A N 1
ATOM 5495 C CA . GLU A 1 701 ? -7.306 11.223 11.994 1.00 95.50 701 GLU A CA 1
ATOM 5496 C C . GLU A 1 701 ? -6.742 12.386 11.158 1.00 95.50 701 GLU A C 1
ATOM 5498 O O . GLU A 1 701 ? -6.346 12.189 10.007 1.00 95.50 701 GLU A O 1
ATOM 5503 N N . GLY A 1 702 ? -6.620 13.582 11.748 1.00 95.94 702 GLY A N 1
ATOM 5504 C CA . GLY A 1 702 ? -5.943 14.724 11.127 1.00 95.94 702 GLY A CA 1
ATOM 5505 C C . GLY A 1 702 ? -4.453 14.467 10.879 1.00 95.94 702 GLY A C 1
ATOM 5506 O O . GLY A 1 702 ? -3.944 14.792 9.806 1.00 95.94 702 GLY A O 1
ATOM 5507 N N . GLY A 1 703 ? -3.767 13.826 11.831 1.00 95.50 703 GLY A N 1
ATOM 5508 C CA . GLY A 1 703 ? -2.380 13.379 11.685 1.00 95.50 703 GLY A CA 1
ATOM 5509 C C . GLY A 1 703 ? -2.204 12.400 10.521 1.00 95.50 703 GLY A C 1
ATOM 5510 O O . GLY A 1 703 ? -1.370 12.636 9.649 1.00 95.50 703 GLY A O 1
ATOM 5511 N N . VAL A 1 704 ? -3.045 11.360 10.444 1.00 95.50 704 VAL A N 1
ATOM 5512 C CA . VAL A 1 704 ? -3.068 10.409 9.316 1.00 95.50 704 VAL A CA 1
ATOM 5513 C C . VAL A 1 704 ? -3.234 11.139 7.981 1.00 95.50 704 VAL A C 1
ATOM 5515 O O . VAL A 1 704 ? -2.427 10.931 7.079 1.00 95.50 704 VAL A O 1
ATOM 5518 N N . ALA A 1 705 ? -4.219 12.035 7.860 1.00 95.12 705 ALA A N 1
ATOM 5519 C CA . ALA A 1 705 ? -4.486 12.748 6.609 1.00 95.12 705 ALA A CA 1
ATOM 5520 C C . ALA A 1 705 ? -3.316 13.652 6.161 1.00 95.12 705 ALA A C 1
ATOM 5522 O O . ALA A 1 705 ? -3.040 13.771 4.964 1.00 95.12 705 ALA A O 1
ATOM 5523 N N . MET A 1 706 ? -2.597 14.272 7.106 1.00 95.94 706 MET A N 1
ATOM 5524 C CA . MET A 1 706 ? -1.388 15.047 6.802 1.00 95.94 706 MET A CA 1
ATOM 5525 C C . MET A 1 706 ? -0.218 14.152 6.366 1.00 95.94 706 MET A C 1
ATOM 5527 O O . MET A 1 706 ? 0.482 14.491 5.408 1.00 95.94 706 MET A O 1
ATOM 5531 N N . LEU A 1 707 ? -0.030 12.998 7.017 1.00 95.94 707 LEU A N 1
ATOM 5532 C CA . LEU A 1 707 ? 1.017 12.038 6.655 1.00 95.94 707 LEU A CA 1
ATOM 5533 C C . LEU A 1 707 ? 0.752 11.380 5.294 1.00 95.94 707 LEU A C 1
ATOM 5535 O O . LEU A 1 707 ? 1.679 11.247 4.502 1.00 95.94 707 LEU A O 1
ATOM 5539 N N . GLU A 1 708 ? -0.495 11.034 4.965 1.00 92.88 708 GLU A N 1
ATOM 5540 C CA . GLU A 1 708 ? -0.851 10.505 3.638 1.00 92.88 708 GLU A CA 1
ATOM 5541 C C . GLU A 1 708 ? -0.567 11.514 2.518 1.00 92.88 708 GLU A C 1
ATOM 5543 O O . GLU A 1 708 ? -0.050 11.141 1.463 1.00 92.88 708 GLU A O 1
ATOM 5548 N N . LYS A 1 709 ? -0.835 12.806 2.756 1.00 94.25 709 LYS A N 1
ATOM 5549 C CA . LYS A 1 709 ? -0.507 13.865 1.794 1.00 94.25 709 LYS A CA 1
ATOM 5550 C C . LYS A 1 709 ? 1.004 13.980 1.571 1.00 94.25 709 LYS A C 1
ATOM 5552 O O . LYS A 1 709 ? 1.437 14.001 0.419 1.00 94.25 709 LYS A O 1
ATOM 5557 N N . VAL A 1 710 ? 1.812 14.030 2.637 1.00 95.25 710 VAL A N 1
ATOM 5558 C CA . VAL A 1 710 ? 3.275 14.139 2.476 1.00 95.25 710 VAL A CA 1
ATOM 5559 C C . VAL A 1 710 ? 3.894 12.847 1.927 1.00 95.25 710 VAL A C 1
ATOM 5561 O O . VAL A 1 710 ? 4.887 12.904 1.206 1.00 95.25 710 VAL A O 1
ATOM 5564 N N . LEU A 1 711 ? 3.283 11.685 2.188 1.00 93.44 711 LEU A N 1
ATOM 5565 C CA . LEU A 1 711 ? 3.667 10.408 1.586 1.00 93.44 711 LEU A CA 1
ATOM 5566 C C . LEU A 1 711 ? 3.468 10.427 0.064 1.00 93.44 711 LEU A C 1
ATOM 5568 O O . LEU A 1 711 ? 4.367 10.012 -0.665 1.00 93.44 711 LEU A O 1
ATOM 5572 N N . ALA A 1 712 ? 2.339 10.952 -0.424 1.00 87.31 712 ALA A N 1
ATOM 5573 C CA . ALA A 1 712 ? 2.097 11.113 -1.858 1.00 87.31 712 ALA A CA 1
ATOM 5574 C C . ALA A 1 712 ? 3.099 12.088 -2.510 1.00 87.31 712 ALA A C 1
ATOM 5576 O O . ALA A 1 712 ? 3.647 11.793 -3.573 1.00 87.31 712 ALA A O 1
ATOM 5577 N N . GLU A 1 713 ? 3.404 13.211 -1.850 1.00 92.62 713 GLU A N 1
ATOM 5578 C CA . GLU A 1 713 ? 4.431 14.168 -2.298 1.00 92.62 713 GLU A CA 1
ATOM 5579 C C . GLU A 1 713 ? 5.837 13.534 -2.323 1.00 92.62 713 GLU A C 1
ATOM 5581 O O . GLU A 1 713 ? 6.591 13.731 -3.277 1.00 92.62 713 GLU A O 1
ATOM 5586 N N . CYS A 1 714 ? 6.169 12.706 -1.326 1.00 93.25 714 CYS A N 1
ATOM 5587 C CA . CYS A 1 714 ? 7.419 11.945 -1.247 1.00 93.25 714 CYS A CA 1
ATOM 5588 C C . CYS A 1 714 ? 7.544 10.905 -2.371 1.00 93.25 714 CYS A C 1
ATOM 5590 O O . CYS A 1 714 ? 8.575 10.848 -3.043 1.00 93.25 714 CYS A O 1
ATOM 5592 N N . VAL A 1 715 ? 6.491 10.119 -2.624 1.00 85.88 715 VAL A N 1
ATOM 5593 C CA . VAL A 1 715 ? 6.462 9.116 -3.702 1.00 85.88 715 VAL A CA 1
ATOM 5594 C C . VAL A 1 715 ? 6.610 9.774 -5.076 1.00 85.88 715 VAL A C 1
ATOM 5596 O O . VAL A 1 715 ? 7.419 9.314 -5.881 1.00 85.88 715 VAL A O 1
ATOM 5599 N N . GLU A 1 716 ? 5.913 10.884 -5.333 1.00 86.81 716 GLU A N 1
ATOM 5600 C CA . GLU A 1 716 ? 6.053 11.645 -6.581 1.00 86.81 716 GLU A CA 1
ATOM 5601 C C . GLU A 1 716 ? 7.469 12.231 -6.751 1.00 86.81 716 GLU A C 1
ATOM 5603 O O . GLU A 1 716 ? 8.006 12.200 -7.859 1.00 86.81 716 GLU A O 1
ATOM 5608 N N . GLN A 1 717 ? 8.121 12.707 -5.682 1.00 93.12 717 GLN A N 1
ATOM 5609 C CA . GLN A 1 717 ? 9.490 13.227 -5.793 1.00 93.12 717 GLN A CA 1
ATOM 5610 C C . GLN A 1 717 ? 10.533 12.113 -6.010 1.00 93.12 717 GLN A C 1
ATOM 5612 O O . GLN A 1 717 ? 11.436 12.284 -6.830 1.00 93.12 717 GLN A O 1
ATOM 5617 N N . ILE A 1 718 ? 10.368 10.939 -5.381 1.00 89.06 718 ILE A N 1
ATOM 5618 C CA . ILE A 1 718 ? 11.162 9.731 -5.694 1.00 89.06 718 ILE A CA 1
ATOM 5619 C C . ILE A 1 718 ? 10.987 9.351 -7.173 1.00 89.06 718 ILE A C 1
ATOM 5621 O O . ILE A 1 718 ? 11.965 9.077 -7.868 1.00 89.06 718 ILE A O 1
ATOM 5625 N N . ARG A 1 719 ? 9.749 9.376 -7.684 1.00 84.69 719 ARG A N 1
ATOM 5626 C CA . ARG A 1 719 ? 9.422 9.054 -9.082 1.00 84.69 719 ARG A CA 1
ATOM 5627 C C . ARG A 1 719 ? 10.083 10.022 -10.075 1.00 84.69 719 ARG A C 1
ATOM 5629 O O . ARG A 1 719 ? 10.539 9.588 -11.131 1.00 84.69 719 ARG A O 1
ATOM 5636 N N . ARG A 1 720 ? 10.197 11.313 -9.731 1.00 88.12 720 ARG A N 1
ATOM 5637 C CA . ARG A 1 720 ? 10.932 12.317 -10.529 1.00 88.12 720 ARG A CA 1
ATOM 5638 C C . ARG A 1 720 ? 12.437 12.086 -10.523 1.00 88.12 720 ARG A C 1
ATOM 5640 O O . ARG A 1 720 ? 13.022 12.063 -11.602 1.00 88.12 720 ARG A O 1
ATOM 5647 N N . LEU A 1 721 ? 13.039 11.854 -9.352 1.00 90.56 721 LEU A N 1
ATOM 5648 C CA . LEU A 1 721 ? 14.465 11.517 -9.244 1.00 90.56 721 LEU A CA 1
ATOM 5649 C C . LEU A 1 721 ? 14.804 10.281 -10.087 1.00 90.56 721 LEU A C 1
ATOM 5651 O O . LEU A 1 721 ? 15.729 10.328 -10.896 1.00 90.56 721 LEU A O 1
ATOM 5655 N N . ARG A 1 722 ? 13.995 9.218 -9.987 1.00 87.00 722 ARG A N 1
ATOM 5656 C CA . ARG A 1 722 ? 14.123 8.004 -10.812 1.00 87.00 722 ARG A CA 1
ATOM 5657 C C . ARG A 1 722 ? 14.023 8.303 -12.311 1.00 87.00 722 ARG A C 1
ATOM 5659 O O . ARG A 1 722 ? 14.851 7.827 -13.081 1.00 87.00 722 ARG A O 1
ATOM 5666 N N . ALA A 1 723 ? 13.082 9.151 -12.729 1.00 84.06 723 ALA A N 1
ATOM 5667 C CA . ALA A 1 723 ? 12.963 9.575 -14.126 1.00 84.06 723 ALA A CA 1
ATOM 5668 C C . ALA A 1 723 ? 14.154 10.427 -14.620 1.00 84.06 723 ALA A C 1
ATOM 5670 O O . ALA A 1 723 ? 14.491 10.361 -15.802 1.00 84.06 723 ALA A O 1
ATOM 5671 N N . THR A 1 724 ? 14.822 11.197 -13.750 1.00 91.38 724 THR A N 1
ATOM 5672 C CA . THR A 1 724 ? 16.076 11.892 -14.103 1.00 91.38 724 THR A CA 1
ATOM 5673 C C . THR A 1 724 ? 17.283 10.951 -14.128 1.00 91.38 724 THR A C 1
ATOM 5675 O O . THR A 1 724 ? 18.070 11.013 -15.069 1.00 91.38 724 THR A O 1
ATOM 5678 N N . ILE A 1 725 ? 17.379 10.003 -13.187 1.00 89.69 725 ILE A N 1
ATOM 5679 C CA . ILE A 1 725 ? 18.410 8.950 -13.169 1.00 89.69 725 ILE A CA 1
ATOM 5680 C C . ILE A 1 725 ? 18.336 8.105 -14.450 1.00 89.69 725 ILE A C 1
ATOM 5682 O O . ILE A 1 725 ? 19.361 7.878 -15.084 1.00 89.69 725 ILE A O 1
ATOM 5686 N N . TYR A 1 726 ? 17.128 7.742 -14.900 1.00 84.56 726 TYR A N 1
ATOM 5687 C CA . TYR A 1 726 ? 16.905 7.052 -16.176 1.00 84.56 726 TYR A CA 1
ATOM 5688 C C . TYR A 1 726 ? 17.507 7.801 -17.383 1.00 84.56 726 TYR A C 1
ATOM 5690 O O . TYR A 1 726 ? 18.098 7.190 -18.276 1.00 84.56 726 TYR A O 1
ATOM 5698 N N . LEU A 1 727 ? 17.383 9.134 -17.415 1.00 87.12 727 LEU A N 1
ATOM 5699 C CA . LEU A 1 727 ? 17.954 9.956 -18.486 1.00 87.12 727 LEU A CA 1
ATOM 5700 C C . LEU A 1 727 ? 19.485 10.018 -18.412 1.00 87.12 727 LEU A C 1
ATOM 5702 O O . LEU A 1 727 ? 20.127 9.946 -19.460 1.00 87.12 727 LEU A O 1
ATOM 5706 N N . LEU A 1 728 ? 20.060 10.094 -17.204 1.00 90.88 728 LEU A N 1
ATOM 5707 C CA . LEU A 1 728 ? 21.510 10.005 -16.997 1.00 90.88 728 LEU A CA 1
ATOM 5708 C C . LEU A 1 728 ? 22.060 8.639 -17.428 1.00 90.88 728 LEU A C 1
ATOM 5710 O O . LEU A 1 728 ? 23.076 8.593 -18.111 1.00 90.88 728 LEU A O 1
ATOM 5714 N N . ASP A 1 729 ? 21.387 7.536 -17.090 1.00 87.12 729 ASP A N 1
ATOM 5715 C CA . ASP A 1 729 ? 21.829 6.183 -17.453 1.00 87.12 729 ASP A CA 1
ATOM 5716 C C . ASP A 1 729 ? 21.826 5.934 -18.962 1.00 87.12 729 ASP A C 1
ATOM 5718 O O . ASP A 1 729 ? 22.755 5.319 -19.489 1.00 87.12 729 ASP A O 1
ATOM 5722 N N . ARG A 1 730 ? 20.830 6.459 -19.686 1.00 85.06 730 ARG A N 1
ATOM 5723 C CA . ARG A 1 730 ? 20.835 6.392 -21.153 1.00 85.06 730 ARG A CA 1
ATOM 5724 C C . ARG A 1 730 ? 22.009 7.179 -21.746 1.00 85.06 730 ARG A C 1
ATOM 5726 O O . ARG A 1 730 ? 22.685 6.667 -22.632 1.00 85.06 730 ARG A O 1
ATOM 5733 N N . ASP A 1 731 ? 22.260 8.386 -21.238 1.00 90.62 731 ASP A N 1
ATOM 5734 C CA . ASP A 1 731 ? 23.342 9.268 -21.700 1.00 90.62 731 ASP A CA 1
ATOM 5735 C C . ASP A 1 731 ? 24.735 8.679 -21.387 1.00 90.62 731 ASP A C 1
ATOM 5737 O O . ASP A 1 731 ? 25.625 8.692 -22.236 1.00 90.62 731 ASP A O 1
ATOM 5741 N N . LEU A 1 732 ? 24.898 8.055 -20.214 1.00 91.50 732 LEU A N 1
ATOM 5742 C CA . LEU A 1 732 ? 26.078 7.264 -19.845 1.00 91.50 732 LEU A CA 1
ATOM 5743 C C . LEU A 1 732 ? 26.294 6.089 -20.803 1.00 91.50 732 LEU A C 1
ATOM 5745 O O . LEU A 1 732 ? 27.386 5.936 -21.348 1.00 91.50 732 LEU A O 1
ATOM 5749 N N . ALA A 1 733 ? 25.249 5.299 -21.067 1.00 86.00 733 ALA A N 1
ATOM 5750 C CA . ALA A 1 733 ? 25.329 4.176 -21.995 1.00 86.00 733 ALA A CA 1
ATOM 5751 C C . ALA A 1 733 ? 25.652 4.623 -23.435 1.00 86.00 733 ALA A C 1
ATOM 5753 O O . ALA A 1 733 ? 26.323 3.885 -24.159 1.00 86.00 733 ALA A O 1
ATOM 5754 N N . ASP A 1 734 ? 25.218 5.820 -23.848 1.00 87.38 734 ASP A N 1
ATOM 5755 C CA . ASP A 1 734 ? 25.615 6.441 -25.115 1.00 87.38 734 ASP A CA 1
ATOM 5756 C C . ASP A 1 734 ? 27.078 6.915 -25.102 1.00 87.38 734 ASP A C 1
ATOM 5758 O O . ASP A 1 734 ? 27.810 6.593 -26.038 1.00 87.38 734 ASP A O 1
ATOM 5762 N N . LYS A 1 735 ? 27.556 7.583 -24.037 1.00 91.75 735 LYS A N 1
ATOM 5763 C CA . LYS A 1 735 ? 28.980 7.962 -23.908 1.00 91.75 735 LYS A CA 1
ATOM 5764 C C . LYS A 1 735 ? 29.892 6.734 -23.962 1.00 91.75 735 LYS A C 1
ATOM 5766 O O . LYS A 1 735 ? 30.857 6.719 -24.722 1.00 91.75 735 LYS A O 1
ATOM 5771 N N . ASP A 1 736 ? 29.558 5.684 -23.214 1.00 90.25 736 ASP A N 1
ATOM 5772 C CA . ASP A 1 736 ? 30.325 4.437 -23.177 1.00 90.25 736 ASP A CA 1
ATOM 5773 C C . ASP A 1 736 ? 30.263 3.669 -24.511 1.00 90.25 736 ASP A C 1
ATOM 5775 O O . ASP A 1 736 ? 31.208 2.956 -24.858 1.00 90.25 736 ASP A O 1
ATOM 5779 N N . ARG A 1 737 ? 29.179 3.812 -25.293 1.00 87.75 737 ARG A N 1
ATOM 5780 C CA . ARG A 1 737 ? 29.123 3.327 -26.684 1.00 87.75 737 ARG A CA 1
ATOM 5781 C C . ARG A 1 737 ? 30.087 4.104 -27.582 1.00 87.75 737 ARG A C 1
ATOM 5783 O O . ARG A 1 737 ? 30.850 3.458 -28.295 1.00 87.75 737 ARG A O 1
ATOM 5790 N N . SER A 1 738 ? 30.081 5.439 -27.534 1.00 89.81 738 SER A N 1
ATOM 5791 C CA . SER A 1 738 ? 30.995 6.276 -28.327 1.00 89.81 738 SER A CA 1
ATOM 5792 C C . SER A 1 738 ? 32.461 5.994 -28.000 1.00 89.81 738 SER A C 1
ATOM 5794 O O . SER A 1 738 ? 33.222 5.693 -28.913 1.00 89.81 738 SER A O 1
ATOM 5796 N N . ILE A 1 739 ? 32.832 5.961 -26.712 1.00 91.38 739 ILE A N 1
ATOM 5797 C CA . ILE A 1 739 ? 34.201 5.643 -26.267 1.00 91.38 739 ILE A CA 1
ATOM 5798 C C . ILE A 1 739 ? 34.679 4.317 -26.881 1.00 91.38 739 ILE A C 1
ATOM 5800 O O . ILE A 1 739 ? 35.718 4.296 -27.531 1.00 91.38 739 ILE A O 1
ATOM 5804 N N . ARG A 1 740 ? 33.892 3.233 -26.782 1.00 91.50 740 ARG A N 1
ATOM 5805 C CA . ARG A 1 740 ? 34.269 1.928 -27.363 1.00 91.50 740 ARG A CA 1
ATOM 5806 C C . ARG A 1 740 ? 34.356 1.919 -28.892 1.00 91.50 740 ARG A C 1
ATOM 5808 O O . ARG A 1 740 ? 35.061 1.078 -29.444 1.00 91.50 740 ARG A O 1
ATOM 5815 N N . ILE A 1 741 ? 33.613 2.784 -29.583 1.00 88.81 741 ILE A N 1
ATOM 5816 C CA . ILE A 1 741 ? 33.686 2.913 -31.045 1.00 88.81 741 ILE A CA 1
ATOM 5817 C C . ILE A 1 741 ? 34.979 3.635 -31.432 1.00 88.81 741 ILE A C 1
ATOM 5819 O O . ILE A 1 741 ? 35.716 3.136 -32.279 1.00 88.81 741 ILE A O 1
ATOM 5823 N N . ASP A 1 742 ? 35.287 4.751 -30.776 1.00 92.62 742 ASP A N 1
ATOM 5824 C CA . ASP A 1 742 ? 36.443 5.586 -31.108 1.00 92.62 742 ASP A CA 1
ATOM 5825 C C . ASP A 1 742 ? 37.769 4.947 -30.656 1.00 92.62 742 ASP A C 1
ATOM 5827 O O . ASP A 1 742 ? 38.747 4.969 -31.403 1.00 92.62 742 ASP A O 1
ATOM 5831 N N . GLU A 1 743 ? 37.786 4.265 -29.505 1.00 92.19 743 GLU A N 1
ATOM 5832 C CA . GLU A 1 743 ? 38.900 3.402 -29.081 1.00 92.19 743 GLU A CA 1
ATOM 5833 C C . GLU A 1 743 ? 39.153 2.287 -30.106 1.00 92.19 743 GLU A C 1
ATOM 5835 O O . GLU A 1 743 ? 40.286 2.101 -30.549 1.00 92.19 743 GLU A O 1
ATOM 5840 N N . LYS A 1 744 ? 38.100 1.597 -30.567 1.00 89.88 744 LYS A N 1
ATOM 5841 C CA . LYS A 1 744 ? 38.228 0.561 -31.601 1.00 89.88 744 LYS A CA 1
ATOM 5842 C C . LYS A 1 744 ? 38.700 1.128 -32.943 1.00 89.88 744 LYS A C 1
ATOM 5844 O O . LYS A 1 744 ? 39.436 0.445 -33.650 1.00 89.88 744 LYS A O 1
ATOM 5849 N N . ASN A 1 745 ? 38.304 2.351 -33.302 1.00 88.31 745 ASN A N 1
ATOM 5850 C CA . ASN A 1 745 ? 38.784 3.019 -34.514 1.00 88.31 745 ASN A CA 1
ATOM 5851 C C . ASN A 1 745 ? 40.298 3.290 -34.444 1.00 88.31 745 ASN A C 1
ATOM 5853 O O . ASN A 1 745 ? 40.989 3.061 -35.435 1.00 88.31 745 ASN A O 1
ATOM 5857 N N . LEU A 1 746 ? 40.825 3.682 -33.276 1.00 89.31 746 LEU A N 1
ATOM 5858 C CA . LEU A 1 746 ? 42.267 3.859 -33.038 1.00 89.31 746 LEU A CA 1
ATOM 5859 C C . LEU A 1 746 ? 43.075 2.546 -33.068 1.00 89.31 746 LEU A C 1
ATOM 5861 O O . LEU A 1 746 ? 44.283 2.576 -33.303 1.00 89.31 746 LEU A O 1
ATOM 5865 N N . GLU A 1 747 ? 42.444 1.392 -32.840 1.00 88.31 747 GLU A N 1
ATOM 5866 C CA . GLU A 1 747 ? 43.102 0.080 -32.948 1.00 88.31 747 GLU A CA 1
ATOM 5867 C C . GLU A 1 747 ? 43.250 -0.420 -34.400 1.00 88.31 747 GLU A C 1
ATOM 5869 O O . GLU A 1 747 ? 44.057 -1.324 -34.655 1.00 88.31 747 GLU A O 1
ATOM 5874 N N . LEU A 1 748 ? 42.491 0.141 -35.354 1.00 86.19 748 LEU A N 1
ATOM 5875 C CA . LEU A 1 748 ? 42.464 -0.322 -36.745 1.00 86.19 748 LEU A CA 1
ATOM 5876 C C . LEU A 1 748 ? 43.801 -0.091 -37.454 1.00 86.19 748 LEU A C 1
ATOM 5878 O O . LEU A 1 748 ? 44.340 1.015 -37.494 1.00 86.19 748 LEU A O 1
ATOM 5882 N N . ARG A 1 749 ? 44.314 -1.141 -38.103 1.00 82.19 749 ARG A N 1
ATOM 5883 C CA . ARG A 1 749 ? 45.575 -1.076 -38.856 1.00 82.19 749 ARG A CA 1
ATOM 5884 C C . ARG A 1 749 ? 45.332 -1.077 -40.366 1.00 82.19 749 ARG A C 1
ATOM 5886 O O . ARG A 1 749 ? 44.501 -1.855 -40.840 1.00 82.19 749 ARG A O 1
ATOM 5893 N N . PRO A 1 750 ? 46.099 -0.300 -41.155 1.00 72.81 750 PRO A N 1
ATOM 5894 C CA . PRO A 1 750 ? 46.107 -0.446 -42.605 1.00 72.81 750 PRO A CA 1
ATOM 5895 C C . PRO A 1 750 ? 46.384 -1.903 -43.006 1.00 72.81 750 PRO A C 1
ATOM 5897 O O . PRO A 1 750 ? 47.361 -2.501 -42.551 1.00 72.81 750 PRO A O 1
ATOM 5900 N N . ASN A 1 751 ? 45.542 -2.452 -43.886 1.00 71.94 751 ASN A N 1
ATOM 5901 C CA . ASN A 1 751 ? 45.561 -3.847 -44.360 1.00 71.94 751 ASN A CA 1
ATOM 5902 C C . ASN A 1 751 ? 45.081 -4.919 -43.355 1.00 71.94 751 ASN A C 1
ATOM 5904 O O . ASN A 1 751 ? 45.379 -6.101 -43.530 1.00 71.94 751 ASN A O 1
ATOM 5908 N N . GLN A 1 752 ? 44.317 -4.549 -42.325 1.00 79.44 752 GLN A N 1
ATOM 5909 C CA . GLN A 1 752 ? 43.610 -5.520 -41.485 1.00 79.44 752 GLN A CA 1
ATOM 5910 C C . GLN A 1 752 ? 42.540 -6.284 -42.297 1.00 79.44 752 GLN A C 1
ATOM 5912 O O . GLN A 1 752 ? 41.877 -5.717 -43.169 1.00 79.44 752 GLN A O 1
ATOM 5917 N N . MET A 1 753 ? 42.350 -7.581 -42.017 1.00 61.78 753 MET A N 1
ATOM 5918 C CA . MET A 1 753 ? 41.221 -8.336 -42.582 1.00 61.78 753 MET A CA 1
ATOM 5919 C C . MET A 1 753 ? 39.877 -7.720 -42.150 1.00 61.78 753 MET A C 1
ATOM 5921 O O . MET A 1 753 ? 39.793 -7.038 -41.134 1.00 61.78 753 MET A O 1
ATOM 5925 N N . GLU A 1 754 ? 38.828 -7.963 -42.940 1.00 65.31 754 GLU A N 1
ATOM 5926 C CA . GLU A 1 754 ? 37.462 -7.430 -42.757 1.00 65.31 754 GLU A CA 1
ATOM 5927 C C . GLU A 1 754 ? 37.259 -5.918 -43.007 1.00 65.31 754 GLU A C 1
ATOM 5929 O O . GLU A 1 754 ? 36.118 -5.452 -42.956 1.00 65.31 754 GLU A O 1
ATOM 5934 N N . MET A 1 755 ? 38.297 -5.146 -43.363 1.00 72.12 755 MET A N 1
ATOM 5935 C CA . MET A 1 755 ? 38.124 -3.746 -43.787 1.00 72.12 755 MET A CA 1
ATOM 5936 C C . MET A 1 755 ? 37.202 -3.635 -45.019 1.00 72.12 755 MET A C 1
ATOM 5938 O O . MET A 1 755 ? 37.511 -4.139 -46.100 1.00 72.12 755 MET A O 1
ATOM 5942 N N . LYS A 1 756 ? 36.063 -2.946 -44.868 1.00 73.00 756 LYS A N 1
ATOM 5943 C CA . LYS A 1 756 ? 35.059 -2.761 -45.930 1.00 73.00 756 LYS A CA 1
ATOM 5944 C C . LYS A 1 756 ? 35.324 -1.488 -46.733 1.00 73.00 756 LYS A C 1
ATOM 5946 O O . LYS A 1 756 ? 35.285 -0.390 -46.186 1.00 73.00 756 LYS A O 1
ATOM 5951 N N . VAL A 1 757 ? 35.505 -1.630 -48.046 1.00 71.50 757 VAL A N 1
ATOM 5952 C CA . VAL A 1 757 ? 35.510 -0.500 -48.988 1.00 71.50 757 VAL A CA 1
ATOM 5953 C C . VAL A 1 757 ? 34.077 -0.240 -49.451 1.00 71.50 757 VAL A C 1
ATOM 5955 O O . VAL A 1 757 ? 33.501 -1.033 -50.194 1.00 71.50 757 VAL A O 1
ATOM 5958 N N . TYR A 1 758 ? 33.488 0.866 -49.001 1.00 71.62 758 TYR A N 1
ATOM 5959 C CA . TYR A 1 758 ? 32.124 1.252 -49.363 1.00 71.62 758 TYR A CA 1
ATOM 5960 C C . TYR A 1 758 ? 32.097 1.944 -50.732 1.00 71.62 758 TYR A C 1
ATOM 5962 O O . TYR A 1 758 ? 32.741 2.972 -50.930 1.00 71.62 758 TYR A O 1
ATOM 5970 N N . ALA A 1 759 ? 31.329 1.397 -51.677 1.00 54.72 759 ALA A N 1
ATOM 5971 C CA . ALA A 1 759 ? 31.194 1.935 -53.029 1.00 54.72 759 ALA A CA 1
ATOM 5972 C C . ALA A 1 759 ? 29.718 2.192 -53.372 1.00 54.72 759 ALA A C 1
ATOM 5974 O O . ALA A 1 759 ? 28.939 1.252 -53.519 1.00 54.72 759 ALA A O 1
ATOM 5975 N N . GLY A 1 760 ? 29.330 3.460 -53.539 1.00 57.06 760 GLY A N 1
ATOM 5976 C CA . GLY A 1 760 ? 27.990 3.834 -54.005 1.00 57.06 760 GLY A CA 1
ATOM 5977 C C . GLY A 1 760 ? 27.306 4.931 -53.188 1.00 57.06 760 GLY A C 1
ATOM 5978 O O . GLY A 1 760 ? 27.886 5.519 -52.286 1.00 57.06 760 GLY A O 1
ATOM 5979 N N . ARG A 1 761 ? 26.053 5.233 -53.553 1.00 54.47 761 ARG A N 1
ATOM 5980 C CA . ARG A 1 761 ? 25.327 6.472 -53.198 1.00 54.47 761 ARG A CA 1
ATOM 5981 C C . ARG A 1 761 ? 24.750 6.549 -51.771 1.00 54.47 761 ARG A C 1
ATOM 5983 O O . ARG A 1 761 ? 23.804 7.303 -51.562 1.00 54.47 761 ARG A O 1
ATOM 5990 N N . VAL A 1 762 ? 25.252 5.779 -50.809 1.00 57.53 762 VAL A N 1
ATOM 5991 C CA . VAL A 1 762 ? 24.831 5.925 -49.404 1.00 57.53 762 VAL A CA 1
ATOM 5992 C C . VAL A 1 762 ? 25.745 6.960 -48.744 1.00 57.53 762 VAL A C 1
ATOM 5994 O O . VAL A 1 762 ? 26.962 6.779 -48.803 1.00 57.53 762 VAL A O 1
ATOM 5997 N N . PRO A 1 763 ? 25.214 8.029 -48.124 1.00 58.75 763 PRO A N 1
ATOM 5998 C CA . PRO A 1 763 ? 26.018 8.909 -47.288 1.00 58.75 763 PRO A CA 1
ATOM 5999 C C . PRO A 1 763 ? 26.640 8.113 -46.135 1.00 58.75 763 PRO A C 1
ATOM 6001 O O . PRO A 1 763 ? 25.927 7.550 -45.308 1.00 58.75 763 PRO A O 1
ATOM 6004 N N . LEU A 1 764 ? 27.974 8.058 -46.091 1.00 66.62 764 LEU A N 1
ATOM 6005 C CA . LEU A 1 764 ? 28.720 7.578 -44.917 1.00 66.62 764 LEU A CA 1
ATOM 6006 C C . LEU A 1 764 ? 28.688 8.602 -43.769 1.00 66.62 764 LEU A C 1
ATOM 6008 O O . LEU A 1 764 ? 29.033 8.275 -42.640 1.00 66.62 764 LEU A O 1
ATOM 6012 N N . ASP A 1 765 ? 28.241 9.818 -44.082 1.00 62.34 765 ASP A N 1
ATOM 6013 C CA . ASP A 1 765 ? 27.867 10.891 -43.172 1.00 62.34 765 ASP A CA 1
ATOM 6014 C C . ASP A 1 765 ? 26.325 10.968 -43.099 1.00 62.34 765 ASP A C 1
ATOM 6016 O O . ASP A 1 765 ? 25.686 11.399 -44.066 1.00 62.34 765 ASP A O 1
ATOM 6020 N N . PRO A 1 766 ? 25.712 10.510 -41.993 1.00 61.91 766 PRO A N 1
ATOM 6021 C CA . PRO A 1 766 ? 24.302 10.709 -41.680 1.00 61.91 766 PRO A CA 1
ATOM 6022 C C . PRO A 1 766 ? 24.103 11.755 -40.559 1.00 61.91 766 PRO A C 1
ATOM 6024 O O . PRO A 1 766 ? 23.108 11.676 -39.829 1.00 61.91 766 PRO A O 1
ATOM 6027 N N . TYR A 1 767 ? 25.061 12.664 -40.332 1.00 60.12 767 TYR A N 1
ATOM 6028 C CA . TYR A 1 767 ? 25.072 13.521 -39.145 1.00 60.12 767 TYR A CA 1
ATOM 6029 C C . TYR A 1 767 ? 23.947 14.566 -39.174 1.00 60.12 767 TYR A C 1
ATOM 6031 O O . TYR A 1 767 ? 23.845 15.394 -40.074 1.00 60.12 767 TYR A O 1
ATOM 6039 N N . ASN A 1 768 ? 23.111 14.537 -38.132 1.00 63.56 768 ASN A N 1
ATOM 6040 C CA . ASN A 1 768 ? 21.971 15.443 -37.937 1.00 63.56 768 ASN A CA 1
ATOM 6041 C C . ASN A 1 768 ? 22.104 16.319 -36.673 1.00 63.56 768 ASN A C 1
ATOM 6043 O O . ASN A 1 768 ? 21.136 16.974 -36.299 1.00 63.56 768 ASN A O 1
ATOM 6047 N N . ALA A 1 769 ? 23.244 16.272 -35.976 1.00 73.00 769 ALA A N 1
ATOM 6048 C CA . ALA A 1 769 ? 23.449 16.933 -34.688 1.00 73.00 769 ALA A CA 1
ATOM 6049 C C . ALA A 1 769 ? 24.862 17.518 -34.581 1.00 73.00 769 ALA A C 1
ATOM 6051 O O . ALA A 1 769 ? 25.833 16.906 -35.026 1.00 73.00 769 ALA A O 1
ATOM 6052 N N . THR A 1 770 ? 24.955 18.695 -33.971 1.00 83.06 770 THR A N 1
ATOM 6053 C CA . THR A 1 770 ? 26.192 19.449 -33.733 1.00 83.06 770 THR A CA 1
ATOM 6054 C C . THR A 1 770 ? 26.837 19.121 -32.381 1.00 83.06 770 THR A C 1
ATOM 6056 O O . THR A 1 770 ? 26.201 18.568 -31.481 1.00 83.06 770 THR A O 1
ATOM 6059 N N . ASP A 1 771 ? 28.098 19.526 -32.196 1.00 79.12 771 ASP A N 1
ATOM 6060 C CA . ASP A 1 771 ? 28.777 19.460 -30.893 1.00 79.12 771 ASP A CA 1
ATOM 6061 C C . ASP A 1 771 ? 28.064 20.273 -29.804 1.00 79.12 771 ASP A C 1
ATOM 6063 O O . ASP A 1 771 ? 27.970 19.831 -28.656 1.00 79.12 771 ASP A O 1
ATOM 6067 N N . GLU A 1 772 ? 27.501 21.429 -30.166 1.00 83.62 772 GLU A N 1
ATOM 6068 C CA . GLU A 1 772 ? 26.693 22.242 -29.254 1.00 83.62 772 GLU A CA 1
ATOM 6069 C C . GLU A 1 772 ? 25.451 21.473 -28.782 1.00 83.62 772 GLU A C 1
ATOM 6071 O O . GLU A 1 772 ? 25.131 21.483 -27.595 1.00 83.62 772 GLU A O 1
ATOM 6076 N N . GLU A 1 773 ? 24.776 20.742 -29.674 1.00 83.88 773 GLU A N 1
ATOM 6077 C CA . GLU A 1 773 ? 23.618 19.912 -29.323 1.00 83.88 773 GLU A CA 1
ATOM 6078 C C . GLU A 1 773 ? 23.997 18.699 -28.462 1.00 83.88 773 GLU A C 1
ATOM 6080 O O . GLU A 1 773 ? 23.285 18.394 -27.500 1.00 83.88 773 GLU A O 1
ATOM 6085 N N . TRP A 1 774 ? 25.136 18.052 -28.734 1.00 85.31 774 TRP A N 1
ATOM 6086 C CA . TRP A 1 774 ? 25.669 16.965 -27.901 1.00 85.31 774 TRP A CA 1
ATOM 6087 C C . TRP A 1 774 ? 25.994 17.442 -26.472 1.00 85.31 774 TRP A C 1
ATOM 6089 O O . TRP A 1 774 ? 25.621 16.786 -25.489 1.00 85.31 774 TRP A O 1
ATOM 6099 N N . ILE A 1 775 ? 26.596 18.630 -26.329 1.00 86.25 775 ILE A N 1
ATOM 6100 C CA . ILE A 1 775 ? 26.806 19.280 -25.026 1.00 86.25 775 ILE A CA 1
ATOM 6101 C C . ILE A 1 775 ? 25.464 19.649 -24.376 1.00 86.25 775 ILE A C 1
ATOM 6103 O O . ILE A 1 775 ? 25.250 19.331 -23.206 1.00 86.25 775 ILE A O 1
ATOM 6107 N N . MET A 1 776 ? 24.540 20.275 -25.114 1.00 88.38 776 MET A N 1
ATOM 6108 C CA . MET A 1 776 ? 23.253 20.742 -24.583 1.00 88.38 776 MET A CA 1
ATOM 6109 C C . MET A 1 776 ? 22.357 19.613 -24.067 1.00 88.38 776 MET A C 1
ATOM 6111 O O . MET A 1 776 ? 21.654 19.816 -23.079 1.00 88.38 776 MET A O 1
ATOM 6115 N N . VAL A 1 777 ? 22.353 18.433 -24.700 1.00 87.50 777 VAL A N 1
ATOM 6116 C CA . VAL A 1 777 ? 21.630 17.262 -24.168 1.00 87.50 777 VAL A CA 1
ATOM 6117 C C . VAL A 1 777 ? 22.219 16.845 -22.819 1.00 87.50 777 VAL A C 1
ATOM 6119 O O . VAL A 1 777 ? 21.474 16.719 -21.848 1.00 87.50 777 VAL A O 1
ATOM 6122 N N . THR A 1 778 ? 23.547 16.730 -22.749 1.00 92.06 778 THR A N 1
ATOM 6123 C CA . THR A 1 778 ? 24.275 16.321 -21.539 1.00 92.06 778 THR A CA 1
ATOM 6124 C C . THR A 1 778 ? 24.038 17.298 -20.381 1.00 92.06 778 THR A C 1
ATOM 6126 O O . THR A 1 778 ? 23.609 16.896 -19.300 1.00 92.06 778 THR A O 1
ATOM 6129 N N . ASN A 1 779 ? 24.232 18.602 -20.623 1.00 92.69 779 ASN A N 1
ATOM 6130 C CA . ASN A 1 779 ? 23.988 19.658 -19.636 1.00 92.69 779 ASN A CA 1
ATOM 6131 C C . ASN A 1 779 ? 22.532 19.646 -19.144 1.00 92.69 779 ASN A C 1
ATOM 6133 O O . ASN A 1 779 ? 22.292 19.700 -17.943 1.00 92.69 779 ASN A O 1
ATOM 6137 N N . ARG A 1 780 ? 21.551 19.507 -20.049 1.00 93.00 780 ARG A N 1
ATOM 6138 C CA . ARG A 1 780 ? 20.123 19.495 -19.690 1.00 93.00 780 ARG A CA 1
ATOM 6139 C C . ARG A 1 780 ? 19.755 18.323 -18.778 1.00 93.00 780 ARG A C 1
ATOM 6141 O O . ARG A 1 780 ? 18.930 18.499 -17.884 1.00 93.00 780 ARG A O 1
ATOM 6148 N N . ASN A 1 781 ? 20.351 17.147 -18.985 1.00 92.75 781 ASN A N 1
ATOM 6149 C CA . ASN A 1 781 ? 20.140 15.984 -18.117 1.00 92.75 781 ASN A CA 1
ATOM 6150 C C . ASN A 1 781 ? 20.699 16.244 -16.703 1.00 92.75 781 ASN A C 1
ATOM 6152 O O . ASN A 1 781 ? 20.029 15.958 -15.709 1.00 92.75 781 ASN A O 1
ATOM 6156 N N . ILE A 1 782 ? 21.884 16.857 -16.615 1.00 93.88 782 ILE A N 1
ATOM 6157 C CA . ILE A 1 782 ? 22.526 17.265 -15.355 1.00 93.88 782 ILE A CA 1
ATOM 6158 C C . ILE A 1 782 ? 21.685 18.326 -14.624 1.00 93.88 782 ILE A C 1
ATOM 6160 O O . ILE A 1 782 ? 21.295 18.117 -13.477 1.00 93.88 782 ILE A O 1
ATOM 6164 N N . GLU A 1 783 ? 21.330 19.424 -15.296 1.00 94.75 783 GLU A N 1
ATOM 6165 C CA . GLU A 1 783 ? 20.524 20.526 -14.747 1.00 94.75 783 GLU A CA 1
ATOM 6166 C C . GLU A 1 783 ? 19.149 20.054 -14.247 1.00 94.75 783 GLU A C 1
ATOM 6168 O O . GLU A 1 783 ? 18.707 20.445 -13.162 1.00 94.75 783 GLU A O 1
ATOM 6173 N N . ALA A 1 784 ? 18.478 19.179 -15.006 1.00 92.94 784 ALA A N 1
ATOM 6174 C CA . ALA A 1 784 ? 17.203 18.593 -14.603 1.00 92.94 784 ALA A CA 1
ATOM 6175 C C . ALA A 1 784 ? 17.346 17.715 -13.351 1.00 92.94 784 ALA A C 1
ATOM 6177 O O . ALA A 1 784 ? 16.533 17.828 -12.434 1.00 92.94 784 ALA A O 1
ATOM 6178 N N . THR A 1 785 ? 18.395 16.891 -13.276 1.00 95.56 785 THR A N 1
ATOM 6179 C CA . THR A 1 785 ? 18.666 16.051 -12.097 1.00 95.56 785 THR A CA 1
ATOM 6180 C C . THR A 1 785 ? 18.963 16.912 -10.869 1.00 95.56 785 THR A C 1
ATOM 6182 O O . THR A 1 785 ? 18.324 16.751 -9.829 1.00 95.56 785 THR A O 1
ATOM 6185 N N . ALA A 1 786 ? 19.861 17.894 -11.000 1.00 95.44 786 ALA A N 1
ATOM 6186 C CA . ALA A 1 786 ? 20.216 18.815 -9.925 1.00 95.44 786 ALA A CA 1
ATOM 6187 C C . ALA A 1 786 ? 18.994 19.587 -9.395 1.00 95.44 786 ALA A C 1
ATOM 6189 O O . ALA A 1 786 ? 18.866 19.797 -8.187 1.00 95.44 786 ALA A O 1
ATOM 6190 N N . LYS A 1 787 ? 18.050 19.971 -10.265 1.00 95.56 787 LYS A N 1
ATOM 6191 C CA . LYS A 1 787 ? 16.782 20.593 -9.856 1.00 95.56 787 LYS A CA 1
ATOM 6192 C C . LYS A 1 787 ? 15.924 19.667 -8.985 1.00 95.56 787 LYS A C 1
ATOM 6194 O O . LYS A 1 787 ? 15.373 20.124 -7.981 1.00 95.56 787 LYS A O 1
ATOM 6199 N N . GLU A 1 788 ? 15.794 18.392 -9.343 1.00 95.31 788 GLU A N 1
ATOM 6200 C CA . GLU A 1 788 ? 14.976 17.442 -8.576 1.00 95.31 788 GLU A CA 1
ATOM 6201 C C . GLU A 1 788 ? 15.654 17.011 -7.260 1.00 95.31 788 GLU A C 1
ATOM 6203 O O . GLU A 1 788 ? 14.949 16.831 -6.265 1.00 95.31 788 GLU A O 1
ATOM 6208 N N . ILE A 1 789 ? 16.996 16.973 -7.200 1.00 94.81 789 ILE A N 1
ATOM 6209 C CA . ILE A 1 789 ? 17.767 16.831 -5.945 1.00 94.81 789 ILE A CA 1
ATOM 6210 C C . ILE A 1 789 ? 17.493 18.021 -5.013 1.00 94.81 789 ILE A C 1
ATOM 6212 O O . ILE A 1 789 ? 17.059 17.838 -3.876 1.00 94.81 789 ILE A O 1
ATOM 6216 N N . ASN A 1 790 ? 17.658 19.253 -5.508 1.00 94.62 790 ASN A N 1
ATOM 6217 C CA . ASN A 1 790 ? 17.384 20.474 -4.736 1.00 94.62 790 ASN A CA 1
ATOM 6218 C C . ASN A 1 790 ? 15.912 20.590 -4.284 1.00 94.62 790 ASN A C 1
ATOM 6220 O O . ASN A 1 790 ? 15.620 21.281 -3.310 1.00 94.62 790 ASN A O 1
ATOM 6224 N N . SER A 1 791 ? 14.985 19.905 -4.960 1.00 94.25 791 SER A N 1
ATOM 6225 C CA . SER A 1 791 ? 13.562 19.854 -4.590 1.00 94.25 791 SER A CA 1
ATOM 6226 C C . SER A 1 791 ? 13.252 18.791 -3.522 1.00 94.25 791 SER A C 1
ATOM 6228 O O . SER A 1 791 ? 12.263 18.913 -2.801 1.00 94.25 791 SER A O 1
ATOM 6230 N N . ALA A 1 792 ? 14.096 17.766 -3.385 1.00 94.25 792 ALA A N 1
ATOM 6231 C CA . ALA A 1 792 ? 13.935 16.673 -2.427 1.00 94.25 792 ALA A CA 1
ATOM 6232 C C . ALA A 1 792 ? 14.484 16.994 -1.021 1.00 94.25 792 ALA A C 1
ATOM 6234 O O . ALA A 1 792 ? 13.854 16.638 -0.019 1.00 94.25 792 ALA A O 1
ATOM 6235 N N . GLN A 1 793 ? 15.589 17.743 -0.922 1.00 90.56 793 GLN A N 1
ATOM 6236 C CA . GLN A 1 793 ? 16.201 18.083 0.373 1.00 90.56 793 GLN A CA 1
ATOM 6237 C C . GLN A 1 793 ? 15.248 18.833 1.335 1.00 90.56 793 GLN A C 1
ATOM 6239 O O . GLN A 1 793 ? 15.175 18.449 2.510 1.00 90.56 793 GLN A O 1
ATOM 6244 N N . PRO A 1 794 ? 14.454 19.838 0.894 1.00 94.69 794 PRO A N 1
ATOM 6245 C CA . PRO A 1 794 ? 13.471 20.495 1.759 1.00 94.69 794 PRO A CA 1
ATOM 6246 C C . PRO A 1 794 ? 12.347 19.550 2.196 1.00 94.69 794 PRO A C 1
ATOM 6248 O O . PRO A 1 794 ? 11.886 19.631 3.335 1.00 94.69 794 PRO A O 1
ATOM 6251 N N . LEU A 1 795 ? 11.936 18.621 1.324 1.00 94.75 795 LEU A N 1
ATOM 6252 C CA . LEU A 1 795 ? 10.873 17.655 1.603 1.00 94.75 795 LEU A CA 1
ATOM 6253 C C . LEU A 1 795 ? 11.272 16.685 2.725 1.00 94.75 795 LEU A C 1
ATOM 6255 O O . LEU A 1 795 ? 10.461 16.424 3.612 1.00 94.75 795 LEU A O 1
ATOM 6259 N N . ARG A 1 796 ? 12.536 16.236 2.771 1.00 93.25 796 ARG A N 1
ATOM 6260 C CA . ARG A 1 796 ? 13.068 15.455 3.907 1.00 93.25 796 ARG A CA 1
ATOM 6261 C C . ARG A 1 796 ? 12.951 16.210 5.233 1.00 93.25 796 ARG A C 1
ATOM 6263 O O . ARG A 1 796 ? 12.511 15.636 6.226 1.00 93.25 796 ARG A O 1
ATOM 6270 N N . SER A 1 797 ? 13.300 17.500 5.248 1.00 93.38 797 SER A N 1
ATOM 6271 C CA . SER A 1 797 ? 13.174 18.334 6.452 1.00 93.38 797 SER A CA 1
ATOM 6272 C C . SER A 1 797 ? 11.710 18.546 6.856 1.00 93.38 797 SER A C 1
ATOM 6274 O O . SER A 1 797 ? 11.388 18.468 8.040 1.00 93.38 797 SER A O 1
ATOM 6276 N N . TYR A 1 798 ? 10.816 18.753 5.885 1.00 95.69 798 TYR A N 1
ATOM 6277 C CA . TYR A 1 798 ? 9.384 18.922 6.132 1.00 95.69 798 TYR A CA 1
ATOM 6278 C C . TYR A 1 798 ? 8.737 17.659 6.720 1.00 95.69 798 TYR A C 1
ATOM 6280 O O . TYR A 1 798 ? 8.000 17.766 7.697 1.00 95.69 798 TYR A O 1
ATOM 6288 N N . ILE A 1 799 ? 9.063 16.467 6.203 1.00 95.31 799 ILE A N 1
ATOM 6289 C CA . ILE A 1 799 ? 8.572 15.192 6.758 1.00 95.31 799 ILE A CA 1
ATOM 6290 C C . ILE A 1 799 ? 9.040 15.017 8.210 1.00 95.31 799 ILE A C 1
ATOM 6292 O O . ILE A 1 799 ? 8.236 14.666 9.071 1.00 95.31 799 ILE A O 1
ATOM 6296 N N . ASP A 1 800 ? 10.313 15.300 8.514 1.00 92.75 800 ASP A N 1
ATOM 6297 C CA . ASP A 1 800 ? 10.833 15.143 9.879 1.00 92.75 800 ASP A CA 1
ATOM 6298 C C . ASP A 1 800 ? 10.221 16.148 10.872 1.00 92.75 800 ASP A C 1
ATOM 6300 O O . ASP A 1 800 ? 9.977 15.803 12.026 1.00 92.75 800 ASP A O 1
ATOM 6304 N N . GLN A 1 801 ? 9.917 17.373 10.425 1.00 94.88 801 GLN A N 1
ATOM 6305 C CA . GLN A 1 801 ? 9.178 18.365 11.216 1.00 94.88 801 GLN A CA 1
ATOM 6306 C C . GLN A 1 801 ? 7.716 17.947 11.438 1.00 94.88 801 GLN A C 1
ATOM 6308 O O . GLN A 1 801 ? 7.217 18.040 12.559 1.00 94.88 801 GLN A O 1
ATOM 6313 N N . LEU A 1 802 ? 7.038 17.455 10.395 1.00 95.62 802 LEU A N 1
ATOM 6314 C CA . LEU A 1 802 ? 5.631 17.054 10.453 1.00 95.62 802 LEU A CA 1
ATOM 6315 C C . LEU A 1 802 ? 5.414 15.830 11.356 1.00 95.62 802 LEU A C 1
ATOM 6317 O O . LEU A 1 802 ? 4.474 15.826 12.148 1.00 95.62 802 LEU A O 1
ATOM 6321 N N . LEU A 1 803 ? 6.305 14.832 11.293 1.00 93.69 803 LEU A N 1
ATOM 6322 C CA . LEU A 1 803 ? 6.283 13.673 12.195 1.00 93.69 803 LEU A CA 1
ATOM 6323 C C . LEU A 1 803 ? 6.388 14.105 13.668 1.00 93.69 803 LEU A C 1
ATOM 6325 O O . LEU A 1 803 ? 5.568 13.691 14.484 1.00 93.69 803 LEU A O 1
ATOM 6329 N N . ARG A 1 804 ? 7.341 14.992 13.997 1.00 93.06 804 ARG A N 1
ATOM 6330 C CA . ARG A 1 804 ? 7.513 15.531 15.362 1.00 93.06 804 ARG A CA 1
ATOM 6331 C C . ARG A 1 804 ? 6.277 16.297 15.837 1.00 93.06 804 ARG A C 1
ATOM 6333 O O . ARG A 1 804 ? 5.816 16.063 16.948 1.00 93.06 804 ARG A O 1
ATOM 6340 N N . GLN A 1 805 ? 5.729 17.173 14.991 1.00 94.88 805 GLN A N 1
ATOM 6341 C CA . GLN A 1 805 ? 4.536 17.962 15.311 1.00 94.88 805 GLN A CA 1
ATOM 6342 C C . GLN A 1 805 ? 3.334 17.060 15.629 1.00 94.88 805 GLN A C 1
ATOM 6344 O O . GLN A 1 805 ? 2.675 17.254 16.647 1.00 94.88 805 GLN A O 1
ATOM 6349 N N . ILE A 1 806 ? 3.086 16.039 14.803 1.00 94.31 806 ILE A N 1
ATOM 6350 C CA . ILE A 1 806 ? 1.978 15.093 14.999 1.00 94.31 806 ILE A CA 1
ATOM 6351 C C . ILE A 1 806 ? 2.179 14.254 16.269 1.00 94.31 806 ILE A C 1
ATOM 6353 O O . ILE A 1 806 ? 1.222 14.059 17.020 1.00 94.31 806 ILE A O 1
ATOM 6357 N N . ALA A 1 807 ? 3.405 13.800 16.549 1.00 91.94 807 ALA A N 1
ATOM 6358 C CA . ALA A 1 807 ? 3.716 13.070 17.776 1.00 91.94 807 ALA A CA 1
ATOM 6359 C C . ALA A 1 807 ? 3.456 13.920 19.037 1.00 91.94 807 ALA A C 1
ATOM 6361 O O . ALA A 1 807 ? 2.813 13.443 19.976 1.00 91.94 807 ALA A O 1
ATOM 6362 N N . ASP A 1 808 ? 3.877 15.191 19.050 1.00 92.50 808 ASP A N 1
ATOM 6363 C CA . ASP A 1 808 ? 3.626 16.100 20.175 1.00 92.50 808 ASP A CA 1
ATOM 6364 C C . ASP A 1 808 ? 2.141 16.482 20.321 1.00 92.50 808 ASP A C 1
ATOM 6366 O O . ASP A 1 808 ? 1.627 16.474 21.442 1.00 92.50 808 ASP A O 1
ATOM 6370 N N . ASP A 1 809 ? 1.418 16.749 19.226 1.00 94.06 809 ASP A N 1
ATOM 6371 C CA . ASP A 1 809 ? -0.023 17.050 19.267 1.00 94.06 809 ASP A CA 1
ATOM 6372 C C . ASP A 1 809 ? -0.838 15.872 19.829 1.00 94.06 809 ASP A C 1
ATOM 6374 O O . ASP A 1 809 ? -1.717 16.059 20.681 1.00 94.06 809 ASP A O 1
ATOM 6378 N N . ILE A 1 810 ? -0.514 14.644 19.406 1.00 92.06 810 ILE A N 1
ATOM 6379 C CA . ILE A 1 810 ? -1.134 13.419 19.927 1.00 92.06 810 ILE A CA 1
ATOM 6380 C C . ILE A 1 810 ? -0.779 13.231 21.401 1.00 92.06 810 ILE A C 1
ATOM 6382 O O . ILE A 1 810 ? -1.683 13.031 22.214 1.00 92.06 810 ILE A O 1
ATOM 6386 N N . ARG A 1 811 ? 0.501 13.352 21.777 1.00 91.38 811 ARG A N 1
ATOM 6387 C CA . ARG A 1 811 ? 0.955 13.223 23.171 1.00 91.38 811 ARG A CA 1
ATOM 6388 C C . ARG A 1 811 ? 0.228 14.206 24.094 1.00 91.38 811 ARG A C 1
ATOM 6390 O O . ARG A 1 811 ? -0.318 13.795 25.118 1.00 91.38 811 ARG A O 1
ATOM 6397 N N . VAL A 1 812 ? 0.140 15.480 23.705 1.00 93.38 812 VAL A N 1
ATOM 6398 C CA . VAL A 1 812 ? -0.563 16.525 24.468 1.00 93.38 812 VAL A CA 1
ATOM 6399 C C . VAL A 1 812 ? -2.062 16.233 24.592 1.00 93.38 812 VAL A C 1
ATOM 6401 O O . VAL A 1 812 ? -2.641 16.455 25.660 1.00 93.38 812 VAL A O 1
ATOM 6404 N N . GLN A 1 813 ? -2.720 15.720 23.546 1.00 94.94 813 GLN A N 1
ATOM 6405 C CA . GLN A 1 813 ? -4.144 15.385 23.636 1.00 94.94 813 GLN A CA 1
ATOM 6406 C C . GLN A 1 813 ? -4.398 14.105 24.453 1.00 94.94 813 GLN A C 1
ATOM 6408 O O . GLN A 1 813 ? -5.333 14.083 25.252 1.00 94.94 813 GLN A O 1
ATOM 6413 N N . VAL A 1 814 ? -3.529 13.096 24.364 1.00 91.75 814 VAL A N 1
ATOM 6414 C CA . VAL A 1 814 ? -3.574 11.882 25.200 1.00 91.75 814 VAL A CA 1
ATOM 6415 C C . VAL A 1 814 ? -3.385 12.218 26.681 1.00 91.75 814 VAL A C 1
ATOM 6417 O O . VAL A 1 814 ? -4.124 11.708 27.528 1.00 91.75 814 VAL A O 1
ATOM 6420 N N . GLU A 1 815 ? -2.454 13.118 27.016 1.00 92.69 815 GLU A N 1
ATOM 6421 C CA . GLU A 1 815 ? -2.258 13.616 28.384 1.00 92.69 815 GLU A CA 1
ATOM 6422 C C . GLU A 1 815 ? -3.533 14.281 28.941 1.00 92.69 815 GLU A C 1
ATOM 6424 O O . GLU A 1 815 ? -3.906 14.025 30.094 1.00 92.69 815 GLU A O 1
ATOM 6429 N N . ARG A 1 816 ? -4.249 15.064 28.116 1.00 95.75 816 ARG A N 1
ATOM 6430 C CA . ARG A 1 816 ? -5.543 15.683 28.467 1.00 95.75 816 ARG A CA 1
ATOM 6431 C C . ARG A 1 816 ? -6.648 14.649 28.670 1.00 95.75 816 ARG A C 1
ATOM 6433 O O . ARG A 1 816 ? -7.321 14.691 29.700 1.00 95.75 816 ARG A O 1
ATOM 6440 N N . THR A 1 817 ? -6.814 13.696 27.754 1.00 95.69 817 THR A N 1
ATOM 6441 C CA . THR A 1 817 ? -7.802 12.613 27.897 1.00 95.69 817 THR A CA 1
ATOM 6442 C C . THR A 1 817 ? -7.528 11.781 29.154 1.00 95.69 817 THR A C 1
ATOM 6444 O O . THR A 1 817 ? -8.442 11.500 29.929 1.00 95.69 817 THR A O 1
ATOM 6447 N N . ASN A 1 818 ? -6.260 11.465 29.434 1.00 94.50 818 ASN A N 1
ATOM 6448 C CA . ASN A 1 818 ? -5.858 10.730 30.637 1.00 94.50 818 ASN A CA 1
ATOM 6449 C C . ASN A 1 818 ? -6.054 11.562 31.920 1.00 94.50 818 ASN A C 1
ATOM 6451 O O . ASN A 1 818 ? -6.296 11.003 32.991 1.00 94.50 818 ASN A O 1
ATOM 6455 N N . ALA A 1 819 ? -5.957 12.895 31.864 1.00 95.88 819 ALA A N 1
ATOM 6456 C CA . ALA A 1 819 ? -6.358 13.767 32.972 1.00 95.88 819 ALA A CA 1
ATOM 6457 C C . ALA A 1 819 ? -7.884 13.745 33.193 1.00 95.88 819 ALA A C 1
ATOM 6459 O O . ALA A 1 819 ? -8.323 13.585 34.333 1.00 95.88 819 ALA A O 1
ATOM 6460 N N . ALA A 1 820 ? -8.682 13.803 32.120 1.00 97.25 820 ALA A N 1
ATOM 6461 C CA . ALA A 1 820 ? -10.141 13.711 32.194 1.00 97.25 820 ALA A CA 1
ATOM 6462 C C . ALA A 1 820 ? -10.608 12.369 32.794 1.00 97.25 820 ALA A C 1
ATOM 6464 O O . ALA A 1 820 ? -11.443 12.375 33.699 1.00 97.25 820 ALA A O 1
ATOM 6465 N N . PHE A 1 821 ? -10.033 11.233 32.368 1.00 96.94 821 PHE A N 1
ATOM 6466 C CA . PHE A 1 821 ? -10.305 9.918 32.972 1.00 96.94 821 PHE A CA 1
ATOM 6467 C C . PHE A 1 821 ? -10.013 9.922 34.479 1.00 96.94 821 PHE A C 1
ATOM 6469 O O . PHE A 1 821 ? -10.872 9.547 35.274 1.00 96.94 821 PHE A O 1
ATOM 6476 N N . ARG A 1 822 ? -8.831 10.401 34.896 1.00 96.75 822 ARG A N 1
ATOM 6477 C CA . ARG A 1 822 ? -8.442 10.456 36.318 1.00 96.75 822 ARG A CA 1
ATOM 6478 C C . ARG A 1 822 ? -9.386 11.324 37.156 1.00 96.75 822 ARG A C 1
ATOM 6480 O O . ARG A 1 822 ? -9.733 10.924 38.267 1.00 96.75 822 ARG A O 1
ATOM 6487 N N . GLN A 1 823 ? -9.852 12.459 36.626 1.00 97.06 823 GLN A N 1
ATOM 6488 C CA . GLN A 1 823 ? -10.888 13.264 37.281 1.00 97.06 823 GLN A CA 1
ATOM 6489 C C . GLN A 1 823 ? -12.207 12.482 37.399 1.00 97.06 823 GLN A C 1
ATOM 6491 O O . GLN A 1 823 ? -12.771 12.388 38.490 1.00 97.06 823 GLN A O 1
ATOM 6496 N N . ARG A 1 824 ? -12.682 11.880 36.302 1.00 96.25 824 ARG A N 1
ATOM 6497 C CA . ARG A 1 824 ? -13.977 11.188 36.261 1.00 96.25 824 ARG A CA 1
ATOM 6498 C C . ARG A 1 824 ? -14.028 9.971 37.189 1.00 96.25 824 ARG A C 1
ATOM 6500 O O . ARG A 1 824 ? -15.014 9.774 37.898 1.00 96.25 824 ARG A O 1
ATOM 6507 N N . ILE A 1 825 ? -12.935 9.212 37.257 1.00 96.81 825 ILE A N 1
ATOM 6508 C CA . ILE A 1 825 ? -12.749 8.098 38.195 1.00 96.81 825 ILE A CA 1
ATOM 6509 C C . ILE A 1 825 ? -12.804 8.596 39.650 1.00 96.81 825 ILE A C 1
ATOM 6511 O O . ILE A 1 825 ? -13.461 7.974 40.485 1.00 96.81 825 ILE A O 1
ATOM 6515 N N . ALA A 1 826 ? -12.184 9.739 39.970 1.00 96.81 826 ALA A N 1
ATOM 6516 C CA . ALA A 1 826 ? -12.241 10.319 41.315 1.00 96.81 826 ALA A CA 1
ATOM 6517 C C . ALA A 1 826 ? -13.663 10.777 41.709 1.00 96.81 826 ALA A C 1
ATOM 6519 O O . ALA A 1 826 ? -14.113 10.486 42.821 1.00 96.81 826 ALA A O 1
ATOM 6520 N N . GLU A 1 827 ? -14.397 11.425 40.796 1.00 95.38 827 GLU A N 1
ATOM 6521 C CA . GLU A 1 827 ? -15.806 11.814 40.986 1.00 95.38 827 GLU A CA 1
ATOM 6522 C C . GLU A 1 827 ? -16.711 10.599 41.251 1.00 95.38 827 GLU A C 1
ATOM 6524 O O . GLU A 1 827 ? -17.514 10.601 42.194 1.00 95.38 827 GLU A O 1
ATOM 6529 N N . LEU A 1 828 ? -16.568 9.543 40.442 1.00 94.94 828 LEU A N 1
ATOM 6530 C CA . LEU A 1 828 ? -17.338 8.304 40.570 1.00 94.94 828 LEU A CA 1
ATOM 6531 C C . LEU A 1 828 ? -17.000 7.560 41.872 1.00 94.94 828 LEU A C 1
ATOM 6533 O O . LEU A 1 828 ? -17.916 7.157 42.591 1.00 94.94 828 LEU A O 1
ATOM 6537 N N . ARG A 1 829 ? -15.711 7.447 42.235 1.00 96.38 829 ARG A N 1
ATOM 6538 C CA . ARG A 1 829 ? -15.257 6.865 43.515 1.00 96.38 829 ARG A CA 1
ATOM 6539 C C . ARG A 1 829 ? -15.850 7.606 44.716 1.00 96.38 829 ARG A C 1
ATOM 6541 O O . ARG A 1 829 ? -16.418 6.966 45.601 1.00 96.38 829 ARG A O 1
ATOM 6548 N N . TYR A 1 830 ? -15.774 8.940 44.738 1.00 96.38 830 TYR A N 1
ATOM 6549 C CA . TYR A 1 830 ? -16.360 9.754 45.812 1.00 96.38 830 TYR A CA 1
ATOM 6550 C C . TYR A 1 830 ? -17.881 9.558 45.912 1.00 96.38 830 TYR A C 1
ATOM 6552 O O . TYR A 1 830 ? -18.418 9.344 47.002 1.00 96.38 830 TYR A O 1
ATOM 6560 N N . THR A 1 831 ? -18.573 9.572 44.769 1.00 94.94 831 THR A N 1
ATOM 6561 C CA . THR A 1 831 ? -20.030 9.390 44.700 1.00 94.94 831 THR A CA 1
ATOM 6562 C C . THR A 1 831 ? -20.447 8.007 45.202 1.00 94.94 831 THR A C 1
ATOM 6564 O O . THR A 1 831 ? -21.359 7.910 46.024 1.00 94.94 831 THR A O 1
ATOM 6567 N N . LYS A 1 832 ? -19.736 6.947 44.792 1.00 96.19 832 LYS A N 1
ATOM 6568 C CA . LYS A 1 832 ? -19.952 5.574 45.270 1.00 96.19 832 LYS A CA 1
ATOM 6569 C C . LYS A 1 832 ? -19.781 5.465 46.788 1.00 96.19 832 LYS A C 1
ATOM 6571 O O . LYS A 1 832 ? -20.701 5.011 47.459 1.00 96.19 832 LYS A O 1
ATOM 6576 N N . VAL A 1 833 ? -18.666 5.941 47.350 1.00 96.75 833 VAL A N 1
ATOM 6577 C CA . VAL A 1 833 ? -18.418 5.881 48.808 1.00 96.75 833 VAL A CA 1
ATOM 6578 C C . VAL A 1 833 ? -19.478 6.663 49.597 1.00 96.75 833 VAL A C 1
ATOM 6580 O O . VAL A 1 833 ? -19.909 6.232 50.669 1.00 96.75 833 VAL A O 1
ATOM 6583 N N . LYS A 1 834 ? -19.960 7.793 49.060 1.00 96.62 834 LYS A N 1
ATOM 6584 C CA . LYS A 1 834 ? -21.064 8.553 49.663 1.00 96.62 834 LYS A CA 1
ATOM 6585 C C . LYS A 1 834 ? -22.377 7.760 49.658 1.00 96.62 834 LYS A C 1
ATOM 6587 O O . LYS A 1 834 ? -23.045 7.717 50.691 1.00 96.62 834 LYS A O 1
ATOM 6592 N N . LEU A 1 835 ? -22.722 7.109 48.542 1.00 96.00 835 LEU A N 1
ATOM 6593 C CA . LEU A 1 835 ? -23.899 6.236 48.436 1.00 96.00 835 LEU A CA 1
ATOM 6594 C C . LEU A 1 835 ? -23.806 5.041 49.391 1.00 96.00 835 LEU A C 1
ATOM 6596 O O . LEU A 1 835 ? -24.744 4.804 50.144 1.00 96.00 835 LEU A O 1
ATOM 6600 N N . GLU A 1 836 ? -22.664 4.350 49.442 1.00 96.62 836 GLU A N 1
ATOM 6601 C CA . GLU A 1 836 ? -22.427 3.233 50.366 1.00 96.62 836 GLU A CA 1
ATOM 6602 C C . GLU A 1 836 ? -22.629 3.623 51.835 1.00 96.62 836 GLU A C 1
ATOM 6604 O O . GLU A 1 836 ? -23.127 2.825 52.625 1.00 96.62 836 GLU A O 1
ATOM 6609 N N . ASN A 1 837 ? -22.250 4.842 52.227 1.00 95.75 837 ASN A N 1
ATOM 6610 C CA . ASN A 1 837 ? -22.411 5.305 53.606 1.00 95.75 837 ASN A CA 1
ATOM 6611 C C . ASN A 1 837 ? -23.869 5.664 53.940 1.00 95.75 837 ASN A C 1
ATOM 6613 O O . ASN A 1 837 ? -24.336 5.333 55.030 1.00 95.75 837 ASN A O 1
ATOM 6617 N N . VAL A 1 838 ? -24.615 6.255 52.999 1.00 96.00 838 VAL A N 1
ATOM 6618 C CA . VAL A 1 838 ? -26.071 6.460 53.141 1.00 96.00 838 VAL A CA 1
ATOM 6619 C C . VAL A 1 838 ? -26.818 5.118 53.149 1.00 96.00 838 VAL A C 1
ATOM 6621 O O . VAL A 1 838 ? -27.762 4.938 53.919 1.00 96.00 838 VAL A O 1
ATOM 6624 N N . HIS A 1 839 ? -26.358 4.148 52.360 1.00 96.62 839 HIS A N 1
ATOM 6625 C CA . HIS A 1 839 ? -26.890 2.790 52.331 1.00 96.62 839 HIS A CA 1
ATOM 6626 C C . HIS A 1 839 ? -26.661 2.039 53.653 1.00 96.62 839 HIS A C 1
ATOM 6628 O O . HIS A 1 839 ? -27.618 1.514 54.216 1.00 96.62 839 HIS A O 1
ATOM 6634 N N . LYS A 1 840 ? -25.447 2.073 54.228 1.00 96.06 840 LYS A N 1
ATOM 6635 C CA . LYS A 1 840 ? -25.158 1.488 55.558 1.00 96.06 840 LYS A CA 1
ATOM 6636 C C . LYS A 1 840 ? -26.098 2.033 56.643 1.00 96.06 840 LYS A C 1
ATOM 6638 O O . LYS A 1 840 ? -26.607 1.265 57.458 1.00 96.06 840 LYS A O 1
ATOM 6643 N N . GLU A 1 841 ? -26.373 3.338 56.632 1.00 96.25 841 GLU A N 1
ATOM 6644 C CA . GLU A 1 841 ? -27.330 3.960 57.558 1.00 96.25 841 GLU A CA 1
ATOM 6645 C C . GLU A 1 841 ? -28.787 3.557 57.257 1.00 96.25 841 GLU A C 1
ATOM 6647 O O . GLU A 1 841 ? -29.545 3.266 58.182 1.00 96.25 841 GLU A O 1
ATOM 6652 N N . THR A 1 842 ? -29.169 3.440 55.982 1.00 96.00 842 THR A N 1
ATOM 6653 C CA . THR A 1 842 ? -30.501 2.954 55.570 1.00 96.00 842 THR A CA 1
ATOM 6654 C C . THR A 1 842 ? -30.726 1.512 56.049 1.00 96.00 842 THR A C 1
ATOM 6656 O O . THR A 1 842 ? -31.735 1.229 56.692 1.00 96.00 842 THR A O 1
ATOM 6659 N N . VAL A 1 843 ? -29.745 0.621 55.862 1.00 96.06 843 VAL A N 1
ATOM 6660 C CA . VAL A 1 843 ? -29.752 -0.763 56.377 1.00 96.06 843 VAL A CA 1
ATOM 6661 C C . VAL A 1 843 ? -29.828 -0.794 57.908 1.00 96.06 843 VAL A C 1
ATOM 6663 O O . VAL A 1 843 ? -30.561 -1.609 58.477 1.00 96.06 843 VAL A O 1
ATOM 6666 N N . ARG A 1 844 ? -29.131 0.107 58.615 1.00 96.44 844 ARG A N 1
ATOM 6667 C CA . ARG A 1 844 ? -29.236 0.226 60.081 1.00 96.44 844 ARG A CA 1
ATOM 6668 C C . ARG A 1 844 ? -30.663 0.584 60.516 1.00 96.44 844 ARG A C 1
ATOM 6670 O O . ARG A 1 844 ? -31.176 -0.013 61.463 1.00 96.44 844 ARG A O 1
ATOM 6677 N N . GLN A 1 845 ? -31.314 1.511 59.812 1.00 96.31 845 GLN A N 1
ATOM 6678 C CA . GLN A 1 845 ? -32.697 1.919 60.082 1.00 96.31 845 GLN A CA 1
ATOM 6679 C C . GLN A 1 845 ? -33.714 0.816 59.741 1.00 96.31 845 GLN A C 1
ATOM 6681 O O . GLN A 1 845 ? -34.621 0.577 60.537 1.00 96.31 845 GLN A O 1
ATOM 6686 N N . VAL A 1 846 ? -33.536 0.092 58.627 1.00 96.25 846 VAL A N 1
ATOM 6687 C CA . VAL A 1 846 ? -34.340 -1.096 58.268 1.00 96.25 846 VAL A CA 1
ATOM 6688 C C . VAL A 1 846 ? -34.294 -2.139 59.387 1.00 96.25 846 VAL A C 1
ATOM 6690 O O . VAL A 1 846 ? -35.342 -2.601 59.840 1.00 96.25 846 VAL A O 1
ATOM 6693 N N . ASN A 1 847 ? -33.100 -2.473 59.886 1.00 94.88 847 ASN A N 1
ATOM 6694 C CA . ASN A 1 847 ? -32.929 -3.457 60.959 1.00 94.88 847 ASN A CA 1
ATOM 6695 C C . ASN A 1 847 ? -33.614 -3.030 62.270 1.00 94.88 847 ASN A C 1
ATOM 6697 O O . ASN A 1 847 ? -34.325 -3.825 62.887 1.00 94.88 847 ASN A O 1
ATOM 6701 N N . GLU A 1 848 ? -33.443 -1.775 62.693 1.00 95.38 848 GLU A N 1
ATOM 6702 C CA . GLU A 1 848 ? -34.026 -1.280 63.947 1.00 95.38 848 GLU A CA 1
ATOM 6703 C C . GLU A 1 848 ? -35.555 -1.130 63.872 1.00 95.38 848 GLU A C 1
ATOM 6705 O O . GLU A 1 848 ? -36.280 -1.450 64.821 1.00 95.38 848 GLU A O 1
ATOM 6710 N N . LEU A 1 849 ? -36.075 -0.724 62.711 1.00 95.12 849 LEU A N 1
ATOM 6711 C CA . LEU A 1 849 ? -37.513 -0.657 62.476 1.00 95.12 849 LEU A CA 1
ATOM 6712 C C . LEU A 1 849 ? -38.141 -2.054 62.353 1.00 95.12 849 LEU A C 1
ATOM 6714 O O . LEU A 1 849 ? -39.253 -2.249 62.836 1.00 95.12 849 LEU A O 1
ATOM 6718 N N . THR A 1 850 ? -37.421 -3.040 61.806 1.00 96.25 850 THR A N 1
ATOM 6719 C CA . THR A 1 850 ? -37.851 -4.452 61.790 1.00 96.25 850 THR A CA 1
ATOM 6720 C C . THR A 1 850 ? -38.001 -4.993 63.214 1.00 96.25 850 THR A C 1
ATOM 6722 O O . THR A 1 850 ? -39.074 -5.478 63.566 1.00 96.25 850 THR A O 1
ATOM 6725 N N . ARG A 1 851 ? -36.993 -4.804 64.083 1.00 95.31 851 ARG A N 1
ATOM 6726 C CA . ARG A 1 851 ? -37.084 -5.147 65.522 1.00 95.31 851 ARG A CA 1
ATOM 6727 C C . ARG A 1 851 ? -38.280 -4.471 66.198 1.00 95.31 851 ARG A C 1
ATOM 6729 O O . ARG A 1 851 ? -38.973 -5.085 67.007 1.00 95.31 851 ARG A O 1
ATOM 6736 N N . THR A 1 852 ? -38.528 -3.206 65.856 1.00 94.94 852 THR A N 1
ATOM 6737 C CA . THR A 1 852 ? -39.648 -2.425 66.398 1.00 94.94 852 THR A CA 1
ATOM 6738 C C . THR A 1 852 ? -41.004 -2.970 65.943 1.00 94.94 852 THR A C 1
ATOM 6740 O O . THR A 1 852 ? -41.910 -3.063 66.767 1.00 94.94 852 THR A O 1
ATOM 6743 N N . VAL A 1 853 ? -41.139 -3.379 64.675 1.00 96.00 853 VAL A N 1
ATOM 6744 C CA . VAL A 1 853 ? -42.335 -4.054 64.143 1.00 96.00 853 VAL A CA 1
ATOM 6745 C C . VAL A 1 853 ? -42.591 -5.361 64.895 1.00 96.00 853 VAL A C 1
ATOM 6747 O O . VAL A 1 853 ? -43.669 -5.509 65.462 1.00 96.00 853 VAL A O 1
ATOM 6750 N N . THR A 1 854 ? -41.593 -6.243 65.016 1.00 95.00 854 THR A N 1
ATOM 6751 C CA . THR A 1 854 ? -41.748 -7.525 65.728 1.00 95.00 854 THR A CA 1
ATOM 6752 C C . THR A 1 854 ? -42.117 -7.337 67.203 1.00 95.00 854 THR A C 1
ATOM 6754 O O . THR A 1 854 ? -42.979 -8.044 67.719 1.00 95.00 854 THR A O 1
ATOM 6757 N N . ARG A 1 855 ? -41.530 -6.347 67.895 1.00 95.12 855 ARG A N 1
ATOM 6758 C CA . ARG A 1 855 ? -41.904 -6.037 69.287 1.00 95.12 855 ARG A CA 1
ATOM 6759 C C . ARG A 1 855 ? -43.344 -5.527 69.404 1.00 95.12 855 ARG A C 1
ATOM 6761 O O . ARG A 1 855 ? -44.025 -5.891 70.355 1.00 95.12 855 ARG A O 1
ATOM 6768 N N . LEU A 1 856 ? -43.812 -4.708 68.458 1.00 94.25 856 LEU A N 1
ATOM 6769 C CA . LEU A 1 856 ? -45.207 -4.256 68.424 1.00 94.25 856 LEU A CA 1
ATOM 6770 C C . LEU A 1 856 ? -46.173 -5.423 68.174 1.00 94.25 856 LEU A C 1
ATOM 6772 O O . LEU A 1 856 ? -47.208 -5.482 68.824 1.00 94.25 856 LEU A O 1
ATOM 6776 N N . GLU A 1 857 ? -45.829 -6.364 67.291 1.00 94.75 857 GLU A N 1
ATOM 6777 C CA . GLU A 1 857 ? -46.639 -7.563 67.022 1.00 94.75 857 GLU A CA 1
ATOM 6778 C C . GLU A 1 857 ? -46.776 -8.465 68.258 1.00 94.75 857 GLU A C 1
ATOM 6780 O O . GLU A 1 857 ? -47.877 -8.919 68.560 1.00 94.75 857 GLU A O 1
ATOM 6785 N N . ILE A 1 858 ? -45.689 -8.667 69.014 1.00 94.81 858 ILE A N 1
ATOM 6786 C CA . ILE A 1 858 ? -45.708 -9.421 70.280 1.00 94.81 858 ILE A CA 1
ATOM 6787 C C . ILE A 1 858 ? -46.567 -8.702 71.332 1.00 94.81 858 ILE A C 1
ATOM 6789 O O . ILE A 1 858 ? -47.447 -9.316 71.934 1.00 94.81 858 ILE A O 1
ATOM 6793 N N . GLU A 1 859 ? -46.360 -7.395 71.524 1.00 94.56 859 GLU A N 1
ATOM 6794 C CA . GLU A 1 859 ? -47.143 -6.588 72.469 1.00 94.56 859 GLU A CA 1
ATOM 6795 C C . GLU A 1 859 ? -48.644 -6.607 72.140 1.00 94.56 859 GLU A C 1
ATOM 6797 O O . GLU A 1 859 ? -49.453 -6.760 73.056 1.00 94.56 859 GLU A O 1
ATOM 6802 N N . ILE A 1 860 ? -49.017 -6.504 70.856 1.00 94.00 860 ILE A N 1
ATOM 6803 C CA . ILE A 1 860 ? -50.409 -6.612 70.387 1.00 94.00 860 ILE A CA 1
ATOM 6804 C C . ILE A 1 860 ? -50.976 -7.992 70.711 1.00 94.00 860 ILE A C 1
ATOM 6806 O O . ILE A 1 860 ? -52.005 -8.054 71.377 1.00 94.00 860 ILE A O 1
ATOM 6810 N N . ALA A 1 861 ? -50.293 -9.080 70.339 1.00 92.62 861 ALA A N 1
ATOM 6811 C CA . ALA A 1 861 ? -50.768 -10.441 70.594 1.00 92.62 861 ALA A CA 1
ATOM 6812 C C . ALA A 1 861 ? -50.984 -10.722 72.097 1.00 92.62 861 ALA A C 1
ATOM 6814 O O . ALA A 1 861 ? -51.969 -11.357 72.482 1.00 92.62 861 ALA A O 1
ATOM 6815 N N . GLU A 1 862 ? -50.122 -10.191 72.974 1.00 93.12 862 GLU A N 1
ATOM 6816 C CA . GLU A 1 862 ? -50.368 -10.224 74.419 1.00 93.12 862 GLU A CA 1
ATOM 6817 C C . GLU A 1 862 ? -51.648 -9.471 74.805 1.00 93.12 862 GLU A C 1
ATOM 6819 O O . GLU A 1 862 ? -52.476 -10.001 75.552 1.00 93.12 862 GLU A O 1
ATOM 6824 N N . LYS A 1 863 ? -51.829 -8.226 74.332 1.00 92.25 863 LYS A N 1
ATOM 6825 C CA . LYS A 1 863 ? -52.992 -7.409 74.722 1.00 92.25 863 LYS A CA 1
ATOM 6826 C C . LYS A 1 863 ? -54.291 -7.952 74.127 1.00 92.25 863 LYS A C 1
ATOM 6828 O O . LYS A 1 863 ? -55.305 -7.920 74.821 1.00 92.25 863 LYS A O 1
ATOM 6833 N N . GLU A 1 864 ? -54.260 -8.566 72.947 1.00 91.69 864 GLU A N 1
ATOM 6834 C CA . GLU A 1 864 ? -55.362 -9.367 72.404 1.00 91.69 864 GLU A CA 1
ATOM 6835 C C . GLU A 1 864 ? -55.702 -10.565 73.305 1.00 91.69 864 GLU A C 1
ATOM 6837 O O . GLU A 1 864 ? -56.880 -10.814 73.569 1.00 91.69 864 GLU A O 1
ATOM 6842 N N . GLY A 1 865 ? -54.699 -11.247 73.869 1.00 92.25 865 GLY A N 1
ATOM 6843 C CA . GLY A 1 865 ? -54.893 -12.287 74.885 1.00 92.25 865 GLY A CA 1
ATOM 6844 C C . GLY A 1 865 ? -55.626 -11.775 76.134 1.00 92.25 865 GLY A C 1
ATOM 6845 O O . GLY A 1 865 ? -56.596 -12.392 76.586 1.00 92.25 865 GLY A O 1
ATOM 6846 N N . TYR A 1 866 ? -55.241 -10.605 76.655 1.00 92.81 866 TYR A N 1
ATOM 6847 C CA . TYR A 1 866 ? -55.960 -9.953 77.761 1.00 92.81 866 TYR A CA 1
ATOM 6848 C C . TYR A 1 866 ? -57.375 -9.495 77.357 1.00 92.81 866 TYR A C 1
ATOM 6850 O O . TYR A 1 866 ? -58.319 -9.666 78.131 1.00 92.81 866 TYR A O 1
ATOM 6858 N N . VAL A 1 867 ? -57.568 -8.988 76.133 1.00 91.12 867 VAL A N 1
ATOM 6859 C CA . VAL A 1 867 ? -58.889 -8.641 75.573 1.00 91.12 867 VAL A CA 1
ATOM 6860 C C . VAL A 1 867 ? -59.793 -9.876 75.482 1.00 91.12 867 VAL A C 1
ATOM 6862 O O . VAL A 1 867 ? -60.968 -9.794 75.849 1.00 91.12 867 VAL A O 1
ATOM 6865 N N . ALA A 1 868 ? -59.273 -11.019 75.030 1.00 91.25 868 ALA A N 1
ATOM 6866 C CA . ALA A 1 868 ? -60.008 -12.280 74.952 1.00 91.25 868 ALA A CA 1
ATOM 6867 C C . ALA A 1 868 ? -60.365 -12.818 76.348 1.00 91.25 868 ALA A C 1
ATOM 6869 O O . ALA A 1 868 ? -61.502 -13.242 76.576 1.00 91.25 868 ALA A O 1
ATOM 6870 N N . LEU A 1 869 ? -59.443 -12.727 77.313 1.00 92.25 869 LEU A N 1
ATOM 6871 C CA . LEU A 1 869 ? -59.683 -13.082 78.713 1.00 92.25 869 LEU A CA 1
ATOM 6872 C C . LEU A 1 869 ? -60.780 -12.208 79.344 1.00 92.25 869 LEU A C 1
ATOM 6874 O O . LEU A 1 869 ? -61.704 -12.737 79.967 1.00 92.25 869 LEU A O 1
ATOM 6878 N N . ALA A 1 870 ? -60.722 -10.887 79.150 1.00 89.19 870 ALA A N 1
ATOM 6879 C CA . ALA A 1 870 ? -61.733 -9.952 79.636 1.00 89.19 870 ALA A CA 1
ATOM 6880 C C . ALA A 1 870 ? -63.108 -10.217 78.994 1.00 89.19 870 ALA A C 1
ATOM 6882 O O . ALA A 1 870 ? -64.105 -10.317 79.710 1.00 89.19 870 ALA A O 1
ATOM 6883 N N . GLN A 1 871 ? -63.170 -10.424 77.670 1.00 90.19 871 GLN A N 1
ATOM 6884 C CA . GLN A 1 871 ? -64.411 -10.790 76.972 1.00 90.19 871 GLN A CA 1
ATOM 6885 C C . GLN A 1 871 ? -64.989 -12.121 77.468 1.00 90.19 871 GLN A C 1
ATOM 6887 O O . GLN A 1 871 ? -66.182 -12.188 77.748 1.00 90.19 871 GLN A O 1
ATOM 6892 N N . THR A 1 872 ? -64.159 -13.151 77.650 1.00 91.50 872 THR A N 1
ATOM 6893 C CA . THR A 1 872 ? -64.598 -14.475 78.132 1.00 91.50 872 THR A CA 1
ATOM 6894 C C . THR A 1 872 ? -65.150 -14.394 79.557 1.00 91.50 872 THR A C 1
ATOM 6896 O O . THR A 1 872 ? -66.224 -14.924 79.842 1.00 91.50 872 THR A O 1
ATOM 6899 N N . ARG A 1 873 ? -64.480 -13.653 80.454 1.00 92.94 873 ARG A N 1
ATOM 6900 C CA . ARG A 1 873 ? -64.984 -13.368 81.812 1.00 92.94 873 ARG A CA 1
ATOM 6901 C C . ARG A 1 873 ? -66.341 -12.657 81.784 1.00 92.94 873 ARG A C 1
ATOM 6903 O O . ARG A 1 873 ? -67.198 -12.952 82.614 1.00 92.94 873 ARG A O 1
ATOM 6910 N N . LEU A 1 874 ? -66.545 -11.737 80.842 1.00 89.06 874 LEU A N 1
ATOM 6911 C CA . LEU A 1 874 ? -67.780 -10.961 80.699 1.00 89.06 874 LEU A CA 1
ATOM 6912 C C . LEU A 1 874 ? -68.917 -11.814 80.095 1.00 89.06 874 LEU A C 1
ATOM 6914 O O . LEU A 1 874 ? -70.035 -11.786 80.606 1.00 89.06 874 LEU A O 1
ATOM 6918 N N . ALA A 1 875 ? -68.617 -12.649 79.095 1.00 88.62 875 ALA A N 1
ATOM 6919 C CA . ALA A 1 875 ? -69.556 -13.580 78.464 1.00 88.62 875 ALA A CA 1
ATOM 6920 C C . ALA A 1 875 ? -70.031 -14.686 79.423 1.00 88.62 875 ALA A C 1
ATOM 6922 O O . ALA A 1 875 ? -71.233 -14.911 79.547 1.00 88.62 875 ALA A O 1
ATOM 6923 N N . ASN A 1 876 ? -69.122 -15.309 80.182 1.00 89.94 876 ASN A N 1
ATOM 6924 C CA . ASN A 1 876 ? -69.484 -16.326 81.179 1.00 89.94 876 ASN A CA 1
ATOM 6925 C C . ASN A 1 876 ? -70.394 -15.747 82.280 1.00 89.94 876 ASN A C 1
ATOM 6927 O O . ASN A 1 876 ? -71.280 -16.428 82.788 1.00 89.94 876 ASN A O 1
ATOM 6931 N N . ARG A 1 877 ? -70.222 -14.464 82.630 1.00 88.81 877 ARG A N 1
ATOM 6932 C CA . ARG A 1 877 ? -71.103 -13.759 83.577 1.00 88.81 877 ARG A CA 1
ATOM 6933 C C . 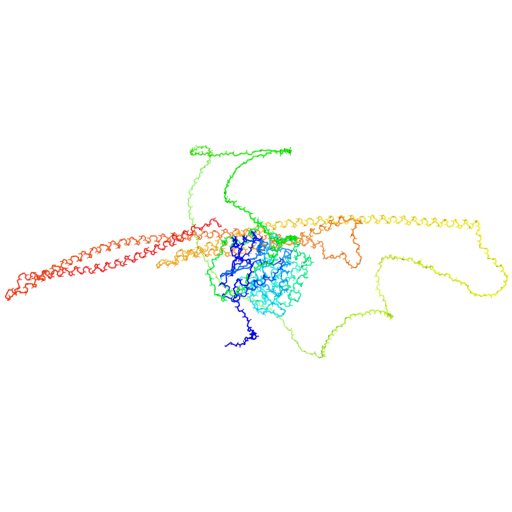ARG A 1 877 ? -72.463 -13.388 82.976 1.00 88.81 877 ARG A C 1
ATOM 6935 O O . ARG A 1 877 ? -73.422 -13.261 83.731 1.00 88.81 877 ARG A O 1
ATOM 6942 N N . ALA A 1 878 ? -72.570 -13.268 81.653 1.00 84.88 878 ALA A N 1
ATOM 6943 C CA . ALA A 1 878 ? -73.835 -13.027 80.956 1.00 84.88 878 ALA A CA 1
ATOM 6944 C C . ALA A 1 878 ? -74.744 -14.274 80.875 1.00 84.88 878 ALA A C 1
ATOM 6946 O O . ALA A 1 878 ? -75.914 -14.146 80.530 1.00 84.88 878 ALA A O 1
ATOM 6947 N N . GLN A 1 879 ? -74.237 -15.464 81.222 1.00 86.00 879 GLN A N 1
ATOM 6948 C CA . GLN A 1 879 ? -75.008 -16.718 81.278 1.00 86.00 879 GLN A CA 1
ATOM 6949 C C . GLN A 1 879 ? -75.692 -16.966 82.639 1.00 86.00 879 GLN A C 1
ATOM 6951 O O . GLN A 1 879 ? -76.281 -18.025 82.854 1.00 86.00 879 GLN A O 1
ATOM 6956 N N . ARG A 1 880 ? -75.608 -16.021 83.587 1.00 85.69 880 ARG A N 1
ATOM 6957 C CA . ARG A 1 880 ? -76.225 -16.167 84.914 1.00 85.69 880 ARG A CA 1
ATOM 6958 C C . ARG A 1 880 ? -77.762 -16.166 84.821 1.00 85.69 880 ARG A C 1
ATOM 6960 O O . ARG A 1 880 ? -78.315 -15.302 84.144 1.00 85.69 880 ARG A O 1
ATOM 6967 N N . PRO A 1 881 ? -78.466 -17.086 85.507 1.00 73.69 881 PRO A N 1
ATOM 6968 C CA . PRO A 1 881 ? -79.920 -17.178 85.433 1.00 73.69 881 PRO A CA 1
ATOM 6969 C C . PRO A 1 881 ? -80.623 -16.153 86.336 1.00 73.69 881 PRO A C 1
ATOM 6971 O O . PRO A 1 881 ? -80.203 -15.893 87.464 1.00 73.69 881 PRO A O 1
ATOM 6974 N N . GLY A 1 882 ? -81.760 -15.632 85.869 1.00 80.81 882 GLY A N 1
ATOM 6975 C CA . GLY A 1 882 ? -82.671 -14.822 86.680 1.00 80.81 882 GLY A CA 1
ATOM 6976 C C . GLY A 1 882 ? -82.030 -13.551 87.249 1.00 80.81 882 GLY A C 1
ATOM 6977 O O . GLY A 1 882 ? -81.412 -12.775 86.525 1.00 80.81 882 GLY A O 1
ATOM 6978 N N . ILE A 1 883 ? -82.209 -13.325 88.553 1.00 75.12 883 ILE A N 1
ATOM 6979 C CA . ILE A 1 883 ? -81.809 -12.080 89.232 1.00 75.12 883 ILE A CA 1
ATOM 6980 C C . ILE A 1 883 ? -80.288 -11.951 89.458 1.00 75.12 883 ILE A C 1
ATOM 6982 O O . ILE A 1 883 ? -79.790 -10.847 89.664 1.00 75.12 883 ILE A O 1
ATOM 6986 N N . GLU A 1 884 ? -79.533 -13.050 89.331 1.00 81.00 884 GLU A N 1
ATOM 6987 C CA . GLU A 1 884 ? -78.061 -13.064 89.406 1.00 81.00 884 GLU A CA 1
ATOM 6988 C C . GLU A 1 884 ? -77.382 -12.419 88.181 1.00 81.00 884 GLU A C 1
ATOM 6990 O O . GLU A 1 884 ? -76.173 -12.154 88.191 1.00 81.00 884 GLU A O 1
ATOM 6995 N N . LEU A 1 885 ? -78.150 -12.122 87.125 1.00 82.19 885 LEU A N 1
ATOM 6996 C CA . LEU A 1 885 ? -77.720 -11.371 85.941 1.00 82.19 885 LEU A CA 1
ATOM 6997 C C . LEU A 1 885 ? -77.648 -9.853 86.225 1.00 82.19 885 LEU A C 1
ATOM 6999 O O . LEU A 1 885 ? -78.211 -9.020 85.513 1.00 82.19 885 LEU A O 1
ATOM 7003 N N . CYS A 1 886 ? -76.969 -9.484 87.309 1.00 70.44 886 CYS A N 1
ATOM 7004 C CA . CYS A 1 886 ? -76.874 -8.118 87.810 1.00 70.44 886 CYS A CA 1
ATOM 7005 C C . CYS A 1 886 ? -75.639 -7.367 87.267 1.00 70.44 886 CYS A C 1
ATOM 7007 O O . CYS A 1 886 ? -74.577 -7.945 87.022 1.00 70.44 886 CYS A O 1
ATOM 7009 N N . ARG A 1 887 ? -75.758 -6.040 87.102 1.00 81.44 887 ARG A N 1
ATOM 7010 C CA . ARG A 1 887 ? -74.626 -5.153 86.767 1.00 81.44 887 ARG A CA 1
ATOM 7011 C C . ARG A 1 887 ? -73.885 -4.739 88.038 1.00 81.44 887 ARG A C 1
ATOM 7013 O O . ARG A 1 887 ? -74.027 -3.615 88.512 1.00 81.44 887 ARG A O 1
ATOM 7020 N N . ASP A 1 888 ? -73.141 -5.676 88.611 1.00 84.44 888 ASP A N 1
ATOM 7021 C CA . ASP A 1 888 ? -72.314 -5.432 89.792 1.00 84.44 888 ASP A CA 1
ATOM 7022 C C . ASP A 1 888 ? -71.023 -4.644 89.474 1.00 84.44 888 ASP A C 1
ATOM 7024 O O . ASP A 1 888 ? -70.688 -4.337 88.323 1.00 84.44 888 ASP A O 1
ATOM 7028 N N . SER A 1 889 ? -70.265 -4.327 90.526 1.00 85.12 889 SER A N 1
ATOM 7029 C CA . SER A 1 889 ? -68.976 -3.632 90.430 1.00 85.12 889 SER A CA 1
ATOM 7030 C C . SER A 1 889 ? -67.935 -4.391 89.599 1.00 85.12 889 SER A C 1
ATOM 7032 O O . SER A 1 889 ? -67.075 -3.760 88.984 1.00 85.12 889 SER A O 1
ATOM 7034 N N . VAL A 1 890 ? -68.022 -5.725 89.534 1.00 86.94 890 VAL A N 1
ATOM 7035 C CA . VAL A 1 890 ? -67.129 -6.572 88.730 1.00 86.94 890 VAL A CA 1
ATOM 7036 C C . VAL A 1 890 ? -67.492 -6.503 87.244 1.00 86.94 890 VAL A C 1
ATOM 7038 O O . VAL A 1 890 ? -66.594 -6.426 86.410 1.00 86.94 890 VAL A O 1
ATOM 7041 N N . PHE A 1 891 ? -68.782 -6.462 86.890 1.00 87.19 891 PHE A N 1
ATOM 7042 C CA . PHE A 1 891 ? -69.238 -6.249 85.513 1.00 87.19 891 PHE A CA 1
ATOM 7043 C C . PHE A 1 891 ? -68.783 -4.884 84.973 1.00 87.19 891 PHE A C 1
ATOM 7045 O O . PHE A 1 891 ? -68.134 -4.824 83.930 1.00 87.19 891 PHE A O 1
ATOM 7052 N N . GLU A 1 892 ? -69.041 -3.794 85.705 1.00 85.94 892 GLU A N 1
ATOM 7053 C CA . GLU A 1 892 ? -68.576 -2.451 85.313 1.00 85.94 892 GLU A CA 1
ATOM 7054 C C . GLU A 1 892 ? -67.054 -2.254 85.513 1.00 85.94 892 GLU A C 1
ATOM 7056 O O . GLU A 1 892 ? -66.480 -1.277 85.030 1.00 85.94 892 GLU A O 1
ATOM 7061 N N . GLY A 1 893 ? -66.368 -3.182 86.189 1.00 88.44 893 GLY A N 1
ATOM 7062 C CA . GLY A 1 893 ? -64.907 -3.311 86.198 1.00 88.44 893 GLY A CA 1
ATOM 7063 C C . GLY A 1 893 ? -64.383 -3.900 84.886 1.00 88.44 893 GLY A C 1
ATOM 7064 O O . GLY A 1 893 ? -63.725 -3.198 84.121 1.00 88.44 893 GLY A O 1
ATOM 7065 N N . LEU A 1 894 ? -64.763 -5.147 84.578 1.00 88.44 894 LEU A N 1
ATOM 7066 C CA . LEU A 1 894 ? -64.384 -5.873 83.352 1.00 88.44 894 LEU A CA 1
ATOM 7067 C C . LEU A 1 894 ? -64.742 -5.100 82.071 1.00 88.44 894 LEU A C 1
ATOM 7069 O O . LEU A 1 894 ? -64.018 -5.146 81.081 1.00 88.44 894 LEU A O 1
ATOM 7073 N N . LYS A 1 895 ? -65.858 -4.362 82.084 1.00 89.00 895 LYS A N 1
ATOM 7074 C CA . LYS A 1 895 ? -66.306 -3.515 80.970 1.00 89.00 895 LYS A CA 1
ATOM 7075 C C . LYS A 1 895 ? -65.416 -2.283 80.750 1.00 89.00 895 LYS A C 1
ATOM 7077 O O . LYS A 1 895 ? -65.251 -1.870 79.603 1.00 89.00 895 LYS A O 1
ATOM 7082 N N . ARG A 1 896 ? -64.818 -1.719 81.810 1.00 90.12 896 ARG A N 1
ATOM 7083 C CA . ARG A 1 896 ? -63.801 -0.654 81.704 1.00 90.12 896 ARG A CA 1
ATOM 7084 C C . ARG A 1 896 ? -62.450 -1.218 81.272 1.00 90.12 896 ARG A C 1
ATOM 7086 O O . ARG A 1 896 ? -61.894 -0.707 80.309 1.00 90.12 896 ARG A O 1
ATOM 7093 N N . GLU A 1 897 ? -62.001 -2.309 81.896 1.00 92.38 897 GLU A N 1
ATOM 7094 C CA . GLU A 1 897 ? -60.792 -3.061 81.513 1.00 92.38 897 GLU A CA 1
ATOM 7095 C C . GLU A 1 897 ? -60.801 -3.388 80.008 1.00 92.38 897 GLU A C 1
ATOM 7097 O O . GLU A 1 897 ? -59.866 -3.055 79.287 1.00 92.38 897 GLU A O 1
ATOM 7102 N N . LEU A 1 898 ? -61.911 -3.930 79.494 1.00 92.25 898 LEU A N 1
ATOM 7103 C CA . LEU A 1 898 ? -62.078 -4.240 78.073 1.00 92.25 898 LEU A CA 1
ATOM 7104 C C . LEU A 1 898 ? -62.058 -2.998 77.161 1.00 92.25 898 LEU A C 1
ATOM 7106 O O . LEU A 1 898 ? -61.530 -3.065 76.050 1.00 92.25 898 LEU A O 1
ATOM 7110 N N . ALA A 1 899 ? -62.636 -1.873 77.589 1.00 89.25 899 ALA A N 1
ATOM 7111 C CA . ALA A 1 899 ? -62.618 -0.633 76.811 1.00 89.25 899 ALA A CA 1
ATOM 7112 C C . ALA A 1 899 ? -61.210 -0.012 76.758 1.00 89.25 899 ALA A C 1
ATOM 7114 O O . ALA A 1 899 ? -60.778 0.467 75.708 1.00 89.25 899 ALA A O 1
ATOM 7115 N N . GLU A 1 900 ? -60.479 -0.065 77.870 1.00 91.94 900 GLU A N 1
ATOM 7116 C CA . GLU A 1 900 ? -59.115 0.445 77.989 1.00 91.94 900 GLU A CA 1
ATOM 7117 C C . GLU A 1 900 ? -58.115 -0.431 77.220 1.00 91.94 900 GLU A C 1
ATOM 7119 O O . GLU A 1 900 ? -57.343 0.098 76.421 1.00 91.94 900 GLU A O 1
ATOM 7124 N N . LEU A 1 901 ? -58.216 -1.762 77.333 1.00 91.94 901 LEU A N 1
ATOM 7125 C CA . LEU A 1 901 ? -57.431 -2.714 76.538 1.00 91.94 901 LEU A CA 1
ATOM 7126 C C . LEU A 1 901 ? -57.694 -2.586 75.028 1.00 91.94 901 LEU A C 1
ATOM 7128 O O . LEU A 1 901 ? -56.760 -2.645 74.230 1.00 91.94 901 LEU A O 1
ATOM 7132 N N . ARG A 1 902 ? -58.944 -2.356 74.600 1.00 91.19 902 ARG A N 1
ATOM 7133 C CA . ARG A 1 902 ? -59.246 -2.061 73.184 1.00 91.19 902 ARG A CA 1
ATOM 7134 C C . ARG A 1 902 ? -58.633 -0.729 72.734 1.00 91.19 902 ARG A C 1
ATOM 7136 O O . ARG A 1 902 ? -58.127 -0.642 71.619 1.00 91.19 902 ARG A O 1
ATOM 7143 N N . SER A 1 903 ? -58.628 0.286 73.602 1.00 92.44 903 SER A N 1
ATOM 7144 C CA . SER A 1 903 ? -58.009 1.594 73.336 1.00 92.44 903 SER A CA 1
ATOM 7145 C C . SER A 1 903 ? -56.481 1.518 73.227 1.00 92.44 903 SER A C 1
ATOM 7147 O O . SER A 1 903 ? -55.896 2.184 72.373 1.00 92.44 903 SER A O 1
ATOM 7149 N N . THR A 1 904 ? -55.811 0.703 74.049 1.00 92.62 904 THR A N 1
ATOM 7150 C CA . THR A 1 904 ? -54.357 0.488 73.947 1.00 92.62 904 THR A CA 1
ATOM 7151 C C . THR A 1 904 ? -53.987 -0.384 72.751 1.00 92.62 904 THR A C 1
ATOM 7153 O O . THR A 1 904 ? -53.082 -0.004 72.012 1.00 92.62 904 THR A O 1
ATOM 7156 N N . THR A 1 905 ? -54.727 -1.466 72.483 1.00 92.50 905 THR A N 1
ATOM 7157 C CA . THR A 1 905 ? -54.507 -2.324 71.300 1.00 92.50 905 THR A CA 1
ATOM 7158 C C . THR A 1 905 ? -54.627 -1.512 70.004 1.00 92.50 905 THR A C 1
ATOM 7160 O O . THR A 1 905 ? -53.684 -1.473 69.222 1.00 92.50 905 THR A O 1
ATOM 7163 N N . ALA A 1 906 ? -55.690 -0.712 69.842 1.00 91.00 906 ALA A N 1
ATOM 7164 C CA . ALA A 1 906 ? -55.867 0.144 68.662 1.00 91.00 906 ALA A CA 1
ATOM 7165 C C . ALA A 1 906 ? -54.762 1.214 68.485 1.00 91.00 906 ALA A C 1
ATOM 7167 O O . ALA A 1 906 ? -54.450 1.612 67.360 1.00 91.00 906 ALA A O 1
ATOM 7168 N N . LYS A 1 907 ? -54.138 1.685 69.578 1.00 93.19 907 LYS A N 1
ATOM 7169 C CA . LYS A 1 907 ? -52.963 2.578 69.514 1.00 93.19 907 LYS A CA 1
ATOM 7170 C C . LYS A 1 907 ? -51.708 1.832 69.059 1.00 93.19 907 LYS A C 1
ATOM 7172 O O . LYS A 1 907 ? -50.926 2.396 68.293 1.00 93.19 907 LYS A O 1
ATOM 7177 N N . LEU A 1 908 ? -51.519 0.590 69.511 1.00 93.38 908 LEU A N 1
ATOM 7178 C CA . LEU A 1 908 ? -50.418 -0.266 69.072 1.00 93.38 908 LEU A CA 1
ATOM 7179 C C . LEU A 1 908 ? -50.572 -0.635 67.589 1.00 93.38 908 LEU A C 1
ATOM 7181 O O . LEU A 1 908 ? -49.619 -0.438 66.841 1.00 93.38 908 LEU A O 1
ATOM 7185 N N . ASP A 1 909 ? -51.766 -1.028 67.132 1.00 93.56 909 ASP A N 1
ATOM 7186 C CA . ASP A 1 909 ? -52.074 -1.257 65.708 1.00 93.56 909 ASP A CA 1
ATOM 7187 C C . ASP A 1 909 ? -51.797 -0.018 64.850 1.00 93.56 909 ASP A C 1
ATOM 7189 O O . ASP A 1 909 ? -51.104 -0.084 63.832 1.00 93.56 909 ASP A O 1
ATOM 7193 N N . GLY A 1 910 ? -52.281 1.151 65.286 1.00 92.88 910 GLY A N 1
ATOM 7194 C CA . GLY A 1 910 ? -52.034 2.423 64.605 1.00 92.88 910 GLY A CA 1
ATOM 7195 C C . GLY A 1 910 ? -50.550 2.810 64.534 1.00 92.88 910 GLY A C 1
ATOM 7196 O O . GLY A 1 910 ? -50.158 3.571 63.644 1.00 92.88 910 GLY A O 1
ATOM 7197 N N . SER A 1 911 ? -49.719 2.279 65.436 1.00 94.62 911 SER A N 1
ATOM 7198 C CA . SER A 1 911 ? -48.257 2.374 65.382 1.00 94.62 911 SER A CA 1
ATOM 7199 C C . SER A 1 911 ? -47.666 1.324 64.432 1.00 94.62 911 SER A C 1
ATOM 7201 O O . SER A 1 911 ? -46.903 1.669 63.530 1.00 94.62 911 SER A O 1
ATOM 7203 N N . LEU A 1 912 ? -48.092 0.062 64.552 1.00 95.06 912 LEU A N 1
ATOM 7204 C CA . LEU A 1 912 ? -47.644 -1.069 63.738 1.00 95.06 912 LEU A CA 1
ATOM 7205 C C . LEU A 1 912 ? -47.870 -0.829 62.240 1.00 95.06 912 LEU A C 1
ATOM 7207 O O . LEU A 1 912 ? -46.964 -1.062 61.441 1.00 95.06 912 LEU A O 1
ATOM 7211 N N . VAL A 1 913 ? -49.040 -0.312 61.850 1.00 94.94 913 VAL A N 1
ATOM 7212 C CA . VAL A 1 913 ? -49.357 0.035 60.454 1.00 94.94 913 VAL A CA 1
ATOM 7213 C C . VAL A 1 913 ? -48.400 1.104 59.917 1.00 94.94 913 VAL A C 1
ATOM 7215 O O . VAL A 1 913 ? -47.910 0.971 58.793 1.00 94.94 913 VAL A O 1
ATOM 7218 N N . LYS A 1 914 ? -48.071 2.126 60.720 1.00 94.75 914 LYS A N 1
ATOM 7219 C CA . LYS A 1 914 ? -47.102 3.171 60.345 1.00 94.75 914 LYS A CA 1
ATOM 7220 C C . LYS A 1 914 ? -45.692 2.597 60.222 1.00 94.75 914 LYS A C 1
ATOM 7222 O O . LYS A 1 914 ? -45.059 2.787 59.187 1.00 94.75 914 LYS A O 1
ATOM 7227 N N . SER A 1 915 ? -45.227 1.826 61.205 1.00 95.19 915 SER A N 1
ATOM 7228 C CA . SER A 1 915 ? -43.916 1.167 61.154 1.00 95.19 915 SER A CA 1
ATOM 7229 C C . SER A 1 915 ? -43.792 0.209 59.963 1.00 95.19 915 SER A C 1
ATOM 7231 O O . SER A 1 915 ? -42.785 0.252 59.261 1.00 95.19 915 SER A O 1
ATOM 7233 N N . LYS A 1 916 ? -44.831 -0.578 59.647 1.00 94.94 916 LYS A N 1
ATOM 7234 C CA . LYS A 1 916 ? -44.884 -1.447 58.453 1.00 94.94 916 LYS A CA 1
ATOM 7235 C C . LYS A 1 916 ? -44.971 -0.677 57.129 1.00 94.94 916 LYS A C 1
ATOM 7237 O O . LYS A 1 916 ? -44.637 -1.240 56.086 1.00 94.94 916 LYS A O 1
ATOM 7242 N N . ALA A 1 917 ? -45.436 0.572 57.119 1.00 94.31 917 ALA A N 1
ATOM 7243 C CA . ALA A 1 917 ? -45.388 1.433 55.936 1.00 94.31 917 ALA A CA 1
ATOM 7244 C C . ALA A 1 917 ? -43.975 2.009 55.734 1.00 94.31 917 ALA A C 1
ATOM 7246 O O . ALA A 1 917 ? -43.384 1.815 54.672 1.00 94.31 917 ALA A O 1
ATOM 7247 N N . THR A 1 918 ? -43.393 2.614 56.775 1.00 95.69 918 THR A N 1
ATOM 7248 C CA . THR A 1 918 ? -42.023 3.155 56.746 1.00 95.69 918 THR A CA 1
ATOM 7249 C C . THR A 1 918 ? -40.986 2.064 56.454 1.00 95.69 918 THR A C 1
ATOM 7251 O O . THR A 1 918 ? -40.060 2.304 55.687 1.00 95.69 918 THR A O 1
ATOM 7254 N N . LEU A 1 919 ? -41.158 0.842 56.976 1.00 95.62 919 LEU A N 1
ATOM 7255 C CA . LEU A 1 919 ? -40.245 -0.275 56.706 1.00 95.62 919 LEU A CA 1
ATOM 7256 C C . LEU A 1 919 ? -40.241 -0.671 55.225 1.00 95.62 919 LEU A C 1
ATOM 7258 O O . LEU A 1 919 ? -39.172 -0.847 54.650 1.00 95.62 919 LEU A O 1
ATOM 7262 N N . ARG A 1 920 ? -41.413 -0.734 54.578 1.00 94.88 920 ARG A N 1
ATOM 7263 C CA . ARG A 1 920 ? -41.509 -0.979 53.127 1.00 94.88 920 ARG A CA 1
ATOM 7264 C C . ARG A 1 920 ? -40.886 0.153 52.308 1.00 94.88 920 ARG A C 1
ATOM 7266 O O . ARG A 1 920 ? -40.209 -0.121 51.324 1.00 94.88 920 ARG A O 1
ATOM 7273 N N . TYR A 1 921 ? -41.053 1.406 52.733 1.00 95.50 921 TYR A N 1
ATOM 7274 C CA . TYR A 1 921 ? -40.390 2.544 52.091 1.00 95.50 921 TYR A CA 1
ATOM 7275 C C . TYR A 1 921 ? -38.856 2.458 52.199 1.00 95.50 921 TYR A C 1
ATOM 7277 O O . TYR A 1 921 ? -38.159 2.634 51.200 1.00 95.50 921 TYR A O 1
ATOM 7285 N N . LEU A 1 922 ? -38.323 2.141 53.385 1.00 95.94 922 LEU A N 1
ATOM 7286 C CA . LEU A 1 922 ? -36.880 2.004 53.602 1.00 95.94 922 LEU A CA 1
ATOM 7287 C C . LEU A 1 922 ? -36.289 0.795 52.862 1.00 95.94 922 LEU A C 1
ATOM 7289 O O . LEU A 1 922 ? -35.214 0.928 52.292 1.00 95.94 922 LEU A O 1
ATOM 7293 N N . LEU A 1 923 ? -36.997 -0.338 52.794 1.00 94.62 923 LEU A N 1
ATOM 7294 C CA . LEU A 1 923 ? -36.588 -1.505 51.998 1.00 94.62 923 LEU A CA 1
ATOM 7295 C C . LEU A 1 923 ? -36.525 -1.184 50.496 1.00 94.62 923 LEU A C 1
ATOM 7297 O O . LEU A 1 923 ? -35.519 -1.472 49.854 1.00 94.62 923 LEU A O 1
ATOM 7301 N N . ASN A 1 924 ? -37.539 -0.511 49.941 1.00 95.56 924 ASN A N 1
ATOM 7302 C CA . ASN A 1 924 ? -37.491 -0.058 48.545 1.00 95.56 924 ASN A CA 1
ATOM 7303 C C . ASN A 1 924 ? -36.336 0.936 48.315 1.00 95.56 924 ASN A C 1
ATOM 7305 O O . ASN A 1 924 ? -35.645 0.866 47.301 1.00 95.56 924 ASN A O 1
ATOM 7309 N N . THR A 1 925 ? -36.098 1.839 49.272 1.00 95.69 925 THR A N 1
ATOM 7310 C CA . THR A 1 925 ? -34.984 2.801 49.225 1.00 95.69 925 THR A CA 1
ATOM 7311 C C . THR A 1 925 ? -33.625 2.093 49.266 1.00 95.69 925 THR A C 1
ATOM 7313 O O . THR A 1 925 ? -32.718 2.485 48.538 1.00 95.69 925 THR A O 1
ATOM 7316 N N . GLN A 1 926 ? -33.490 1.030 50.066 1.00 95.50 926 GLN A N 1
ATOM 7317 C CA . GLN A 1 926 ? -32.285 0.207 50.151 1.00 95.50 926 GLN A CA 1
ATOM 7318 C C . GLN A 1 926 ? -31.956 -0.440 48.796 1.00 95.50 926 GLN A C 1
ATOM 7320 O O . GLN A 1 926 ? -30.836 -0.281 48.317 1.00 95.50 926 GLN A O 1
ATOM 7325 N N . VAL A 1 927 ? -32.929 -1.093 48.144 1.00 94.94 927 VAL A N 1
ATOM 7326 C CA . VAL A 1 927 ? -32.729 -1.736 46.828 1.00 94.94 927 VAL A CA 1
ATOM 7327 C C . VAL A 1 927 ? -32.304 -0.713 45.767 1.00 94.94 927 VAL A C 1
ATOM 7329 O O . VAL A 1 927 ? -31.327 -0.928 45.055 1.00 94.94 927 VAL A O 1
ATOM 7332 N N . MET A 1 928 ? -32.960 0.452 45.716 1.00 93.81 928 MET A N 1
ATOM 7333 C CA . MET A 1 928 ? -32.593 1.534 44.788 1.00 93.81 928 MET A CA 1
ATOM 7334 C C . MET A 1 928 ? -31.172 2.080 45.024 1.00 93.81 928 MET A C 1
ATOM 7336 O O . MET A 1 928 ? -30.508 2.505 44.077 1.00 93.81 928 MET A O 1
ATOM 7340 N N . GLN A 1 929 ? -30.680 2.062 46.268 1.00 94.56 929 GLN A N 1
ATOM 7341 C CA . GLN A 1 929 ? -29.294 2.423 46.590 1.00 94.56 929 GLN A CA 1
ATOM 7342 C C . GLN A 1 929 ? -28.300 1.330 46.177 1.00 94.56 929 GLN A C 1
ATOM 7344 O O . GLN A 1 929 ? -27.248 1.662 45.634 1.00 94.56 929 GLN A O 1
ATOM 7349 N N . GLU A 1 930 ? -28.617 0.051 46.409 1.00 95.00 930 GLU A N 1
ATOM 7350 C CA . GLU A 1 930 ? -27.788 -1.088 45.980 1.00 95.00 930 GLU A CA 1
ATOM 7351 C C . GLU A 1 930 ? -27.609 -1.089 44.457 1.00 95.00 930 GLU A C 1
ATOM 7353 O O . GLU A 1 930 ? -26.485 -1.185 43.962 1.00 95.00 930 GLU A O 1
ATOM 7358 N N . GLU A 1 931 ? -28.692 -0.878 43.706 1.00 94.12 931 GLU A N 1
ATOM 7359 C CA . GLU A 1 931 ? -28.637 -0.708 42.255 1.00 94.12 931 GLU A CA 1
ATOM 7360 C C . GLU A 1 931 ? -27.746 0.465 41.816 1.00 94.12 931 GLU A C 1
ATOM 7362 O O . GLU A 1 931 ? -26.942 0.311 40.899 1.00 94.12 931 GLU A O 1
ATOM 7367 N N . GLU A 1 932 ? -27.855 1.639 42.449 1.00 94.75 932 GLU A N 1
ATOM 7368 C CA . GLU A 1 932 ? -27.041 2.801 42.068 1.00 94.75 932 GLU A CA 1
ATOM 7369 C C . GLU A 1 932 ? -25.556 2.593 42.409 1.00 94.75 932 GLU A C 1
ATOM 7371 O O . GLU A 1 932 ? -24.686 2.975 41.625 1.00 94.75 932 GLU A O 1
ATOM 7376 N N . ILE A 1 933 ? -25.247 1.929 43.530 1.00 95.12 933 ILE A N 1
ATOM 7377 C CA . ILE A 1 933 ? -23.881 1.513 43.890 1.00 95.12 933 ILE A CA 1
ATOM 7378 C C . ILE A 1 933 ? -23.335 0.514 42.859 1.00 95.12 933 ILE A C 1
ATOM 7380 O O . ILE A 1 933 ? -22.173 0.628 42.454 1.00 95.12 933 ILE A O 1
ATOM 7384 N N . ASN A 1 934 ? -24.161 -0.422 42.383 1.00 94.38 934 ASN A N 1
ATOM 7385 C CA . ASN A 1 934 ? -23.792 -1.359 41.322 1.00 94.38 934 ASN A CA 1
ATOM 7386 C C . ASN A 1 934 ? -23.548 -0.636 39.987 1.00 94.38 934 ASN A C 1
ATOM 7388 O O . ASN A 1 934 ? -22.496 -0.852 39.383 1.00 94.38 934 ASN A O 1
ATOM 7392 N N . ARG A 1 935 ? -24.416 0.308 39.585 1.00 94.12 935 ARG A N 1
ATOM 7393 C CA . ARG A 1 935 ? -24.202 1.168 38.403 1.00 94.12 935 ARG A CA 1
ATOM 7394 C C . ARG A 1 935 ? -22.883 1.945 38.498 1.00 94.12 935 ARG A C 1
ATOM 7396 O O . ARG A 1 935 ? -22.052 1.823 37.600 1.00 94.12 935 ARG A O 1
ATOM 7403 N N . LYS A 1 936 ? -22.601 2.618 39.628 1.00 94.50 936 LYS A N 1
ATOM 7404 C CA . LYS A 1 936 ? -21.309 3.320 39.828 1.00 94.50 936 LYS A CA 1
ATOM 7405 C C . LYS A 1 936 ? -20.113 2.365 39.789 1.00 94.50 936 LYS A C 1
ATOM 7407 O O . LYS A 1 936 ? -19.032 2.756 39.359 1.00 94.50 936 LYS A O 1
ATOM 7412 N N . THR A 1 937 ? -20.288 1.118 40.225 1.00 95.69 937 THR A N 1
ATOM 7413 C CA . THR A 1 937 ? -19.238 0.087 40.180 1.00 95.69 937 THR A CA 1
ATOM 7414 C C . THR A 1 937 ? -18.965 -0.391 38.752 1.00 95.69 937 THR A C 1
ATOM 7416 O O . THR A 1 937 ? -17.800 -0.542 38.390 1.00 95.69 937 THR A O 1
ATOM 7419 N N . GLY A 1 938 ? -20.002 -0.556 37.924 1.00 95.62 938 GLY A N 1
ATOM 7420 C CA . GLY A 1 938 ? -19.860 -0.838 36.492 1.00 95.62 938 GLY A CA 1
ATOM 7421 C C . GLY A 1 938 ? -19.133 0.289 35.754 1.00 95.62 938 GLY A C 1
ATOM 7422 O O . GLY A 1 938 ? -18.125 0.041 35.095 1.00 95.62 938 GLY A O 1
ATOM 7423 N N . SER A 1 939 ? -19.569 1.536 35.953 1.00 95.75 939 SER A N 1
ATOM 7424 C CA . SER A 1 939 ? -18.934 2.732 35.377 1.00 95.75 939 SER A CA 1
ATOM 7425 C C . SER A 1 939 ? -17.464 2.884 35.780 1.00 95.75 939 SER A C 1
ATOM 7427 O O . SER A 1 939 ? -16.636 3.255 34.949 1.00 95.75 939 SER A O 1
ATOM 7429 N N . LEU A 1 940 ? -17.121 2.555 37.033 1.00 96.06 940 LEU A N 1
ATOM 7430 C CA . LEU A 1 940 ? -15.733 2.536 37.501 1.00 96.06 940 LEU A CA 1
ATOM 7431 C C . LEU A 1 940 ? -14.907 1.422 36.857 1.00 96.06 940 LEU A C 1
ATOM 7433 O O . LEU A 1 940 ? -13.767 1.686 36.495 1.00 96.06 940 LEU A O 1
ATOM 7437 N N . ARG A 1 941 ? -15.454 0.213 36.660 1.00 96.44 941 ARG A N 1
ATOM 7438 C CA . ARG A 1 941 ? -14.734 -0.844 35.929 1.00 96.44 941 ARG A CA 1
ATOM 7439 C C . ARG A 1 941 ? -14.437 -0.404 34.494 1.00 96.44 941 ARG A C 1
ATOM 7441 O O . ARG A 1 941 ? -13.299 -0.538 34.057 1.00 96.44 941 ARG A O 1
ATOM 7448 N N . ILE A 1 942 ? -15.425 0.184 33.814 1.00 95.94 942 ILE A N 1
ATOM 7449 C CA . ILE A 1 942 ? -15.294 0.661 32.431 1.00 95.94 942 ILE A CA 1
ATOM 7450 C C . ILE A 1 942 ? -14.179 1.709 32.300 1.00 95.94 942 ILE A C 1
ATOM 7452 O O . ILE A 1 942 ? -13.345 1.587 31.408 1.00 95.94 942 ILE A O 1
ATOM 7456 N N . ASP A 1 943 ? -14.127 2.717 33.177 1.00 95.88 943 ASP A N 1
ATOM 7457 C CA . ASP A 1 943 ? -13.101 3.766 33.081 1.00 95.88 943 ASP A CA 1
ATOM 7458 C C . ASP A 1 943 ? -11.738 3.324 33.637 1.00 95.88 943 ASP A C 1
ATOM 7460 O O . ASP A 1 943 ? -10.717 3.518 32.981 1.00 95.88 943 ASP A O 1
ATOM 7464 N N . GLU A 1 944 ? -11.704 2.747 34.840 1.00 95.12 944 GLU A N 1
ATOM 7465 C CA . GLU A 1 944 ? -10.469 2.504 35.599 1.00 95.12 944 GLU A CA 1
ATOM 7466 C C . GLU A 1 944 ? -9.745 1.216 35.193 1.00 95.12 944 GLU A C 1
ATOM 7468 O O . GLU A 1 944 ? -8.518 1.183 35.224 1.00 95.12 944 GLU A O 1
ATOM 7473 N N . VAL A 1 945 ? -10.482 0.172 34.799 1.00 94.00 945 VAL A N 1
ATOM 7474 C CA . VAL A 1 945 ? -9.909 -1.130 34.422 1.00 94.00 945 VAL A CA 1
ATOM 7475 C C . VAL A 1 945 ? -9.956 -1.305 32.909 1.00 94.00 945 VAL A C 1
ATOM 7477 O O . VAL A 1 945 ? -8.917 -1.438 32.268 1.00 94.00 945 VAL A O 1
ATOM 7480 N N . ASP A 1 946 ? -11.152 -1.261 32.319 1.00 94.12 946 ASP A N 1
ATOM 7481 C CA . ASP A 1 946 ? -11.341 -1.626 30.916 1.00 94.12 946 ASP A CA 1
ATOM 7482 C C . ASP A 1 946 ? -10.711 -0.570 29.977 1.00 94.12 946 ASP A C 1
ATOM 7484 O O . ASP A 1 946 ? -10.005 -0.930 29.038 1.00 94.12 946 ASP A O 1
ATOM 7488 N N . CYS A 1 947 ? -10.895 0.734 30.235 1.00 94.81 947 CYS A N 1
ATOM 7489 C CA . CYS A 1 947 ? -10.306 1.806 29.421 1.00 94.81 947 CYS A CA 1
ATOM 7490 C C . CYS A 1 947 ? -8.865 2.159 29.812 1.00 94.81 947 CYS A C 1
ATOM 7492 O O . CYS A 1 947 ? -7.995 2.175 28.941 1.00 94.81 947 CYS A O 1
ATOM 7494 N N . MET A 1 948 ? -8.589 2.478 31.082 1.00 93.50 948 MET A N 1
ATOM 7495 C CA . MET A 1 948 ? -7.263 2.981 31.472 1.00 93.50 948 MET A CA 1
ATOM 7496 C C . MET A 1 948 ? -6.146 1.944 31.281 1.00 93.50 948 MET A C 1
ATOM 7498 O O . MET A 1 948 ? -5.118 2.309 30.718 1.00 93.50 948 MET A O 1
ATOM 7502 N N . THR A 1 949 ? -6.346 0.659 31.601 1.00 91.06 949 THR A N 1
ATOM 7503 C CA . THR A 1 949 ? -5.314 -0.372 31.351 1.00 91.06 949 THR A CA 1
ATOM 7504 C C . THR A 1 949 ? -5.091 -0.644 29.858 1.00 91.06 949 THR A C 1
ATOM 7506 O O . THR A 1 949 ? -3.972 -0.956 29.455 1.00 91.06 949 THR A O 1
ATOM 7509 N N . MET A 1 950 ? -6.098 -0.456 28.990 1.00 89.75 950 MET A N 1
ATOM 7510 C CA . MET A 1 950 ? -5.838 -0.416 27.542 1.00 89.75 950 MET A CA 1
ATOM 7511 C C . MET A 1 950 ? -4.998 0.807 27.164 1.00 89.75 950 MET A C 1
ATOM 7513 O O . MET A 1 950 ? -4.055 0.687 26.394 1.00 89.75 950 MET A O 1
ATOM 7517 N N . ARG A 1 951 ? -5.295 1.989 27.710 1.00 89.75 951 ARG A N 1
ATOM 7518 C CA . ARG A 1 951 ? -4.542 3.215 27.395 1.00 89.75 951 ARG A CA 1
ATOM 7519 C C . ARG A 1 951 ? -3.112 3.202 27.947 1.00 89.75 951 ARG A C 1
ATOM 7521 O O . ARG A 1 951 ? -2.255 3.868 27.381 1.00 89.75 951 ARG A O 1
ATOM 7528 N N . GLU A 1 952 ? -2.827 2.405 28.974 1.00 84.12 952 GLU A N 1
ATOM 7529 C CA . GLU A 1 952 ? -1.467 2.134 29.464 1.00 84.12 952 GLU A CA 1
ATOM 7530 C C . GLU A 1 952 ? -0.611 1.306 28.486 1.00 84.12 952 GLU A C 1
ATOM 7532 O O . GLU A 1 952 ? 0.616 1.379 28.557 1.00 84.12 952 GLU A O 1
ATOM 7537 N N . SER A 1 953 ? -1.208 0.565 27.537 1.00 77.19 953 SER A N 1
ATOM 7538 C CA . SER A 1 953 ? -0.437 -0.119 26.485 1.00 77.19 953 SER A CA 1
ATOM 7539 C C . SER A 1 953 ? -0.033 0.800 25.323 1.00 77.19 953 SER A C 1
ATOM 7541 O O . SER A 1 953 ? 0.838 0.429 24.534 1.00 77.19 953 SER A O 1
ATOM 7543 N N . LEU A 1 954 ? -0.587 2.019 25.241 1.00 72.75 954 LEU A N 1
ATOM 7544 C CA . LEU A 1 954 ? -0.183 3.033 24.264 1.00 72.75 954 LEU A CA 1
ATOM 7545 C C . LEU A 1 954 ? 1.120 3.723 24.683 1.00 72.75 954 LEU A C 1
ATOM 7547 O O . LEU A 1 954 ? 1.137 4.833 25.223 1.00 72.75 954 LEU A O 1
ATOM 7551 N N . LYS A 1 955 ? 2.241 3.073 24.376 1.00 65.94 955 LYS A N 1
ATOM 7552 C CA . LYS A 1 955 ? 3.573 3.665 24.497 1.00 65.94 955 LYS A CA 1
ATOM 7553 C C . LYS A 1 955 ? 3.844 4.676 23.379 1.00 65.94 955 LYS A C 1
ATOM 7555 O O . LYS A 1 955 ? 4.621 4.424 22.469 1.00 65.94 955 LYS A O 1
ATOM 7560 N N . PHE A 1 956 ? 3.290 5.880 23.502 1.00 60.62 956 PHE A N 1
ATOM 7561 C CA . PHE A 1 956 ? 3.614 7.020 22.624 1.00 60.62 956 PHE A CA 1
ATOM 7562 C C . PHE A 1 956 ? 5.073 7.531 22.739 1.00 60.62 956 PHE A C 1
ATOM 7564 O O . PHE A 1 956 ? 5.393 8.589 22.214 1.00 60.62 956 PHE A O 1
ATOM 7571 N N . GLN A 1 957 ? 5.957 6.812 23.443 1.00 51.59 957 GLN A N 1
ATOM 7572 C CA . GLN A 1 957 ? 7.413 7.010 23.394 1.00 51.59 957 GLN A CA 1
ATOM 7573 C C . GLN A 1 957 ? 8.077 6.208 22.261 1.00 51.59 957 GLN A C 1
ATOM 7575 O O . GLN A 1 957 ? 9.215 6.504 21.909 1.00 51.59 957 GLN A O 1
ATOM 7580 N N . ASP A 1 958 ? 7.371 5.223 21.699 1.00 47.66 958 ASP A N 1
ATOM 7581 C CA . ASP A 1 958 ? 7.831 4.357 20.608 1.00 47.66 958 ASP A CA 1
ATOM 7582 C C . ASP A 1 958 ? 7.312 4.855 19.226 1.00 47.66 958 ASP A C 1
ATOM 7584 O O . ASP A 1 958 ? 7.199 4.059 18.294 1.00 47.66 958 ASP A O 1
ATOM 7588 N N . PHE A 1 959 ? 6.943 6.145 19.114 1.00 50.62 959 PHE A N 1
ATOM 7589 C CA . PHE A 1 959 ? 6.197 6.768 17.999 1.00 50.62 959 PHE A CA 1
ATOM 7590 C C . PHE A 1 959 ? 7.015 7.846 17.259 1.00 50.62 959 PHE A C 1
ATOM 7592 O O . PHE A 1 959 ? 7.687 8.643 17.953 1.00 50.62 959 PHE A O 1
#

InterPro domains:
  IPR000435 Tektins [PR00511] (858-874)
  IPR000435 Tektins [PR00511] (877-897)
  IPR000435 Tektins [PR00511] (900-916)
  IPR000435 Tektins [PR00511] (931-943)
  IPR000719 Protein kinase domain [PF00069] (41-302)
  IPR000719 Protein kinase domain [PS50011] (41-302)
  IPR000719 Protein kinase domain [SM00220] (41-302)
  IPR000961 AGC-kinase, C-terminal [PS51285] (303-373)
  IPR000961 AGC-kinase, C-terminal [SM00133] (303-365)
  IPR008271 Serine/threonine-protein kinase, active site [PS00108] (164-176)
  IPR011009 Protein kinase-like domain superfamily [SSF56112] (39-369)
  IPR017441 Protein kinase, ATP binding site [PS00107] (47-73)
  IPR017892 Protein kinase, C-terminal [PF00433] (324-363)
  IPR048256 Tektin-like [PF03148] (572-955)

Foldseek 3Di:
DDDDDDDDDDDDDDDDPPDDDDPDDPCVVDPPDDPDDPVQWAFDFFQDDDPFFTWTWIAGCDAPSHRAIWIKTKGWLVSQLVDVLSLVLVVQQLVCLQVDDAPQAWHFFWWDADQTIIITTIHDAQQAFQLLVCLVLLADFLVQLLLQLLSVLVVLVRCVVQQKAQQAQDRNQWTHHQQGHTYGDDSSPMDHDNDPPDWDQDQDYDLLLFALCSLVSVTDGSLSVLSSSLQRLQCNHFNHGQFDDPDPVNSSVCLNDNDRDRDPLDDPQSVVSSVQSSDNPSVSHQLSDPCRSVSSCPGPSNVPDDSVCSRVVVDRNPDRRDAPDSSGNPRGDPVGRVDDRDDDDSPDRDDPVSVVSCPPRTDGHVVSVVVVVVVPDDDDDDDDDDDDDDDDDDDDDDYDDDDDDDDDYDDDDDDDDDDDDDDDDDDDDDDDDDDDDDDDDDDDDDDDDDDDDDDDDDDDDDDDDDDYDDDDDDDDDDDDDDDDDDDDDDDDDDDDDDDDDDDDDDDDDDDDDDDDDDDDDDDDDDDDDDDDDDDDDDDDDDDDDDDDDDDDDDDDDDDDDPPDPDQDPVRVVVVVVVVVVVVVVVVVVVVVVVVVVVVVVVVVVVVVVVVVVVVLVVLVVVLVVLVVLLVLLVVLLVLLVVLLVLLVVLLVVLVVLLCCLVVAVLVLLVVLLVLLCPFDDPSNDCDQLVVLSVVLNVLSVVLNVVSVVLSVVSSVLSSQSSSLSSLSVVLSVVSVVSSVVSVVVSVDDVPDPPDDDDDDDDPPDPDPDDPVRNVVSSVVSSVSNVVSSVVSVVSSVVSVVSSVVSLVSSVVSLVSSVVRLVVVLVVLVVVLVVLVVVLVVLVVVLVVLVVVLVVLVVVLVVLVVVLVVLVVVLVVLCPDDDPSNDCDPVNVVSVVSNVVSVVVSVVSVVVSVVSVVVSVVSVVVSVVSVVVSVSSVSSSCSRVPVSVVSSVVPPSVVD

Secondary structure (DSSP, 8-state):
--PPPPP---------S--------HHHH-TT-----GGGEEEEEEEEEETTEEEEEEEE-SSTTTT-EEEEEEEEHHHHTT-HHHHHHHHHHHHHHHH---TTBPPEEEEEE-SSEEEEEEE--TTEEHHHHHHHHSS--HHHHHHHHHHHHHHHHHHHHTT-B----SGGGEEE-TTS-EEE--GGG-B----TT--B----S-GGG--HHHHHTS-B-THHHHHHHHHHHHHHHHSS-SS--SSHHHHHHHHHHSPP---TTS-HHHHHHHHHHT-SSGGGSTT-STTHHHHHHTSGGGTT--HHHHHTT-SPPSS----SSTT--TTS-HHHHTS---PPP------HHHHHTTTT--EE-HHHHHHHHHTS--PPPPPPP--------------------------------------------------------------------------------------------------------------------------------------------------PPPPP-----------------------PPPPP----HHHHHHHHHHHHHHHHHHHHHHHHHHHHHHHHHHHHHHHHHHHHHHHHHHHHHHHHHHHHHHHHHHHHHHHHHHHHHHHHHHHHHHHHHHHIIIIIIHHHHHHHHHHHHT--GGG----SHHHHHHHHHHHHHHHHHHHHHHHHHHHHHHHHHHHHHHHHHHHHHHHHHHHHHHHHHHH--TT-TT-----SSS-S------HHHHHHHHHHHHHHHHHHHHHHHHHHHHHHHHHHHHHHHHHHHHHHHHHHHHHHHHHHHHHHHHHHHHHHHHHHHHHHHHHHHHHHHHHHHHHHHHHHHHHHHHHHHHT--GGG----TTHHHHHHHHHHHHHHHHHHHHHHHHHHHHHHHHHHHHHHHHHHHHHHHHHHIIIIIIIHHHHTT--TT--

pLDDT: mean 75.86, std 24.79, range [24.33, 98.44]

Organism: Anopheles albimanus (NCBI:txid7167)